Protein AF-A0A812N3J8-F1 (afdb_monomer_lite)

Foldseek 3Di:
DDDDPDDDDPVVVVVVVLVVVLVVCPDPPVVVRVVVSVVSVVVVVVVVVVVVVVVVVVVVVVVVVVVVVVVVVVVVVVVVVVVVVVVVVVVVVVVVVVVVVVVVVVVVVVVVVVVVVVVVVVVVVVVVVVVVVDDDDDDPVVVVVVVVVVVVVVVVVVVVVVVVVVVVVVVVVVVVVVVVVVVVVVVVVVVVVVVVVVVVVVVVVVVVVVVVVVVVVVVVVVVVVVVVVVVVVVVVVVVVVVVVVVVVVVVVVVVVVVVVVVVVVVVVVVVVVVVVVVVVVVVVVVVVVVVVVVVVVVVVVVVVVVVVVVVVVVVVVVVVVVVVVVVVVVVVVVVVVVVVVVVVVVVVVVVVVVVVVVVVVVVVVVVVVVVVVVVVVVVVVVVVVVVVVVVVVVVVVVVVVVVVVVVVVVVVVVVVVVVVVVVVVVVVVVVVVVVVVCCVVDDDDDDDDDDDDDYDDDDDDDDDDDDDDDDDDDDDDDDDDDDDDDDDPPPPVVVVVVPPDDDDDDDDPVNVVVVVVVVCVVVLLLVLVCVVCVVLVANANAEAEQPDLVVLLVCCVVPPPQWDQFLQRAIEHEFPPDLDDDQQQEEEECDPVQVVFFPDDSQHDYDHVVLVVVLSVVLNVLNNPANYKYKYWAWQWLDPLQIAIEIEIESHSLLNLLQCLWGAHDDPVVSVCVSVVVDDDGQYERPSQVAFDDCPRPPGDGRWHWYDYLVVSYTGTYPTRNSVSVVLNLLLSCLRVQCCPPHVPDDLQATKFKAFFWKWAAPVRAIETEFAAPPLCRQVQLPDPRIATLARTIWIQHNQAIHGRTQWYKDFLAVDDCVRRVLVVQQNHRSKYKYQWDADPPSSHTDSNDQVRHSRIIMRGGQVSRVRHDVVSIDRDYHLEYEQGAAALQQQDFQKFWDDLLLQLLCQQFNWYWDAAPPDPPRNFIDIDGAHNSPNSSNGGASNSSSSSVSVNCVVRVHTYMYGHQHFALGHPPQTDGDPVVVSNLVVVCSVVCVVVPDDPVQWDQDAQQRTTFGCDDRVPHDNCRSHRLSSNVVSVHHSLSSLLSSLVVLVVSLVSCVVPVVPDDVSSNVNGGDRDPDSPPDD

Secondary structure (DSSP, 8-state):
-PPP-----HHHHHHHHHHHHHHHTTSTTHHHHHHHHHHHHHHHHHHHHHHHHHHHHHHHHHHHHHHHHHHHHHHHHHHHHHHHHHHHHHHHHHHHHHHHHHHHHHHHHHHHHHHHHHHHHHHHHHHHHHHTS-----TTHHHHHHHHHHHHHHHHHHHHHHHHHHHHHHHHHHHHHHHHHHHHHHHHHHHHHHHHHHHHHHHHHHHHHHHHHHHHHHHHHHHHHHHHHHHHHHHHHHHHHHHHHHHHHHHHHHHHHHHHHHHHHHHHHHHHHHHHHHHHHHHHHHHHHHHHHHHHHHHHHHHHHHHHHHHHHHHHHHHHHHHHHHHHHHHHHHHHHHHHHHHHHHHHHHHHHHHHHHHHHHHHHHHHHHHHHHHHHHHHHHHHHHHHHHHHHHHHHHHHHHHHHHHHHHHHHHHHHHHHHHHHHHHHHHHHHHHHHHHTTS-----------------------------------------PPP-SSTTTTTTGGGT-------S-HHHHHHHHHHHHHHHHHHHHHHHHHHTTT---S-EEES--HHHHHHHHHHHSTT-EE-TTS-EEE--TT-SS--GGGEEEE--TTTTTTS-BTTTB-EE-HHHHHHHHHHHHHHHHTSS-EEEEEEEE-S-TTT-EEEEEEES-HHHHHHHHHHSBPPPHHHHHHHHTT-SS-PEEEEEETTSPP-TTSTT--SS-EEEEETTTTEEEEES---THHHHHHHHHHHHHHGGG-S-TTS-TTTS-EEE-EEEEE-TTS-EEEEE--TTSSHHHHH--TTSEEEESS-EEE-SS-EEES-SEEEEE-TT--TTT-HHHHHT-STT-EEES-EE-TTT--EESS--SS-S--EEEEEGGGSTTB-SS-EESS-EEEEEEEE--TTS-S-SEEEPPHHHHHHHHHHTEEEEPTTSSTT--S-EEEE-GGGTGGG-SS-HHHHHHHHHHHHHHHT-EEEEEE-SEESSSBTTBEEPPHHHHHHHHHHHHSSTTTT--GGGEEEETTTTEEEESSPPTTS-HHHHSHHHHHHHTT--HHHHHHHHHHHHHHHHHHHTTTGGGS-HHHHHTS----SSTT---

Sequence (1084 aa):
MAASPESASAMEVLQKDYQDTIMELTGKKKEIVDPFRLEYEKLYKALMRSHEAEKRLTKKIRDLNAEISTSAQNVQNALSTAAEDQKQIESLRQEIQAREEQIEETNRKEEQAKETISKRKNEIDDMITRIEQGVGMSEEQEFQLNQLVGQKEHMDKDKELLKQNTEMLQRITQGRLDEVQHLEKGLGEAEAQILVMKEKIGEKRGEVEVAKRQKDELEQTMKDLREENDQKQEELAAARRNIATEQTELRKIQQAVADTEKEEERLERRVHQRMDEKRKLEEKLEQEQHKNQKFAQESEEKERLLKGRRDELQRTKKEKEKVIRAYEVLKKKDKATEEERQTNESKRNELKSDVKNHQEKSEVLKRDADVDRKKIEDLLRERDILNKNVVKADERTKKQIDLVKRQETQAMNMQKDITRWKQDAQDFQKRIMELEKQREKYGIELSQAPPPQRHRCSVLQNLEQLAALHVPFPRFLLVSAMACPKHLEQSIATSLRQHLNVGKDSATTNELQNAFELSQEFSRTKFDILDQASDLGLEVKDVYYNASPAVLYEQALRHEEGSFITASGALSVTSGKKTGRSPKDKRIVEEYDSVRDIWWGKVNIKLEEAVFEINRERAVDYLNTQKRLYVVDGFAGWDEEYRIPIRVITSRAYHALFMQNMLVPPSKSELYQFEASAFPRPFVIFNAGCFPCNRHTAGMTSTTSVSLSLCRGEMVILGTQYAGEMKKGVFTVMMYHMPLRPERHLGPAERALPLHSSCNVGPEGDVSLFFGLSGTGKTTLSADPARKLIGDDEHVWTSKGVFNIEGGCYAKCINLSREKEPEIYDAIRFGSVLENVVFDEWSRKVDYDNVSLTENTRCAYPLHYIPNALIPAKIDSHPSNVILLTCDAFGVLPPISKLTKEQVMYHFISGYTAKVAGTEMGVTEPQATFSACFGGPFLAMHPYHYAEMLAAKLEKHGGHAWLLNTGWVGGAYGVGERCPLKFTRQLVDAVHDGTLAGLEDEDWEPLPIFGLRMPRKAVKGVPREILCPEAAWRSRGQSSAEFWAAASKLALLFQNNFEEYAPQCLPAVVQAGPQAPKEASGYP

pLDDT: mean 79.56, std 18.78, range [22.94, 98.81]

Structure (mmCIF, N/CA/C/O backbone):
data_AF-A0A812N3J8-F1
#
_entry.id   AF-A0A812N3J8-F1
#
loop_
_atom_site.group_PDB
_atom_site.id
_atom_site.type_symbol
_atom_site.label_atom_id
_atom_site.label_alt_id
_atom_site.label_comp_id
_atom_site.label_asym_id
_atom_site.label_entity_id
_atom_site.label_seq_id
_atom_site.pdbx_PDB_ins_code
_atom_site.Cartn_x
_atom_site.Cartn_y
_atom_site.Cartn_z
_atom_site.occupancy
_atom_site.B_iso_or_equiv
_atom_site.auth_seq_id
_atom_site.auth_comp_id
_atom_site.auth_asym_id
_atom_site.auth_atom_id
_atom_site.pdbx_PDB_model_num
ATOM 1 N N . MET A 1 1 ? -5.107 -47.209 73.318 1.00 35.41 1 MET A N 1
ATOM 2 C CA . MET A 1 1 ? -3.692 -47.584 73.563 1.00 35.41 1 MET A CA 1
ATOM 3 C C . MET A 1 1 ? -2.890 -46.310 73.810 1.00 35.41 1 MET A C 1
ATOM 5 O O . MET A 1 1 ? -3.433 -45.239 73.564 1.00 35.41 1 MET A O 1
ATOM 9 N N . ALA A 1 2 ? -1.683 -46.402 74.373 1.00 33.88 2 ALA A N 1
ATOM 10 C CA . ALA A 1 2 ? -0.904 -45.227 74.779 1.00 33.88 2 ALA A CA 1
ATOM 11 C C . ALA A 1 2 ? -0.415 -44.394 73.578 1.00 33.88 2 ALA A C 1
ATOM 13 O O . ALA A 1 2 ? -0.183 -44.942 72.502 1.00 33.88 2 ALA A O 1
ATOM 14 N N . ALA A 1 3 ? -0.241 -43.086 73.783 1.00 32.94 3 ALA A N 1
ATOM 15 C CA . ALA A 1 3 ? 0.338 -42.174 72.800 1.00 32.94 3 ALA A CA 1
ATOM 16 C C . ALA A 1 3 ? 1.831 -41.947 73.092 1.00 32.94 3 ALA A C 1
ATOM 18 O O . ALA A 1 3 ? 2.199 -41.613 74.217 1.00 32.94 3 ALA A O 1
ATOM 19 N N . SER A 1 4 ? 2.679 -42.115 72.077 1.00 30.23 4 SER A N 1
ATOM 20 C CA . SER A 1 4 ? 4.107 -41.779 72.108 1.00 30.23 4 SER A CA 1
ATOM 21 C C . SER A 1 4 ? 4.317 -40.297 71.750 1.00 30.23 4 SER A C 1
ATOM 23 O O . SER A 1 4 ? 3.879 -39.886 70.672 1.00 30.23 4 SER A O 1
ATOM 25 N N . PRO A 1 5 ? 4.975 -39.482 72.595 1.00 45.19 5 PRO A N 1
ATOM 26 C CA . PRO A 1 5 ? 5.078 -38.037 72.391 1.00 45.19 5 PRO A CA 1
ATOM 27 C C . PRO A 1 5 ? 6.317 -37.647 71.565 1.00 45.19 5 PRO A C 1
ATOM 29 O O . PRO A 1 5 ? 7.205 -36.974 72.076 1.00 45.19 5 PRO A O 1
ATOM 32 N N . GLU A 1 6 ? 6.400 -38.064 70.296 1.00 46.84 6 GLU A N 1
ATOM 33 C CA . GLU A 1 6 ? 7.570 -37.735 69.460 1.00 46.84 6 GLU A CA 1
ATOM 34 C C . GLU A 1 6 ? 7.242 -37.589 67.961 1.00 46.84 6 GLU A C 1
ATOM 36 O O . GLU A 1 6 ? 7.561 -38.428 67.123 1.00 46.84 6 GLU A O 1
ATOM 41 N N . SER A 1 7 ? 6.599 -36.472 67.609 1.00 41.06 7 SER A N 1
ATOM 42 C CA . SER A 1 7 ? 6.620 -35.933 66.244 1.00 41.06 7 SER A CA 1
ATOM 43 C C . SER A 1 7 ? 6.486 -34.411 66.289 1.00 41.06 7 SER A C 1
ATOM 45 O O . SER A 1 7 ? 5.381 -33.889 66.453 1.00 41.06 7 SER A O 1
ATOM 47 N N . ALA A 1 8 ? 7.606 -33.699 66.147 1.00 49.16 8 ALA A N 1
ATOM 48 C CA . ALA A 1 8 ? 7.570 -32.267 65.869 1.00 49.16 8 ALA A CA 1
ATOM 49 C C . ALA A 1 8 ? 6.856 -32.030 64.528 1.00 49.16 8 ALA A C 1
ATOM 51 O O . ALA A 1 8 ? 7.021 -32.797 63.575 1.00 49.16 8 ALA A O 1
ATOM 52 N N . SER A 1 9 ? 6.061 -30.968 64.446 1.00 64.19 9 SER A N 1
ATOM 53 C CA . SER A 1 9 ? 5.461 -30.514 63.194 1.00 64.19 9 SER A CA 1
ATOM 54 C C . SER A 1 9 ? 6.557 -30.234 62.163 1.00 64.19 9 SER A C 1
ATOM 56 O O . SER A 1 9 ? 7.595 -29.665 62.498 1.00 64.19 9 SER A O 1
ATOM 58 N N . ALA A 1 10 ? 6.316 -30.537 60.884 1.00 66.88 10 ALA A N 1
ATOM 59 C CA . ALA A 1 10 ? 7.271 -30.219 59.816 1.00 66.88 10 ALA A CA 1
ATOM 60 C C . ALA A 1 10 ? 7.638 -28.717 59.777 1.00 66.88 10 ALA A C 1
ATOM 62 O O . ALA A 1 10 ? 8.764 -28.362 59.432 1.00 66.88 10 ALA A O 1
ATOM 63 N N . MET A 1 11 ? 6.725 -27.834 60.209 1.00 72.19 11 MET A N 1
ATOM 64 C CA . MET A 1 11 ? 7.022 -26.407 60.377 1.00 72.19 11 MET A CA 1
ATOM 65 C C . MET A 1 11 ? 7.864 -26.071 61.616 1.00 72.19 11 MET A C 1
ATOM 67 O O . MET A 1 11 ? 8.562 -25.068 61.595 1.00 72.19 11 MET A O 1
ATOM 71 N N . GLU A 1 12 ? 7.838 -26.869 62.683 1.00 71.75 12 GLU A N 1
ATOM 72 C CA . GLU A 1 12 ? 8.705 -26.643 63.854 1.00 71.75 12 GLU A CA 1
ATOM 73 C C . GLU A 1 12 ? 10.166 -26.979 63.519 1.00 71.75 12 GLU A C 1
ATOM 75 O O . GLU A 1 12 ? 11.074 -26.284 63.972 1.00 71.75 12 GLU A O 1
ATOM 80 N N . VAL A 1 13 ? 10.383 -27.969 62.643 1.00 78.00 13 VAL A N 1
ATOM 81 C CA . VAL A 1 13 ? 11.694 -28.262 62.041 1.00 78.00 13 VAL A CA 1
ATOM 82 C C . VAL A 1 13 ? 12.130 -27.112 61.124 1.00 78.00 13 VAL A C 1
ATOM 84 O O . VAL A 1 13 ? 13.146 -26.482 61.397 1.00 78.00 13 VAL A O 1
ATOM 87 N N . LEU A 1 14 ? 11.315 -26.737 60.127 1.00 75.62 14 LEU A N 1
ATOM 88 C CA . LEU A 1 14 ? 11.619 -25.621 59.210 1.00 75.62 14 LEU A CA 1
ATOM 89 C C . LEU A 1 14 ? 11.858 -24.278 59.924 1.00 75.62 14 LEU A C 1
ATOM 91 O O . LEU A 1 14 ? 12.680 -23.479 59.479 1.00 75.62 14 LEU A O 1
ATOM 95 N N . GLN A 1 15 ? 11.153 -24.012 61.027 1.00 80.38 15 GLN A N 1
ATOM 96 C CA . GLN A 1 15 ? 11.351 -22.808 61.834 1.00 80.38 15 GLN A CA 1
ATOM 97 C C . GLN A 1 15 ? 12.694 -22.821 62.572 1.00 80.38 15 GLN A C 1
ATOM 99 O O . GLN A 1 15 ? 13.319 -21.767 62.711 1.00 80.38 15 GLN A O 1
ATOM 104 N N . LYS A 1 16 ? 13.147 -23.995 63.026 1.00 80.00 16 LYS A N 1
ATOM 105 C CA . LYS A 1 16 ? 14.467 -24.164 63.630 1.00 80.00 16 LYS A CA 1
ATOM 106 C C . LYS A 1 16 ? 15.572 -24.039 62.577 1.00 80.00 16 LYS A C 1
ATOM 108 O O . LYS A 1 16 ? 16.476 -23.232 62.762 1.00 80.00 16 LYS A O 1
ATOM 113 N N . ASP A 1 17 ? 15.445 -24.737 61.450 1.00 80.69 17 ASP A N 1
ATOM 114 C CA . ASP A 1 17 ? 16.409 -24.685 60.342 1.00 80.69 17 ASP A CA 1
ATOM 115 C C . ASP A 1 17 ? 16.590 -23.245 59.825 1.00 80.69 17 ASP A C 1
ATOM 117 O O . ASP A 1 17 ? 17.708 -22.805 59.555 1.00 80.69 17 ASP A O 1
ATOM 121 N N . TYR A 1 18 ? 15.501 -22.468 59.759 1.00 84.12 18 TYR A N 1
ATOM 122 C CA . TYR A 1 18 ? 15.537 -21.037 59.454 1.00 84.12 18 TYR A CA 1
ATOM 123 C C . TYR A 1 18 ? 16.296 -20.218 60.513 1.00 84.12 18 TYR A C 1
ATOM 125 O O . TYR A 1 18 ? 17.087 -19.347 60.150 1.00 84.12 18 TYR A O 1
ATOM 133 N N . GLN A 1 19 ? 16.087 -20.476 61.810 1.00 81.06 19 GLN A N 1
ATOM 134 C CA . GLN A 1 19 ? 16.809 -19.780 62.884 1.00 81.06 19 GLN A CA 1
ATOM 135 C C . GLN A 1 19 ? 18.311 -20.088 62.857 1.00 81.06 19 GLN A C 1
ATOM 137 O O . GLN A 1 19 ? 19.114 -19.154 62.904 1.00 81.06 19 GLN A O 1
ATOM 142 N N . ASP A 1 20 ? 18.680 -21.361 62.710 1.00 81.62 20 ASP A N 1
ATOM 143 C CA . ASP A 1 20 ? 20.074 -21.801 62.621 1.00 81.62 20 ASP A CA 1
ATOM 144 C C . ASP A 1 20 ? 20.752 -21.199 61.365 1.00 81.62 20 ASP A C 1
ATOM 146 O O . ASP A 1 20 ? 21.822 -20.592 61.467 1.00 81.62 20 ASP A O 1
ATOM 150 N N . THR A 1 21 ? 20.075 -21.218 60.207 1.00 78.25 21 THR A N 1
ATOM 151 C CA . THR A 1 21 ? 20.554 -20.597 58.952 1.00 78.25 21 THR A CA 1
ATOM 152 C C . THR A 1 21 ? 20.752 -19.082 59.085 1.00 78.25 21 THR A C 1
ATOM 154 O O . THR A 1 21 ? 21.792 -18.547 58.695 1.00 78.25 21 THR A O 1
ATOM 157 N N . ILE A 1 22 ? 19.781 -18.353 59.650 1.00 80.56 22 ILE A N 1
ATOM 158 C CA . ILE A 1 22 ? 19.902 -16.901 59.864 1.00 80.56 22 ILE A CA 1
ATOM 159 C C . ILE A 1 22 ? 21.048 -16.582 60.836 1.00 80.56 22 ILE A C 1
ATOM 161 O O . ILE A 1 22 ? 21.732 -15.573 60.648 1.00 80.56 22 ILE A O 1
ATOM 165 N N . MET A 1 23 ? 21.299 -17.435 61.834 1.00 77.69 23 MET A N 1
ATOM 166 C CA . MET A 1 23 ? 22.404 -17.256 62.774 1.00 77.69 23 MET A CA 1
ATOM 167 C C . MET A 1 23 ? 23.770 -17.417 62.086 1.00 77.69 23 MET A C 1
ATOM 169 O O . MET A 1 23 ? 24.613 -16.528 62.232 1.00 77.69 23 MET A O 1
ATOM 173 N N . GLU A 1 24 ? 23.980 -18.452 61.262 1.00 75.00 24 GLU A N 1
ATOM 174 C CA . GLU A 1 24 ? 25.216 -18.598 60.468 1.00 75.00 24 GLU A CA 1
ATOM 175 C C . GLU A 1 24 ? 25.457 -17.398 59.532 1.00 75.00 24 GLU A C 1
ATOM 177 O O . GLU A 1 24 ? 26.572 -16.868 59.449 1.00 75.00 24 GLU A O 1
ATOM 182 N N . LEU A 1 25 ? 24.394 -16.900 58.888 1.00 71.19 25 LEU A N 1
ATOM 183 C CA . LEU A 1 25 ? 24.445 -15.750 57.977 1.00 71.19 25 LEU A CA 1
ATOM 184 C C . LEU A 1 25 ? 24.819 -14.416 58.660 1.00 71.19 25 LEU A C 1
ATOM 186 O O . LEU A 1 25 ? 25.121 -13.447 57.962 1.00 71.19 25 LEU A O 1
ATOM 190 N N . THR A 1 26 ? 24.861 -14.343 59.998 1.00 66.94 26 THR A N 1
ATOM 191 C CA . THR A 1 26 ? 25.322 -13.146 60.741 1.00 66.94 26 THR A CA 1
ATOM 192 C C . THR A 1 26 ? 26.828 -13.120 61.058 1.00 66.94 26 THR A C 1
ATOM 194 O O . THR A 1 26 ? 27.300 -12.231 61.770 1.00 66.94 26 THR A O 1
ATOM 197 N N . GLY A 1 27 ? 27.612 -14.054 60.504 1.00 69.00 27 GLY A N 1
ATOM 198 C CA . GLY A 1 27 ? 29.064 -14.148 60.703 1.00 69.00 27 GLY A CA 1
ATOM 199 C C . GLY A 1 27 ? 29.929 -13.026 60.087 1.00 69.00 27 GLY A C 1
ATOM 200 O O . GLY A 1 27 ? 29.459 -12.067 59.474 1.00 69.00 27 GLY A O 1
ATOM 201 N N . LYS A 1 28 ? 31.260 -13.171 60.213 1.00 56.66 28 LYS A N 1
ATOM 202 C CA . LYS A 1 28 ? 32.307 -12.160 59.898 1.00 56.66 28 LYS A CA 1
ATOM 203 C C . LYS A 1 28 ? 32.459 -11.733 58.412 1.00 56.66 28 LYS A C 1
ATOM 205 O O . LYS A 1 28 ? 33.501 -11.199 58.048 1.00 56.66 28 LYS A O 1
ATOM 210 N N . LYS A 1 29 ? 31.467 -11.960 57.543 1.00 62.00 29 LYS A N 1
ATOM 211 C CA . LYS A 1 29 ? 31.460 -11.554 56.115 1.00 62.00 29 LYS A CA 1
ATOM 212 C C . LYS A 1 29 ? 30.186 -10.798 55.698 1.00 62.00 29 LYS A C 1
ATOM 214 O O . LYS A 1 29 ? 29.803 -10.826 54.531 1.00 62.00 29 LYS A O 1
ATOM 219 N N . LYS A 1 30 ? 29.533 -10.131 56.655 1.00 58.34 30 LYS A N 1
ATOM 220 C CA . LYS A 1 30 ? 28.205 -9.503 56.535 1.00 58.34 30 LYS A CA 1
ATOM 221 C C . LYS A 1 30 ? 27.926 -8.793 55.196 1.00 58.34 30 LYS A C 1
ATOM 223 O O . LYS A 1 30 ? 26.908 -9.074 54.571 1.00 58.34 30 LYS A O 1
ATOM 228 N N . GLU A 1 31 ? 28.847 -7.951 54.725 1.00 61.62 31 GLU A N 1
ATOM 229 C CA . GLU A 1 31 ? 28.693 -7.131 53.506 1.00 61.62 31 GLU A CA 1
ATOM 230 C C . GLU A 1 31 ? 28.468 -7.933 52.211 1.00 61.62 31 GLU A C 1
ATOM 232 O O . GLU A 1 31 ? 27.882 -7.410 51.269 1.00 61.62 31 GLU A O 1
ATOM 237 N N . ILE A 1 32 ? 28.891 -9.202 52.156 1.00 68.44 32 ILE A N 1
ATOM 238 C CA . ILE A 1 32 ? 28.746 -10.056 50.963 1.00 68.44 32 ILE A CA 1
ATOM 239 C C . ILE A 1 32 ? 27.417 -10.834 50.977 1.00 68.44 32 ILE A C 1
ATOM 241 O O . ILE A 1 32 ? 26.917 -11.213 49.920 1.00 68.44 32 ILE A O 1
ATOM 245 N N . VAL A 1 33 ? 26.835 -11.090 52.157 1.00 74.12 33 VAL A N 1
ATOM 246 C CA . VAL A 1 33 ? 25.746 -12.077 52.325 1.00 74.12 33 VAL A CA 1
ATOM 247 C C . VAL A 1 33 ? 24.416 -11.467 52.788 1.00 74.12 33 VAL A C 1
ATOM 249 O O . VAL A 1 33 ? 23.373 -12.108 52.650 1.00 74.12 33 VAL A O 1
ATOM 252 N N . ASP A 1 34 ? 24.407 -10.218 53.268 1.00 75.88 34 ASP A N 1
ATOM 253 C CA . ASP A 1 34 ? 23.172 -9.521 53.667 1.00 75.88 34 ASP A CA 1
ATOM 254 C C . ASP A 1 34 ? 22.080 -9.474 52.565 1.00 75.88 34 ASP A C 1
ATOM 256 O O . ASP A 1 34 ? 20.916 -9.679 52.915 1.00 75.88 34 ASP A O 1
ATOM 260 N N . PRO A 1 35 ? 22.379 -9.304 51.254 1.00 75.50 35 PRO A N 1
ATOM 261 C CA . PRO A 1 35 ? 21.351 -9.354 50.205 1.00 75.50 35 PRO A CA 1
ATOM 262 C C . PRO A 1 35 ? 20.653 -10.719 50.103 1.00 75.50 35 PRO A C 1
ATOM 264 O O . PRO A 1 35 ? 19.429 -10.787 50.005 1.00 75.50 35 PRO A O 1
ATOM 267 N N . PHE A 1 36 ? 21.417 -11.814 50.190 1.00 79.06 36 PHE A N 1
ATOM 268 C CA . PHE A 1 36 ? 20.876 -13.177 50.171 1.00 79.06 36 PHE A CA 1
ATOM 269 C C . PHE A 1 36 ? 20.030 -13.458 51.420 1.00 79.06 36 PHE A C 1
ATOM 271 O O . PHE A 1 36 ? 18.930 -14.003 51.319 1.00 79.06 36 PHE A O 1
ATOM 278 N N . ARG A 1 37 ? 20.499 -13.006 52.593 1.00 82.00 37 ARG A N 1
ATOM 279 C CA . ARG A 1 37 ? 19.750 -13.077 53.857 1.00 82.00 37 ARG A CA 1
ATOM 280 C C . ARG A 1 37 ? 18.389 -12.380 53.741 1.00 82.00 37 ARG A C 1
ATOM 282 O O . ARG A 1 37 ? 17.392 -12.913 54.219 1.00 82.00 37 ARG A O 1
ATOM 289 N N . LEU A 1 38 ? 18.328 -11.233 53.061 1.00 79.31 38 LEU A N 1
ATOM 290 C CA . LEU A 1 38 ? 17.105 -10.441 52.896 1.00 79.31 38 LEU A CA 1
ATOM 291 C C . LEU A 1 38 ? 16.050 -11.124 52.004 1.00 79.31 38 LEU A C 1
ATOM 293 O O . LEU A 1 38 ? 14.861 -11.070 52.327 1.00 79.31 38 LEU A O 1
ATOM 297 N N . GLU A 1 39 ? 16.459 -11.809 50.930 1.00 78.81 39 GLU A N 1
ATOM 298 C CA . GLU A 1 39 ? 15.540 -12.622 50.112 1.00 78.81 39 GLU A CA 1
ATOM 299 C C . GLU A 1 39 ? 15.118 -13.921 50.814 1.00 78.81 39 GLU A C 1
ATOM 301 O O . GLU A 1 39 ? 13.946 -14.301 50.751 1.00 78.81 39 GLU A O 1
ATOM 306 N N . TYR A 1 40 ? 16.018 -14.563 51.565 1.00 83.50 40 TYR A N 1
ATOM 307 C CA . TYR A 1 40 ? 15.684 -15.742 52.371 1.00 83.50 40 TYR A CA 1
ATOM 308 C C . TYR A 1 40 ? 14.649 -15.411 53.466 1.00 83.50 40 TYR A C 1
ATOM 310 O O . TYR A 1 40 ? 13.655 -16.124 53.627 1.00 83.50 40 TYR A O 1
ATOM 318 N N . GLU A 1 41 ? 14.796 -14.265 54.145 1.00 81.81 41 GLU A N 1
ATOM 319 C CA . GLU A 1 41 ? 13.787 -13.745 55.078 1.00 81.81 41 GLU A CA 1
ATOM 320 C C . GLU A 1 41 ? 12.423 -13.490 54.406 1.00 81.81 41 GLU A C 1
ATOM 322 O O . GLU A 1 41 ? 11.383 -13.745 55.020 1.00 81.81 41 GLU A O 1
ATOM 327 N N . LYS A 1 42 ? 12.388 -12.979 53.165 1.00 81.62 42 LYS A N 1
ATOM 328 C CA . LYS A 1 42 ? 11.136 -12.760 52.413 1.00 81.62 42 LYS A CA 1
ATOM 329 C C . LYS A 1 42 ? 10.448 -14.083 52.066 1.00 81.62 42 LYS A C 1
ATOM 331 O O . LYS A 1 42 ? 9.246 -14.211 52.303 1.00 81.62 42 LYS A O 1
ATOM 336 N N . LEU A 1 43 ? 11.201 -15.061 51.558 1.00 80.31 43 LEU A N 1
ATOM 337 C CA . LEU A 1 43 ? 10.704 -16.401 51.224 1.00 80.31 43 LEU A CA 1
ATOM 338 C C . LEU A 1 43 ? 10.101 -17.104 52.446 1.00 80.31 43 LEU A C 1
ATOM 340 O O . LEU A 1 43 ? 8.967 -17.582 52.381 1.00 80.31 43 LEU A O 1
ATOM 344 N N . TYR A 1 44 ? 10.795 -17.085 53.587 1.00 83.81 44 TYR A N 1
ATOM 345 C CA . TYR A 1 44 ? 10.276 -17.664 54.828 1.00 83.81 44 TYR A CA 1
ATOM 346 C C . TYR A 1 44 ? 8.989 -16.964 55.307 1.00 83.81 44 TYR A C 1
ATOM 348 O O . TYR A 1 44 ? 8.005 -17.619 55.657 1.00 83.81 44 TYR A O 1
ATOM 356 N N . LYS A 1 45 ? 8.934 -15.624 55.247 1.00 80.69 45 LYS A N 1
ATOM 357 C CA . LYS A 1 45 ? 7.728 -14.847 55.603 1.00 80.69 45 LYS A CA 1
ATOM 358 C C . LYS A 1 45 ? 6.543 -15.125 54.665 1.00 80.69 45 LYS A C 1
ATOM 360 O O . LYS A 1 45 ? 5.399 -15.053 55.114 1.00 80.69 45 LYS A O 1
ATOM 365 N N . ALA A 1 46 ? 6.786 -15.464 53.397 1.00 76.88 46 ALA A N 1
ATOM 366 C CA . ALA A 1 46 ? 5.744 -15.905 52.468 1.00 76.88 46 ALA A CA 1
ATOM 367 C C . ALA A 1 46 ? 5.234 -17.321 52.805 1.00 76.88 46 ALA A C 1
ATOM 369 O O . ALA A 1 46 ? 4.021 -17.528 52.885 1.00 76.88 46 ALA A O 1
ATOM 370 N N . LEU A 1 47 ? 6.142 -18.264 53.086 1.00 81.56 47 LEU A N 1
ATOM 371 C CA . LEU A 1 47 ? 5.808 -19.641 53.471 1.00 81.56 47 LEU A CA 1
ATOM 372 C C . LEU A 1 47 ? 4.932 -19.689 54.737 1.00 81.56 47 LEU A C 1
ATOM 374 O O . LEU A 1 47 ? 3.880 -20.330 54.734 1.00 81.56 47 LEU A O 1
ATOM 378 N N . MET A 1 48 ? 5.307 -18.937 55.778 1.00 79.94 48 MET A N 1
ATOM 379 C CA . MET A 1 48 ? 4.541 -18.838 57.030 1.00 79.94 48 MET A CA 1
ATOM 380 C C . MET A 1 48 ? 3.098 -18.359 56.809 1.00 79.94 48 MET A C 1
ATOM 382 O O . MET A 1 48 ? 2.160 -18.935 57.359 1.00 79.94 48 MET A O 1
ATOM 386 N N . ARG A 1 49 ? 2.902 -17.335 55.963 1.00 78.31 49 ARG A N 1
ATOM 387 C CA . ARG A 1 49 ? 1.565 -16.812 55.625 1.00 78.31 49 ARG A CA 1
ATOM 388 C C . ARG A 1 49 ? 0.705 -17.846 54.896 1.00 78.31 49 ARG A C 1
ATOM 390 O O . ARG A 1 49 ? -0.497 -17.909 55.146 1.00 78.31 49 ARG A O 1
ATOM 397 N N . SER A 1 50 ? 1.315 -18.660 54.032 1.00 76.88 50 SER A N 1
ATOM 398 C CA . SER A 1 50 ? 0.627 -19.744 53.322 1.00 76.88 50 SER A CA 1
ATOM 399 C C . SER A 1 50 ? 0.137 -20.830 54.290 1.00 76.88 50 SER A C 1
ATOM 401 O O . SER A 1 50 ? -1.053 -21.149 54.314 1.00 76.88 50 SER A O 1
ATOM 403 N N . HIS A 1 51 ? 1.016 -21.321 55.174 1.00 80.38 51 HIS A N 1
ATOM 404 C CA . HIS A 1 51 ? 0.655 -22.355 56.151 1.00 80.38 51 HIS A CA 1
ATOM 405 C C . HIS A 1 51 ? -0.400 -21.875 57.168 1.00 80.38 51 HIS A C 1
ATOM 407 O O . HIS A 1 51 ? -1.286 -22.635 57.562 1.00 80.38 51 HIS A O 1
ATOM 413 N N . GLU A 1 52 ? -0.377 -20.600 57.574 1.00 74.50 52 GLU A N 1
ATOM 414 C CA . GLU A 1 52 ? -1.452 -20.043 58.404 1.00 74.50 52 GLU A CA 1
ATOM 415 C C . GLU A 1 52 ? -2.818 -20.027 57.700 1.00 74.50 52 GLU A C 1
ATOM 417 O O . GLU A 1 52 ? -3.837 -20.275 58.350 1.00 74.50 52 GLU A O 1
ATOM 422 N N . ALA A 1 53 ? -2.867 -19.745 56.394 1.00 69.88 53 ALA A N 1
ATOM 423 C CA . ALA A 1 53 ? -4.111 -19.762 55.625 1.00 69.88 53 ALA A CA 1
ATOM 424 C C . ALA A 1 53 ? -4.671 -21.191 55.489 1.00 69.88 53 ALA A C 1
ATOM 426 O O . ALA A 1 53 ? -5.852 -21.425 55.764 1.00 69.88 53 ALA A O 1
ATOM 427 N N . GLU A 1 54 ? -3.806 -22.157 55.169 1.00 76.06 54 GLU A N 1
ATOM 428 C CA . GLU A 1 54 ? -4.105 -23.595 55.128 1.00 76.06 54 GLU A CA 1
ATOM 429 C C . GLU A 1 54 ? -4.717 -24.095 56.453 1.00 76.06 54 GLU A C 1
ATOM 431 O O . GLU A 1 54 ? -5.763 -24.756 56.461 1.00 76.06 54 GLU A O 1
ATOM 436 N N . LYS A 1 55 ? -4.113 -23.733 57.595 1.00 75.50 55 LYS A N 1
ATOM 437 C CA . LYS A 1 55 ? -4.589 -24.124 58.936 1.00 75.50 55 LYS A CA 1
ATOM 438 C C . LYS A 1 55 ? -5.992 -23.593 59.240 1.00 75.50 55 LYS A C 1
ATOM 440 O O . LYS A 1 55 ? -6.810 -24.312 59.817 1.00 75.50 55 LYS A O 1
ATOM 445 N N . ARG A 1 56 ? -6.289 -22.351 58.835 1.00 72.25 56 ARG A N 1
ATOM 446 C CA . ARG A 1 56 ? -7.610 -21.714 59.013 1.00 72.25 56 ARG A CA 1
ATOM 447 C C . ARG A 1 56 ? -8.682 -22.399 58.157 1.00 72.25 56 ARG A C 1
ATOM 449 O O . ARG A 1 56 ? -9.765 -22.684 58.666 1.00 72.25 56 ARG A O 1
ATOM 456 N N . LEU A 1 57 ? -8.368 -22.713 56.897 1.00 67.94 57 LEU A N 1
ATOM 457 C CA . LEU A 1 57 ? -9.258 -23.449 55.988 1.00 67.94 57 LEU A CA 1
ATOM 458 C C . LEU A 1 57 ? -9.547 -24.865 56.505 1.00 67.94 57 LEU A C 1
ATOM 460 O O . LEU A 1 57 ? -10.706 -25.251 56.639 1.00 67.94 57 LEU A O 1
ATOM 464 N N . THR A 1 58 ? -8.501 -25.602 56.885 1.00 70.69 58 THR A N 1
ATOM 465 C CA . THR A 1 58 ? -8.610 -26.983 57.387 1.00 70.69 58 THR A CA 1
ATOM 466 C C . THR A 1 58 ? -9.451 -27.074 58.661 1.00 70.69 58 THR A C 1
ATOM 468 O O . THR A 1 58 ? -10.194 -28.041 58.835 1.00 70.69 58 THR A O 1
ATOM 471 N N . LYS A 1 59 ? -9.391 -26.063 59.543 1.00 73.25 59 LYS A N 1
ATOM 472 C CA . LYS A 1 59 ? -10.306 -25.981 60.689 1.00 73.25 59 LYS A CA 1
ATOM 473 C C . LYS A 1 59 ? -11.757 -25.802 60.226 1.00 73.25 59 LYS A C 1
ATOM 475 O O . LYS A 1 59 ? -12.602 -26.617 60.579 1.00 73.25 59 LYS A O 1
ATOM 480 N N . LYS A 1 60 ? -12.030 -24.795 59.389 1.00 72.50 60 LYS A N 1
ATOM 481 C CA . LYS A 1 60 ? -13.397 -24.454 58.957 1.00 72.50 60 LYS A CA 1
ATOM 482 C C . LYS A 1 60 ? -14.100 -25.603 58.215 1.00 72.50 60 LYS A C 1
ATOM 484 O O . LYS A 1 60 ? -15.305 -25.767 58.358 1.00 72.50 60 LYS A O 1
ATOM 489 N N . ILE A 1 61 ? -13.348 -26.432 57.485 1.00 70.06 61 ILE A N 1
ATOM 490 C CA . ILE A 1 61 ? -13.856 -27.657 56.839 1.00 70.06 61 ILE A CA 1
ATOM 491 C C . ILE A 1 61 ? -14.298 -28.710 57.874 1.00 70.06 61 ILE A C 1
ATOM 493 O O . ILE A 1 61 ? -15.320 -29.365 57.681 1.00 70.06 61 ILE A O 1
ATOM 497 N N . ARG A 1 62 ? -13.570 -28.876 58.989 1.00 72.94 62 ARG A N 1
ATOM 498 C CA . ARG A 1 62 ? -13.965 -29.806 60.066 1.00 72.94 62 ARG A CA 1
ATOM 499 C C . ARG A 1 62 ? -15.201 -29.321 60.812 1.00 72.94 62 ARG A C 1
ATOM 501 O O . ARG A 1 62 ? -16.085 -30.130 61.071 1.00 72.94 62 ARG A O 1
ATOM 508 N N . ASP A 1 63 ? -15.252 -28.024 61.113 1.00 71.44 63 ASP A N 1
ATOM 509 C CA . ASP A 1 63 ? -16.377 -27.399 61.812 1.00 71.44 63 ASP A CA 1
ATOM 510 C C . ASP A 1 63 ? -17.684 -27.604 61.000 1.00 71.44 63 ASP A C 1
ATOM 512 O O . ASP A 1 63 ? -18.654 -28.152 61.521 1.00 71.44 63 ASP A O 1
ATOM 516 N N . LEU A 1 64 ? -17.665 -27.320 59.688 1.00 68.44 64 LEU A N 1
ATOM 517 C CA . LEU A 1 64 ? -18.804 -27.548 58.778 1.00 68.44 64 LEU A CA 1
ATOM 518 C C . LEU A 1 64 ? -19.206 -29.029 58.649 1.00 68.44 64 LEU A C 1
ATOM 520 O O . LEU A 1 64 ? -20.393 -29.352 58.644 1.00 68.44 64 LEU A O 1
ATOM 524 N N . ASN A 1 65 ? -18.243 -29.954 58.567 1.00 68.12 65 ASN A N 1
ATOM 525 C CA . ASN A 1 65 ? -18.550 -31.386 58.463 1.00 68.12 65 ASN A CA 1
ATOM 526 C C . ASN A 1 65 ? -19.244 -31.938 59.726 1.00 68.12 65 ASN A C 1
ATOM 528 O O . ASN A 1 65 ? -20.055 -32.860 59.622 1.00 68.12 65 ASN A O 1
ATOM 532 N N . ALA A 1 66 ? -18.968 -31.372 60.907 1.00 72.25 66 ALA A N 1
ATOM 533 C CA . ALA A 1 66 ? -19.666 -31.735 62.142 1.00 72.25 66 ALA A CA 1
ATOM 534 C C . ALA A 1 66 ? -21.133 -31.257 62.140 1.00 72.25 66 ALA A C 1
ATOM 536 O O . ALA A 1 66 ? -22.030 -32.015 62.523 1.00 72.25 66 ALA A O 1
ATOM 537 N N . GLU A 1 67 ? -21.393 -30.041 61.652 1.00 70.88 67 GLU A N 1
ATOM 538 C CA . GLU A 1 67 ? -22.750 -29.498 61.494 1.00 70.88 67 GLU A CA 1
ATOM 539 C C . GLU A 1 67 ? -23.572 -30.310 60.478 1.00 70.88 67 GLU A C 1
ATOM 541 O O . GLU A 1 67 ? -24.700 -30.709 60.776 1.00 70.88 67 GLU A O 1
ATOM 546 N N . ILE A 1 68 ? -22.986 -30.647 59.321 1.00 71.19 68 ILE A N 1
ATOM 547 C CA . ILE A 1 68 ? -23.625 -31.476 58.282 1.00 71.19 68 ILE A CA 1
ATOM 548 C C . ILE A 1 68 ? -24.016 -32.855 58.834 1.00 71.19 68 ILE A C 1
ATOM 550 O O . ILE A 1 68 ? -25.156 -33.284 58.655 1.00 71.19 68 ILE A O 1
ATOM 554 N N . SER A 1 69 ? -23.103 -33.527 59.545 1.00 70.75 69 SER A N 1
ATOM 555 C CA . SER A 1 69 ? -23.359 -34.842 60.153 1.00 70.75 69 SER A CA 1
ATOM 556 C C . SER A 1 69 ? -24.502 -34.792 61.180 1.00 70.75 69 SER A C 1
ATOM 558 O O . SER A 1 69 ? -25.392 -35.643 61.183 1.00 70.75 69 SER A O 1
ATOM 560 N N . THR A 1 70 ? -24.536 -33.737 62.000 1.00 71.12 70 THR A N 1
ATOM 561 C CA . THR A 1 70 ? -25.599 -33.517 62.997 1.00 71.12 70 THR A CA 1
ATOM 562 C C . THR A 1 70 ? -26.955 -33.254 62.331 1.00 71.12 70 THR A C 1
ATOM 564 O O . THR A 1 70 ? -27.980 -33.781 62.764 1.00 71.12 70 THR A O 1
ATOM 567 N N . SER A 1 71 ? -26.974 -32.474 61.245 1.00 64.25 71 SER A N 1
ATOM 568 C CA . SER A 1 71 ? -28.197 -32.163 60.496 1.00 64.25 71 SER A CA 1
ATOM 569 C C . SER A 1 71 ? -28.768 -33.393 59.776 1.00 64.25 71 SER A C 1
ATOM 571 O O . SER A 1 71 ? -29.972 -33.646 59.840 1.00 64.25 71 SER A O 1
ATOM 573 N N . ALA A 1 72 ? -27.907 -34.224 59.175 1.00 69.88 72 ALA A N 1
ATOM 574 C CA . ALA A 1 72 ? -28.309 -35.467 58.514 1.00 69.88 72 ALA A CA 1
ATOM 575 C C . ALA A 1 72 ? -29.033 -36.436 59.469 1.00 69.88 72 ALA A C 1
ATOM 577 O O . ALA A 1 72 ? -30.074 -36.991 59.112 1.00 69.88 72 ALA A O 1
ATOM 578 N N . GLN A 1 73 ? -28.539 -36.579 60.705 1.00 73.19 73 GLN A N 1
ATOM 579 C CA . GLN A 1 73 ? -29.163 -37.424 61.728 1.00 73.19 73 GLN A CA 1
ATOM 580 C C . GLN A 1 73 ? -30.589 -36.957 62.082 1.00 73.19 73 GLN A C 1
ATOM 582 O O . GLN A 1 73 ? -31.491 -37.780 62.248 1.00 73.19 73 GLN A O 1
ATOM 587 N N . ASN A 1 74 ? -30.814 -35.640 62.147 1.00 69.44 74 ASN A N 1
ATOM 588 C CA . ASN A 1 74 ? -32.130 -35.060 62.428 1.00 69.44 74 ASN A CA 1
ATOM 589 C C . ASN A 1 74 ? -33.118 -35.273 61.267 1.00 69.44 74 ASN A C 1
ATOM 591 O O . ASN A 1 74 ? -34.274 -35.625 61.505 1.00 69.44 74 ASN A O 1
ATOM 595 N N . VAL A 1 75 ? -32.662 -35.121 60.017 1.00 69.25 75 VAL A N 1
ATOM 596 C CA . VAL A 1 75 ? -33.477 -35.396 58.817 1.00 69.25 75 VAL A CA 1
ATOM 597 C C . VAL A 1 75 ? -33.883 -36.871 58.752 1.00 69.25 75 VAL A C 1
ATOM 599 O O . VAL A 1 75 ? -35.039 -37.178 58.460 1.00 69.25 75 VAL A O 1
ATOM 602 N N . GLN A 1 76 ? -32.969 -37.790 59.076 1.00 70.25 76 GLN A N 1
ATOM 603 C CA . GLN A 1 76 ? -33.252 -39.227 59.065 1.00 70.25 76 GLN A CA 1
ATOM 604 C C . GLN A 1 76 ? -34.306 -39.628 60.113 1.00 70.25 76 GLN A C 1
ATOM 606 O O . GLN A 1 76 ? -35.163 -40.461 59.824 1.00 70.25 76 GLN A O 1
ATOM 611 N N . ASN A 1 77 ? -34.301 -38.991 61.289 1.00 70.31 77 ASN A N 1
ATOM 612 C CA . ASN A 1 77 ? -35.340 -39.191 62.303 1.00 70.31 77 ASN A CA 1
ATOM 613 C C . ASN A 1 77 ? -36.711 -38.671 61.824 1.00 70.31 77 ASN A C 1
ATOM 615 O O . ASN A 1 77 ? -37.705 -39.385 61.934 1.00 70.31 77 ASN A O 1
ATOM 619 N N . ALA A 1 78 ? -36.765 -37.467 61.240 1.00 65.56 78 ALA A N 1
ATOM 620 C CA . ALA A 1 78 ? -38.012 -36.871 60.745 1.00 65.56 78 ALA A CA 1
ATOM 621 C C . ALA A 1 78 ? -38.663 -37.683 59.606 1.00 65.56 78 ALA A C 1
ATOM 623 O O . ALA A 1 78 ? -39.887 -37.812 59.552 1.00 65.56 78 ALA A O 1
ATOM 624 N N . LEU A 1 79 ? -37.849 -38.284 58.728 1.00 68.38 79 LEU A N 1
ATOM 625 C CA . LEU A 1 79 ? -38.320 -39.193 57.675 1.00 68.38 79 LEU A CA 1
ATOM 626 C C . LEU A 1 79 ? -38.988 -40.461 58.232 1.00 68.38 79 LEU A C 1
ATOM 628 O O . LEU A 1 79 ? -39.905 -40.982 57.600 1.00 68.38 79 LEU A O 1
ATOM 632 N N . SER A 1 80 ? -38.570 -40.941 59.409 1.00 71.69 80 SER A N 1
ATOM 633 C CA . SER A 1 80 ? -39.206 -42.093 60.060 1.00 71.69 80 SER A CA 1
ATOM 634 C C . SER A 1 80 ? -40.624 -41.764 60.531 1.00 71.69 80 SER A C 1
ATOM 636 O O . SER A 1 80 ? -41.536 -42.548 60.288 1.00 71.69 80 SER A O 1
ATOM 638 N N . THR A 1 81 ? -40.827 -40.600 61.159 1.00 67.62 81 THR A N 1
ATOM 639 C CA . THR A 1 81 ? -42.149 -40.171 61.652 1.00 67.62 81 THR A CA 1
ATOM 640 C C . THR A 1 81 ? -43.131 -39.945 60.500 1.00 67.62 81 THR A C 1
ATOM 642 O O . THR A 1 81 ? -44.244 -40.466 60.525 1.00 67.62 81 THR A O 1
ATOM 645 N N . ALA A 1 82 ? -42.691 -39.270 59.432 1.00 66.56 82 ALA A N 1
ATOM 646 C CA . ALA A 1 82 ? -43.526 -39.013 58.257 1.00 66.56 82 ALA A CA 1
ATOM 647 C C . ALA A 1 82 ? -44.039 -40.302 57.576 1.00 66.56 82 ALA A C 1
ATOM 649 O O . ALA A 1 82 ? -45.137 -40.316 57.016 1.00 66.56 82 ALA A O 1
ATOM 650 N N . ALA A 1 83 ? -43.275 -41.400 57.644 1.00 70.44 83 ALA A N 1
ATOM 651 C CA . ALA A 1 83 ? -43.682 -42.697 57.104 1.00 70.44 83 ALA A CA 1
ATOM 652 C C . ALA A 1 83 ? -44.789 -43.387 57.930 1.00 70.44 83 ALA A C 1
ATOM 654 O O . ALA A 1 83 ? -45.561 -44.174 57.376 1.00 70.44 83 ALA A O 1
ATOM 655 N N . GLU A 1 84 ? -44.897 -43.096 59.230 1.00 72.69 84 GLU A N 1
ATOM 656 C CA . GLU A 1 84 ? -45.995 -43.581 60.077 1.00 72.69 84 GLU A CA 1
ATOM 657 C C . GLU A 1 84 ? -47.265 -42.742 59.873 1.00 72.69 84 GLU A C 1
ATOM 659 O O . GLU A 1 84 ? -48.342 -43.311 59.666 1.00 72.69 84 GLU A O 1
ATOM 664 N N . ASP A 1 85 ? -47.136 -41.411 59.810 1.00 68.88 85 ASP A N 1
ATOM 665 C CA . ASP A 1 85 ? -48.244 -40.485 59.521 1.00 68.88 85 ASP A CA 1
ATOM 666 C C . ASP A 1 85 ? -48.923 -40.809 58.180 1.00 68.88 85 ASP A C 1
ATOM 668 O O . ASP A 1 85 ? -50.152 -40.893 58.083 1.00 68.88 85 ASP A O 1
ATOM 672 N N . GLN A 1 86 ? -48.127 -41.058 57.134 1.00 68.25 86 GLN A N 1
ATOM 673 C CA . GLN A 1 86 ? -48.647 -41.364 55.801 1.00 68.25 86 GLN A CA 1
ATOM 674 C C . GLN A 1 86 ? -49.468 -42.666 55.774 1.00 68.25 86 GLN A C 1
ATOM 676 O O . GLN A 1 86 ? -50.450 -42.761 55.036 1.00 68.25 86 GLN A O 1
ATOM 681 N N . LYS A 1 87 ? -49.143 -43.625 56.650 1.00 74.44 87 LYS A N 1
ATOM 682 C CA . LYS A 1 87 ? -49.899 -44.870 56.844 1.00 74.44 87 LYS A CA 1
ATOM 683 C C . LYS A 1 87 ? -51.258 -44.638 57.515 1.00 74.44 87 LYS A C 1
ATOM 685 O O . LYS A 1 87 ? -52.238 -45.287 57.153 1.00 74.44 87 LYS A O 1
ATOM 690 N N . GLN A 1 88 ? -51.340 -43.699 58.461 1.00 73.44 88 GLN A N 1
ATOM 691 C CA . GLN A 1 88 ? -52.610 -43.321 59.097 1.00 73.44 88 GLN A CA 1
ATOM 692 C C . GLN A 1 88 ? -53.535 -42.587 58.116 1.00 73.44 88 GLN A C 1
ATOM 694 O O . GLN A 1 88 ? -54.728 -42.884 58.049 1.00 73.44 88 GLN A O 1
ATOM 699 N N . ILE A 1 89 ? -52.982 -41.683 57.299 1.00 70.94 89 ILE A N 1
ATOM 700 C CA . ILE A 1 89 ? -53.729 -40.954 56.258 1.00 70.94 89 ILE A CA 1
ATOM 701 C C . ILE A 1 89 ? -54.370 -41.919 55.249 1.00 70.94 89 ILE A C 1
ATOM 703 O O . ILE A 1 89 ? -55.498 -41.696 54.808 1.00 70.94 89 ILE A O 1
ATOM 707 N N . GLU A 1 90 ? -53.675 -42.997 54.888 1.00 71.81 90 GLU A N 1
ATOM 708 C CA . GLU A 1 90 ? -54.173 -43.990 53.931 1.00 71.81 90 GLU A CA 1
ATOM 709 C C . GLU A 1 90 ? -55.330 -44.826 54.510 1.00 71.81 90 GLU A C 1
ATOM 711 O O . GLU A 1 90 ? -56.316 -45.067 53.814 1.00 71.81 90 GLU A O 1
ATOM 716 N N . SER A 1 91 ? -55.282 -45.151 55.810 1.00 75.38 91 SER A N 1
ATOM 717 C CA . SER A 1 91 ? -56.400 -45.768 56.544 1.00 75.38 91 SER A CA 1
ATOM 718 C C . SER A 1 91 ? -57.631 -44.852 56.598 1.00 75.38 91 SER A C 1
ATOM 720 O O . SER A 1 91 ? -58.743 -45.285 56.304 1.00 75.38 91 SER A O 1
ATOM 722 N N . LEU A 1 92 ? -57.441 -43.569 56.929 1.00 71.94 92 LEU A N 1
ATOM 723 C CA . LEU A 1 92 ? -58.535 -42.595 57.040 1.00 71.94 92 LEU A CA 1
ATOM 724 C C . LEU A 1 92 ? -59.235 -42.337 55.696 1.00 71.94 92 LEU A C 1
ATOM 726 O O . LEU A 1 92 ? -60.443 -42.113 55.660 1.00 71.94 92 LEU A O 1
ATOM 730 N N . ARG A 1 93 ? -58.508 -42.409 54.573 1.00 71.62 93 ARG A N 1
ATOM 731 C CA . ARG A 1 93 ? -59.103 -42.291 53.229 1.00 71.62 93 ARG A CA 1
ATOM 732 C C . ARG A 1 93 ? -60.075 -43.426 52.909 1.00 71.62 93 ARG A C 1
ATOM 734 O O . ARG A 1 93 ? -61.103 -43.166 52.291 1.00 71.62 93 ARG A O 1
ATOM 741 N N . GLN A 1 94 ? -59.783 -44.650 53.350 1.00 74.12 94 GLN A N 1
ATOM 742 C CA . GLN A 1 94 ? -60.675 -45.796 53.144 1.00 74.12 94 GLN A CA 1
ATOM 743 C C . GLN A 1 94 ? -61.967 -45.664 53.969 1.00 74.12 94 GLN A C 1
ATOM 745 O O . GLN A 1 94 ? -63.046 -45.965 53.461 1.00 74.12 94 GLN A O 1
ATOM 750 N N . GLU A 1 95 ? -61.891 -45.139 55.199 1.00 73.69 95 GLU A N 1
ATOM 751 C CA . GLU A 1 95 ? -63.090 -44.838 55.999 1.00 73.69 95 GLU A CA 1
ATOM 752 C C . GLU A 1 95 ? -63.950 -43.715 55.399 1.00 73.69 95 GLU A C 1
ATOM 754 O O . GLU A 1 95 ? -65.177 -43.794 55.458 1.00 73.69 95 GLU A O 1
ATOM 759 N N . ILE A 1 96 ? -63.333 -42.680 54.813 1.00 71.38 96 ILE A N 1
ATOM 760 C CA . ILE A 1 96 ? -64.059 -41.586 54.146 1.00 71.38 96 ILE A CA 1
ATOM 761 C C . ILE A 1 96 ? -64.823 -42.118 52.930 1.00 71.38 96 ILE A C 1
ATOM 763 O O . ILE A 1 96 ? -66.038 -41.931 52.861 1.00 71.38 96 ILE A O 1
ATOM 767 N N . GLN A 1 97 ? -64.156 -42.855 52.036 1.00 73.44 97 GLN A N 1
ATOM 768 C CA . GLN A 1 97 ? -64.788 -43.415 50.836 1.00 73.44 97 GLN A CA 1
ATOM 769 C C . GLN A 1 97 ? -65.975 -44.334 51.190 1.00 73.44 97 GLN A C 1
ATOM 771 O O . GLN A 1 97 ? -67.050 -44.225 50.602 1.00 73.44 97 GLN A O 1
ATOM 776 N N . ALA A 1 98 ? -65.829 -45.174 52.222 1.00 74.62 98 ALA A N 1
ATOM 777 C CA . ALA A 1 98 ? -66.907 -46.040 52.705 1.00 74.62 98 ALA A CA 1
ATOM 778 C C . ALA A 1 98 ? -68.111 -45.275 53.302 1.00 74.62 98 ALA A C 1
ATOM 780 O O . ALA A 1 98 ? -69.210 -45.827 53.384 1.00 74.62 98 ALA A O 1
ATOM 781 N N . ARG A 1 99 ? -67.938 -44.012 53.723 1.00 74.25 99 ARG A N 1
ATOM 782 C CA . ARG A 1 99 ? -69.050 -43.138 54.142 1.00 74.25 99 ARG A CA 1
ATOM 783 C C . ARG A 1 99 ? -69.672 -42.364 52.985 1.00 74.25 99 ARG A C 1
ATOM 785 O O . ARG A 1 99 ? -70.876 -42.126 53.026 1.00 74.25 99 ARG A O 1
ATOM 792 N N . GLU A 1 100 ? -68.901 -42.000 51.966 1.00 70.56 100 GLU A N 1
ATOM 793 C CA . GLU A 1 100 ? -69.422 -41.335 50.765 1.00 70.56 100 GLU A CA 1
ATOM 794 C C . GLU A 1 100 ? -70.429 -42.244 50.032 1.00 70.56 100 GLU A C 1
ATOM 796 O O . GLU A 1 100 ? -71.544 -41.808 49.739 1.00 70.56 100 GLU A O 1
ATOM 801 N N . GLU A 1 101 ? -70.126 -43.541 49.893 1.00 74.00 101 GLU A N 1
ATOM 802 C CA . GLU A 1 101 ? -71.060 -44.543 49.342 1.00 74.00 101 GLU A CA 1
ATOM 803 C C . GLU A 1 101 ? -72.364 -44.668 50.166 1.00 74.00 101 GLU A C 1
ATOM 805 O O . GLU A 1 101 ? -73.456 -44.808 49.607 1.00 74.00 101 GLU A O 1
ATOM 810 N N . GLN A 1 102 ? -72.292 -44.562 51.501 1.00 73.44 102 GLN A N 1
ATOM 811 C CA . GLN A 1 102 ? -73.486 -44.560 52.364 1.00 73.44 102 GLN A CA 1
ATOM 812 C C . GLN A 1 102 ? -74.336 -43.290 52.208 1.00 73.44 102 GLN A C 1
ATOM 814 O O . GLN A 1 102 ? -75.557 -43.347 52.383 1.00 73.44 102 GLN A O 1
ATOM 819 N N . ILE A 1 103 ? -73.719 -42.153 51.876 1.00 73.75 103 ILE A N 1
ATOM 820 C CA . ILE A 1 103 ? -74.421 -40.886 51.641 1.00 73.75 103 ILE A CA 1
ATOM 821 C C . ILE A 1 103 ? -75.170 -40.934 50.303 1.00 73.75 103 ILE A C 1
ATOM 823 O O . ILE A 1 103 ? -76.351 -40.590 50.276 1.00 73.75 103 ILE A O 1
ATOM 827 N N . GLU A 1 104 ? -74.572 -41.446 49.223 1.00 71.69 104 GLU A N 1
ATOM 828 C CA . GLU A 1 104 ? -75.281 -41.626 47.941 1.00 71.69 104 GLU A CA 1
ATOM 829 C C . GLU A 1 104 ? -76.486 -42.578 48.067 1.00 71.69 104 GLU A C 1
ATOM 831 O O . GLU A 1 104 ? -77.599 -42.258 47.637 1.00 71.69 104 GLU A O 1
ATOM 836 N N . GLU A 1 105 ? -76.303 -43.716 48.744 1.00 74.62 105 GLU A N 1
ATOM 837 C CA . GLU A 1 105 ? -77.361 -44.696 49.028 1.00 74.62 105 GLU A CA 1
ATOM 838 C C . GLU A 1 105 ? -78.461 -44.149 49.968 1.00 74.62 105 GLU A C 1
ATOM 840 O O . GLU A 1 105 ? -79.569 -44.697 50.018 1.00 74.62 105 GLU A O 1
ATOM 845 N N . THR A 1 106 ? -78.192 -43.059 50.695 1.00 72.12 106 THR A N 1
ATOM 846 C CA . THR A 1 106 ? -79.177 -42.336 51.518 1.00 72.12 106 THR A CA 1
ATOM 847 C C . THR A 1 106 ? -79.908 -41.265 50.705 1.00 72.12 106 THR A C 1
ATOM 849 O O . THR A 1 106 ? -81.140 -41.242 50.702 1.00 72.12 106 THR A O 1
ATOM 852 N N . ASN A 1 107 ? -79.185 -40.450 49.932 1.00 72.62 107 ASN A N 1
ATOM 853 C CA . ASN A 1 107 ? -79.758 -39.423 49.054 1.00 72.62 107 ASN A CA 1
ATOM 854 C C . ASN A 1 107 ? -80.736 -40.038 48.036 1.00 72.62 107 ASN A C 1
ATOM 856 O O . ASN A 1 107 ? -81.846 -39.539 47.848 1.00 72.62 107 ASN A O 1
ATOM 860 N N . ARG A 1 108 ? -80.387 -41.199 47.462 1.00 73.50 108 ARG A N 1
ATOM 861 C CA . ARG A 1 108 ? -81.253 -41.951 46.537 1.00 73.50 108 ARG A CA 1
ATOM 862 C C . ARG A 1 108 ? -82.587 -42.385 47.167 1.00 73.50 108 ARG A C 1
ATOM 864 O O . ARG A 1 108 ? -83.592 -42.488 46.464 1.00 73.50 108 ARG A O 1
ATOM 871 N N . LYS A 1 109 ? -82.624 -42.619 48.484 1.00 75.12 109 LYS A N 1
ATOM 872 C CA . LYS A 1 109 ? -83.859 -42.937 49.230 1.00 75.12 109 LYS A CA 1
ATOM 873 C C . LYS A 1 109 ? -84.681 -41.685 49.529 1.00 75.12 109 LYS A C 1
ATOM 875 O O . LYS A 1 109 ? -85.908 -41.748 49.491 1.00 75.12 109 LYS A O 1
ATOM 880 N N . GLU A 1 110 ? -84.029 -40.550 49.776 1.00 72.12 110 GLU A N 1
ATOM 881 C CA . GLU A 1 110 ? -84.709 -39.259 49.931 1.00 72.12 110 GLU A CA 1
ATOM 882 C C . GLU A 1 110 ? -85.416 -38.836 48.630 1.00 72.12 110 GLU A C 1
ATOM 884 O O . GLU A 1 110 ? -86.555 -38.371 48.664 1.00 72.12 110 GLU A O 1
ATOM 889 N N . GLU A 1 111 ? -84.787 -39.059 47.474 1.00 72.12 111 GLU A N 1
ATOM 890 C CA . GLU A 1 111 ? -85.364 -38.772 46.153 1.00 72.12 111 GLU A CA 1
ATOM 891 C C . GLU A 1 111 ? -86.647 -39.593 45.896 1.00 72.12 111 GLU A C 1
ATOM 893 O O . GLU A 1 111 ? -87.697 -39.041 45.560 1.00 72.12 111 GLU A O 1
ATOM 898 N N . GLN A 1 112 ? -86.613 -40.901 46.180 1.00 73.62 112 GLN A N 1
ATOM 899 C CA . GLN A 1 112 ? -87.789 -41.783 46.100 1.00 73.62 112 GLN A CA 1
ATOM 900 C C . GLN A 1 112 ? -88.899 -41.388 47.093 1.00 73.62 112 GLN A C 1
ATOM 902 O O . GLN A 1 112 ? -90.094 -41.498 46.787 1.00 73.62 112 GLN A O 1
ATOM 907 N N . ALA A 1 113 ? -88.535 -40.890 48.279 1.00 70.88 113 ALA A N 1
ATOM 908 C CA . ALA A 1 113 ? -89.499 -40.355 49.237 1.00 70.88 113 ALA A CA 1
ATOM 909 C C . ALA A 1 113 ? -90.175 -39.074 48.708 1.00 70.88 113 ALA A C 1
ATOM 911 O O . ALA A 1 113 ? -91.395 -38.939 48.831 1.00 70.88 113 ALA A O 1
ATOM 912 N N . LYS A 1 114 ? -89.427 -38.173 48.054 1.00 73.38 114 LYS A N 1
ATOM 913 C CA . LYS A 1 114 ? -89.965 -36.952 47.421 1.00 73.38 114 LYS A CA 1
ATOM 914 C C . LYS A 1 114 ? -90.958 -37.272 46.299 1.00 73.38 114 LYS A C 1
ATOM 916 O O . LYS A 1 114 ? -92.047 -36.697 46.286 1.00 73.38 114 LYS A O 1
ATOM 921 N N . GLU A 1 115 ? -90.654 -38.231 45.419 1.00 72.50 115 GLU A N 1
ATOM 922 C CA . GLU A 1 115 ? -91.614 -38.701 44.402 1.00 72.50 115 GLU A CA 1
ATOM 923 C C . GLU A 1 115 ? -92.893 -39.281 45.029 1.00 72.50 115 GLU A C 1
ATOM 925 O O . GLU A 1 115 ? -94.008 -39.003 44.576 1.00 72.50 115 GLU A O 1
ATOM 930 N N . THR A 1 116 ? -92.751 -40.054 46.109 1.00 73.06 116 THR A N 1
ATOM 931 C CA . THR A 1 116 ? -93.884 -40.669 46.819 1.00 73.06 116 THR A CA 1
ATOM 932 C C . THR A 1 116 ? -94.780 -39.618 47.487 1.00 73.06 116 THR A C 1
ATOM 934 O O . THR A 1 116 ? -96.008 -39.721 47.427 1.00 73.06 116 THR A O 1
ATOM 937 N N . ILE A 1 117 ? -94.189 -38.572 48.073 1.00 73.62 117 ILE A N 1
ATOM 938 C CA . ILE A 1 117 ? -94.917 -37.423 48.636 1.00 73.62 117 ILE A CA 1
ATOM 939 C C . ILE A 1 117 ? -95.636 -36.637 47.528 1.00 73.62 117 ILE A C 1
ATOM 941 O O . ILE A 1 117 ? -96.780 -36.229 47.723 1.00 73.62 117 ILE A O 1
ATOM 945 N N . SER A 1 118 ? -95.007 -36.470 46.360 1.00 71.44 118 SER A N 1
ATOM 946 C CA . SER A 1 118 ? -95.618 -35.818 45.193 1.00 71.44 118 SER A CA 1
ATOM 947 C C . SER A 1 118 ? -96.878 -36.558 44.722 1.00 71.44 118 SER A C 1
ATOM 949 O O . SER A 1 118 ? -97.941 -35.949 44.602 1.00 71.44 118 SER A O 1
ATOM 951 N N . LYS A 1 119 ? -96.818 -37.893 44.581 1.00 72.88 119 LYS A N 1
ATOM 952 C CA . LYS A 1 119 ? -98.007 -38.713 44.275 1.00 72.88 119 LYS A CA 1
ATOM 953 C C . LYS A 1 119 ? -99.120 -38.545 45.309 1.00 72.88 119 LYS A C 1
ATOM 955 O O . LYS A 1 119 ? -100.260 -38.302 44.925 1.00 72.88 119 LYS A O 1
ATOM 960 N N . ARG A 1 120 ? -98.797 -38.614 46.606 1.00 73.62 120 ARG A N 1
ATOM 961 C CA . ARG A 1 120 ? -99.812 -38.490 47.666 1.00 73.62 120 ARG A CA 1
ATOM 962 C C . ARG A 1 120 ? -100.439 -37.100 47.765 1.00 73.62 120 ARG A C 1
ATOM 964 O O . ARG A 1 120 ? -101.587 -37.015 48.182 1.00 73.62 120 ARG A O 1
ATOM 971 N N . LYS A 1 121 ? -99.746 -36.027 47.364 1.00 69.69 121 LYS A N 1
ATOM 972 C CA . LYS A 1 121 ? -100.385 -34.708 47.212 1.00 69.69 121 LYS A CA 1
ATOM 973 C C . LYS A 1 121 ? -101.453 -34.733 46.122 1.00 69.69 121 LYS A C 1
ATOM 975 O O . LYS A 1 121 ? -102.596 -34.407 46.410 1.00 69.69 121 LYS A O 1
ATOM 980 N N . ASN A 1 122 ? -101.115 -35.234 44.935 1.00 67.38 122 ASN A N 1
ATOM 981 C CA . ASN A 1 122 ? -102.066 -35.327 43.825 1.00 67.38 122 ASN A CA 1
ATOM 982 C C . ASN A 1 122 ? -103.283 -36.216 44.174 1.00 67.38 122 ASN A C 1
ATOM 984 O O . ASN A 1 122 ? -104.403 -35.900 43.790 1.00 67.38 122 ASN A O 1
ATOM 988 N N . GLU A 1 123 ? -103.083 -37.298 44.937 1.00 72.19 123 GLU A N 1
ATOM 989 C CA . GLU A 1 123 ? -104.174 -38.140 45.465 1.00 72.19 123 GLU A CA 1
ATOM 990 C C . GLU A 1 123 ? -105.060 -37.402 46.489 1.00 72.19 123 GLU A C 1
ATOM 992 O O . GLU A 1 123 ? -106.269 -37.624 46.526 1.00 72.19 123 GLU A O 1
ATOM 997 N N . ILE A 1 124 ? -104.486 -36.518 47.314 1.00 69.25 124 ILE A N 1
ATOM 998 C CA . ILE A 1 124 ? -105.235 -35.687 48.270 1.00 69.25 124 ILE A CA 1
ATOM 999 C C . ILE A 1 124 ? -106.044 -34.611 47.542 1.00 69.25 124 ILE A C 1
ATOM 1001 O O . ILE A 1 124 ? -107.221 -34.444 47.853 1.00 69.25 124 ILE A O 1
ATOM 1005 N N . ASP A 1 125 ? -105.463 -33.935 46.551 1.00 62.84 125 ASP A N 1
ATOM 1006 C CA . ASP A 1 125 ? -106.158 -32.909 45.765 1.00 62.84 125 ASP A CA 1
ATOM 1007 C C . ASP A 1 125 ? -107.341 -33.520 44.975 1.00 62.84 125 ASP A C 1
ATOM 1009 O O . ASP A 1 125 ? -108.447 -32.971 44.956 1.00 62.84 125 ASP A O 1
ATOM 1013 N N . ASP A 1 126 ? -107.165 -34.723 44.412 1.00 61.31 126 ASP A N 1
ATOM 1014 C CA . ASP A 1 126 ? -108.237 -35.474 43.742 1.00 61.31 126 ASP A CA 1
ATOM 1015 C C . ASP A 1 126 ? -109.318 -35.992 44.720 1.00 61.31 126 ASP A C 1
ATOM 1017 O O . ASP A 1 126 ? -110.490 -36.095 44.355 1.00 61.31 126 ASP A O 1
ATOM 1021 N N . MET A 1 127 ? -108.978 -36.249 45.991 1.00 61.91 127 MET A N 1
ATOM 1022 C CA . MET A 1 127 ? -109.965 -36.547 47.042 1.00 61.91 127 MET A CA 1
ATOM 1023 C C . MET A 1 127 ? -110.717 -35.302 47.532 1.00 61.91 127 MET A C 1
ATOM 1025 O O . MET A 1 127 ? -111.928 -35.383 47.737 1.00 61.91 127 MET A O 1
ATOM 1029 N N . ILE A 1 128 ? -110.056 -34.147 47.671 1.00 61.88 128 ILE A N 1
ATOM 1030 C CA . ILE A 1 128 ? -110.711 -32.871 48.018 1.00 61.88 128 ILE A CA 1
ATOM 1031 C C . ILE A 1 128 ? -111.757 -32.519 46.950 1.00 61.88 128 ILE A C 1
ATOM 1033 O O . ILE A 1 128 ? -112.918 -32.279 47.283 1.00 61.88 128 ILE A O 1
ATOM 1037 N N . THR A 1 129 ? -111.389 -32.643 45.671 1.00 58.25 129 THR A N 1
ATOM 1038 C CA . THR A 1 129 ? -112.277 -32.427 44.511 1.00 58.25 129 THR A CA 1
ATOM 1039 C C . THR A 1 129 ? -113.532 -33.324 44.528 1.00 58.25 129 THR A C 1
ATOM 1041 O O . THR A 1 129 ? -114.568 -32.968 43.963 1.00 58.25 129 THR A O 1
ATOM 1044 N N . ARG A 1 130 ? -113.476 -34.488 45.194 1.00 59.03 130 ARG A N 1
ATOM 1045 C CA . ARG A 1 130 ? -114.624 -35.400 45.377 1.00 59.03 130 ARG A CA 1
ATOM 1046 C C . ARG A 1 130 ? -115.463 -35.070 46.617 1.00 59.03 130 ARG A C 1
ATOM 1048 O O . ARG A 1 130 ? -116.662 -35.328 46.610 1.00 59.03 130 ARG A O 1
ATOM 1055 N N . ILE A 1 131 ? -114.872 -34.490 47.665 1.00 60.31 131 ILE A N 1
ATOM 1056 C CA . ILE A 1 131 ? -115.590 -34.068 48.884 1.00 60.31 131 ILE A CA 1
ATOM 1057 C C . ILE A 1 131 ? -116.433 -32.808 48.624 1.00 60.31 131 ILE A C 1
ATOM 1059 O O . ILE A 1 131 ? -117.505 -32.657 49.207 1.00 60.31 131 ILE A O 1
ATOM 1063 N N . GLU A 1 132 ? -116.020 -31.953 47.684 1.00 54.78 132 GLU A N 1
ATOM 1064 C CA . GLU A 1 132 ? -116.815 -30.804 47.220 1.00 54.78 132 GLU A CA 1
ATOM 1065 C C . GLU A 1 132 ? -118.097 -31.205 46.446 1.00 54.78 132 GLU A C 1
ATOM 1067 O O . GLU A 1 132 ? -118.952 -30.361 46.184 1.00 54.78 132 GLU A O 1
ATOM 1072 N N . GLN A 1 133 ? -118.295 -32.498 46.143 1.00 47.44 133 GLN A N 1
ATOM 1073 C CA . GLN A 1 133 ? -119.513 -33.063 45.536 1.00 47.44 133 GLN A CA 1
ATOM 1074 C C . GLN A 1 133 ? -120.358 -33.832 46.579 1.00 47.44 133 GLN A C 1
ATOM 1076 O O . GLN A 1 133 ? -120.634 -35.023 46.441 1.00 47.44 133 GLN A O 1
ATOM 1081 N N . GLY A 1 134 ? -120.726 -33.159 47.674 1.00 41.75 134 GLY A N 1
ATOM 1082 C CA . GLY A 1 134 ? -121.180 -33.805 48.915 1.00 41.75 134 GLY A CA 1
ATOM 1083 C C . GLY A 1 134 ? -122.612 -34.377 48.958 1.00 41.75 134 GLY A C 1
ATOM 1084 O O . GLY A 1 134 ? -123.585 -33.675 48.686 1.00 41.75 134 GLY A O 1
ATOM 1085 N N . VAL A 1 135 ? -122.723 -35.628 49.443 1.00 38.16 135 VAL A N 1
ATOM 1086 C CA . VAL A 1 135 ? -123.932 -36.331 49.948 1.00 38.16 135 VAL A CA 1
ATOM 1087 C C . VAL A 1 135 ? -123.478 -37.373 51.003 1.00 38.16 135 VAL A C 1
ATOM 1089 O O . VAL A 1 135 ? -122.436 -37.991 50.813 1.00 38.16 135 VAL A O 1
ATOM 1092 N N . GLY A 1 136 ? -124.164 -37.660 52.121 1.00 40.75 136 GLY A N 1
ATOM 1093 C CA . GLY A 1 136 ? -125.357 -37.013 52.686 1.00 40.75 136 GLY A CA 1
ATOM 1094 C C . GLY A 1 136 ? -126.087 -37.837 53.771 1.00 40.75 136 GLY A C 1
ATOM 1095 O O . GLY A 1 136 ? -127.187 -38.302 53.509 1.00 40.75 136 GLY A O 1
ATOM 1096 N N . MET A 1 137 ? -125.512 -37.928 54.986 1.00 46.66 137 MET A N 1
ATOM 1097 C CA . MET A 1 137 ? -126.092 -38.494 56.239 1.00 46.66 137 MET A CA 1
ATOM 1098 C C . MET A 1 137 ? -126.351 -40.021 56.327 1.00 46.66 137 MET A C 1
ATOM 1100 O O . MET A 1 137 ? -126.668 -40.670 55.339 1.00 46.66 137 MET A O 1
ATOM 1104 N N . SER A 1 138 ? -126.278 -40.571 57.555 1.00 49.62 138 SER A N 1
ATOM 1105 C CA . SER A 1 138 ? -127.084 -41.716 58.045 1.00 49.62 138 SER A CA 1
ATOM 1106 C C . SER A 1 138 ? -126.975 -41.872 59.581 1.00 49.62 138 SER A C 1
ATOM 1108 O O . SER A 1 138 ? -126.015 -41.403 60.189 1.00 49.62 138 SER A O 1
ATOM 1110 N N . GLU A 1 139 ? -127.955 -42.532 60.205 1.00 47.62 139 GLU A N 1
ATOM 1111 C CA . GLU A 1 139 ? -128.245 -42.530 61.657 1.00 47.62 139 GLU A CA 1
ATOM 1112 C C . GLU A 1 139 ? -127.432 -43.545 62.497 1.00 47.62 139 GLU A C 1
ATOM 1114 O O . GLU A 1 139 ? -127.534 -43.578 63.722 1.00 47.62 139 GLU A O 1
ATOM 1119 N N . GLU A 1 140 ? -126.564 -44.350 61.875 1.00 48.84 140 GLU A N 1
ATOM 1120 C CA . GLU A 1 140 ? -125.772 -45.409 62.539 1.00 48.84 140 GLU A CA 1
ATOM 1121 C C . GLU A 1 140 ? -124.803 -44.884 63.630 1.00 48.84 140 GLU A C 1
ATOM 1123 O O . GLU A 1 140 ? -124.324 -45.629 64.490 1.00 48.84 140 GLU A O 1
ATOM 1128 N N . GLN A 1 141 ? -124.554 -43.572 63.640 1.00 49.56 141 GLN A N 1
ATOM 1129 C CA . GLN A 1 141 ? -123.667 -42.878 64.576 1.00 49.56 141 GLN A CA 1
ATOM 1130 C C . GLN A 1 141 ? -124.224 -42.796 66.013 1.00 49.56 141 GLN A C 1
ATOM 1132 O O . GLN A 1 141 ? -123.444 -42.721 66.965 1.00 49.56 141 GLN A O 1
ATOM 1137 N N . GLU A 1 142 ? -125.547 -42.851 66.211 1.00 47.25 142 GLU A N 1
ATOM 1138 C CA . GLU A 1 142 ? -126.154 -42.646 67.539 1.00 47.25 142 GLU A CA 1
ATOM 1139 C C . GLU A 1 142 ? -126.004 -43.871 68.468 1.00 47.25 142 GLU A C 1
ATOM 1141 O O . GLU A 1 142 ? -125.864 -43.730 69.687 1.00 47.25 142 GLU A O 1
ATOM 1146 N N . PHE A 1 143 ? -125.914 -45.084 67.907 1.00 51.81 143 PHE A N 1
ATOM 1147 C CA . PHE A 1 143 ? -125.617 -46.293 68.687 1.00 51.81 143 PHE A CA 1
ATOM 1148 C C . PHE A 1 143 ? -124.144 -46.347 69.131 1.00 51.81 143 PHE A C 1
ATOM 1150 O O . PHE A 1 143 ? -123.847 -46.718 70.269 1.00 51.81 143 PHE A O 1
ATOM 1157 N N . GLN A 1 144 ? -123.216 -45.915 68.268 1.00 55.41 144 GLN A N 1
ATOM 1158 C CA . GLN A 1 144 ? -121.781 -45.863 68.584 1.00 55.41 144 GLN A CA 1
ATOM 1159 C C . GLN A 1 144 ? -121.473 -44.871 69.718 1.00 55.41 144 GLN A C 1
ATOM 1161 O O . GLN A 1 144 ? -120.622 -45.145 70.568 1.00 55.41 144 GLN A O 1
ATOM 1166 N N . LEU A 1 145 ? -122.205 -43.752 69.783 1.00 52.06 145 LEU A N 1
ATOM 1167 C CA . LEU A 1 145 ? -122.005 -42.701 70.784 1.00 52.06 145 LEU A CA 1
ATOM 1168 C C . LEU A 1 145 ? -122.096 -43.221 72.230 1.00 52.06 145 LEU A C 1
ATOM 1170 O O . LEU A 1 145 ? -121.261 -42.874 73.064 1.00 52.06 145 LEU A O 1
ATOM 1174 N N . ASN A 1 146 ? -123.052 -44.108 72.525 1.00 57.28 146 ASN A N 1
ATOM 1175 C CA . ASN A 1 146 ? -123.217 -44.676 73.868 1.00 57.28 146 ASN A CA 1
ATOM 1176 C C . ASN A 1 146 ? -122.108 -45.675 74.248 1.00 57.28 146 ASN A C 1
ATOM 1178 O O . ASN A 1 146 ? -121.772 -45.800 75.426 1.00 57.28 146 ASN A O 1
ATOM 1182 N N . GLN A 1 147 ? -121.485 -46.346 73.273 1.00 58.03 147 GLN A N 1
ATOM 1183 C CA . GLN A 1 147 ? -120.337 -47.224 73.523 1.00 58.03 147 GLN A CA 1
ATOM 1184 C C . GLN A 1 147 ? -119.053 -46.417 73.803 1.00 58.03 147 GLN A C 1
ATOM 1186 O O . GLN A 1 147 ? -118.244 -46.807 74.648 1.00 58.03 147 GLN A O 1
ATOM 1191 N N . LEU A 1 148 ? -118.903 -45.250 73.165 1.00 56.94 148 LEU A N 1
ATOM 1192 C CA . LEU A 1 148 ? -117.776 -44.331 73.369 1.00 56.94 148 LEU A CA 1
ATOM 1193 C C . LEU A 1 148 ? -117.761 -43.685 74.768 1.00 56.94 148 LEU A C 1
ATOM 1195 O O . LEU A 1 148 ? -116.683 -43.432 75.306 1.00 56.94 148 LEU A O 1
ATOM 1199 N N . VAL A 1 149 ? -118.921 -43.463 75.401 1.00 62.47 149 VAL A N 1
ATOM 1200 C CA . VAL A 1 149 ? -118.989 -42.902 76.770 1.00 62.47 149 VAL A CA 1
ATOM 1201 C C . VAL A 1 149 ? -118.303 -43.817 77.793 1.00 62.47 149 VAL A C 1
ATOM 1203 O O . VAL A 1 149 ? -117.536 -43.329 78.621 1.00 62.47 149 VAL A O 1
ATOM 1206 N N . GLY A 1 150 ? -118.491 -45.138 77.695 1.00 59.34 150 GLY A N 1
ATOM 1207 C CA . GLY A 1 150 ? -117.813 -46.101 78.575 1.00 59.34 150 GLY A CA 1
ATOM 1208 C C . GLY A 1 150 ? -116.299 -46.189 78.342 1.00 59.34 150 GLY A C 1
ATOM 1209 O O . GLY A 1 150 ? -115.537 -46.396 79.283 1.00 59.34 150 GLY A O 1
ATOM 1210 N N . GLN A 1 151 ? -115.839 -45.977 77.104 1.00 60.47 151 GLN A N 1
ATOM 1211 C CA . GLN A 1 151 ? -114.405 -45.916 76.789 1.00 60.47 151 GLN A CA 1
ATOM 1212 C C . GLN A 1 151 ? -113.758 -44.630 77.330 1.00 60.47 151 GLN A C 1
ATOM 1214 O O . GLN A 1 151 ? -112.633 -44.666 77.835 1.00 60.47 151 GLN A O 1
ATOM 1219 N N . LYS A 1 152 ? -114.484 -43.506 77.300 1.00 58.19 152 LYS A N 1
ATOM 1220 C CA . LYS A 1 152 ? -114.011 -42.206 77.793 1.00 58.19 152 LYS A CA 1
ATOM 1221 C C . LYS A 1 152 ? -113.595 -42.242 79.269 1.00 58.19 152 LYS A C 1
ATOM 1223 O O . LYS A 1 152 ? -112.534 -41.721 79.601 1.00 58.19 152 LYS A O 1
ATOM 1228 N N . GLU A 1 153 ? -114.374 -42.880 80.146 1.00 60.06 153 GLU A N 1
ATOM 1229 C CA . GLU A 1 153 ? -114.041 -42.964 81.583 1.00 60.06 153 GLU A CA 1
ATOM 1230 C C . GLU A 1 153 ? -112.774 -43.786 81.877 1.00 60.06 153 GLU A C 1
ATOM 1232 O O . GLU A 1 153 ? -112.123 -43.575 82.905 1.00 60.06 153 GLU A O 1
ATOM 1237 N N . HIS A 1 154 ? -112.391 -44.700 80.978 1.00 61.34 154 HIS A N 1
ATOM 1238 C CA . HIS A 1 154 ? -111.102 -45.388 81.052 1.00 61.34 154 HIS A CA 1
ATOM 1239 C C . HIS A 1 154 ? -109.970 -44.471 80.564 1.00 61.34 154 HIS A C 1
ATOM 1241 O O . HIS A 1 154 ? -108.964 -44.309 81.257 1.00 61.34 154 HIS A O 1
ATOM 1247 N N . MET A 1 155 ? -110.167 -43.802 79.422 1.00 58.69 155 MET A N 1
ATOM 1248 C CA . MET A 1 155 ? -109.176 -42.892 78.838 1.00 58.69 155 MET A CA 1
ATOM 1249 C C . MET A 1 155 ? -108.856 -41.687 79.732 1.00 58.69 155 MET A C 1
ATOM 1251 O O . MET A 1 155 ? -107.699 -41.278 79.791 1.00 58.69 155 MET A O 1
ATOM 1255 N N . ASP A 1 156 ? -109.830 -41.119 80.454 1.00 61.50 156 ASP A N 1
ATOM 1256 C CA . ASP A 1 156 ? -109.575 -39.992 81.365 1.00 61.50 156 ASP A CA 1
ATOM 1257 C C . ASP A 1 156 ? -108.704 -40.395 82.584 1.00 61.50 156 ASP A C 1
ATOM 1259 O O . ASP A 1 156 ? -108.033 -39.532 83.152 1.00 61.50 156 ASP A O 1
ATOM 1263 N N . LYS A 1 157 ? -108.610 -41.690 82.943 1.00 66.44 157 LYS A N 1
ATOM 1264 C CA . LYS A 1 157 ? -107.631 -42.186 83.938 1.00 66.44 157 LYS A CA 1
ATOM 1265 C C . LYS A 1 157 ? -106.230 -42.334 83.344 1.00 66.44 157 LYS A C 1
ATOM 1267 O O . LYS A 1 157 ? -105.264 -41.857 83.940 1.00 66.44 157 LYS A O 1
ATOM 1272 N N . ASP A 1 158 ? -106.123 -42.934 82.161 1.00 63.84 158 ASP A N 1
ATOM 1273 C CA . ASP A 1 158 ? -104.835 -43.126 81.475 1.00 63.84 158 ASP A CA 1
ATOM 1274 C C . ASP A 1 158 ? -104.191 -41.778 81.100 1.00 63.84 158 ASP A C 1
ATOM 1276 O O . ASP A 1 158 ? -102.974 -41.607 81.174 1.00 63.84 158 ASP A O 1
ATOM 1280 N N . LYS A 1 159 ? -105.020 -40.783 80.773 1.00 64.94 159 LYS A N 1
ATOM 1281 C CA . LYS A 1 159 ? -104.646 -39.391 80.491 1.00 64.94 159 LYS A CA 1
ATOM 1282 C C . LYS A 1 159 ? -103.972 -38.685 81.668 1.00 64.94 159 LYS A C 1
ATOM 1284 O O . LYS A 1 159 ? -102.988 -37.981 81.452 1.00 64.94 159 LYS A O 1
ATOM 1289 N N . GLU A 1 160 ? -104.450 -38.872 82.898 1.00 66.00 160 GLU A N 1
ATOM 1290 C CA . GLU A 1 160 ? -103.830 -38.237 84.070 1.00 66.00 160 GLU A CA 1
ATOM 1291 C C . GLU A 1 160 ? -102.485 -38.908 84.425 1.00 66.00 160 GLU A C 1
ATOM 1293 O O . GLU A 1 160 ? -101.544 -38.232 84.843 1.00 66.00 160 GLU A O 1
ATOM 1298 N N . LEU A 1 161 ? -102.338 -40.211 84.144 1.00 70.25 161 LEU A N 1
ATOM 1299 C CA . LEU A 1 161 ? -101.059 -40.930 84.236 1.00 70.25 161 LEU A CA 1
ATOM 1300 C C . LEU A 1 161 ? -100.060 -40.471 83.150 1.00 70.25 161 LEU A C 1
ATOM 1302 O O . LEU A 1 161 ? -98.890 -40.203 83.432 1.00 70.25 161 LEU A O 1
ATOM 1306 N N . LEU A 1 162 ? -100.529 -40.313 81.906 1.00 66.44 162 LEU A N 1
ATOM 1307 C CA . LEU A 1 162 ? -99.756 -39.762 80.783 1.00 66.44 162 LEU A CA 1
ATOM 1308 C C . LEU A 1 162 ? -99.279 -38.330 81.049 1.00 66.44 162 LEU A C 1
ATOM 1310 O O . LEU A 1 162 ? -98.146 -37.985 80.709 1.00 66.44 162 LEU A O 1
ATOM 1314 N N . LYS A 1 163 ? -100.110 -37.503 81.686 1.00 70.06 163 LYS A N 1
ATOM 1315 C CA . LYS A 1 163 ? -99.775 -36.129 82.072 1.00 70.06 163 LYS A CA 1
ATOM 1316 C C . LYS A 1 163 ? -98.610 -36.079 83.067 1.00 70.06 163 LYS A C 1
ATOM 1318 O O . LYS A 1 163 ? -97.651 -35.353 82.820 1.00 70.06 163 LYS A O 1
ATOM 1323 N N . GLN A 1 164 ? -98.614 -36.923 84.104 1.00 68.75 164 GLN A N 1
ATOM 1324 C CA . GLN A 1 164 ? -97.485 -37.030 85.045 1.00 68.75 164 GLN A CA 1
ATOM 1325 C C . GLN A 1 164 ? -96.182 -37.468 84.350 1.00 68.75 164 GLN A C 1
ATOM 1327 O O . GLN A 1 164 ? -95.127 -36.871 84.576 1.00 68.75 164 GLN A O 1
ATOM 1332 N N . ASN A 1 165 ? -96.253 -38.445 83.439 1.00 69.19 165 ASN A N 1
ATOM 1333 C CA . ASN A 1 165 ? -95.099 -38.848 82.624 1.00 69.19 165 ASN A CA 1
ATOM 1334 C C . ASN A 1 165 ? -94.612 -37.718 81.695 1.00 69.19 165 ASN A C 1
ATOM 1336 O O . ASN A 1 165 ? -93.407 -37.551 81.504 1.00 69.19 165 ASN A O 1
ATOM 1340 N N . THR A 1 166 ? -95.525 -36.905 81.157 1.00 64.06 166 THR A N 1
ATOM 1341 C CA . THR A 1 166 ? -95.197 -35.760 80.291 1.00 64.06 166 THR A CA 1
ATOM 1342 C C . THR A 1 166 ? -94.465 -34.662 81.069 1.00 64.06 166 THR A C 1
ATOM 1344 O O . THR A 1 166 ? -93.440 -34.169 80.603 1.00 64.06 166 THR A O 1
ATOM 1347 N N . GLU A 1 167 ? -94.907 -34.335 82.287 1.00 70.00 167 GLU A N 1
ATOM 1348 C CA . GLU A 1 167 ? -94.238 -33.364 83.173 1.00 70.00 167 GLU A CA 1
ATOM 1349 C C . GLU A 1 167 ? -92.854 -33.835 83.665 1.00 70.00 167 GLU A C 1
ATOM 1351 O O . GLU A 1 167 ? -92.010 -33.016 84.046 1.00 70.00 167 GLU A O 1
ATOM 1356 N N . MET A 1 168 ? -92.602 -35.149 83.689 1.00 73.44 168 MET A N 1
ATOM 1357 C CA . MET A 1 168 ? -91.273 -35.712 83.950 1.00 73.44 168 MET A CA 1
ATOM 1358 C C . MET A 1 168 ? -90.382 -35.636 82.704 1.00 73.44 168 MET A C 1
ATOM 1360 O O . MET A 1 168 ? -89.243 -35.175 82.798 1.00 73.44 168 MET A O 1
ATOM 1364 N N . LEU A 1 169 ? -90.906 -36.019 81.535 1.00 68.81 169 LEU A N 1
ATOM 1365 C CA . LEU A 1 169 ? -90.189 -35.931 80.261 1.00 68.81 169 LEU A CA 1
ATOM 1366 C C . LEU A 1 169 ? -89.793 -34.490 79.928 1.00 68.81 169 LEU A C 1
ATOM 1368 O O . LEU A 1 169 ? -88.630 -34.257 79.626 1.00 68.81 169 LEU A O 1
ATOM 1372 N N . GLN A 1 170 ? -90.692 -33.512 80.082 1.00 68.38 170 GLN A N 1
ATOM 1373 C CA . GLN A 1 170 ? -90.392 -32.094 79.834 1.00 68.38 170 GLN A CA 1
ATOM 1374 C C . GLN A 1 170 ? -89.205 -31.577 80.664 1.00 68.38 170 GLN A C 1
ATOM 1376 O O . GLN A 1 170 ? -88.365 -30.850 80.138 1.00 68.38 170 GLN A O 1
ATOM 1381 N N . ARG A 1 171 ? -89.076 -31.997 81.932 1.00 73.25 171 ARG A N 1
ATOM 1382 C CA . ARG A 1 171 ? -87.920 -31.644 82.778 1.00 73.25 171 ARG A CA 1
ATOM 1383 C C . ARG A 1 171 ? -86.611 -32.271 82.287 1.00 73.25 171 ARG A C 1
ATOM 1385 O O . ARG A 1 171 ? -85.577 -31.613 82.331 1.00 73.25 171 ARG A O 1
ATOM 1392 N N . ILE A 1 172 ? -86.654 -33.506 81.784 1.00 75.06 172 ILE A N 1
ATOM 1393 C CA . ILE A 1 172 ? -85.487 -34.178 81.185 1.00 75.06 172 ILE A CA 1
ATOM 1394 C C . ILE A 1 172 ? -85.115 -33.528 79.841 1.00 75.06 172 ILE A C 1
ATOM 1396 O O . ILE A 1 172 ? -83.934 -33.332 79.559 1.00 75.06 172 ILE A O 1
ATOM 1400 N N . THR A 1 173 ? -86.106 -33.158 79.024 1.00 69.12 173 THR A N 1
ATOM 1401 C CA . THR A 1 173 ? -85.896 -32.477 77.739 1.00 69.12 173 THR A CA 1
ATOM 1402 C C . THR A 1 173 ? -85.289 -31.090 77.927 1.00 69.12 173 THR A C 1
ATOM 1404 O O . THR A 1 173 ? -84.346 -30.770 77.212 1.00 69.12 173 THR A O 1
ATOM 1407 N N . GLN A 1 174 ? -85.756 -30.296 78.901 1.00 73.50 174 GLN A N 1
ATOM 1408 C CA . GLN A 1 174 ? -85.176 -28.976 79.175 1.00 73.50 174 GLN A CA 1
ATOM 1409 C C . GLN A 1 174 ? -83.704 -29.082 79.594 1.00 73.50 174 GLN A C 1
ATOM 1411 O O . GLN A 1 174 ? -82.862 -28.421 78.999 1.00 73.50 174 GLN A O 1
ATOM 1416 N N . GLY A 1 175 ? -83.373 -29.976 80.535 1.00 75.75 175 GLY A N 1
ATOM 1417 C CA . GLY A 1 175 ? -81.982 -30.160 80.970 1.00 75.75 175 GLY A CA 1
ATOM 1418 C C . GLY A 1 175 ? -81.035 -30.560 79.831 1.00 75.75 175 GLY A C 1
ATOM 1419 O O . GLY A 1 175 ? -79.897 -30.104 79.794 1.00 75.75 175 GLY A O 1
ATOM 1420 N N . ARG A 1 176 ? -81.513 -31.350 78.857 1.00 76.12 176 ARG A N 1
ATOM 1421 C CA . ARG A 1 176 ? -80.745 -31.677 77.642 1.00 76.12 176 ARG A CA 1
ATOM 1422 C C . ARG A 1 176 ? -80.678 -30.536 76.627 1.00 76.12 176 ARG A C 1
ATOM 1424 O O . ARG A 1 176 ? -79.708 -30.469 75.881 1.00 76.12 176 ARG A O 1
ATOM 1431 N N . LEU A 1 177 ? -81.680 -29.660 76.569 1.00 72.19 177 LEU A N 1
ATOM 1432 C CA . LEU A 1 177 ? -81.665 -28.495 75.681 1.00 72.19 177 LEU A CA 1
ATOM 1433 C C . LEU A 1 177 ? -80.587 -27.494 76.118 1.00 72.19 177 LEU A C 1
ATOM 1435 O O . LEU A 1 177 ? -79.815 -27.021 75.287 1.00 72.19 177 LEU A O 1
ATOM 1439 N N . ASP A 1 178 ? -80.492 -27.244 77.425 1.00 74.19 178 ASP A N 1
ATOM 1440 C CA . ASP A 1 178 ? -79.478 -26.371 78.023 1.00 74.19 178 ASP A CA 1
ATOM 1441 C C . ASP A 1 178 ? -78.053 -26.943 77.805 1.00 74.19 178 ASP A C 1
ATOM 1443 O O . ASP A 1 178 ? -77.106 -26.211 77.509 1.00 74.19 178 ASP A O 1
ATOM 1447 N N . GLU A 1 179 ? -77.911 -28.273 77.881 1.00 75.44 179 GLU A N 1
ATOM 1448 C CA . GLU A 1 179 ? -76.666 -29.013 77.622 1.00 75.44 179 GLU A CA 1
ATOM 1449 C C . GLU A 1 179 ? -76.240 -28.943 76.138 1.00 75.44 179 GLU A C 1
ATOM 1451 O O . GLU A 1 179 ? -75.066 -28.710 75.840 1.00 75.44 179 GLU A O 1
ATOM 1456 N N . VAL A 1 180 ? -77.191 -29.044 75.198 1.00 73.62 180 VAL A N 1
ATOM 1457 C CA . VAL A 1 180 ? -76.945 -28.853 73.754 1.00 73.62 180 VAL A CA 1
ATOM 1458 C C . VAL A 1 180 ? -76.500 -27.423 73.445 1.00 73.62 180 VAL A C 1
ATOM 1460 O O . VAL A 1 180 ? -75.489 -27.252 72.768 1.00 73.62 180 VAL A O 1
ATOM 1463 N N . GLN A 1 181 ? -77.163 -26.397 73.990 1.00 72.88 181 GLN A N 1
ATOM 1464 C CA . GLN A 1 181 ? -76.778 -24.995 73.758 1.00 72.88 181 GLN A CA 1
ATOM 1465 C C . GLN A 1 181 ? -75.351 -24.686 74.245 1.00 72.88 181 GLN A C 1
ATOM 1467 O O . GLN A 1 181 ? -74.625 -23.905 73.623 1.00 72.88 181 GLN A O 1
ATOM 1472 N N . HIS A 1 182 ? -74.907 -25.325 75.334 1.00 74.31 182 HIS A N 1
ATOM 1473 C CA . HIS A 1 182 ? -73.528 -25.191 75.806 1.00 74.31 182 HIS A CA 1
ATOM 1474 C C . HIS A 1 182 ? -72.513 -25.865 74.858 1.00 74.31 182 HIS A C 1
ATOM 1476 O O . HIS A 1 182 ? -71.394 -25.365 74.695 1.00 74.31 182 HIS A O 1
ATOM 1482 N N . LEU A 1 183 ? -72.884 -26.976 74.213 1.00 76.12 183 LEU A N 1
ATOM 1483 C CA . LEU A 1 183 ? -72.045 -27.660 73.223 1.00 76.12 183 LEU A CA 1
ATOM 1484 C C . LEU A 1 183 ? -72.000 -26.911 71.882 1.00 76.12 183 LEU A C 1
ATOM 1486 O O . LEU A 1 183 ? -70.916 -26.754 71.323 1.00 76.12 183 LEU A O 1
ATOM 1490 N N . GLU A 1 184 ? -73.128 -26.382 71.401 1.00 71.38 184 GLU A N 1
ATOM 1491 C CA . GLU A 1 184 ? -73.205 -25.551 70.187 1.00 71.38 184 GLU A CA 1
ATOM 1492 C C . GLU A 1 184 ? -72.309 -24.310 70.294 1.00 71.38 184 GLU A C 1
ATOM 1494 O O . GLU A 1 184 ? -71.568 -23.985 69.363 1.00 71.38 184 GLU A O 1
ATOM 1499 N N . LYS A 1 185 ? -72.297 -23.651 71.460 1.00 74.31 185 LYS A N 1
ATOM 1500 C CA . LYS A 1 185 ? -71.398 -22.518 71.706 1.00 74.31 185 LYS A CA 1
ATOM 1501 C C . LYS A 1 185 ? -69.919 -22.929 71.653 1.00 74.31 185 LYS A C 1
ATOM 1503 O O . LYS A 1 185 ? -69.114 -22.236 71.031 1.00 74.31 185 LYS A O 1
ATOM 1508 N N . GLY A 1 186 ? -69.565 -24.060 72.270 1.00 75.50 186 GLY A N 1
ATOM 1509 C CA . GLY A 1 186 ? -68.202 -24.600 72.228 1.00 75.50 186 GLY A CA 1
ATOM 1510 C C . GLY A 1 186 ? -67.755 -24.997 70.815 1.00 75.50 186 GLY A C 1
ATOM 1511 O O . GLY A 1 186 ? -66.593 -24.796 70.462 1.00 75.50 186 GLY A O 1
ATOM 1512 N N . LEU A 1 187 ? -68.679 -25.494 69.986 1.00 75.44 187 LEU A N 1
ATOM 1513 C CA . LEU A 1 187 ? -68.426 -25.801 68.579 1.00 75.44 187 LEU A CA 1
ATOM 1514 C C . LEU A 1 187 ? -68.088 -24.531 67.785 1.00 75.44 187 LEU A C 1
ATOM 1516 O O . LEU A 1 187 ? -67.054 -24.498 67.124 1.00 75.44 187 LEU A O 1
ATOM 1520 N N . GLY A 1 188 ? -68.880 -23.461 67.917 1.00 71.38 188 GLY A N 1
ATOM 1521 C CA . GLY A 1 188 ? -68.607 -22.187 67.237 1.00 71.38 188 GLY A CA 1
ATOM 1522 C C . GLY A 1 188 ? -67.269 -21.545 67.641 1.00 71.38 188 GLY A C 1
ATOM 1523 O O . GLY A 1 188 ? -66.546 -21.012 66.795 1.00 71.38 188 GLY A O 1
ATOM 1524 N N . GLU A 1 189 ? -66.884 -21.649 68.919 1.00 74.00 189 GLU A N 1
ATOM 1525 C CA . GLU A 1 189 ? -65.572 -21.191 69.408 1.00 74.00 189 GLU A CA 1
ATOM 1526 C C . GLU A 1 189 ? -64.401 -22.031 68.843 1.00 74.00 189 GLU A C 1
ATOM 1528 O O . GLU A 1 189 ? -63.303 -21.499 68.642 1.00 74.00 189 GLU A O 1
ATOM 1533 N N . ALA A 1 190 ? -64.621 -23.314 68.528 1.00 70.88 190 ALA A N 1
ATOM 1534 C CA . ALA A 1 190 ? -63.643 -24.179 67.861 1.00 70.88 190 ALA A CA 1
ATOM 1535 C C . ALA A 1 190 ? -63.575 -23.941 66.338 1.00 70.88 190 ALA A C 1
ATOM 1537 O O . ALA A 1 190 ? -62.482 -23.865 65.773 1.00 70.88 190 ALA A O 1
ATOM 1538 N N . GLU A 1 191 ? -64.714 -23.760 65.666 1.00 72.88 191 GLU A N 1
ATOM 1539 C CA . GLU A 1 191 ? -64.784 -23.471 64.226 1.00 72.88 191 GLU A CA 1
ATOM 1540 C C . GLU A 1 191 ? -64.083 -22.152 63.868 1.00 72.88 191 GLU A C 1
ATOM 1542 O O . GLU A 1 191 ? -63.324 -22.096 62.894 1.00 72.88 191 GLU A O 1
ATOM 1547 N N . ALA A 1 192 ? -64.240 -21.117 64.702 1.00 72.94 192 ALA A N 1
ATOM 1548 C CA . ALA A 1 192 ? -63.522 -19.852 64.553 1.00 72.94 192 ALA A CA 1
ATOM 1549 C C . ALA A 1 192 ? -61.990 -20.026 64.636 1.00 72.94 192 ALA A C 1
ATOM 1551 O O . ALA A 1 192 ? -61.248 -19.429 63.852 1.00 72.94 192 ALA A O 1
ATOM 1552 N N . GLN A 1 193 ? -61.498 -20.885 65.537 1.00 74.50 193 GLN A N 1
ATOM 1553 C CA . GLN A 1 193 ? -60.066 -21.197 65.643 1.00 74.50 193 GLN A CA 1
ATOM 1554 C C . GLN A 1 193 ? -59.564 -21.996 64.432 1.00 74.50 193 GLN A C 1
ATOM 1556 O O . GLN A 1 193 ? -58.485 -21.707 63.909 1.00 74.50 193 GLN A O 1
ATOM 1561 N N . ILE A 1 194 ? -60.359 -22.950 63.936 1.00 73.69 194 ILE A N 1
ATOM 1562 C CA . ILE A 1 194 ? -60.051 -23.723 62.724 1.00 73.69 194 ILE A CA 1
ATOM 1563 C C . ILE A 1 194 ? -59.933 -22.805 61.498 1.00 73.69 194 ILE A C 1
ATOM 1565 O O . ILE A 1 194 ? -59.052 -23.025 60.665 1.00 73.69 194 ILE A O 1
ATOM 1569 N N . LEU A 1 195 ? -60.766 -21.764 61.384 1.00 75.38 195 LEU A N 1
ATOM 1570 C CA . LEU A 1 195 ? -60.682 -20.790 60.290 1.00 75.38 195 LEU A CA 1
ATOM 1571 C C . LEU A 1 195 ? -59.338 -20.036 60.301 1.00 75.38 195 LEU A C 1
ATOM 1573 O O . LEU A 1 195 ? -58.628 -20.033 59.296 1.00 75.38 195 LEU A O 1
ATOM 1577 N N . VAL A 1 196 ? -58.938 -19.499 61.459 1.00 76.75 196 VAL A N 1
ATOM 1578 C CA . VAL A 1 196 ? -57.658 -18.780 61.634 1.00 76.75 196 VAL A CA 1
ATOM 1579 C C . VAL A 1 196 ? -56.444 -19.698 61.425 1.00 76.75 196 VAL A C 1
ATOM 1581 O O . VAL A 1 196 ? -55.407 -19.257 60.925 1.00 76.75 196 VAL A O 1
ATOM 1584 N N . MET A 1 197 ? -56.543 -20.988 61.770 1.00 72.44 197 MET A N 1
ATOM 1585 C CA . MET A 1 197 ? -55.485 -21.957 61.457 1.00 72.44 197 MET A CA 1
ATOM 1586 C C . MET A 1 197 ? -55.413 -22.280 59.958 1.00 72.44 197 MET A C 1
ATOM 1588 O O . MET A 1 197 ? -54.311 -22.346 59.416 1.00 72.44 197 MET A O 1
ATOM 1592 N N . LYS A 1 198 ? -56.552 -22.436 59.266 1.00 71.25 198 LYS A N 1
ATOM 1593 C CA . LYS A 1 198 ? -56.590 -22.669 57.808 1.00 71.25 198 LYS A CA 1
ATOM 1594 C C . LYS A 1 198 ? -55.932 -21.530 57.027 1.00 71.25 198 LYS A C 1
ATOM 1596 O O . LYS A 1 198 ? -55.176 -21.806 56.099 1.00 71.25 198 LYS A O 1
ATOM 1601 N N . GLU A 1 199 ? -56.169 -20.284 57.426 1.00 73.44 199 GLU A N 1
ATOM 1602 C CA . GLU A 1 199 ? -55.588 -19.096 56.787 1.00 73.44 199 GLU A CA 1
ATOM 1603 C C . GLU A 1 199 ? -54.051 -19.086 56.897 1.00 73.44 199 GLU A C 1
ATOM 1605 O O . GLU A 1 199 ? -53.355 -19.046 55.881 1.00 73.44 199 GLU A O 1
ATOM 1610 N N . LYS A 1 200 ? -53.509 -19.302 58.105 1.00 73.00 200 LYS A N 1
ATOM 1611 C CA . LYS A 1 200 ? -52.054 -19.417 58.347 1.00 73.00 200 LYS A CA 1
ATOM 1612 C C . LYS A 1 200 ? -51.409 -20.623 57.653 1.00 73.00 200 LYS A C 1
ATOM 1614 O O . LYS A 1 200 ? -50.251 -20.559 57.239 1.00 73.00 200 LYS A O 1
ATOM 1619 N N . ILE A 1 201 ? -52.141 -21.730 57.504 1.00 72.56 201 ILE A N 1
ATOM 1620 C CA . ILE A 1 201 ? -51.700 -22.889 56.709 1.00 72.56 201 ILE A CA 1
ATOM 1621 C C . ILE A 1 201 ? -51.650 -22.535 55.213 1.00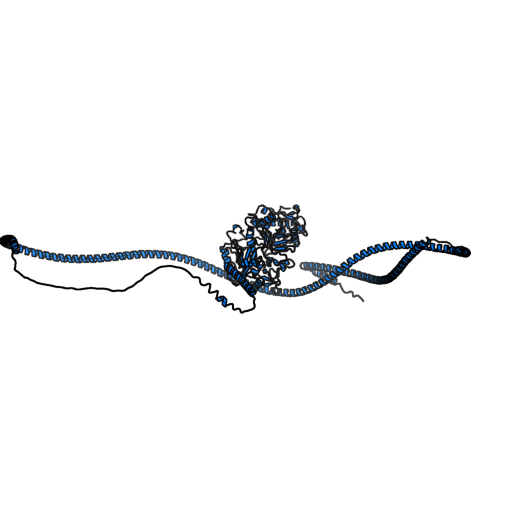 72.56 201 ILE A C 1
ATOM 1623 O O . ILE A 1 201 ? -50.775 -23.034 54.507 1.00 72.56 201 ILE A O 1
ATOM 1627 N N . GLY A 1 202 ? -52.535 -21.657 54.731 1.00 71.00 202 GLY A N 1
ATOM 1628 C CA . GLY A 1 202 ? -52.483 -21.091 53.381 1.00 71.00 202 GLY A CA 1
ATOM 1629 C C . GLY A 1 202 ? -51.207 -20.280 53.143 1.00 71.00 202 GLY A C 1
ATOM 1630 O O . GLY A 1 202 ? -50.454 -20.591 52.220 1.00 71.00 202 GLY A O 1
ATOM 1631 N N . GLU A 1 203 ? -50.914 -19.314 54.020 1.00 71.00 203 GLU A N 1
ATOM 1632 C CA . GLU A 1 203 ? -49.684 -18.503 53.958 1.00 71.00 203 GLU A CA 1
ATOM 1633 C C . GLU A 1 203 ? -48.422 -19.384 53.950 1.00 71.00 203 GLU A C 1
ATOM 1635 O O . GLU A 1 203 ? -47.566 -19.258 53.069 1.00 71.00 203 GLU A O 1
ATOM 1640 N N . LYS A 1 204 ? -48.330 -20.349 54.878 1.00 71.50 204 LYS A N 1
ATOM 1641 C CA . LYS A 1 204 ? -47.172 -21.254 54.965 1.00 71.50 204 LYS A CA 1
ATOM 1642 C C . LYS A 1 204 ? -47.059 -22.247 53.811 1.00 71.50 204 LYS A C 1
ATOM 1644 O O . LYS A 1 204 ? -45.941 -22.637 53.484 1.00 71.50 204 LYS A O 1
ATOM 1649 N N . ARG A 1 205 ? -48.153 -22.616 53.136 1.00 69.69 205 ARG A N 1
ATOM 1650 C CA . ARG A 1 205 ? -48.072 -23.368 51.870 1.00 69.69 205 ARG A CA 1
ATOM 1651 C C . ARG A 1 205 ? -47.443 -22.527 50.757 1.00 69.69 205 ARG A C 1
ATOM 1653 O O . ARG A 1 205 ? -46.577 -23.041 50.057 1.00 69.69 205 ARG A O 1
ATOM 1660 N N . GLY A 1 206 ? -47.811 -21.249 50.648 1.00 69.44 206 GLY A N 1
ATOM 1661 C CA . GLY A 1 206 ? -47.219 -20.325 49.673 1.00 69.44 206 GLY A CA 1
ATOM 1662 C C . GLY A 1 206 ? -45.708 -20.147 49.861 1.00 69.44 206 GLY A C 1
ATOM 1663 O O . GLY A 1 206 ? -44.949 -20.281 48.902 1.00 69.44 206 GLY A O 1
ATOM 1664 N N . GLU A 1 207 ? -45.254 -19.930 51.101 1.00 73.81 207 GLU A N 1
ATOM 1665 C CA . GLU A 1 207 ? -43.817 -19.871 51.425 1.00 73.81 207 GLU A CA 1
ATOM 1666 C C . GLU A 1 207 ? -43.073 -21.158 51.025 1.00 73.81 207 GLU A C 1
ATOM 1668 O O . GLU A 1 207 ? -41.995 -21.095 50.431 1.00 73.81 207 GLU A O 1
ATOM 1673 N N . VAL A 1 208 ? -43.655 -22.329 51.314 1.00 73.00 208 VAL A N 1
ATOM 1674 C CA . VAL A 1 208 ? -43.049 -23.635 51.008 1.00 73.00 208 VAL A CA 1
ATOM 1675 C C . VAL A 1 208 ? -42.973 -23.901 49.501 1.00 73.00 208 VAL A C 1
ATOM 1677 O O . VAL A 1 208 ? -41.970 -24.447 49.045 1.00 73.00 208 VAL A O 1
ATOM 1680 N N . GLU A 1 209 ? -43.964 -23.496 48.700 1.00 70.50 209 GLU A N 1
ATOM 1681 C CA . GLU A 1 209 ? -43.886 -23.639 47.237 1.00 70.50 209 GLU A CA 1
ATOM 1682 C C . GLU A 1 209 ? -42.821 -22.729 46.606 1.00 70.50 209 GLU A C 1
ATOM 1684 O O . GLU A 1 209 ? -42.115 -23.164 45.693 1.00 70.50 209 GLU A O 1
ATOM 1689 N N . VAL A 1 210 ? -42.648 -21.501 47.109 1.00 74.88 210 VAL A N 1
ATOM 1690 C CA . VAL A 1 210 ? -41.573 -20.597 46.656 1.00 74.88 210 VAL A CA 1
ATOM 1691 C C . VAL A 1 210 ? -40.199 -21.158 47.032 1.00 74.88 210 VAL A C 1
ATOM 1693 O O . VAL A 1 210 ? -39.327 -21.265 46.168 1.00 74.88 210 VAL A O 1
ATOM 1696 N N . ALA A 1 211 ? -40.022 -21.592 48.284 1.00 70.69 211 ALA A N 1
ATOM 1697 C CA . ALA A 1 211 ? -38.781 -22.213 48.745 1.00 70.69 211 ALA A CA 1
ATOM 1698 C C . ALA A 1 211 ? -38.458 -23.508 47.977 1.00 70.69 211 ALA A C 1
ATOM 1700 O O . ALA A 1 211 ? -37.293 -23.778 47.682 1.00 70.69 211 ALA A O 1
ATOM 1701 N N . LYS A 1 212 ? -39.479 -24.291 47.597 1.00 74.12 212 LYS A N 1
ATOM 1702 C CA . LYS A 1 212 ? -39.296 -25.484 46.765 1.00 74.12 212 LYS A CA 1
ATOM 1703 C C . LYS A 1 212 ? -38.791 -25.131 45.364 1.00 74.12 212 LYS A C 1
ATOM 1705 O O . LYS A 1 212 ? -37.819 -25.734 44.931 1.00 74.12 212 LYS A O 1
ATOM 1710 N N . ARG A 1 213 ? -39.378 -24.143 44.675 1.00 72.94 213 ARG A N 1
ATOM 1711 C CA . ARG A 1 213 ? -38.892 -23.733 43.339 1.00 72.94 213 ARG A CA 1
ATOM 1712 C C . ARG A 1 213 ? -37.434 -23.273 43.378 1.00 72.94 213 ARG A C 1
ATOM 1714 O O . ARG A 1 213 ? -36.642 -23.723 42.562 1.00 72.94 213 ARG A O 1
ATOM 1721 N N . GLN A 1 214 ? -37.065 -22.478 44.383 1.00 73.88 214 GLN A N 1
ATOM 1722 C CA . GLN A 1 214 ? -35.677 -22.049 44.590 1.00 73.88 214 GLN A CA 1
ATOM 1723 C C . GLN A 1 214 ? -34.731 -23.228 44.875 1.00 73.88 214 GLN A C 1
ATOM 1725 O O . GLN A 1 214 ? -33.598 -23.235 44.399 1.00 73.88 214 GLN A O 1
ATOM 1730 N N . LYS A 1 215 ? -35.183 -24.248 45.618 1.00 77.06 215 LYS A N 1
ATOM 1731 C CA . LYS A 1 215 ? -34.429 -25.495 45.813 1.00 77.06 215 LYS A CA 1
ATOM 1732 C C . LYS A 1 215 ? -34.239 -26.248 44.494 1.00 77.06 215 LYS A C 1
ATOM 1734 O O . LYS A 1 215 ? -33.117 -26.647 44.202 1.00 77.06 215 LYS A O 1
ATOM 1739 N N . ASP A 1 216 ? -35.305 -26.430 43.720 1.00 75.44 216 ASP A N 1
ATOM 1740 C CA . ASP A 1 216 ? -35.280 -27.191 42.468 1.00 75.44 216 ASP A CA 1
ATOM 1741 C C . ASP A 1 216 ? -34.360 -26.497 41.422 1.00 75.44 216 ASP A C 1
ATOM 1743 O O . ASP A 1 216 ? -33.557 -27.158 40.761 1.00 75.44 216 ASP A O 1
ATOM 1747 N N . GLU A 1 217 ? -34.373 -25.157 41.351 1.00 74.75 217 GLU A N 1
ATOM 1748 C CA . GLU A 1 217 ? -33.443 -24.336 40.546 1.00 74.75 217 GLU A CA 1
ATOM 1749 C C . GLU A 1 217 ? -31.975 -24.464 41.006 1.00 74.75 217 GLU A C 1
ATOM 1751 O O . GLU A 1 217 ? -31.060 -24.607 40.185 1.00 74.75 217 GLU A O 1
ATOM 1756 N N . LEU A 1 218 ? -31.726 -24.447 42.321 1.00 75.62 218 LEU A N 1
ATOM 1757 C CA . LEU A 1 218 ? -30.383 -24.612 42.887 1.00 75.62 218 LEU A CA 1
ATOM 1758 C C . LEU A 1 218 ? -29.845 -26.039 42.721 1.00 75.62 218 LEU A C 1
ATOM 1760 O O . LEU A 1 218 ? -28.646 -26.204 42.512 1.00 75.62 218 LEU A O 1
ATOM 1764 N N . GLU A 1 219 ? -30.694 -27.067 42.778 1.00 76.19 219 GLU A N 1
ATOM 1765 C CA . GLU A 1 219 ? -30.289 -28.457 42.540 1.00 76.19 219 GLU A CA 1
ATOM 1766 C C . GLU A 1 219 ? -29.937 -28.713 41.071 1.00 76.19 219 GLU A C 1
ATOM 1768 O O . GLU A 1 219 ? -28.945 -29.396 40.807 1.00 76.19 219 GLU A O 1
ATOM 1773 N N . GLN A 1 220 ? -30.657 -28.099 40.125 1.00 77.12 220 GLN A N 1
ATOM 1774 C CA . GLN A 1 220 ? -30.268 -28.098 38.713 1.00 77.12 220 GLN A CA 1
ATOM 1775 C C . GLN A 1 220 ? -28.927 -27.370 38.510 1.00 77.12 220 GLN A C 1
ATOM 1777 O O . GLN A 1 220 ? -27.989 -27.950 37.967 1.00 77.12 220 GLN A O 1
ATOM 1782 N N . THR A 1 221 ? -28.774 -26.160 39.058 1.00 78.31 221 THR A N 1
ATOM 1783 C CA . THR A 1 221 ? -27.513 -25.393 38.975 1.00 78.31 221 THR A CA 1
ATOM 1784 C C . THR A 1 221 ? -26.326 -26.163 39.581 1.00 78.31 221 THR A C 1
ATOM 1786 O O . THR A 1 221 ? -25.224 -26.170 39.034 1.00 78.31 221 THR A O 1
ATOM 1789 N N . MET A 1 222 ? -26.544 -26.869 40.696 1.00 71.62 222 MET A N 1
ATOM 1790 C CA . MET A 1 222 ? -25.549 -27.730 41.350 1.00 71.62 222 MET A CA 1
ATOM 1791 C C . MET A 1 222 ? -25.217 -29.004 40.562 1.00 71.62 222 MET A C 1
ATOM 1793 O O . MET A 1 222 ? -24.155 -29.584 40.795 1.00 71.62 222 MET A O 1
ATOM 1797 N N . LYS A 1 223 ? -26.094 -29.463 39.664 1.00 81.31 223 LYS A N 1
ATOM 1798 C CA . LYS A 1 223 ? -25.801 -30.553 38.724 1.00 81.31 223 LYS A CA 1
ATOM 1799 C C . LYS A 1 223 ? -24.931 -30.040 37.578 1.00 81.31 223 LYS A C 1
ATOM 1801 O O . LYS A 1 223 ? -23.877 -30.616 37.322 1.00 81.31 223 LYS A O 1
ATOM 1806 N N . ASP A 1 224 ? -25.319 -28.928 36.966 1.00 80.50 224 ASP A N 1
ATOM 1807 C CA . ASP A 1 224 ? -24.623 -28.364 35.805 1.00 80.50 224 ASP A CA 1
ATOM 1808 C C . ASP A 1 224 ? -23.185 -27.937 36.167 1.00 80.50 224 ASP A C 1
ATOM 1810 O O . ASP A 1 224 ? -22.234 -28.270 35.461 1.00 80.50 224 ASP A O 1
ATOM 1814 N N . LEU A 1 225 ? -22.990 -27.334 37.349 1.00 78.00 225 LEU A N 1
ATOM 1815 C CA . LEU A 1 225 ? -21.661 -27.007 37.893 1.00 78.00 225 LEU A CA 1
ATOM 1816 C C . LEU A 1 225 ? -20.800 -28.234 38.247 1.00 78.00 225 LEU A C 1
ATOM 1818 O O . LEU A 1 225 ? -19.577 -28.110 38.338 1.00 78.00 225 LEU A O 1
ATOM 1822 N N . ARG A 1 226 ? -21.393 -29.416 38.473 1.00 76.69 226 ARG A N 1
ATOM 1823 C CA . ARG A 1 226 ? -20.628 -30.664 38.661 1.00 76.69 226 ARG A CA 1
ATOM 1824 C C . ARG A 1 226 ? -20.144 -31.206 37.327 1.00 76.69 226 ARG A C 1
ATOM 1826 O O . ARG A 1 226 ? -18.966 -31.517 37.214 1.00 76.69 226 ARG A O 1
ATOM 1833 N N . GLU A 1 227 ? -21.019 -31.239 36.325 1.00 79.44 227 GLU A N 1
ATOM 1834 C CA . GLU A 1 227 ? -20.670 -31.666 34.965 1.00 79.44 227 GLU A CA 1
ATOM 1835 C C . GLU A 1 227 ? -19.570 -30.757 34.373 1.00 79.44 227 GLU A C 1
ATOM 1837 O O . GLU A 1 227 ? -18.576 -31.261 33.849 1.00 79.44 227 GLU A O 1
ATOM 1842 N N . GLU A 1 228 ? -19.644 -29.436 34.590 1.00 81.06 228 GLU A N 1
ATOM 1843 C CA . GLU A 1 228 ? -18.578 -28.488 34.219 1.00 81.06 228 GLU A CA 1
ATOM 1844 C C . GLU A 1 228 ? -17.254 -28.732 34.979 1.00 81.06 228 GLU A C 1
ATOM 1846 O O . GLU A 1 228 ? -16.167 -28.662 34.399 1.00 81.06 228 GLU A O 1
ATOM 1851 N N . ASN A 1 229 ? -17.317 -29.020 36.284 1.00 78.69 229 ASN A N 1
ATOM 1852 C CA . ASN A 1 229 ? -16.132 -29.252 37.115 1.00 78.69 229 ASN A CA 1
ATOM 1853 C C . ASN A 1 229 ? -15.442 -30.593 36.807 1.00 78.69 229 ASN A C 1
ATOM 1855 O O . ASN A 1 229 ? -14.214 -30.679 36.856 1.00 78.69 229 ASN A O 1
ATOM 1859 N N . ASP A 1 230 ? -16.199 -31.637 36.480 1.00 79.94 230 ASP A N 1
ATOM 1860 C CA . ASP A 1 230 ? -15.644 -32.933 36.082 1.00 79.94 230 ASP A CA 1
ATOM 1861 C C . ASP A 1 230 ? -14.991 -32.835 34.692 1.00 79.94 230 ASP A C 1
ATOM 1863 O O . ASP A 1 230 ? -13.857 -33.288 34.513 1.00 79.94 230 ASP A O 1
ATOM 1867 N N . GLN A 1 231 ? -15.616 -32.118 33.749 1.00 80.69 231 GLN A N 1
ATOM 1868 C CA . GLN A 1 231 ? -15.018 -31.822 32.442 1.00 80.69 231 GLN A CA 1
ATOM 1869 C C . GLN A 1 231 ? -13.711 -31.014 32.576 1.00 80.69 231 GLN A C 1
ATOM 1871 O O . GLN A 1 231 ? -12.692 -31.375 31.984 1.00 80.69 231 GLN A O 1
ATOM 1876 N N . LYS A 1 232 ? -13.682 -29.984 33.434 1.00 79.12 232 LYS A N 1
ATOM 1877 C CA . LYS A 1 232 ? -12.460 -29.204 33.719 1.00 79.12 232 LYS A CA 1
ATOM 1878 C C . LYS A 1 232 ? -11.370 -30.004 34.436 1.00 79.12 232 LYS A C 1
ATOM 1880 O O . LYS A 1 232 ? -10.185 -29.722 34.250 1.00 79.12 232 LYS A O 1
ATOM 1885 N N . GLN A 1 233 ? -11.724 -31.014 35.232 1.00 75.81 233 GLN A N 1
ATOM 1886 C CA . GLN A 1 233 ? -10.742 -31.936 35.811 1.00 75.81 233 GLN A CA 1
ATOM 1887 C C . GLN A 1 233 ? -10.112 -32.843 34.745 1.00 75.81 233 GLN A C 1
ATOM 1889 O O . GLN A 1 233 ? -8.904 -33.090 34.810 1.00 75.81 233 GLN A O 1
ATOM 1894 N N . GLU A 1 234 ? -10.874 -33.291 33.743 1.00 79.12 234 GLU A N 1
ATOM 1895 C CA . GLU A 1 234 ? -10.329 -34.061 32.620 1.00 79.12 234 GLU A CA 1
ATOM 1896 C C . GLU A 1 234 ? -9.441 -33.200 31.702 1.00 79.12 234 GLU A C 1
ATOM 1898 O O . GLU A 1 234 ? -8.328 -33.618 31.366 1.00 79.12 234 GLU A O 1
ATOM 1903 N N . GLU A 1 235 ? -9.844 -31.963 31.394 1.00 79.44 235 GLU A N 1
ATOM 1904 C CA . GLU A 1 235 ? -9.002 -30.981 30.689 1.00 79.44 235 GLU A CA 1
ATOM 1905 C C . GLU A 1 235 ? -7.685 -30.717 31.436 1.00 79.44 235 GLU A C 1
ATOM 1907 O O . GLU A 1 235 ? -6.602 -30.755 30.846 1.00 79.44 235 GLU A O 1
ATOM 1912 N N . LEU A 1 236 ? -7.744 -30.516 32.757 1.00 74.38 236 LEU A N 1
ATOM 1913 C CA . LEU A 1 236 ? -6.564 -30.279 33.590 1.00 74.38 236 LEU A CA 1
ATOM 1914 C C . LEU A 1 236 ? -5.675 -31.532 33.716 1.00 74.38 236 LEU A C 1
ATOM 1916 O O . LEU A 1 236 ? -4.450 -31.416 33.829 1.00 74.38 236 LEU A O 1
ATOM 1920 N N . ALA A 1 237 ? -6.252 -32.734 33.640 1.00 78.56 237 ALA A N 1
ATOM 1921 C CA . ALA A 1 237 ? -5.501 -33.981 33.532 1.00 78.56 237 ALA A CA 1
ATOM 1922 C C . ALA A 1 237 ? -4.820 -34.131 32.159 1.00 78.56 237 ALA A C 1
ATOM 1924 O O . ALA A 1 237 ? -3.674 -34.581 32.104 1.00 78.56 237 ALA A O 1
ATOM 1925 N N . ALA A 1 238 ? -5.471 -33.724 31.065 1.00 79.50 238 ALA A N 1
ATOM 1926 C CA . ALA A 1 238 ? -4.878 -33.700 29.728 1.00 79.50 238 ALA A CA 1
ATOM 1927 C C . ALA A 1 238 ? -3.734 -32.673 29.633 1.00 79.50 238 ALA A C 1
ATOM 1929 O O . ALA A 1 238 ? -2.625 -33.029 29.235 1.00 79.50 238 ALA A O 1
ATOM 1930 N N . ALA A 1 239 ? -3.947 -31.443 30.111 1.00 76.06 239 ALA A N 1
ATOM 1931 C CA . ALA A 1 239 ? -2.925 -30.397 30.159 1.00 76.06 239 ALA A CA 1
ATOM 1932 C C . ALA A 1 239 ? -1.670 -30.839 30.937 1.00 76.06 239 ALA A C 1
ATOM 1934 O O . ALA A 1 239 ? -0.547 -30.611 30.492 1.00 76.06 239 ALA A O 1
ATOM 1935 N N . ARG A 1 240 ? -1.835 -31.558 32.058 1.00 77.50 240 ARG A N 1
ATOM 1936 C CA . ARG A 1 240 ? -0.708 -32.134 32.817 1.00 77.50 240 ARG A CA 1
ATOM 1937 C C . ARG A 1 240 ? 0.090 -33.185 32.035 1.00 77.50 240 ARG A C 1
ATOM 1939 O O . ARG A 1 240 ? 1.300 -33.271 32.237 1.00 77.50 240 ARG A O 1
ATOM 1946 N N . ARG A 1 241 ? -0.542 -33.964 31.145 1.00 79.88 241 ARG A N 1
ATOM 1947 C CA . ARG A 1 241 ? 0.172 -34.888 30.239 1.00 79.88 241 ARG A CA 1
ATOM 1948 C C . ARG A 1 241 ? 0.957 -34.106 29.185 1.00 79.88 241 ARG A C 1
ATOM 1950 O O . ARG A 1 241 ? 2.136 -34.393 28.996 1.00 79.88 241 ARG A O 1
ATOM 1957 N N . ASN A 1 242 ? 0.337 -33.089 28.582 1.00 79.44 242 ASN A N 1
ATOM 1958 C CA . ASN A 1 242 ? 0.971 -32.244 27.565 1.00 79.44 242 ASN A CA 1
ATOM 1959 C C . ASN A 1 242 ? 2.219 -31.540 28.122 1.00 79.44 242 ASN A C 1
ATOM 1961 O O . ASN A 1 242 ? 3.291 -31.652 27.533 1.00 79.44 242 ASN A O 1
ATOM 1965 N N . ILE A 1 243 ? 2.124 -30.949 29.320 1.00 76.88 243 ILE A N 1
ATOM 1966 C CA . ILE A 1 243 ? 3.261 -30.329 30.023 1.00 76.88 243 ILE A CA 1
ATOM 1967 C C . ILE A 1 243 ? 4.403 -31.336 30.256 1.00 76.88 243 ILE A C 1
ATOM 1969 O O . ILE A 1 243 ? 5.572 -30.981 30.123 1.00 76.88 243 ILE A O 1
ATOM 1973 N N . ALA A 1 244 ? 4.107 -32.603 30.570 1.00 77.25 244 ALA A N 1
ATOM 1974 C CA . ALA A 1 244 ? 5.140 -33.627 30.755 1.00 77.25 244 ALA A CA 1
ATOM 1975 C C . ALA A 1 244 ? 5.842 -34.012 29.434 1.00 77.25 244 ALA A C 1
ATOM 1977 O O . ALA A 1 244 ? 7.061 -34.217 29.416 1.00 77.25 244 ALA A O 1
ATOM 1978 N N . THR A 1 245 ? 5.109 -34.066 28.316 1.00 80.38 245 THR A N 1
ATOM 1979 C CA . THR A 1 245 ? 5.711 -34.241 26.982 1.00 80.38 245 THR A CA 1
ATOM 1980 C C . THR A 1 245 ? 6.504 -33.008 26.543 1.00 80.38 245 THR A C 1
ATOM 1982 O O . THR A 1 245 ? 7.637 -33.151 26.093 1.00 80.38 245 THR A O 1
ATOM 1985 N N . GLU A 1 246 ? 5.990 -31.799 26.766 1.00 79.69 246 GLU A N 1
ATOM 1986 C CA . GLU A 1 246 ? 6.668 -30.535 26.448 1.00 79.69 246 GLU A CA 1
ATOM 1987 C C . GLU A 1 246 ? 7.962 -30.367 27.252 1.00 79.69 246 GLU A C 1
ATOM 1989 O O . GLU A 1 246 ? 8.991 -30.027 26.680 1.00 79.69 246 GLU A O 1
ATOM 1994 N N . GLN A 1 247 ? 7.975 -30.707 28.546 1.00 77.69 247 GLN A N 1
ATOM 1995 C CA . GLN A 1 247 ? 9.204 -30.752 29.354 1.00 77.69 247 GLN A CA 1
ATOM 1996 C C . GLN A 1 247 ? 10.225 -31.782 28.844 1.00 77.69 247 GLN A C 1
ATOM 1998 O O . GLN A 1 247 ? 11.426 -31.630 29.079 1.00 77.69 247 GLN A O 1
ATOM 2003 N N . THR A 1 248 ? 9.771 -32.829 28.151 1.00 79.25 248 THR A N 1
ATOM 2004 C CA . THR A 1 248 ? 10.643 -33.847 27.551 1.00 79.25 248 THR A CA 1
ATOM 2005 C C . THR A 1 248 ? 11.234 -33.357 26.227 1.00 79.25 248 THR A C 1
ATOM 2007 O O . THR A 1 248 ? 12.439 -33.501 26.019 1.00 79.25 248 THR A O 1
ATOM 2010 N N . GLU A 1 249 ? 10.442 -32.707 25.368 1.00 79.62 249 GLU A N 1
ATOM 2011 C CA . GLU A 1 249 ? 10.949 -32.061 24.148 1.00 79.62 249 GLU A CA 1
ATOM 2012 C C . GLU A 1 249 ? 11.845 -30.856 24.465 1.00 79.62 249 GLU A C 1
ATOM 2014 O O . GLU A 1 249 ? 12.911 -30.723 23.870 1.00 79.62 249 GLU A O 1
ATOM 2019 N N . LEU A 1 250 ? 11.506 -30.039 25.470 1.00 75.06 250 LEU A N 1
ATOM 2020 C CA . LEU A 1 250 ? 12.318 -28.902 25.917 1.00 75.06 250 LEU A CA 1
ATOM 2021 C C . LEU A 1 250 ? 13.744 -29.333 26.289 1.00 75.06 250 LEU A C 1
ATOM 2023 O O . LEU A 1 250 ? 14.698 -28.642 25.944 1.00 75.06 250 LEU A O 1
ATOM 2027 N N . ARG A 1 251 ? 13.913 -30.502 26.923 1.00 79.56 251 ARG A N 1
ATOM 2028 C CA . ARG A 1 251 ? 15.240 -31.070 27.226 1.00 79.56 251 ARG A CA 1
ATOM 2029 C C . ARG A 1 251 ? 16.009 -31.487 25.970 1.00 79.56 251 ARG A C 1
ATOM 2031 O O . ARG A 1 251 ? 17.223 -31.303 25.926 1.00 79.56 251 ARG A O 1
ATOM 2038 N N . LYS A 1 252 ? 15.333 -32.013 24.940 1.00 83.56 252 LYS A N 1
ATOM 2039 C CA . LYS A 1 252 ? 15.971 -32.302 23.641 1.00 83.56 252 LYS A CA 1
ATOM 2040 C C . LYS A 1 252 ? 16.371 -31.016 22.922 1.00 83.56 252 LYS A C 1
ATOM 2042 O O . LYS A 1 252 ? 17.466 -30.952 22.378 1.00 83.56 252 LYS A O 1
ATOM 2047 N N . ILE A 1 253 ? 15.514 -29.994 22.957 1.00 78.19 253 ILE A N 1
ATOM 2048 C CA . ILE A 1 253 ? 15.779 -28.676 22.368 1.00 78.19 253 ILE A CA 1
ATOM 2049 C C . ILE A 1 253 ? 16.961 -28.011 23.084 1.00 78.19 253 ILE A C 1
ATOM 2051 O O . ILE A 1 253 ? 17.872 -27.545 22.416 1.00 78.19 253 ILE A O 1
ATOM 2055 N N . GLN A 1 254 ? 17.020 -28.045 24.418 1.00 77.38 254 GLN A N 1
ATOM 2056 C CA . GLN A 1 254 ? 18.166 -27.546 25.192 1.00 77.38 254 GLN A CA 1
ATOM 2057 C C . GLN A 1 254 ? 19.478 -28.260 24.829 1.00 77.38 254 GLN A C 1
ATOM 2059 O O . GLN A 1 254 ? 20.503 -27.601 24.672 1.00 77.38 254 GLN A O 1
ATOM 2064 N N . GLN A 1 255 ? 19.450 -29.583 24.631 1.00 82.75 255 GLN A N 1
ATOM 2065 C CA . GLN A 1 255 ? 20.616 -30.328 24.146 1.00 82.75 255 GLN A CA 1
ATOM 2066 C C . GLN A 1 255 ? 21.002 -29.918 22.713 1.00 82.75 255 GLN A C 1
ATOM 2068 O O . GLN A 1 255 ? 22.173 -29.670 22.443 1.00 82.75 255 GLN A O 1
ATOM 2073 N N . ALA A 1 256 ? 20.026 -29.791 21.808 1.00 78.25 256 ALA A N 1
ATOM 2074 C CA . ALA A 1 256 ? 20.254 -29.378 20.425 1.00 78.25 256 ALA A CA 1
ATOM 2075 C C . ALA A 1 256 ? 20.790 -27.939 20.318 1.00 78.25 256 ALA A C 1
ATOM 2077 O O . ALA A 1 256 ? 21.670 -27.686 19.499 1.00 78.25 256 ALA A O 1
ATOM 2078 N N . VAL A 1 257 ? 20.328 -27.015 21.167 1.00 75.81 257 VAL A N 1
ATOM 2079 C CA . VAL A 1 257 ? 20.879 -25.656 21.291 1.00 75.81 257 VAL A CA 1
ATOM 2080 C C . VAL A 1 257 ? 22.335 -25.724 21.748 1.00 75.81 257 VAL A C 1
ATOM 2082 O O . VAL A 1 257 ? 23.199 -25.218 21.042 1.00 75.81 257 VAL A O 1
ATOM 2085 N N . ALA A 1 258 ? 22.640 -26.453 22.826 1.00 80.50 258 ALA A N 1
ATOM 2086 C CA . ALA A 1 258 ? 24.008 -26.594 23.338 1.00 80.50 258 ALA A CA 1
ATOM 2087 C C . ALA A 1 258 ? 24.980 -27.313 22.376 1.00 80.50 258 ALA A C 1
ATOM 2089 O O . ALA A 1 258 ? 26.198 -27.228 22.541 1.00 80.50 258 ALA A O 1
ATOM 2090 N N . ASP A 1 259 ? 24.478 -28.058 21.388 1.00 81.81 259 ASP A N 1
ATOM 2091 C CA . ASP A 1 259 ? 25.283 -28.624 20.297 1.00 81.81 259 ASP A CA 1
ATOM 2092 C C . ASP A 1 259 ? 25.341 -27.703 19.062 1.00 81.81 259 ASP A C 1
ATOM 2094 O O . ASP A 1 259 ? 26.349 -27.700 18.354 1.00 81.81 259 ASP A O 1
ATOM 2098 N N . THR A 1 260 ? 24.332 -26.850 18.856 1.00 77.06 260 THR A N 1
ATOM 2099 C CA . THR A 1 260 ? 24.329 -25.791 17.830 1.00 77.06 260 THR A CA 1
ATOM 2100 C C . THR A 1 260 ? 25.299 -24.667 18.192 1.00 77.06 260 THR A C 1
ATOM 2102 O O . THR A 1 260 ? 26.105 -24.291 17.349 1.00 77.06 260 THR A O 1
ATOM 2105 N N . GLU A 1 261 ? 25.322 -24.210 19.450 1.00 79.12 261 GLU A N 1
ATOM 2106 C CA . GLU A 1 261 ? 26.265 -23.204 19.978 1.00 79.12 261 GLU A CA 1
ATOM 2107 C C . GLU A 1 261 ? 27.737 -23.589 19.713 1.00 79.12 261 GLU A C 1
ATOM 2109 O O . GLU A 1 261 ? 28.574 -22.742 19.404 1.00 79.12 261 GLU A O 1
ATOM 2114 N N . LYS A 1 262 ? 28.067 -24.889 19.767 1.00 83.56 262 LYS A N 1
ATOM 2115 C CA . LYS A 1 262 ? 29.423 -25.401 19.483 1.00 83.56 262 LYS A CA 1
ATOM 2116 C C . LYS A 1 262 ? 29.782 -25.340 18.000 1.00 83.56 262 LYS A C 1
ATOM 2118 O O . LYS A 1 262 ? 30.938 -25.084 17.663 1.00 83.56 262 LYS A O 1
ATOM 2123 N N . GLU A 1 263 ? 28.827 -25.599 17.106 1.00 79.50 263 GLU A N 1
ATOM 2124 C CA . GLU A 1 263 ? 29.043 -25.420 15.666 1.00 79.50 263 GLU A CA 1
ATOM 2125 C C . GLU A 1 263 ? 28.975 -23.943 15.259 1.00 79.50 263 GLU A C 1
ATOM 2127 O O . GLU A 1 263 ? 29.689 -23.555 14.339 1.00 79.50 263 GLU A O 1
ATOM 2132 N N . GLU A 1 264 ? 28.232 -23.097 15.975 1.00 76.19 264 GLU A N 1
ATOM 2133 C CA . GLU A 1 264 ? 28.291 -21.641 15.829 1.00 76.19 264 GLU A CA 1
ATOM 2134 C C . GLU A 1 264 ? 29.690 -21.120 16.183 1.00 76.19 264 GLU A C 1
ATOM 2136 O O . GLU A 1 264 ? 30.335 -20.532 15.319 1.00 76.19 264 GLU A O 1
ATOM 2141 N N . GLU A 1 265 ? 30.250 -21.462 17.351 1.00 81.31 265 GLU A N 1
ATOM 2142 C CA . GLU A 1 265 ? 31.632 -21.095 17.714 1.00 81.31 265 GLU A CA 1
ATOM 2143 C C . GLU A 1 265 ? 32.660 -21.622 16.681 1.00 81.31 265 GLU A C 1
ATOM 2145 O O . GLU A 1 265 ? 33.656 -20.972 16.337 1.00 81.31 265 GLU A O 1
ATOM 2150 N N . ARG A 1 266 ? 32.416 -22.813 16.118 1.00 82.31 266 ARG A N 1
ATOM 2151 C CA . ARG A 1 266 ? 33.242 -23.398 15.049 1.00 82.31 266 ARG A CA 1
ATOM 2152 C C . ARG A 1 266 ? 33.099 -22.648 13.720 1.00 82.31 266 ARG A C 1
ATOM 2154 O O . ARG A 1 266 ? 34.080 -22.536 12.975 1.00 82.31 266 ARG A O 1
ATOM 2161 N N . LEU A 1 267 ? 31.909 -22.140 13.408 1.00 79.69 267 LEU A N 1
ATOM 2162 C CA . LEU A 1 267 ? 31.624 -21.319 12.235 1.00 79.69 267 LEU A CA 1
ATOM 2163 C C . LEU A 1 267 ? 32.184 -19.905 12.396 1.00 79.69 267 LEU A C 1
ATOM 2165 O O . LEU A 1 267 ? 32.813 -19.432 11.455 1.00 79.69 267 LEU A O 1
ATOM 2169 N N . GLU A 1 268 ? 32.086 -19.276 13.568 1.00 76.25 268 GLU A N 1
ATOM 2170 C CA . GLU A 1 268 ? 32.725 -17.991 13.878 1.00 76.25 268 GLU A CA 1
ATOM 2171 C C . GLU A 1 268 ? 34.236 -18.048 13.640 1.00 76.25 268 GLU A C 1
ATOM 2173 O O . GLU A 1 268 ? 34.789 -17.222 12.910 1.00 76.25 268 GLU A O 1
ATOM 2178 N N . ARG A 1 269 ? 34.911 -19.082 14.161 1.00 86.12 269 ARG A N 1
ATOM 2179 C CA . ARG A 1 269 ? 36.349 -19.310 13.926 1.00 86.12 269 ARG A CA 1
ATOM 2180 C C . ARG A 1 269 ? 36.671 -19.439 12.427 1.00 86.12 269 ARG A C 1
ATOM 2182 O O . ARG A 1 269 ? 37.678 -18.898 11.964 1.00 86.12 269 ARG A O 1
ATOM 2189 N N . ARG A 1 270 ? 35.805 -20.093 11.639 1.00 80.88 270 ARG A N 1
ATOM 2190 C CA . ARG A 1 270 ? 35.934 -20.186 10.167 1.00 80.88 270 ARG A CA 1
ATOM 2191 C C . ARG A 1 270 ? 35.645 -18.855 9.464 1.00 80.88 270 ARG A C 1
ATOM 2193 O O . ARG A 1 270 ? 36.327 -18.537 8.492 1.00 80.88 270 ARG A O 1
ATOM 2200 N N . VAL A 1 271 ? 34.676 -18.072 9.936 1.00 79.56 271 VAL A N 1
ATOM 2201 C CA . VAL A 1 271 ? 34.361 -16.729 9.424 1.00 79.56 271 VAL A CA 1
ATOM 2202 C C . VAL A 1 271 ? 35.536 -15.789 9.675 1.00 79.56 271 VAL A C 1
ATOM 2204 O O . VAL A 1 271 ? 35.970 -15.119 8.743 1.00 79.56 271 VAL A O 1
ATOM 2207 N N . HIS A 1 272 ? 36.126 -15.811 10.871 1.00 82.25 272 HIS A N 1
ATOM 2208 C CA . HIS A 1 272 ? 37.321 -15.037 11.203 1.00 82.25 272 HIS A CA 1
ATOM 2209 C C . HIS A 1 272 ? 38.502 -15.410 10.290 1.00 82.25 272 HIS A C 1
ATOM 2211 O O . HIS A 1 272 ? 39.126 -14.535 9.690 1.00 82.25 272 HIS A O 1
ATOM 2217 N N . GLN A 1 273 ? 38.744 -16.709 10.073 1.00 85.44 273 GLN A N 1
ATOM 2218 C CA . GLN A 1 273 ? 39.759 -17.186 9.127 1.00 85.44 273 GLN A CA 1
ATOM 2219 C C . GLN A 1 273 ? 39.493 -16.703 7.685 1.00 85.44 273 GLN A C 1
ATOM 2221 O O . GLN A 1 273 ? 40.422 -16.266 7.004 1.00 85.44 273 GLN A O 1
ATOM 2226 N N . ARG A 1 274 ? 38.233 -16.712 7.222 1.00 83.62 274 ARG A N 1
ATOM 2227 C CA . ARG A 1 274 ? 37.848 -16.185 5.898 1.00 83.62 274 ARG A CA 1
ATOM 2228 C C . ARG A 1 274 ? 37.936 -14.660 5.800 1.00 83.62 274 ARG A C 1
ATOM 2230 O O . ARG A 1 274 ? 38.290 -14.165 4.736 1.00 83.62 274 ARG A O 1
ATOM 2237 N N . MET A 1 275 ? 37.661 -13.910 6.868 1.00 76.94 275 MET A N 1
ATOM 2238 C CA . MET A 1 275 ? 37.893 -12.458 6.911 1.00 76.94 275 MET A CA 1
ATOM 2239 C C . MET A 1 275 ? 39.386 -12.137 6.787 1.00 76.94 275 MET A C 1
ATOM 2241 O O . MET A 1 275 ? 39.766 -11.204 6.082 1.00 76.94 275 MET A O 1
ATOM 2245 N N . ASP A 1 276 ? 40.237 -12.949 7.409 1.00 85.50 276 ASP A N 1
ATOM 2246 C CA . ASP A 1 276 ? 41.684 -12.767 7.378 1.00 85.50 276 ASP A CA 1
ATOM 2247 C C . ASP A 1 276 ? 42.304 -13.150 6.016 1.00 85.50 276 ASP A C 1
ATOM 2249 O O . ASP A 1 276 ? 43.260 -12.522 5.558 1.00 85.50 276 ASP A O 1
ATOM 2253 N N . GLU A 1 277 ? 41.732 -14.137 5.317 1.00 85.50 277 GLU A N 1
ATOM 2254 C CA . GLU A 1 277 ? 42.011 -14.401 3.896 1.00 85.50 277 GLU A CA 1
ATOM 2255 C C . GLU A 1 277 ? 41.496 -13.280 2.984 1.00 85.50 277 GLU A C 1
ATOM 2257 O O . GLU A 1 277 ? 42.219 -12.846 2.087 1.00 85.50 277 GLU A O 1
ATOM 2262 N N . LYS A 1 278 ? 40.275 -12.779 3.225 1.00 85.00 278 LYS A N 1
ATOM 2263 C CA . LYS A 1 278 ? 39.668 -11.679 2.462 1.00 85.00 278 LYS A CA 1
ATOM 2264 C C . LYS A 1 278 ? 40.543 -10.426 2.522 1.00 85.00 278 LYS A C 1
ATOM 2266 O O . LYS A 1 278 ? 40.888 -9.900 1.470 1.00 85.00 278 LYS A O 1
ATOM 2271 N N . ARG A 1 279 ? 40.990 -10.016 3.715 1.00 87.12 279 ARG A N 1
ATOM 2272 C CA . ARG A 1 279 ? 41.906 -8.878 3.898 1.00 87.12 279 ARG A CA 1
ATOM 2273 C C . ARG A 1 279 ? 43.180 -9.024 3.055 1.00 87.12 279 ARG A C 1
ATOM 2275 O O . ARG A 1 279 ? 43.534 -8.113 2.317 1.00 87.12 279 ARG A O 1
ATOM 2282 N N . LYS A 1 280 ? 43.811 -10.204 3.072 1.00 89.31 280 LYS A N 1
ATOM 2283 C CA . LYS A 1 280 ? 45.019 -10.517 2.275 1.00 89.31 280 LYS A CA 1
ATOM 2284 C C . LYS A 1 280 ? 44.763 -10.576 0.760 1.00 89.31 280 LYS A C 1
ATOM 2286 O O . LYS A 1 280 ? 45.719 -10.588 -0.018 1.00 89.31 280 LYS A O 1
ATOM 2291 N N . LEU A 1 281 ? 43.505 -10.664 0.324 1.00 82.19 281 LEU A N 1
ATOM 2292 C CA . LEU A 1 281 ? 43.097 -10.540 -1.080 1.00 82.19 281 LEU A CA 1
ATOM 2293 C C . LEU A 1 281 ? 42.756 -9.089 -1.444 1.00 82.19 281 LEU A C 1
ATOM 2295 O O . LEU A 1 281 ? 43.095 -8.663 -2.542 1.00 82.19 281 LEU A O 1
ATOM 2299 N N . GLU A 1 282 ? 42.167 -8.321 -0.527 1.00 80.50 282 GLU A N 1
ATOM 2300 C CA . GLU A 1 282 ? 41.925 -6.879 -0.673 1.00 80.50 282 GLU A CA 1
ATOM 2301 C C . GLU A 1 282 ? 43.254 -6.106 -0.780 1.00 80.50 282 GLU A C 1
ATOM 2303 O O . GLU A 1 282 ? 43.452 -5.380 -1.751 1.00 80.50 282 GLU A O 1
ATOM 2308 N N . GLU A 1 283 ? 44.231 -6.387 0.090 1.00 88.75 283 GLU A N 1
ATOM 2309 C CA . GLU A 1 283 ? 45.602 -5.842 0.016 1.00 88.75 283 GLU A CA 1
ATOM 2310 C C . GLU A 1 283 ? 46.297 -6.136 -1.331 1.00 88.75 283 GLU A C 1
ATOM 2312 O O . GLU A 1 283 ? 47.039 -5.309 -1.864 1.00 88.75 283 GLU A O 1
ATOM 2317 N N . LYS A 1 284 ? 46.061 -7.321 -1.915 1.00 88.06 284 LYS A N 1
ATOM 2318 C CA . LYS A 1 284 ? 46.589 -7.687 -3.243 1.00 88.06 284 LYS A CA 1
ATOM 2319 C C . LYS A 1 284 ? 45.834 -6.988 -4.370 1.00 88.06 284 LYS A C 1
ATOM 2321 O O . LYS A 1 284 ? 46.448 -6.603 -5.362 1.00 88.06 284 LYS A O 1
ATOM 2326 N N . LEU A 1 285 ? 44.522 -6.818 -4.224 1.00 83.44 285 LEU A N 1
ATOM 2327 C CA . LEU A 1 285 ? 43.692 -6.120 -5.197 1.00 83.44 285 LEU A CA 1
ATOM 2328 C C . LEU A 1 285 ? 44.083 -4.640 -5.288 1.00 83.44 285 LEU A C 1
ATOM 2330 O O . LEU A 1 285 ? 44.224 -4.139 -6.399 1.00 83.44 285 LEU A O 1
ATOM 2334 N N . GLU A 1 286 ? 44.349 -3.970 -4.163 1.00 86.44 286 GLU A N 1
ATOM 2335 C CA . GLU A 1 286 ? 44.886 -2.599 -4.151 1.00 86.44 286 GLU A CA 1
ATOM 2336 C C . GLU A 1 286 ? 46.254 -2.509 -4.850 1.00 86.44 286 GLU A C 1
ATOM 2338 O O . GLU A 1 286 ? 46.492 -1.595 -5.643 1.00 86.44 286 GLU A O 1
ATOM 2343 N N . GLN A 1 287 ? 47.145 -3.486 -4.637 1.00 88.19 287 GLN A N 1
ATOM 2344 C CA . GLN A 1 287 ? 48.444 -3.533 -5.322 1.00 88.19 287 GLN A CA 1
ATOM 2345 C C . GLN A 1 287 ? 48.307 -3.692 -6.847 1.00 88.19 287 GLN A C 1
ATOM 2347 O O . GLN A 1 287 ? 49.023 -3.019 -7.592 1.00 88.19 287 GLN A O 1
ATOM 2352 N N . GLU A 1 288 ? 47.391 -4.536 -7.332 1.00 83.12 288 GLU A N 1
ATOM 2353 C CA . GLU A 1 288 ? 47.118 -4.662 -8.773 1.00 83.12 288 GLU A CA 1
ATOM 2354 C C . GLU A 1 288 ? 46.370 -3.446 -9.341 1.00 83.12 288 GLU A C 1
ATOM 2356 O O . GLU A 1 288 ? 46.663 -3.014 -10.456 1.00 83.12 288 GLU A O 1
ATOM 2361 N N . GLN A 1 289 ? 45.466 -2.821 -8.580 1.00 81.50 289 GLN A N 1
ATOM 2362 C CA . GLN A 1 289 ? 44.830 -1.557 -8.969 1.00 81.50 289 GLN A CA 1
ATOM 2363 C C . GLN A 1 289 ? 45.866 -0.435 -9.131 1.00 81.50 289 GLN A C 1
ATOM 2365 O O . GLN A 1 289 ? 45.845 0.263 -10.144 1.00 81.50 289 GLN A O 1
ATOM 2370 N N . HIS A 1 290 ? 46.830 -0.311 -8.213 1.00 86.88 290 HIS A N 1
ATOM 2371 C CA . HIS A 1 290 ? 47.916 0.676 -8.308 1.00 86.88 290 HIS A CA 1
ATOM 2372 C C . HIS A 1 290 ? 48.859 0.419 -9.494 1.00 86.88 290 HIS A C 1
ATOM 2374 O O . HIS A 1 290 ? 49.309 1.358 -10.154 1.00 86.88 290 HIS A O 1
ATOM 2380 N N . LYS A 1 291 ? 49.136 -0.851 -9.826 1.00 86.31 291 LYS A N 1
ATOM 2381 C CA . LYS A 1 291 ? 49.867 -1.214 -11.058 1.00 86.31 291 LYS A CA 1
ATOM 2382 C C . LYS A 1 291 ? 49.079 -0.823 -12.309 1.00 86.31 291 LYS A C 1
ATOM 2384 O O . LYS A 1 291 ? 49.630 -0.165 -13.187 1.00 86.31 291 LYS A O 1
ATOM 2389 N N . ASN A 1 292 ? 47.791 -1.159 -12.368 1.00 77.44 292 ASN A N 1
ATOM 2390 C CA . ASN A 1 292 ? 46.921 -0.803 -13.490 1.00 77.44 292 ASN A CA 1
ATOM 2391 C C . ASN A 1 292 ? 46.783 0.719 -13.656 1.00 77.44 292 ASN A C 1
ATOM 2393 O O . ASN A 1 292 ? 46.797 1.208 -14.783 1.00 77.44 292 ASN A O 1
ATOM 2397 N N . GLN A 1 293 ? 46.739 1.482 -12.560 1.00 83.88 293 GLN A N 1
ATOM 2398 C CA . GLN A 1 293 ? 46.728 2.946 -12.600 1.00 83.88 293 GLN A CA 1
ATOM 2399 C C . GLN A 1 293 ? 48.029 3.518 -13.190 1.00 83.88 293 GLN A C 1
ATOM 2401 O O . GLN A 1 293 ? 47.975 4.440 -14.005 1.00 83.88 293 GLN A O 1
ATOM 2406 N N . LYS A 1 294 ? 49.191 2.936 -12.862 1.00 85.44 294 LYS A N 1
ATOM 2407 C CA . LYS A 1 294 ? 50.476 3.295 -13.491 1.00 85.44 294 LYS A CA 1
ATOM 2408 C C . LYS A 1 294 ? 50.523 2.926 -14.973 1.00 85.44 294 LYS A C 1
ATOM 2410 O O . LYS A 1 294 ? 50.920 3.757 -15.785 1.00 85.44 294 LYS A O 1
ATOM 2415 N N . PHE A 1 295 ? 50.061 1.734 -15.353 1.00 83.38 295 PHE A N 1
ATOM 2416 C CA . PHE A 1 295 ? 49.992 1.343 -16.764 1.00 83.38 295 PHE A CA 1
ATOM 2417 C C . PHE A 1 295 ? 49.023 2.221 -17.574 1.00 83.38 295 PHE A C 1
ATOM 2419 O O . PHE A 1 295 ? 49.313 2.527 -18.729 1.00 83.38 295 PHE A O 1
ATOM 2426 N N . ALA A 1 296 ? 47.924 2.692 -16.975 1.00 79.44 296 ALA A N 1
ATOM 2427 C CA . ALA A 1 296 ? 47.030 3.668 -17.596 1.00 79.44 296 ALA A CA 1
ATOM 2428 C C . ALA A 1 296 ? 47.724 5.026 -17.820 1.00 79.44 296 ALA A C 1
ATOM 2430 O O . ALA A 1 296 ? 47.655 5.568 -18.922 1.00 79.44 296 ALA A O 1
ATOM 2431 N N . GLN A 1 297 ? 48.463 5.535 -16.825 1.00 84.44 297 GLN A N 1
ATOM 2432 C CA . GLN A 1 297 ? 49.256 6.769 -16.951 1.00 84.44 297 GLN A CA 1
ATOM 2433 C C . GLN A 1 297 ? 50.344 6.649 -18.033 1.00 84.44 297 GLN A C 1
ATOM 2435 O O . GLN A 1 297 ? 50.460 7.525 -18.890 1.00 84.44 297 GLN A O 1
ATOM 2440 N N . GLU A 1 298 ? 51.084 5.537 -18.061 1.00 86.31 298 GLU A N 1
ATOM 2441 C CA . GLU A 1 298 ? 52.039 5.241 -19.135 1.00 86.31 298 GLU A CA 1
ATOM 2442 C C . GLU A 1 298 ? 51.366 5.146 -20.515 1.00 86.31 298 GLU A C 1
ATOM 2444 O O . GLU A 1 298 ? 51.968 5.521 -21.523 1.00 86.31 298 GLU A O 1
ATOM 2449 N N . SER A 1 299 ? 50.142 4.614 -20.588 1.00 79.19 299 SER A N 1
ATOM 2450 C CA . SER A 1 299 ? 49.385 4.505 -21.838 1.00 79.19 299 SER A CA 1
ATOM 2451 C C . SER A 1 299 ? 48.949 5.880 -22.346 1.00 79.19 299 SER A C 1
ATOM 2453 O O . SER A 1 299 ? 49.136 6.167 -23.528 1.00 79.19 299 SER A O 1
ATOM 2455 N N . GLU A 1 300 ? 48.449 6.757 -21.469 1.00 83.56 300 GLU A N 1
ATOM 2456 C CA . GLU A 1 300 ? 48.153 8.153 -21.814 1.00 83.56 300 GLU A CA 1
ATOM 2457 C C . GLU A 1 300 ? 49.399 8.900 -22.308 1.00 83.56 300 GLU A C 1
ATOM 2459 O O . GLU A 1 300 ? 49.332 9.624 -23.302 1.00 83.56 300 GLU A O 1
ATOM 2464 N N . GLU A 1 301 ? 50.545 8.738 -21.641 1.00 86.31 301 GLU A N 1
ATOM 2465 C CA . GLU A 1 301 ? 51.789 9.393 -22.053 1.00 86.31 301 GLU A CA 1
ATOM 2466 C C . GLU A 1 301 ? 52.243 8.907 -23.439 1.00 86.31 301 GLU A C 1
ATOM 2468 O O . GLU A 1 301 ? 52.537 9.717 -24.325 1.00 86.31 301 GLU A O 1
ATOM 2473 N N . LYS A 1 302 ? 52.211 7.588 -23.672 1.00 85.31 302 LYS A N 1
ATOM 2474 C CA . LYS A 1 302 ? 52.518 6.983 -24.978 1.00 85.31 302 LYS A CA 1
ATOM 2475 C C . LYS A 1 302 ? 51.529 7.437 -26.056 1.00 85.31 302 LYS A C 1
ATOM 2477 O O . LYS A 1 302 ? 51.955 7.705 -27.179 1.00 85.31 302 LYS A O 1
ATOM 2482 N N . GLU A 1 303 ? 50.243 7.595 -25.742 1.00 79.69 303 GLU A N 1
ATOM 2483 C CA . GLU A 1 303 ? 49.244 8.102 -26.689 1.00 79.69 303 GLU A CA 1
ATOM 2484 C C . GLU A 1 303 ? 49.453 9.590 -27.022 1.00 79.69 303 GLU A C 1
ATOM 2486 O O . GLU A 1 303 ? 49.414 9.965 -28.198 1.00 79.69 303 GLU A O 1
ATOM 2491 N N . ARG A 1 304 ? 49.781 10.435 -26.034 1.00 84.75 304 ARG A N 1
ATOM 2492 C CA . ARG A 1 304 ? 50.183 11.837 -26.265 1.00 84.75 304 ARG A CA 1
ATOM 2493 C C . ARG A 1 304 ? 51.422 11.916 -27.165 1.00 84.75 304 ARG A C 1
ATOM 2495 O O . ARG A 1 304 ? 51.442 12.713 -28.106 1.00 84.75 304 ARG A O 1
ATOM 2502 N N . LEU A 1 305 ? 52.416 11.051 -26.946 1.00 85.19 305 LEU A N 1
ATOM 2503 C CA . LEU A 1 305 ? 53.626 10.968 -27.772 1.00 85.19 305 LEU A CA 1
ATOM 2504 C C . LEU A 1 305 ? 53.322 10.501 -29.211 1.00 85.19 305 LEU A C 1
ATOM 2506 O O . LEU A 1 305 ? 53.848 11.056 -30.180 1.00 85.19 305 LEU A O 1
ATOM 2510 N N . LEU A 1 306 ? 52.437 9.509 -29.368 1.00 79.06 306 LEU A N 1
ATOM 2511 C CA . LEU A 1 306 ? 51.963 9.024 -30.669 1.00 79.06 306 LEU A CA 1
ATOM 2512 C C . LEU A 1 306 ? 51.146 10.081 -31.420 1.00 79.06 306 LEU A C 1
ATOM 2514 O O . LEU A 1 306 ? 51.271 10.179 -32.642 1.00 79.06 306 LEU A O 1
ATOM 2518 N N . LYS A 1 307 ? 50.349 10.895 -30.717 1.00 85.50 307 LYS A N 1
ATOM 2519 C CA . LYS A 1 307 ? 49.635 12.042 -31.292 1.00 85.50 307 LYS A CA 1
ATOM 2520 C C . LYS A 1 307 ? 50.617 13.096 -31.807 1.00 85.50 307 LYS A C 1
ATOM 2522 O O . LYS A 1 307 ? 50.529 13.461 -32.976 1.00 85.50 307 LYS A O 1
ATOM 2527 N N . GLY A 1 308 ? 51.612 13.482 -31.002 1.00 85.12 308 GLY A N 1
ATOM 2528 C CA . GLY A 1 308 ? 52.681 14.396 -31.425 1.00 85.12 308 GLY A CA 1
ATOM 2529 C C . GLY A 1 308 ? 53.392 13.919 -32.698 1.00 85.12 308 GLY A C 1
ATOM 2530 O O . GLY A 1 308 ? 53.421 14.636 -33.697 1.00 85.12 308 GLY A O 1
ATOM 2531 N N . ARG A 1 309 ? 53.847 12.657 -32.721 1.00 84.62 309 ARG A N 1
ATOM 2532 C CA . ARG A 1 309 ? 54.462 12.048 -33.917 1.00 84.62 309 ARG A CA 1
ATOM 2533 C C . ARG A 1 309 ? 53.517 11.966 -35.121 1.00 84.62 309 ARG A C 1
ATOM 2535 O O . ARG A 1 309 ? 53.970 12.063 -36.259 1.00 84.62 309 ARG A O 1
ATOM 2542 N N . ARG A 1 310 ? 52.209 11.779 -34.911 1.00 81.25 310 ARG A N 1
ATOM 2543 C CA . ARG A 1 310 ? 51.198 11.762 -35.987 1.00 81.25 310 ARG A CA 1
ATOM 2544 C C . ARG A 1 310 ? 51.020 13.150 -36.609 1.00 81.25 310 ARG A C 1
ATOM 2546 O O . ARG A 1 310 ? 50.900 13.248 -37.832 1.00 81.25 310 ARG A O 1
ATOM 2553 N N . ASP A 1 311 ? 51.062 14.199 -35.792 1.00 84.62 311 ASP A N 1
ATOM 2554 C CA . ASP A 1 311 ? 50.962 15.592 -36.233 1.00 84.62 311 ASP A CA 1
ATOM 2555 C C . ASP A 1 311 ? 52.248 16.058 -36.943 1.00 84.62 311 ASP A C 1
ATOM 2557 O O . ASP A 1 311 ? 52.173 16.700 -37.994 1.00 84.62 311 ASP A O 1
ATOM 2561 N N . GLU A 1 312 ? 53.429 15.661 -36.456 1.00 83.38 312 GLU A N 1
ATOM 2562 C CA . GLU A 1 312 ? 54.707 15.823 -37.170 1.00 83.38 312 GLU A CA 1
ATOM 2563 C C . GLU A 1 312 ? 54.681 15.121 -38.533 1.00 83.38 312 GLU A C 1
ATOM 2565 O O . GLU A 1 312 ? 54.950 15.741 -39.561 1.00 83.38 312 GLU A O 1
ATOM 2570 N N . LEU A 1 313 ? 54.262 13.853 -38.576 1.00 79.50 313 LEU A N 1
ATOM 2571 C CA . LEU A 1 313 ? 54.183 13.074 -39.812 1.00 79.50 313 LEU A CA 1
ATOM 2572 C C . LEU A 1 313 ? 53.157 13.662 -40.802 1.00 79.50 313 LEU A C 1
ATOM 2574 O O . LEU A 1 313 ? 53.365 13.581 -42.015 1.00 79.50 313 LEU A O 1
ATOM 2578 N N . GLN A 1 314 ? 52.093 14.326 -40.328 1.00 81.62 314 GLN A N 1
ATOM 2579 C CA . GLN A 1 314 ? 51.232 15.157 -41.181 1.00 81.62 314 GLN A CA 1
ATOM 2580 C C . GLN A 1 314 ? 51.951 16.394 -41.742 1.00 81.62 314 GLN A C 1
ATOM 2582 O O . GLN A 1 314 ? 51.755 16.710 -42.919 1.00 81.62 314 GLN A O 1
ATOM 2587 N N . ARG A 1 315 ? 52.763 17.103 -40.944 1.00 83.38 315 ARG A N 1
ATOM 2588 C CA . ARG A 1 315 ? 53.553 18.257 -41.419 1.00 83.38 315 ARG A CA 1
ATOM 2589 C C . ARG A 1 315 ? 54.539 17.816 -42.501 1.00 83.38 315 ARG A C 1
ATOM 2591 O O . ARG A 1 315 ? 54.477 18.340 -43.611 1.00 83.38 315 ARG A O 1
ATOM 2598 N N . THR A 1 316 ? 55.325 16.770 -42.244 1.00 82.75 316 THR A N 1
ATOM 2599 C CA . THR A 1 316 ? 56.284 16.218 -43.214 1.00 82.75 316 THR A CA 1
ATOM 2600 C C . THR A 1 316 ? 55.596 15.674 -44.473 1.00 82.75 316 THR A C 1
ATOM 2602 O O . THR A 1 316 ? 56.132 15.819 -45.570 1.00 82.75 316 THR A O 1
ATOM 2605 N N . LYS A 1 317 ? 54.380 15.107 -44.377 1.00 81.25 317 LYS A N 1
ATOM 2606 C CA . LYS A 1 317 ? 53.570 14.758 -45.564 1.00 81.25 317 LYS A CA 1
ATOM 2607 C C . LYS A 1 317 ? 53.181 15.994 -46.382 1.00 81.25 317 LYS A C 1
ATOM 2609 O O . LYS A 1 317 ? 53.426 16.010 -47.585 1.00 81.25 317 LYS A O 1
ATOM 2614 N N . LYS A 1 318 ? 52.658 17.047 -45.745 1.00 84.44 318 LYS A N 1
ATOM 2615 C CA . LYS A 1 318 ? 52.301 18.314 -46.415 1.00 84.44 318 LYS A CA 1
ATOM 2616 C C . LYS A 1 318 ? 53.521 18.998 -47.046 1.00 84.44 318 LYS A C 1
ATOM 2618 O O . LYS A 1 318 ? 53.407 19.605 -48.108 1.00 84.44 318 LYS A O 1
ATOM 2623 N N . GLU A 1 319 ? 54.698 18.880 -46.438 1.00 82.88 319 GLU A N 1
ATOM 2624 C CA . GLU A 1 319 ? 55.964 19.358 -47.007 1.00 82.88 319 GLU A CA 1
ATOM 2625 C C . GLU A 1 319 ? 56.425 18.497 -48.185 1.00 82.88 319 GLU A C 1
ATOM 2627 O O . GLU A 1 319 ? 56.727 19.043 -49.246 1.00 82.88 319 GLU A O 1
ATOM 2632 N N . LYS A 1 320 ? 56.364 17.164 -48.074 1.00 85.12 320 LYS A N 1
ATOM 2633 C CA . LYS A 1 320 ? 56.603 16.245 -49.197 1.00 85.12 320 LYS A CA 1
ATOM 2634 C C . LYS A 1 320 ? 55.678 16.548 -50.381 1.00 85.12 320 LYS A C 1
ATOM 2636 O O . LYS A 1 320 ? 56.142 16.568 -51.513 1.00 85.12 320 LYS A O 1
ATOM 2641 N N . GLU A 1 321 ? 54.403 16.852 -50.150 1.00 81.75 321 GLU A N 1
ATOM 2642 C CA . GLU A 1 321 ? 53.458 17.262 -51.200 1.00 81.75 321 GLU A CA 1
ATOM 2643 C C . GLU A 1 321 ? 53.772 18.637 -51.815 1.00 81.75 321 GLU A C 1
ATOM 2645 O O . GLU A 1 321 ? 53.461 18.865 -52.986 1.00 81.75 321 GLU A O 1
ATOM 2650 N N . LYS A 1 322 ? 54.363 19.574 -51.058 1.00 84.50 322 LYS A N 1
ATOM 2651 C CA . LYS A 1 322 ? 54.890 20.834 -51.617 1.00 84.50 322 LYS A CA 1
ATOM 2652 C C . LYS A 1 322 ? 56.115 20.559 -52.492 1.00 84.50 322 LYS A C 1
ATOM 2654 O O . LYS A 1 322 ? 56.182 21.071 -53.605 1.00 84.50 322 LYS A O 1
ATOM 2659 N N . VAL A 1 323 ? 57.040 19.718 -52.023 1.00 80.88 323 VAL A N 1
ATOM 2660 C CA . VAL A 1 323 ? 58.256 19.327 -52.757 1.00 80.88 323 VAL A CA 1
ATOM 2661 C C . VAL A 1 323 ? 57.918 18.541 -54.026 1.00 80.88 323 VAL A C 1
ATOM 2663 O O . VAL A 1 323 ? 58.492 18.830 -55.068 1.00 80.88 323 VAL A O 1
ATOM 2666 N N . ILE A 1 324 ? 56.945 17.623 -53.991 1.00 82.06 324 ILE A N 1
ATOM 2667 C CA . ILE A 1 324 ? 56.460 16.906 -55.185 1.00 82.06 324 ILE A CA 1
ATOM 2668 C C . ILE A 1 324 ? 55.871 17.889 -56.202 1.00 82.06 324 ILE A C 1
ATOM 2670 O O . ILE A 1 324 ? 56.265 17.854 -57.362 1.00 82.06 324 ILE A O 1
ATOM 2674 N N . ARG A 1 325 ? 55.006 18.823 -55.782 1.00 83.25 325 ARG A N 1
ATOM 2675 C CA . ARG A 1 325 ? 54.455 19.848 -56.689 1.00 83.25 325 ARG A CA 1
ATOM 2676 C C . ARG A 1 325 ? 55.536 20.768 -57.264 1.00 83.25 325 ARG A C 1
ATOM 2678 O O . ARG A 1 325 ? 55.499 21.078 -58.452 1.00 83.25 325 ARG A O 1
ATOM 2685 N N . ALA A 1 326 ? 56.525 21.163 -56.462 1.00 78.88 326 ALA A N 1
ATOM 2686 C CA . ALA A 1 326 ? 57.678 21.923 -56.942 1.00 78.88 326 ALA A CA 1
ATOM 2687 C C . ALA A 1 326 ? 58.515 21.113 -57.949 1.00 78.88 326 ALA A C 1
ATOM 2689 O O . ALA A 1 326 ? 58.880 21.639 -58.997 1.00 78.88 326 ALA A O 1
ATOM 2690 N N . TYR A 1 327 ? 58.753 19.827 -57.680 1.00 81.44 327 TYR A N 1
ATOM 2691 C CA . TYR A 1 327 ? 59.448 18.907 -58.581 1.00 81.44 327 TYR A CA 1
ATOM 2692 C C . TYR A 1 327 ? 58.676 18.670 -59.887 1.00 81.44 327 TYR A C 1
ATOM 2694 O O . TYR A 1 327 ? 59.288 18.654 -60.946 1.00 81.44 327 TYR A O 1
ATOM 2702 N N . GLU A 1 328 ? 57.347 18.556 -59.863 1.00 82.50 328 GLU A N 1
ATOM 2703 C CA . GLU A 1 328 ? 56.524 18.451 -61.077 1.00 82.50 328 GLU A CA 1
ATOM 2704 C C . GLU A 1 328 ? 56.557 19.730 -61.922 1.00 82.50 328 GLU A C 1
ATOM 2706 O O . GLU A 1 328 ? 56.646 19.654 -63.148 1.00 82.50 328 GLU A O 1
ATOM 2711 N N . VAL A 1 329 ? 56.518 20.908 -61.288 1.00 82.69 329 VAL A N 1
ATOM 2712 C CA . VAL A 1 329 ? 56.668 22.199 -61.979 1.00 82.69 329 VAL A CA 1
ATOM 2713 C C . VAL A 1 329 ? 58.072 22.342 -62.569 1.00 82.69 329 VAL A C 1
ATOM 2715 O O . VAL A 1 329 ? 58.204 22.749 -63.723 1.00 82.69 329 VAL A O 1
ATOM 2718 N N . LEU A 1 330 ? 59.113 21.958 -61.824 1.00 77.88 330 LEU A N 1
ATOM 2719 C CA . LEU A 1 330 ? 60.490 21.937 -62.318 1.00 77.88 330 LEU A CA 1
ATOM 2720 C C . LEU A 1 330 ? 60.653 20.939 -63.467 1.00 77.88 330 LEU A C 1
ATOM 2722 O O . LEU A 1 330 ? 61.162 21.328 -64.502 1.00 77.88 330 LEU A O 1
ATOM 2726 N N . LYS A 1 331 ? 60.131 19.713 -63.360 1.00 81.94 331 LYS A N 1
ATOM 2727 C CA . LYS A 1 331 ? 60.168 18.689 -64.418 1.00 81.94 331 LYS A CA 1
ATOM 2728 C C . LYS A 1 331 ? 59.407 19.107 -65.681 1.00 81.94 331 LYS A C 1
ATOM 2730 O O . LYS A 1 331 ? 59.816 18.758 -66.785 1.00 81.94 331 LYS A O 1
ATOM 2735 N N . LYS A 1 332 ? 58.315 19.871 -65.547 1.00 80.94 332 LYS A N 1
ATOM 2736 C CA . LYS A 1 332 ? 57.618 20.488 -66.690 1.00 80.94 332 LYS A CA 1
ATOM 2737 C C . LYS A 1 332 ? 58.451 21.596 -67.337 1.00 80.94 332 LYS A C 1
ATOM 2739 O O . LYS A 1 332 ? 58.504 21.642 -68.561 1.00 80.94 332 LYS A O 1
ATOM 2744 N N . LYS A 1 333 ? 59.119 22.447 -66.546 1.00 79.56 333 LYS A N 1
ATOM 2745 C CA . LYS A 1 333 ? 60.071 23.442 -67.069 1.00 79.56 333 LYS A CA 1
ATOM 2746 C C . LYS A 1 333 ? 61.257 22.776 -67.761 1.00 79.56 333 LYS A C 1
ATOM 2748 O O . LYS A 1 333 ? 61.536 23.120 -68.892 1.00 79.56 333 LYS A O 1
ATOM 2753 N N . ASP A 1 334 ? 61.879 21.797 -67.119 1.00 77.56 334 ASP A N 1
ATOM 2754 C CA . ASP A 1 334 ? 63.031 21.038 -67.611 1.00 77.56 334 ASP A CA 1
ATOM 2755 C C . ASP A 1 334 ? 62.716 20.354 -68.950 1.00 77.56 334 ASP A C 1
ATOM 2757 O O . ASP A 1 334 ? 63.443 20.532 -69.922 1.00 77.56 334 ASP A O 1
ATOM 2761 N N . LYS A 1 335 ? 61.548 19.699 -69.067 1.00 79.81 335 LYS A N 1
ATOM 2762 C CA . LYS A 1 335 ? 61.065 19.153 -70.347 1.00 79.81 335 LYS A CA 1
ATOM 2763 C C . LYS A 1 335 ? 60.837 20.235 -71.410 1.00 79.81 335 LYS A C 1
ATOM 2765 O O . LYS A 1 335 ? 61.234 20.028 -72.549 1.00 79.81 335 LYS A O 1
ATOM 2770 N N . ALA A 1 336 ? 60.235 21.373 -71.061 1.00 78.81 336 ALA A N 1
ATOM 2771 C CA . ALA A 1 336 ? 60.023 22.471 -72.009 1.00 78.81 336 ALA A CA 1
ATOM 2772 C C . ALA A 1 336 ? 61.349 23.123 -72.454 1.00 78.81 336 ALA A C 1
ATOM 2774 O O . ALA A 1 336 ? 61.513 23.446 -73.626 1.00 78.81 336 ALA A O 1
ATOM 2775 N N . THR A 1 337 ? 62.315 23.265 -71.543 1.00 76.19 337 THR A N 1
ATOM 2776 C CA . THR A 1 337 ? 63.668 23.753 -71.832 1.00 76.19 337 THR A CA 1
ATOM 2777 C C . THR A 1 337 ? 64.462 22.743 -72.659 1.00 76.19 337 THR A C 1
ATOM 2779 O O . THR A 1 337 ? 65.221 23.159 -73.523 1.00 76.19 337 THR A O 1
ATOM 2782 N N . GLU A 1 338 ? 64.262 21.437 -72.477 1.00 79.19 338 GLU A N 1
ATOM 2783 C CA . GLU A 1 338 ? 64.854 20.398 -73.330 1.00 79.19 338 GLU A CA 1
ATOM 2784 C C . GLU A 1 338 ? 64.208 20.360 -74.728 1.00 79.19 338 GLU A C 1
ATOM 2786 O O . GLU A 1 338 ? 64.915 20.218 -75.719 1.00 79.19 338 GLU A O 1
ATOM 2791 N N . GLU A 1 339 ? 62.895 20.575 -74.851 1.00 81.44 339 GLU A N 1
ATOM 2792 C CA . GLU A 1 339 ? 62.204 20.736 -76.144 1.00 81.44 339 GLU A CA 1
ATOM 2793 C C . GLU A 1 339 ? 62.651 22.017 -76.878 1.00 81.44 339 GLU A C 1
ATOM 2795 O O . GLU A 1 339 ? 62.893 22.011 -78.091 1.00 81.44 339 GLU A O 1
ATOM 2800 N N . GLU A 1 340 ? 62.854 23.113 -76.145 1.00 79.44 340 GLU A N 1
ATOM 2801 C CA . GLU A 1 340 ? 63.475 24.335 -76.661 1.00 79.44 340 GLU A CA 1
ATOM 2802 C C . GLU A 1 340 ? 64.949 24.103 -77.045 1.00 79.44 340 GLU A C 1
ATOM 2804 O O . GLU A 1 340 ? 65.394 24.544 -78.106 1.00 79.44 340 GLU A O 1
ATOM 2809 N N . ARG A 1 341 ? 65.710 23.349 -76.241 1.00 82.06 341 ARG A N 1
ATOM 2810 C CA . ARG A 1 341 ? 67.100 22.980 -76.542 1.00 82.06 341 ARG A CA 1
ATOM 2811 C C . ARG A 1 341 ? 67.178 22.118 -77.797 1.00 82.06 341 ARG A C 1
ATOM 2813 O O . ARG A 1 341 ? 68.039 22.379 -78.627 1.00 82.06 341 ARG A O 1
ATOM 2820 N N . GLN A 1 342 ? 66.278 21.153 -77.978 1.00 78.12 342 GLN A N 1
ATOM 2821 C CA . GLN A 1 342 ? 66.221 20.290 -79.161 1.00 78.12 342 GLN A CA 1
ATOM 2822 C C . GLN A 1 342 ? 65.789 21.056 -80.415 1.00 78.12 342 GLN A C 1
ATOM 2824 O O . GLN A 1 342 ? 66.404 20.887 -81.464 1.00 78.12 342 GLN A O 1
ATOM 2829 N N . THR A 1 343 ? 64.808 21.960 -80.329 1.00 76.75 343 THR A N 1
ATOM 2830 C CA . THR A 1 343 ? 64.455 22.816 -81.478 1.00 76.75 343 THR A CA 1
ATOM 2831 C C . THR A 1 343 ? 65.561 23.816 -81.817 1.00 76.75 343 THR A C 1
ATOM 2833 O O . THR A 1 343 ? 65.828 24.045 -82.995 1.00 76.75 343 THR A O 1
ATOM 2836 N N . ASN A 1 344 ? 66.266 24.373 -80.830 1.00 75.00 344 ASN A N 1
ATOM 2837 C CA . ASN A 1 344 ? 67.420 25.240 -81.074 1.00 75.00 344 ASN A CA 1
ATOM 2838 C C . ASN A 1 344 ? 68.667 24.457 -81.531 1.00 75.00 344 ASN A C 1
ATOM 2840 O O . ASN A 1 344 ? 69.455 24.983 -82.311 1.00 75.00 344 ASN A O 1
ATOM 2844 N N . GLU A 1 345 ? 68.829 23.192 -81.137 1.00 77.94 345 GLU A N 1
ATOM 2845 C CA . GLU A 1 345 ? 69.855 22.276 -81.649 1.00 77.94 345 GLU A CA 1
ATOM 2846 C C . GLU A 1 345 ? 69.570 21.864 -83.101 1.00 77.94 345 GLU A C 1
ATOM 2848 O O . GLU A 1 345 ? 70.492 21.895 -83.916 1.00 77.94 345 GLU A O 1
ATOM 2853 N N . SER A 1 346 ? 68.309 21.602 -83.463 1.00 76.38 346 SER A N 1
ATOM 2854 C CA . SER A 1 346 ? 67.880 21.434 -84.858 1.00 76.38 346 SER A CA 1
ATOM 2855 C C . SER A 1 346 ? 68.180 22.682 -85.685 1.00 76.38 346 SER A C 1
ATOM 2857 O O . SER A 1 346 ? 68.939 22.579 -86.644 1.00 76.38 346 SER A O 1
ATOM 2859 N N . LYS A 1 347 ? 67.727 23.874 -85.260 1.00 78.12 347 LYS A N 1
ATOM 2860 C CA . LYS A 1 347 ? 68.041 25.150 -85.940 1.00 78.12 347 LYS A CA 1
ATOM 2861 C C . LYS A 1 347 ? 69.547 25.390 -86.060 1.00 78.12 347 LYS A C 1
ATOM 2863 O O . LYS A 1 347 ? 70.016 25.867 -87.085 1.00 78.12 347 LYS A O 1
ATOM 2868 N N . ARG A 1 348 ? 70.336 25.064 -85.028 1.00 79.19 348 ARG A N 1
ATOM 2869 C CA . ARG A 1 348 ? 71.806 25.172 -85.060 1.00 79.19 348 ARG A CA 1
ATOM 2870 C C . ARG A 1 348 ? 72.413 24.200 -86.073 1.00 79.19 348 ARG A C 1
ATOM 2872 O O . ARG A 1 348 ? 73.408 24.538 -86.705 1.00 79.19 348 ARG A O 1
ATOM 2879 N N . ASN A 1 349 ? 71.849 23.005 -86.224 1.00 78.12 349 ASN A N 1
ATOM 2880 C CA . ASN A 1 349 ? 72.312 22.009 -87.186 1.00 78.12 349 ASN A CA 1
ATOM 2881 C C . ASN A 1 349 ? 71.884 22.365 -88.625 1.00 78.12 349 ASN A C 1
ATOM 2883 O O . ASN A 1 349 ? 72.703 22.215 -89.528 1.00 78.12 349 ASN A O 1
ATOM 2887 N N . GLU A 1 350 ? 70.685 22.923 -88.827 1.00 75.31 350 GLU A N 1
ATOM 2888 C CA . GLU A 1 350 ? 70.247 23.547 -90.088 1.00 75.31 350 GLU A CA 1
ATOM 2889 C C . GLU A 1 350 ? 71.170 24.711 -90.459 1.00 75.31 350 GLU A C 1
ATOM 2891 O O . GLU A 1 350 ? 71.843 24.644 -91.480 1.00 75.31 350 GLU A O 1
ATOM 2896 N N . LEU A 1 351 ? 71.342 25.704 -89.579 1.00 77.19 351 LEU A N 1
ATOM 2897 C CA . LEU A 1 351 ? 72.261 26.830 -89.788 1.00 77.19 351 LEU A CA 1
ATOM 2898 C C . LEU A 1 351 ? 73.713 26.380 -90.021 1.00 77.19 351 LEU A C 1
ATOM 2900 O O . LEU A 1 351 ? 74.432 27.015 -90.784 1.00 77.19 351 LEU A O 1
ATOM 2904 N N . LYS A 1 352 ? 74.168 25.280 -89.408 1.00 78.62 352 LYS A N 1
ATOM 2905 C CA . LYS A 1 352 ? 75.495 24.696 -89.670 1.00 78.62 352 LYS A CA 1
ATOM 2906 C C . LYS A 1 352 ? 75.558 24.003 -91.033 1.00 78.62 352 LYS A C 1
ATOM 2908 O O . LYS A 1 352 ? 76.594 24.075 -91.693 1.00 78.62 352 LYS A O 1
ATOM 2913 N N . SER A 1 353 ? 74.471 23.367 -91.464 1.00 75.94 353 SER A N 1
ATOM 2914 C CA . SER A 1 353 ? 74.326 22.839 -92.820 1.00 75.94 353 SER A CA 1
ATOM 2915 C C . SER A 1 353 ? 74.297 23.964 -93.856 1.00 75.94 353 SER A C 1
ATOM 2917 O O . SER A 1 353 ? 74.983 23.869 -94.866 1.00 75.94 353 SER A O 1
ATOM 2919 N N . ASP A 1 354 ? 73.592 25.061 -93.589 1.00 76.12 354 ASP A N 1
ATOM 2920 C CA . ASP A 1 354 ? 73.542 26.231 -94.461 1.00 76.12 354 ASP A CA 1
ATOM 2921 C C . ASP A 1 354 ? 74.873 26.976 -94.496 1.00 76.12 354 ASP A C 1
ATOM 2923 O O . ASP A 1 354 ? 75.343 27.302 -95.579 1.00 76.12 354 ASP A O 1
ATOM 2927 N N . VAL A 1 355 ? 75.558 27.164 -93.364 1.00 73.50 355 VAL A N 1
ATOM 2928 C CA . VAL A 1 355 ? 76.929 27.700 -93.345 1.00 73.50 355 VAL A CA 1
ATOM 2929 C C . VAL A 1 355 ? 77.877 26.804 -94.146 1.00 73.50 355 VAL A C 1
ATOM 2931 O O . VAL A 1 355 ? 78.658 27.336 -94.930 1.00 73.50 355 VAL A O 1
ATOM 2934 N N . LYS A 1 356 ? 77.774 25.470 -94.049 1.00 78.25 356 LYS A N 1
ATOM 2935 C CA . LYS A 1 356 ? 78.552 24.541 -94.890 1.00 78.25 356 LYS A CA 1
ATOM 2936 C C . LYS A 1 356 ? 78.186 24.675 -96.373 1.00 78.25 356 LYS A C 1
ATOM 2938 O O . LYS A 1 356 ? 79.079 24.823 -97.198 1.00 78.25 356 LYS A O 1
ATOM 2943 N N . ASN A 1 357 ? 76.898 24.720 -96.712 1.00 74.06 357 ASN A N 1
ATOM 2944 C CA . ASN A 1 357 ? 76.407 24.932 -98.077 1.00 74.06 357 ASN A CA 1
ATOM 2945 C C . ASN A 1 357 ? 76.859 26.291 -98.645 1.00 74.06 357 ASN A C 1
ATOM 2947 O O . ASN A 1 357 ? 77.168 26.395 -99.828 1.00 74.06 357 ASN A O 1
ATOM 2951 N N . HIS A 1 358 ? 76.907 27.342 -97.825 1.00 76.19 358 HIS A N 1
ATOM 2952 C CA . HIS A 1 358 ? 77.386 28.672 -98.198 1.00 76.19 358 HIS A CA 1
ATOM 2953 C C . HIS A 1 358 ? 78.916 28.738 -98.285 1.00 76.19 358 HIS A C 1
ATOM 2955 O O . HIS A 1 358 ? 79.429 29.454 -99.141 1.00 76.19 358 HIS A O 1
ATOM 2961 N N . GLN A 1 359 ? 79.651 27.971 -97.475 1.00 71.25 359 GLN A N 1
ATOM 2962 C CA . GLN A 1 359 ? 81.101 27.796 -97.604 1.00 71.25 359 GLN A CA 1
ATOM 2963 C C . GLN A 1 359 ? 81.454 27.019 -98.877 1.00 71.25 359 GLN A C 1
ATOM 2965 O O . GLN A 1 359 ? 82.297 27.478 -99.640 1.00 71.25 359 GLN A O 1
ATOM 2970 N N . GLU A 1 360 ? 80.754 25.925 -99.177 1.00 76.00 360 GLU A N 1
ATOM 2971 C CA . GLU A 1 360 ? 80.921 25.155 -100.416 1.00 76.00 360 GLU A CA 1
ATOM 2972 C C . GLU A 1 360 ? 80.539 25.990 -101.645 1.00 76.00 360 GLU A C 1
ATOM 2974 O O . GLU A 1 360 ? 81.324 26.073 -102.587 1.00 76.00 360 GLU A O 1
ATOM 2979 N N . LYS A 1 361 ? 79.416 26.722 -101.609 1.00 73.00 361 LYS A N 1
ATOM 2980 C CA . LYS A 1 361 ? 79.076 27.719 -102.643 1.00 73.00 361 LYS A CA 1
ATOM 2981 C C . LYS A 1 361 ? 80.121 28.835 -102.741 1.00 73.00 361 LYS A C 1
ATOM 2983 O O . LYS A 1 361 ? 80.387 29.294 -103.842 1.00 73.00 361 LYS A O 1
ATOM 2988 N N . SER A 1 362 ? 80.735 29.269 -101.638 1.00 69.81 362 SER A N 1
ATOM 2989 C CA . SER A 1 362 ? 81.796 30.287 -101.656 1.00 69.81 362 SER A CA 1
ATOM 2990 C C . SER A 1 362 ? 83.110 29.750 -102.231 1.00 69.81 362 SER A C 1
ATOM 2992 O O . SER A 1 362 ? 83.791 30.480 -102.945 1.00 69.81 362 SER A O 1
ATOM 2994 N N . GLU A 1 363 ? 83.463 28.485 -101.988 1.00 74.25 363 GLU A N 1
ATOM 2995 C CA . GLU A 1 363 ? 84.594 27.850 -102.666 1.00 74.25 363 GLU A CA 1
ATOM 2996 C C . GLU A 1 363 ? 84.324 27.616 -104.152 1.00 74.25 363 GLU A C 1
ATOM 2998 O O . GLU A 1 363 ? 85.217 27.847 -104.961 1.00 74.25 363 GLU A O 1
ATOM 3003 N N . VAL A 1 364 ? 83.114 27.183 -104.523 1.00 74.75 364 VAL A N 1
ATOM 3004 C CA . VAL A 1 364 ? 82.702 27.050 -105.928 1.00 74.75 364 VAL A CA 1
ATOM 3005 C C . VAL A 1 364 ? 82.775 28.412 -106.616 1.00 74.75 364 VAL A C 1
ATOM 3007 O O . VAL A 1 364 ? 83.533 28.545 -107.563 1.00 74.75 364 VAL A O 1
ATOM 3010 N N . LEU A 1 365 ? 82.164 29.461 -106.056 1.00 71.81 365 LEU A N 1
ATOM 3011 C CA . LEU A 1 365 ? 82.247 30.825 -106.597 1.00 71.81 365 LEU A CA 1
ATOM 3012 C C . LEU A 1 365 ? 83.681 31.386 -106.645 1.00 71.81 365 LEU A C 1
ATOM 3014 O O . LEU A 1 365 ? 83.977 32.207 -107.507 1.00 71.81 365 LEU A O 1
ATOM 3018 N N . LYS A 1 366 ? 84.594 30.953 -105.762 1.00 71.56 366 LYS A N 1
ATOM 3019 C CA . LYS A 1 366 ? 86.028 31.287 -105.864 1.00 71.56 366 LYS A CA 1
ATOM 3020 C C . LYS A 1 366 ? 86.713 30.534 -107.006 1.00 71.56 366 LYS A C 1
ATOM 3022 O O . LYS A 1 366 ? 87.439 31.161 -107.770 1.00 71.56 366 LYS A O 1
ATOM 3027 N N . ARG A 1 367 ? 86.461 29.227 -107.152 1.00 74.06 367 ARG A N 1
ATOM 3028 C CA . ARG A 1 367 ? 86.963 28.417 -108.278 1.00 74.06 367 ARG A CA 1
ATOM 3029 C C . ARG A 1 367 ? 86.436 28.952 -109.609 1.00 74.06 367 ARG A C 1
ATOM 3031 O O . ARG A 1 367 ? 87.221 29.106 -110.536 1.00 74.06 367 ARG A O 1
ATOM 3038 N N . ASP A 1 368 ? 85.158 29.312 -109.671 1.00 72.12 368 ASP A N 1
ATOM 3039 C CA . ASP A 1 368 ? 84.523 29.930 -110.833 1.00 72.12 368 ASP A CA 1
ATOM 3040 C C . ASP A 1 368 ? 85.127 31.310 -111.120 1.00 72.12 368 ASP A C 1
ATOM 3042 O O . ASP A 1 368 ? 85.478 31.580 -112.261 1.00 72.12 368 ASP A O 1
ATOM 3046 N N . ALA A 1 369 ? 85.372 32.149 -110.106 1.00 70.88 369 ALA A N 1
ATOM 3047 C CA . ALA A 1 369 ? 86.056 33.435 -110.288 1.00 70.88 369 ALA A CA 1
ATOM 3048 C C . ALA A 1 369 ? 87.525 33.299 -110.747 1.00 70.88 369 ALA A C 1
ATOM 3050 O O . ALA A 1 369 ? 88.025 34.177 -111.450 1.00 70.88 369 ALA A O 1
ATOM 3051 N N . ASP A 1 370 ? 88.224 32.219 -110.387 1.00 72.69 370 ASP A N 1
ATOM 3052 C CA . ASP A 1 370 ? 89.579 31.924 -110.879 1.00 72.69 370 ASP A CA 1
ATOM 3053 C C . ASP A 1 370 ? 89.578 31.309 -112.290 1.00 72.69 370 ASP A C 1
ATOM 3055 O O . ASP A 1 370 ? 90.452 31.614 -113.108 1.00 72.69 370 ASP A O 1
ATOM 3059 N N . VAL A 1 371 ? 88.563 30.507 -112.617 1.00 75.75 371 VAL A N 1
ATOM 3060 C CA . VAL A 1 371 ? 88.287 30.033 -113.981 1.00 75.75 371 VAL A CA 1
ATOM 3061 C C . VAL A 1 371 ? 87.906 31.202 -114.891 1.00 75.75 371 VAL A C 1
ATOM 3063 O O . VAL A 1 371 ? 88.416 31.294 -116.005 1.00 75.75 371 VAL A O 1
ATOM 3066 N N . ASP A 1 372 ? 87.075 32.129 -114.423 1.00 74.88 372 ASP A N 1
ATOM 3067 C CA . ASP A 1 372 ? 86.658 33.311 -115.174 1.00 74.88 372 ASP A CA 1
ATOM 3068 C C . ASP A 1 372 ? 87.783 34.346 -115.276 1.00 74.88 372 ASP A C 1
ATOM 3070 O O . ASP A 1 372 ? 87.925 34.958 -116.330 1.00 74.88 372 ASP A O 1
ATOM 3074 N N . ARG A 1 373 ? 88.672 34.469 -114.275 1.00 74.44 373 ARG A N 1
ATOM 3075 C CA . ARG A 1 373 ? 89.949 35.193 -114.436 1.00 74.44 373 ARG A CA 1
ATOM 3076 C C . ARG A 1 373 ? 90.769 34.635 -115.601 1.00 74.44 373 ARG A C 1
ATOM 3078 O O . ARG A 1 373 ? 91.199 35.416 -116.446 1.00 74.44 373 ARG A O 1
ATOM 3085 N N . LYS A 1 374 ? 90.928 33.308 -115.696 1.00 74.56 374 LYS A N 1
ATOM 3086 C CA . LYS A 1 374 ? 91.608 32.675 -116.841 1.00 74.56 374 LYS A CA 1
ATOM 3087 C C . LYS A 1 374 ? 90.884 32.919 -118.163 1.00 74.56 374 LYS A C 1
ATOM 3089 O O . LYS A 1 374 ? 91.524 33.346 -119.117 1.00 74.56 374 LYS A O 1
ATOM 3094 N N . LYS A 1 375 ? 89.557 32.741 -118.216 1.00 74.56 375 LYS A N 1
ATOM 3095 C CA . LYS A 1 375 ? 88.767 33.073 -119.417 1.00 74.56 375 LYS A CA 1
ATOM 3096 C C . LYS A 1 375 ? 88.941 34.538 -119.816 1.00 74.56 375 LYS A C 1
ATOM 3098 O O . LYS A 1 375 ? 88.988 34.818 -121.003 1.00 74.56 375 LYS A O 1
ATOM 3103 N N . ILE A 1 376 ? 89.053 35.468 -118.867 1.00 71.06 376 ILE A N 1
ATOM 3104 C CA . ILE A 1 376 ? 89.297 36.888 -119.149 1.00 71.06 376 ILE A CA 1
ATOM 3105 C C . ILE A 1 376 ? 90.708 37.101 -119.719 1.00 71.06 376 ILE A C 1
ATOM 3107 O O . ILE A 1 376 ? 90.836 37.830 -120.698 1.00 71.06 376 ILE A O 1
ATOM 3111 N N . GLU A 1 377 ? 91.755 36.452 -119.198 1.00 71.94 377 GLU A N 1
ATOM 3112 C CA . GLU A 1 377 ? 93.099 36.506 -119.806 1.00 71.94 377 GLU A CA 1
ATOM 3113 C C . GLU A 1 377 ? 93.128 35.917 -121.228 1.00 71.94 377 GLU A C 1
ATOM 3115 O O . GLU A 1 377 ? 93.711 36.518 -122.138 1.00 71.94 377 GLU A O 1
ATOM 3120 N N . ASP A 1 378 ? 92.465 34.781 -121.447 1.00 72.62 378 ASP A N 1
ATOM 3121 C CA . ASP A 1 378 ? 92.392 34.133 -122.759 1.00 72.62 378 ASP A CA 1
ATOM 3122 C C . ASP A 1 378 ? 91.535 34.945 -123.751 1.00 72.62 378 ASP A C 1
ATOM 3124 O O . ASP A 1 378 ? 91.970 35.179 -124.878 1.00 72.62 378 ASP A O 1
ATOM 3128 N N . LEU A 1 379 ? 90.390 35.497 -123.329 1.00 72.19 379 LEU A N 1
ATOM 3129 C CA . LEU A 1 379 ? 89.564 36.407 -124.140 1.00 72.19 379 LEU A CA 1
ATOM 3130 C C . LEU A 1 379 ? 90.269 37.741 -124.432 1.00 72.19 379 LEU A C 1
ATOM 3132 O O . LEU A 1 379 ? 90.047 38.326 -125.490 1.00 72.19 379 LEU A O 1
ATOM 3136 N N . LEU A 1 380 ? 91.144 38.232 -123.546 1.00 69.31 380 LEU A N 1
ATOM 3137 C CA . LEU A 1 380 ? 91.980 39.409 -123.817 1.00 69.31 380 LEU A CA 1
ATOM 3138 C C . LEU A 1 380 ? 93.043 39.115 -124.887 1.00 69.31 380 LEU A C 1
ATOM 3140 O O . LEU A 1 380 ? 93.282 39.957 -125.755 1.00 69.31 380 LEU A O 1
ATOM 3144 N N . ARG A 1 381 ? 93.630 37.910 -124.890 1.00 72.81 381 ARG A N 1
ATOM 3145 C CA . ARG A 1 381 ? 94.500 37.445 -125.986 1.00 72.81 381 ARG A CA 1
ATOM 3146 C C . ARG A 1 381 ? 93.721 37.255 -127.286 1.00 72.81 381 ARG A C 1
ATOM 3148 O O . ARG A 1 381 ? 94.189 37.677 -128.345 1.00 72.81 381 ARG A O 1
ATOM 3155 N N . GLU A 1 382 ? 92.532 36.666 -127.215 1.00 67.12 382 GLU A N 1
ATOM 3156 C CA . GLU A 1 382 ? 91.684 36.417 -128.379 1.00 67.12 382 GLU A CA 1
ATOM 3157 C C . GLU A 1 382 ? 91.176 37.730 -128.997 1.00 67.12 382 GLU A C 1
ATOM 3159 O O . GLU A 1 382 ? 91.244 37.892 -130.214 1.00 67.12 382 GLU A O 1
ATOM 3164 N N . ARG A 1 383 ? 90.820 38.734 -128.180 1.00 70.06 383 ARG A N 1
ATOM 3165 C CA . ARG A 1 383 ? 90.541 40.122 -128.603 1.00 70.06 383 ARG A CA 1
ATOM 3166 C C . ARG A 1 383 ? 91.682 40.714 -129.433 1.00 70.06 383 ARG A C 1
ATOM 3168 O O . ARG A 1 383 ? 91.426 41.330 -130.466 1.00 70.06 383 ARG A O 1
ATOM 3175 N N . ASP A 1 384 ? 92.933 40.541 -129.012 1.00 69.25 384 ASP A N 1
ATOM 3176 C CA . ASP A 1 384 ? 94.090 41.145 -129.693 1.00 69.25 384 ASP A CA 1
ATOM 3177 C C . ASP A 1 384 ? 94.488 40.410 -130.984 1.00 69.25 384 ASP A C 1
ATOM 3179 O O . ASP A 1 384 ? 95.107 40.997 -131.879 1.00 69.25 384 ASP A O 1
ATOM 3183 N N . ILE A 1 385 ? 94.064 39.153 -131.127 1.00 69.44 385 ILE A N 1
ATOM 3184 C CA . ILE A 1 385 ? 94.098 38.403 -132.389 1.00 69.44 385 ILE A CA 1
ATOM 3185 C C . ILE A 1 385 ? 92.929 38.835 -133.292 1.00 69.44 385 ILE A C 1
ATOM 3187 O O . ILE A 1 385 ? 93.132 39.117 -134.475 1.00 69.44 385 ILE A O 1
ATOM 3191 N N . LEU A 1 386 ? 91.719 38.970 -132.742 1.00 62.69 386 LEU A N 1
ATOM 3192 C CA . LEU A 1 386 ? 90.516 39.387 -133.465 1.00 62.69 386 LEU A CA 1
ATOM 3193 C C . LEU A 1 386 ? 90.624 40.819 -134.002 1.00 62.69 386 LEU A C 1
ATOM 3195 O O . LEU A 1 386 ? 90.307 41.030 -135.168 1.00 62.69 386 LEU A O 1
ATOM 3199 N N . ASN A 1 387 ? 91.169 41.778 -133.248 1.00 69.19 387 ASN A N 1
ATOM 3200 C CA . ASN A 1 387 ? 91.426 43.140 -133.742 1.00 69.19 387 ASN A CA 1
ATOM 3201 C C . ASN A 1 387 ? 92.338 43.145 -134.986 1.00 69.19 387 ASN A C 1
ATOM 3203 O O . ASN A 1 387 ? 92.073 43.862 -135.952 1.00 69.19 387 ASN A O 1
ATOM 3207 N N . LYS A 1 388 ? 93.370 42.287 -135.022 1.00 69.00 388 LYS A N 1
ATOM 3208 C CA . LYS A 1 388 ? 94.244 42.120 -136.202 1.00 69.00 388 LYS A CA 1
ATOM 3209 C C . LYS A 1 388 ? 93.536 41.456 -137.390 1.00 69.00 388 LYS A C 1
ATOM 3211 O O . LYS A 1 388 ? 93.965 41.647 -138.529 1.00 69.00 388 LYS A O 1
ATOM 3216 N N . ASN A 1 389 ? 92.460 40.710 -137.144 1.00 68.81 389 ASN A N 1
ATOM 3217 C CA . ASN A 1 389 ? 91.628 40.099 -138.180 1.00 68.81 389 ASN A CA 1
ATOM 3218 C C . ASN A 1 389 ? 90.520 41.043 -138.679 1.00 68.81 389 ASN A C 1
ATOM 3220 O O . ASN A 1 389 ? 90.261 41.061 -139.878 1.00 68.81 389 ASN A O 1
ATOM 3224 N N . VAL A 1 390 ? 89.932 41.882 -137.817 1.00 66.56 390 VAL A N 1
ATOM 3225 C CA . VAL A 1 390 ? 88.926 42.900 -138.186 1.00 66.56 390 VAL A CA 1
ATOM 3226 C C . VAL A 1 390 ? 89.501 43.908 -139.185 1.00 66.56 390 VAL A C 1
ATOM 3228 O O . VAL A 1 390 ? 88.886 44.158 -140.220 1.00 66.56 390 VAL A O 1
ATOM 3231 N N . VAL A 1 391 ? 90.726 44.401 -138.960 1.00 66.44 391 VAL A N 1
ATOM 3232 C CA . VAL A 1 391 ? 91.416 45.297 -139.914 1.00 66.44 391 VAL A CA 1
ATOM 3233 C C . VAL A 1 391 ? 91.608 44.631 -141.288 1.00 66.44 391 VAL A C 1
ATOM 3235 O O . VAL A 1 391 ? 91.454 45.281 -142.317 1.00 66.44 391 VAL A O 1
ATOM 3238 N N . LYS A 1 392 ? 91.862 43.315 -141.326 1.00 61.78 392 LYS A N 1
ATOM 3239 C CA . LYS A 1 392 ? 91.979 42.526 -142.571 1.00 61.78 392 LYS A CA 1
ATOM 3240 C C . LYS A 1 392 ? 90.631 42.112 -143.177 1.00 61.78 392 LYS A C 1
ATOM 3242 O O . LYS A 1 392 ? 90.600 41.616 -144.306 1.00 61.78 392 LYS A O 1
ATOM 3247 N N . ALA A 1 393 ? 89.533 42.282 -142.442 1.00 58.78 393 ALA A N 1
ATOM 3248 C CA . ALA A 1 393 ? 88.179 42.045 -142.922 1.00 58.78 393 ALA A CA 1
ATOM 3249 C C . ALA A 1 393 ? 87.610 43.288 -143.625 1.00 58.78 393 ALA A C 1
ATOM 3251 O O . ALA A 1 393 ? 87.034 43.134 -144.698 1.00 58.78 393 ALA A O 1
ATOM 3252 N N . ASP A 1 394 ? 87.828 44.506 -143.107 1.00 64.00 394 ASP A N 1
ATOM 3253 C CA . ASP A 1 394 ? 87.271 45.743 -143.699 1.00 64.00 394 ASP A CA 1
ATOM 3254 C C . ASP A 1 394 ? 87.710 45.962 -145.164 1.00 64.00 394 ASP A C 1
ATOM 3256 O O . ASP A 1 394 ? 86.893 46.278 -146.034 1.00 64.00 394 ASP A O 1
ATOM 3260 N N . GLU A 1 395 ? 88.980 45.674 -145.480 1.00 61.81 395 GLU A N 1
ATOM 3261 C CA . GLU A 1 395 ? 89.503 45.705 -146.857 1.00 61.81 395 GLU A CA 1
ATOM 3262 C C . GLU A 1 395 ? 88.808 44.712 -147.808 1.00 61.81 395 GLU A C 1
ATOM 3264 O O . GLU A 1 395 ? 88.783 44.921 -149.026 1.00 61.81 395 GLU A O 1
ATOM 3269 N N . ARG A 1 396 ? 88.244 43.622 -147.272 1.00 59.66 396 ARG A N 1
ATOM 3270 C CA . ARG A 1 396 ? 87.482 42.622 -148.036 1.00 59.66 396 ARG A CA 1
ATOM 3271 C C . ARG A 1 396 ? 86.015 43.030 -148.156 1.00 59.66 396 ARG A C 1
ATOM 3273 O O . ARG A 1 396 ? 85.460 42.937 -149.248 1.00 59.66 396 ARG A O 1
ATOM 3280 N N . THR A 1 397 ? 85.414 43.555 -147.087 1.00 59.16 397 THR A N 1
ATOM 3281 C CA . THR A 1 397 ? 84.019 44.025 -147.070 1.00 59.16 397 THR A CA 1
ATOM 3282 C C . THR A 1 397 ? 83.771 45.100 -148.130 1.00 59.16 397 THR A C 1
ATOM 3284 O O . THR A 1 397 ? 82.797 45.003 -148.877 1.00 59.16 397 THR A O 1
ATOM 3287 N N . LYS A 1 398 ? 84.696 46.061 -148.298 1.00 62.81 398 LYS A N 1
ATOM 3288 C CA . LYS A 1 398 ? 84.620 47.070 -149.375 1.00 62.81 398 LYS A CA 1
ATOM 3289 C C . LYS A 1 398 ? 84.510 46.458 -150.777 1.00 62.81 398 LYS A C 1
ATOM 3291 O O . LYS A 1 398 ? 83.718 46.938 -151.580 1.00 62.81 398 LYS A O 1
ATOM 3296 N N . LYS A 1 399 ? 85.235 45.370 -151.062 1.00 63.16 399 LYS A N 1
ATOM 3297 C CA . LYS A 1 399 ? 85.188 44.684 -152.369 1.00 63.16 399 LYS A CA 1
ATOM 3298 C C . LYS A 1 399 ? 83.908 43.866 -152.575 1.00 63.16 399 LYS A C 1
ATOM 3300 O O . LYS A 1 399 ? 83.510 43.652 -153.716 1.00 63.16 399 LYS A O 1
ATOM 3305 N N . GLN A 1 400 ? 83.245 43.446 -151.496 1.00 58.75 400 GLN A N 1
ATOM 3306 C CA . GLN A 1 400 ? 81.974 42.720 -151.565 1.00 58.75 400 GLN A CA 1
ATOM 3307 C C . GLN A 1 400 ? 80.780 43.657 -151.838 1.00 58.75 400 GLN A C 1
ATOM 3309 O O . GLN A 1 400 ? 79.864 43.290 -152.573 1.00 58.75 400 GLN A O 1
ATOM 3314 N N . ILE A 1 401 ? 80.799 44.880 -151.291 1.00 64.38 401 ILE A N 1
ATOM 3315 C CA . ILE A 1 401 ? 79.706 45.866 -151.419 1.00 64.38 401 ILE A CA 1
ATOM 3316 C C . ILE A 1 401 ? 79.438 46.258 -152.884 1.00 64.38 401 ILE A C 1
ATOM 3318 O O . ILE A 1 401 ? 78.280 46.351 -153.295 1.00 64.38 401 ILE A O 1
ATOM 3322 N N . ASP A 1 402 ? 80.483 46.429 -153.698 1.00 63.12 402 ASP A N 1
ATOM 3323 C CA . ASP A 1 402 ? 80.334 46.785 -155.119 1.00 63.12 402 ASP A CA 1
ATOM 3324 C C . ASP A 1 402 ? 79.842 45.622 -156.002 1.00 63.12 402 ASP A C 1
ATOM 3326 O O . ASP A 1 402 ? 79.373 45.850 -157.122 1.00 63.12 402 ASP A O 1
ATOM 3330 N N . LEU A 1 403 ? 79.902 44.381 -155.503 1.00 66.38 403 LEU A N 1
ATOM 3331 C CA . LEU A 1 403 ? 79.345 43.209 -156.178 1.00 66.38 403 LEU A CA 1
ATOM 3332 C C . LEU A 1 403 ? 77.832 43.085 -155.929 1.00 66.38 403 LEU A C 1
ATOM 3334 O O . LEU A 1 403 ? 77.078 42.842 -156.872 1.00 66.38 403 LEU A O 1
ATOM 3338 N N . VAL A 1 404 ? 77.381 43.323 -154.690 1.00 63.41 404 VAL A N 1
ATOM 3339 C CA . VAL A 1 404 ? 75.961 43.224 -154.294 1.00 63.41 404 VAL A CA 1
ATOM 3340 C C . VAL A 1 404 ? 75.085 44.208 -155.077 1.00 63.41 404 VAL A C 1
ATOM 3342 O O . VAL A 1 404 ? 74.088 43.795 -155.668 1.00 63.41 404 VAL A O 1
ATOM 3345 N N . LYS A 1 405 ? 75.508 45.474 -155.211 1.00 66.94 405 LYS A N 1
ATOM 3346 C CA . LYS A 1 405 ? 74.762 46.511 -155.959 1.00 66.94 405 LYS A CA 1
ATOM 3347 C C . LYS A 1 405 ? 74.452 46.125 -157.414 1.00 66.94 405 LYS A C 1
ATOM 3349 O O . LYS A 1 405 ? 73.423 46.520 -157.969 1.00 66.94 405 LYS A O 1
ATOM 3354 N N . ARG A 1 406 ? 75.331 45.340 -158.055 1.00 65.25 406 ARG A N 1
ATOM 3355 C CA . ARG A 1 406 ? 75.112 44.843 -159.427 1.00 65.25 406 ARG A CA 1
ATOM 3356 C C . ARG A 1 406 ? 74.020 43.771 -159.475 1.00 65.25 406 ARG A C 1
ATOM 3358 O O . ARG A 1 406 ? 73.250 43.745 -160.430 1.00 65.25 406 ARG A O 1
ATOM 3365 N N . GLN A 1 407 ? 73.923 42.931 -158.445 1.00 64.38 407 GLN A N 1
ATOM 3366 C CA . GLN A 1 407 ? 72.923 41.864 -158.350 1.00 64.38 407 GLN A CA 1
ATOM 3367 C C . GLN A 1 407 ? 71.537 42.399 -157.954 1.00 64.38 407 GLN A C 1
ATOM 3369 O O . GLN A 1 407 ? 70.542 41.990 -158.552 1.00 64.38 407 GLN A O 1
ATOM 3374 N N . GLU A 1 408 ? 71.455 43.378 -157.045 1.00 65.19 408 GLU A N 1
ATOM 3375 C CA . GLU A 1 408 ? 70.191 44.048 -156.682 1.00 65.19 408 GLU A CA 1
ATOM 3376 C C . GLU A 1 408 ? 69.508 44.690 -157.902 1.00 65.19 408 GLU A C 1
ATOM 3378 O O . GLU A 1 408 ? 68.313 44.495 -158.138 1.00 65.19 408 GLU A O 1
ATOM 3383 N N . THR A 1 409 ? 70.292 45.382 -158.738 1.00 68.81 409 THR A N 1
ATOM 3384 C CA . THR A 1 409 ? 69.814 46.002 -159.987 1.00 68.81 409 THR A CA 1
ATOM 3385 C C . THR A 1 409 ? 69.227 44.963 -160.956 1.00 68.81 409 THR A C 1
ATOM 3387 O O . THR A 1 409 ? 68.254 45.237 -161.659 1.00 68.81 409 THR A O 1
ATOM 3390 N N . GLN A 1 410 ? 69.790 43.751 -160.981 1.00 66.50 410 GLN A N 1
ATOM 3391 C CA . GLN A 1 410 ? 69.355 42.671 -161.867 1.00 66.50 410 GLN A CA 1
ATOM 3392 C C . GLN A 1 410 ? 68.069 41.990 -161.361 1.00 66.50 410 GLN A C 1
ATOM 3394 O O . GLN A 1 410 ? 67.181 41.688 -162.160 1.00 66.50 410 GLN A O 1
ATOM 3399 N N . ALA A 1 411 ? 67.921 41.831 -160.041 1.00 65.19 411 ALA A N 1
ATOM 3400 C CA . ALA A 1 411 ? 66.705 41.311 -159.413 1.00 65.19 411 ALA A CA 1
ATOM 3401 C C . ALA A 1 411 ? 65.498 42.258 -159.581 1.00 65.19 411 ALA A C 1
ATOM 3403 O O . ALA A 1 411 ? 64.383 41.806 -159.854 1.00 65.19 411 ALA A O 1
ATOM 3404 N N . MET A 1 412 ? 65.712 43.577 -159.480 1.00 69.69 412 MET A N 1
ATOM 3405 C CA . MET A 1 412 ? 64.629 44.569 -159.554 1.00 69.69 412 MET A CA 1
ATOM 3406 C C . MET A 1 412 ? 63.908 44.595 -160.916 1.00 69.69 412 MET A C 1
ATOM 3408 O O . MET A 1 412 ? 62.727 44.943 -160.978 1.00 69.69 412 MET A O 1
ATOM 3412 N N . ASN A 1 413 ? 64.584 44.202 -162.002 1.00 69.31 413 ASN A N 1
ATOM 3413 C CA . ASN A 1 413 ? 63.962 44.092 -163.324 1.00 69.31 413 ASN A CA 1
ATOM 3414 C C . ASN A 1 413 ? 63.072 42.843 -163.436 1.00 69.31 413 ASN A C 1
ATOM 3416 O O . ASN A 1 413 ? 61.911 42.971 -163.818 1.00 69.31 413 ASN A O 1
ATOM 3420 N N . MET A 1 414 ? 63.548 41.670 -163.000 1.00 64.31 414 MET A N 1
ATOM 3421 C CA . MET A 1 414 ? 62.748 40.431 -163.027 1.00 64.31 414 MET A CA 1
ATOM 3422 C C . MET A 1 414 ? 61.453 40.562 -162.205 1.00 64.31 414 MET A C 1
ATOM 3424 O O . MET A 1 414 ? 60.401 40.064 -162.602 1.00 64.31 414 MET A O 1
ATOM 3428 N N . GLN A 1 415 ? 61.501 41.302 -161.091 1.00 64.44 415 GLN A N 1
ATOM 3429 C CA . GLN A 1 415 ? 60.330 41.574 -160.253 1.00 64.44 415 GLN A CA 1
ATOM 3430 C C . GLN A 1 415 ? 59.242 42.392 -160.984 1.00 64.44 415 GLN A C 1
ATOM 3432 O O . GLN A 1 415 ? 58.047 42.182 -160.751 1.00 64.44 415 GLN A O 1
ATOM 3437 N N . LYS A 1 416 ? 59.629 43.305 -161.889 1.00 72.25 416 LYS A N 1
ATOM 3438 C CA . LYS A 1 416 ? 58.682 44.086 -162.708 1.00 72.25 416 LYS A CA 1
ATOM 3439 C C . LYS A 1 416 ? 57.995 43.210 -163.750 1.00 72.25 416 LYS A C 1
ATOM 3441 O O . LYS A 1 416 ? 56.774 43.283 -163.875 1.00 72.25 416 LYS A O 1
ATOM 3446 N N . ASP A 1 417 ? 58.742 42.340 -164.424 1.00 69.19 417 ASP A N 1
ATOM 3447 C CA . ASP A 1 417 ? 58.167 41.418 -165.407 1.00 69.19 417 ASP A CA 1
ATOM 3448 C C . ASP A 1 417 ? 57.179 40.450 -164.742 1.00 69.19 417 ASP A C 1
ATOM 3450 O O . ASP A 1 417 ? 56.040 40.339 -165.191 1.00 69.19 417 ASP A O 1
ATOM 3454 N N . ILE A 1 418 ? 57.538 39.837 -163.606 1.00 64.88 418 ILE A N 1
ATOM 3455 C CA . ILE A 1 418 ? 56.637 38.956 -162.832 1.00 64.88 418 ILE A CA 1
ATOM 3456 C C . ILE A 1 418 ? 55.335 39.673 -162.423 1.00 64.88 418 ILE A C 1
ATOM 3458 O O . ILE A 1 418 ? 54.274 39.049 -162.363 1.00 64.88 418 ILE A O 1
ATOM 3462 N N . THR A 1 419 ? 55.392 40.982 -162.164 1.00 69.56 419 THR A N 1
ATOM 3463 C CA . THR A 1 419 ? 54.199 41.788 -161.856 1.00 69.56 419 THR A CA 1
ATOM 3464 C C . THR A 1 419 ? 53.307 41.964 -163.091 1.00 69.56 419 THR A C 1
ATOM 3466 O O . THR A 1 419 ? 52.089 41.848 -162.980 1.00 69.56 419 THR A O 1
ATOM 3469 N N . ARG A 1 420 ? 53.905 42.150 -164.275 1.00 70.56 420 ARG A N 1
ATOM 3470 C CA . ARG A 1 420 ? 53.208 42.274 -165.565 1.00 70.56 420 ARG A CA 1
ATOM 3471 C C . ARG A 1 420 ? 52.478 40.980 -165.948 1.00 70.56 420 ARG A C 1
ATOM 3473 O O . ARG A 1 420 ? 51.263 41.002 -166.111 1.00 70.56 420 ARG A O 1
ATOM 3480 N N . TRP A 1 421 ? 53.182 39.842 -165.934 1.00 67.81 421 TRP A N 1
ATOM 3481 C CA . TRP A 1 421 ? 52.600 38.518 -166.220 1.00 67.81 421 TRP A CA 1
ATOM 3482 C C . TRP A 1 421 ? 51.437 38.152 -165.277 1.00 67.81 421 TRP A C 1
ATOM 3484 O O . TRP A 1 421 ? 50.489 37.484 -165.689 1.00 67.81 421 TRP A O 1
ATOM 3494 N N . LYS A 1 422 ? 51.469 38.600 -164.012 1.00 66.94 422 LYS A N 1
ATOM 3495 C CA . LYS A 1 422 ? 50.349 38.422 -163.067 1.00 66.94 422 LYS A CA 1
ATOM 3496 C C . LYS A 1 422 ? 49.106 39.233 -163.432 1.00 66.94 422 LYS A C 1
ATOM 3498 O O . LYS A 1 422 ? 48.004 38.816 -163.084 1.00 66.94 422 LYS A O 1
ATOM 3503 N N . GLN A 1 423 ? 49.275 40.376 -164.088 1.00 70.56 423 GLN A N 1
ATOM 3504 C CA . GLN A 1 423 ? 48.177 41.261 -164.457 1.00 70.56 423 GLN A CA 1
ATOM 3505 C C . GLN A 1 423 ? 47.477 40.747 -165.724 1.00 70.56 423 GLN A C 1
ATOM 3507 O O . GLN A 1 423 ? 46.256 40.595 -165.721 1.00 70.56 423 GLN A O 1
ATOM 3512 N N . ASP A 1 424 ? 48.255 40.314 -166.723 1.00 70.62 424 ASP A N 1
ATOM 3513 C CA . ASP A 1 424 ? 47.746 39.624 -167.918 1.00 70.62 424 ASP A CA 1
ATOM 3514 C C . ASP A 1 424 ? 46.930 38.366 -167.538 1.00 70.62 424 ASP A C 1
ATOM 3516 O O . ASP A 1 424 ? 45.835 38.132 -168.055 1.00 70.62 424 ASP A O 1
ATOM 3520 N N . ALA A 1 425 ? 47.407 37.586 -166.558 1.00 63.00 425 ALA A N 1
ATOM 3521 C CA . ALA A 1 425 ? 46.711 36.398 -166.054 1.00 63.00 425 ALA A CA 1
ATOM 3522 C C . ALA A 1 425 ? 45.318 36.690 -165.451 1.00 63.00 425 ALA A C 1
ATOM 3524 O O . ALA A 1 425 ? 44.414 35.862 -165.582 1.00 63.00 425 ALA A O 1
ATOM 3525 N N . GLN A 1 426 ? 45.112 37.854 -164.822 1.00 66.44 426 GLN A N 1
ATOM 3526 C CA . GLN A 1 426 ? 43.808 38.226 -164.253 1.00 66.44 426 GLN A CA 1
ATOM 3527 C C . GLN A 1 426 ? 42.788 38.628 -165.326 1.00 66.44 426 GLN A C 1
ATOM 3529 O O . GLN A 1 426 ? 41.601 38.324 -165.185 1.00 66.44 426 GLN A O 1
ATOM 3534 N N . ASP A 1 427 ? 43.223 39.254 -166.420 1.00 65.75 427 ASP A N 1
ATOM 3535 C CA . ASP A 1 427 ? 42.331 39.563 -167.542 1.00 65.75 427 ASP A CA 1
ATOM 3536 C C . ASP A 1 427 ? 42.030 38.321 -168.399 1.00 65.75 427 ASP A C 1
ATOM 3538 O O . ASP A 1 427 ? 40.892 38.156 -168.853 1.00 65.75 427 ASP A O 1
ATOM 3542 N N . PHE A 1 428 ? 42.962 37.364 -168.500 1.00 65.81 428 PHE A N 1
ATOM 3543 C CA . PHE A 1 428 ? 42.640 36.029 -169.018 1.00 65.81 428 PHE A CA 1
ATOM 3544 C C . PHE A 1 428 ? 41.594 35.305 -168.155 1.00 65.81 428 PHE A C 1
ATOM 3546 O O . PHE A 1 428 ? 40.673 34.719 -168.719 1.00 65.81 428 PHE A O 1
ATOM 3553 N N . GLN A 1 429 ? 41.640 35.392 -166.818 1.00 62.16 429 GLN A N 1
ATOM 3554 C CA . GLN A 1 429 ? 40.599 34.798 -165.959 1.00 62.16 429 GLN A CA 1
ATOM 3555 C C . GLN A 1 429 ? 39.201 35.397 -166.196 1.00 62.16 429 GLN A C 1
ATOM 3557 O O . GLN A 1 429 ? 38.225 34.648 -166.258 1.00 62.16 429 GLN A O 1
ATOM 3562 N N . LYS A 1 430 ? 39.085 36.715 -166.419 1.00 63.41 430 LYS A N 1
ATOM 3563 C CA . LYS A 1 430 ? 37.803 37.337 -166.817 1.00 63.41 430 LYS A CA 1
ATOM 3564 C C . LYS A 1 430 ? 37.311 36.792 -168.161 1.00 63.41 430 LYS A C 1
ATOM 3566 O O . LYS A 1 430 ? 36.131 36.482 -168.308 1.00 63.41 430 LYS A O 1
ATOM 3571 N N . ARG A 1 431 ? 38.218 36.627 -169.132 1.00 58.56 431 ARG A N 1
ATOM 3572 C CA . ARG A 1 431 ? 37.893 36.058 -170.450 1.00 58.56 431 ARG A CA 1
ATOM 3573 C C . ARG A 1 431 ? 37.511 34.576 -170.377 1.00 58.56 431 ARG A C 1
ATOM 3575 O O . ARG A 1 431 ? 36.700 34.131 -171.182 1.00 58.56 431 ARG A O 1
ATOM 3582 N N . ILE A 1 432 ? 38.047 33.833 -169.409 1.00 61.00 432 ILE A N 1
ATOM 3583 C CA . ILE A 1 432 ? 37.699 32.430 -169.158 1.00 61.00 432 ILE A CA 1
ATOM 3584 C C . ILE A 1 432 ? 36.277 32.308 -168.598 1.00 61.00 432 ILE A C 1
ATOM 3586 O O . ILE A 1 432 ? 35.526 31.505 -169.134 1.00 61.00 432 ILE A O 1
ATOM 3590 N N . MET A 1 433 ? 35.836 33.150 -167.653 1.00 59.19 433 MET A N 1
ATOM 3591 C CA . MET A 1 433 ? 34.430 33.126 -167.194 1.00 59.19 433 MET A CA 1
ATOM 3592 C C . MET A 1 433 ? 33.417 33.402 -168.323 1.00 59.19 433 MET A C 1
ATOM 3594 O O . MET A 1 433 ? 32.349 32.788 -168.363 1.00 59.19 433 MET A O 1
ATOM 3598 N N . GLU A 1 434 ? 33.758 34.275 -169.277 1.00 57.06 434 GLU A N 1
ATOM 3599 C CA . GLU A 1 434 ? 32.952 34.521 -170.487 1.00 57.06 434 GLU A CA 1
ATOM 3600 C C . GLU A 1 434 ? 32.834 33.262 -171.376 1.00 57.06 434 GLU A C 1
ATOM 3602 O O . GLU A 1 434 ? 31.796 33.019 -171.993 1.00 57.06 434 GLU A O 1
ATOM 3607 N N . LEU A 1 435 ? 33.893 32.444 -171.427 1.00 56.16 435 LEU A N 1
ATOM 3608 C CA . LEU A 1 435 ? 33.983 31.216 -172.226 1.00 56.16 435 LEU A CA 1
ATOM 3609 C C . LEU A 1 435 ? 33.429 29.981 -171.499 1.00 56.16 435 LEU A C 1
ATOM 3611 O O . LEU A 1 435 ? 32.847 29.114 -172.140 1.00 56.16 435 LEU A O 1
ATOM 3615 N N . GLU A 1 436 ? 33.520 29.899 -170.173 1.00 57.59 436 GLU A N 1
ATOM 3616 C CA . GLU A 1 436 ? 32.911 28.822 -169.381 1.00 57.59 436 GLU A CA 1
ATOM 3617 C C . GLU A 1 436 ? 31.380 28.915 -169.408 1.00 57.59 436 GLU A C 1
ATOM 3619 O O . GLU A 1 436 ? 30.699 27.900 -169.560 1.00 57.59 436 GLU A O 1
ATOM 3624 N N . LYS A 1 437 ? 30.836 30.138 -169.464 1.00 56.88 437 LYS A N 1
ATOM 3625 C CA . LYS A 1 437 ? 29.420 30.400 -169.773 1.00 56.88 437 LYS A CA 1
ATOM 3626 C C . LYS A 1 437 ? 29.015 30.009 -171.209 1.00 56.88 437 LYS A C 1
ATOM 3628 O O . LYS A 1 437 ? 27.827 29.938 -171.522 1.00 56.88 437 LYS A O 1
ATOM 3633 N N . GLN A 1 438 ? 29.985 29.723 -172.082 1.00 52.03 438 GLN A N 1
ATOM 3634 C CA . GLN A 1 438 ? 29.786 29.077 -173.387 1.00 52.03 438 GLN A CA 1
ATOM 3635 C C . GLN A 1 438 ? 30.131 27.574 -173.365 1.00 52.03 438 GLN A C 1
ATOM 3637 O O . GLN A 1 438 ? 29.784 26.867 -174.307 1.00 52.03 438 GLN A O 1
ATOM 3642 N N . ARG A 1 439 ? 30.743 27.056 -172.290 1.00 46.16 439 ARG A N 1
ATOM 3643 C CA . ARG A 1 439 ? 31.147 25.649 -172.129 1.00 46.16 439 ARG A CA 1
ATOM 3644 C C . ARG A 1 439 ? 30.099 24.787 -171.419 1.00 46.16 439 ARG A C 1
ATOM 3646 O O . ARG A 1 439 ? 29.982 23.616 -171.743 1.00 46.16 439 ARG A O 1
ATOM 3653 N N . GLU A 1 440 ? 29.201 25.343 -170.606 1.00 55.06 440 GLU A N 1
ATOM 3654 C CA . GLU A 1 440 ? 27.928 24.635 -170.323 1.00 55.06 440 GLU A CA 1
ATOM 3655 C C . GLU A 1 440 ? 27.012 24.542 -171.564 1.00 55.06 440 GLU A C 1
ATOM 3657 O O . GLU A 1 440 ? 26.017 23.823 -171.562 1.00 55.06 440 GLU A O 1
ATOM 3662 N N . LYS A 1 441 ? 27.391 25.199 -172.671 1.00 49.09 441 LYS A N 1
ATOM 3663 C CA . LYS A 1 441 ? 26.832 24.991 -174.016 1.00 49.09 441 LYS A CA 1
ATOM 3664 C C . LYS A 1 441 ? 27.558 23.896 -174.830 1.00 49.09 441 LYS A C 1
ATOM 3666 O O . LYS A 1 441 ? 27.016 23.478 -175.848 1.00 49.09 441 LYS A O 1
ATOM 3671 N N . TYR A 1 442 ? 28.740 23.443 -174.389 1.00 38.59 442 TYR A N 1
ATOM 3672 C CA . TYR A 1 442 ? 29.609 22.424 -175.012 1.00 38.59 442 TYR A CA 1
ATOM 3673 C C . TYR A 1 442 ? 30.532 21.790 -173.935 1.00 38.59 442 TYR A C 1
ATOM 3675 O O . TYR A 1 442 ? 31.608 22.309 -173.645 1.00 38.59 442 TYR A O 1
ATOM 3683 N N . GLY A 1 443 ? 30.182 20.713 -173.235 1.00 46.22 443 GLY A N 1
ATOM 3684 C CA . GLY A 1 443 ? 29.517 19.518 -173.737 1.00 46.22 443 GLY A CA 1
ATOM 3685 C C . GLY A 1 443 ? 30.563 18.459 -174.117 1.00 46.22 443 GLY A C 1
ATOM 3686 O O . GLY A 1 443 ? 31.206 18.594 -175.150 1.00 46.22 443 GLY A O 1
ATOM 3687 N N . ILE A 1 444 ? 30.619 17.377 -173.324 1.00 44.84 444 ILE A N 1
ATOM 3688 C CA . ILE A 1 444 ? 31.368 16.118 -173.554 1.00 44.84 444 ILE A CA 1
ATOM 3689 C C . ILE A 1 444 ? 32.906 16.198 -173.288 1.00 44.84 444 ILE A C 1
ATOM 3691 O O . ILE A 1 444 ? 33.514 17.258 -173.376 1.00 44.84 444 ILE A O 1
ATOM 3695 N N . GLU A 1 445 ? 33.488 15.045 -172.909 1.00 30.86 445 GLU A N 1
ATOM 3696 C CA . GLU A 1 445 ? 34.918 14.713 -172.649 1.00 30.86 445 GLU A CA 1
ATOM 3697 C C . GLU A 1 445 ? 35.543 15.308 -171.347 1.00 30.86 445 GLU A C 1
ATOM 3699 O O . GLU A 1 445 ? 35.606 16.522 -171.170 1.00 30.86 445 GLU A O 1
ATOM 3704 N N . LEU A 1 446 ? 35.824 14.544 -170.265 1.00 30.08 446 LEU A N 1
ATOM 3705 C CA . LEU A 1 446 ? 36.744 13.391 -170.013 1.00 30.08 446 LEU A CA 1
ATOM 3706 C C . LEU A 1 446 ? 38.234 13.812 -169.816 1.00 30.08 446 LEU A C 1
ATOM 3708 O O . LEU A 1 446 ? 38.703 14.672 -170.544 1.00 30.08 446 LEU A O 1
ATOM 3712 N N . SER A 1 447 ? 39.076 13.252 -168.917 1.00 28.88 447 SER A N 1
ATOM 3713 C CA . SER A 1 447 ? 38.899 12.464 -167.664 1.00 28.88 447 SER A CA 1
ATOM 3714 C C . SER A 1 447 ? 40.259 12.110 -166.988 1.00 28.88 447 SER A C 1
ATOM 3716 O O . SER A 1 447 ? 41.179 11.778 -167.725 1.00 28.88 447 SER A O 1
ATOM 3718 N N . GLN A 1 448 ? 40.322 11.976 -165.638 1.00 28.16 448 GLN A N 1
ATOM 3719 C CA . GLN A 1 448 ? 41.278 11.111 -164.857 1.00 28.16 448 GLN A CA 1
ATOM 3720 C C . GLN A 1 448 ? 42.804 11.494 -164.845 1.00 28.16 448 GLN A C 1
ATOM 3722 O O . GLN A 1 448 ? 43.233 12.228 -165.721 1.00 28.16 448 GLN A O 1
ATOM 3727 N N . ALA A 1 449 ? 43.726 11.081 -163.932 1.00 27.83 449 ALA A N 1
ATOM 3728 C CA . ALA A 1 449 ? 43.727 10.558 -162.529 1.00 27.83 449 ALA A CA 1
ATOM 3729 C C . ALA A 1 449 ? 45.194 10.666 -161.885 1.00 27.83 449 ALA A C 1
ATOM 3731 O O . ALA A 1 449 ? 45.897 11.566 -162.337 1.00 27.83 449 ALA A O 1
ATOM 3732 N N . PRO A 1 450 ? 45.676 9.951 -160.806 1.00 45.06 450 PRO A N 1
ATOM 3733 C CA . PRO A 1 450 ? 46.226 10.647 -159.608 1.00 45.06 450 PRO A CA 1
ATOM 3734 C C . PRO A 1 450 ? 47.626 10.233 -158.962 1.00 45.06 450 PRO A C 1
ATOM 3736 O O . PRO A 1 450 ? 48.625 10.695 -159.503 1.00 45.06 450 PRO A O 1
ATOM 3739 N N . PRO A 1 451 ? 47.788 9.544 -157.779 1.00 49.41 451 PRO A N 1
ATOM 3740 C CA . PRO A 1 451 ? 48.746 9.905 -156.682 1.00 49.41 451 PRO A CA 1
ATOM 3741 C C . PRO A 1 451 ? 49.701 8.709 -156.295 1.00 49.41 451 PRO A C 1
ATOM 3743 O O . PRO A 1 451 ? 50.063 8.013 -157.242 1.00 49.41 451 PRO A O 1
ATOM 3746 N N . PRO A 1 452 ? 50.071 8.299 -155.028 1.00 47.00 452 PRO A N 1
ATOM 3747 C CA . PRO A 1 452 ? 50.041 8.855 -153.634 1.00 47.00 452 PRO A CA 1
ATOM 3748 C C . PRO A 1 452 ? 51.336 8.557 -152.764 1.00 47.00 452 PRO A C 1
ATOM 3750 O O . PRO A 1 452 ? 52.366 8.208 -153.324 1.00 47.00 452 PRO A O 1
ATOM 3753 N N . GLN A 1 453 ? 51.238 8.562 -151.401 1.00 36.78 453 GLN A N 1
ATOM 3754 C CA . GLN A 1 453 ? 52.022 7.780 -150.368 1.00 36.78 453 GLN A CA 1
ATOM 3755 C C . GLN A 1 453 ? 53.236 8.443 -149.641 1.00 36.78 453 GLN A C 1
ATOM 3757 O O . GLN A 1 453 ? 53.867 9.314 -150.219 1.00 36.78 453 GLN A O 1
ATOM 3762 N N . ARG A 1 454 ? 53.645 8.118 -148.378 1.00 32.22 454 ARG A N 1
ATOM 3763 C CA . ARG A 1 454 ? 53.279 7.151 -147.268 1.00 32.22 454 ARG A CA 1
ATOM 3764 C C . ARG A 1 454 ? 53.985 7.604 -145.929 1.00 32.22 454 ARG A C 1
ATOM 3766 O O . ARG A 1 454 ? 54.709 8.582 -146.025 1.00 32.22 454 ARG A O 1
ATOM 3773 N N . HIS A 1 455 ? 53.979 7.045 -144.687 1.00 32.06 455 HIS A N 1
ATOM 3774 C CA . HIS A 1 455 ? 53.289 6.061 -143.771 1.00 32.06 455 HIS A CA 1
ATOM 3775 C C . HIS A 1 455 ? 53.932 6.243 -142.329 1.00 32.06 455 HIS A C 1
ATOM 3777 O O . HIS A 1 455 ? 54.899 6.991 -142.265 1.00 32.06 455 HIS A O 1
ATOM 3783 N N . ARG A 1 456 ? 53.626 5.637 -141.146 1.00 30.67 456 ARG A N 1
ATOM 3784 C CA . ARG A 1 456 ? 52.543 4.832 -140.483 1.00 30.67 456 ARG A CA 1
ATOM 3785 C C . ARG A 1 456 ? 52.848 4.717 -138.941 1.00 30.67 456 ARG A C 1
ATOM 3787 O O . ARG A 1 456 ? 53.987 4.947 -138.566 1.00 30.67 456 ARG A O 1
ATOM 3794 N N . CYS A 1 457 ? 51.910 4.174 -138.134 1.00 32.16 457 CYS A N 1
ATOM 3795 C CA . CYS A 1 457 ? 52.111 3.386 -136.872 1.00 32.16 457 CYS A CA 1
ATOM 3796 C C . CYS A 1 457 ? 52.475 4.088 -135.522 1.00 32.16 457 CYS A C 1
ATOM 3798 O O . CYS A 1 457 ? 52.975 5.201 -135.551 1.00 32.16 457 CYS A O 1
ATOM 3800 N N . SER A 1 458 ? 52.303 3.487 -134.312 1.00 27.78 458 SER A N 1
ATOM 3801 C CA . SER A 1 458 ? 51.305 2.486 -133.803 1.00 27.78 458 SER A CA 1
ATOM 3802 C C . SER A 1 458 ? 51.424 2.111 -132.285 1.00 27.78 458 SER A C 1
ATOM 3804 O O . SER A 1 458 ? 52.496 1.680 -131.884 1.00 27.78 458 SER A O 1
ATOM 3806 N N . VAL A 1 459 ? 50.283 2.063 -131.555 1.00 31.02 459 VAL A N 1
ATOM 3807 C CA . VAL A 1 459 ? 49.775 0.944 -130.675 1.00 31.02 459 VAL A CA 1
ATOM 3808 C C . VAL A 1 459 ? 50.463 0.567 -129.323 1.00 31.02 459 VAL A C 1
ATOM 3810 O O . VAL A 1 459 ? 51.683 0.542 -129.273 1.00 31.02 459 VAL A O 1
ATOM 3813 N N . LEU A 1 460 ? 49.784 0.065 -128.254 1.00 26.11 460 LEU A N 1
ATOM 3814 C CA . LEU A 1 460 ? 48.486 0.343 -127.544 1.00 26.11 460 LEU A CA 1
ATOM 3815 C C . LEU A 1 460 ? 48.254 -0.656 -126.345 1.00 26.11 460 LEU A C 1
ATOM 3817 O O . LEU A 1 460 ? 49.053 -1.573 -126.198 1.00 26.11 460 LEU A O 1
ATOM 3821 N N . GLN A 1 461 ? 47.122 -0.540 -125.601 1.00 27.30 461 GLN A N 1
ATOM 3822 C CA . GLN A 1 461 ? 46.511 -1.481 -124.593 1.00 27.30 461 GLN A CA 1
ATOM 3823 C C . GLN A 1 461 ? 47.014 -1.436 -123.114 1.00 27.30 461 GLN A C 1
ATOM 3825 O O . GLN A 1 461 ? 48.125 -0.976 -122.882 1.00 27.30 461 GLN A O 1
ATOM 3830 N N . ASN A 1 462 ? 46.346 -2.015 -122.083 1.00 28.17 462 ASN A N 1
ATOM 3831 C CA . ASN A 1 462 ? 44.956 -1.907 -121.531 1.00 28.17 462 ASN A CA 1
ATOM 3832 C C . ASN A 1 462 ? 44.839 -2.726 -120.188 1.00 28.17 462 ASN A C 1
ATOM 3834 O O . ASN A 1 462 ? 45.862 -3.149 -119.661 1.00 28.17 462 ASN A O 1
ATOM 3838 N N . LEU A 1 463 ? 43.644 -3.069 -119.658 1.00 28.11 463 LEU A N 1
ATOM 3839 C CA . LEU A 1 463 ? 42.801 -2.318 -118.688 1.00 28.11 463 LEU A CA 1
ATOM 3840 C C . LEU A 1 463 ? 41.666 -3.242 -118.110 1.00 28.11 463 LEU A C 1
ATOM 3842 O O . LEU A 1 463 ? 41.447 -4.306 -118.679 1.00 28.11 463 LEU A O 1
ATOM 3846 N N . GLU A 1 464 ? 40.919 -2.805 -117.070 1.00 27.94 464 GLU A N 1
ATOM 3847 C CA . GLU A 1 464 ? 39.610 -3.352 -116.566 1.00 27.94 464 GLU A CA 1
ATOM 3848 C C . GLU A 1 464 ? 39.582 -4.774 -115.891 1.00 27.94 464 GLU A C 1
ATOM 3850 O O . GLU A 1 464 ? 40.515 -5.546 -116.069 1.00 27.94 464 GLU A O 1
ATOM 3855 N N . GLN A 1 465 ? 38.597 -5.226 -115.065 1.00 27.44 465 GLN A N 1
ATOM 3856 C CA . GLN A 1 465 ? 37.435 -4.561 -114.405 1.00 27.44 465 GLN A CA 1
ATOM 3857 C C . GLN A 1 465 ? 37.125 -4.976 -112.913 1.00 27.44 465 GLN A C 1
ATOM 3859 O O . GLN A 1 465 ? 37.791 -4.446 -112.028 1.00 27.44 465 GLN A O 1
ATOM 3864 N N . LEU A 1 466 ? 36.065 -5.764 -112.580 1.00 26.61 466 LEU A N 1
ATOM 3865 C CA . LEU A 1 466 ? 35.251 -5.552 -111.341 1.00 26.61 466 LEU A CA 1
ATOM 3866 C C . LEU A 1 466 ? 34.247 -6.687 -110.920 1.00 26.61 466 LEU A C 1
ATOM 3868 O O . LEU A 1 466 ? 33.994 -7.599 -111.699 1.00 26.61 466 LEU A O 1
ATOM 3872 N N . ALA A 1 467 ? 33.577 -6.510 -109.751 1.00 26.83 467 ALA A N 1
ATOM 3873 C CA . ALA A 1 467 ? 32.339 -7.172 -109.222 1.00 26.83 467 ALA A CA 1
ATOM 3874 C C . ALA A 1 467 ? 32.447 -8.656 -108.734 1.00 26.83 467 ALA A C 1
ATOM 3876 O O . ALA A 1 467 ? 33.450 -9.297 -109.017 1.00 26.83 467 ALA A O 1
ATOM 3877 N N . ALA A 1 468 ? 31.533 -9.304 -107.966 1.00 27.36 468 ALA A N 1
ATOM 3878 C CA . ALA A 1 468 ? 30.202 -9.042 -107.329 1.00 27.36 468 ALA A CA 1
ATOM 3879 C C . ALA A 1 468 ? 29.945 -10.149 -106.224 1.00 27.36 468 ALA A C 1
ATOM 3881 O O . ALA A 1 468 ? 30.815 -11.002 -106.087 1.00 27.36 468 ALA A O 1
ATOM 3882 N N . LEU A 1 469 ? 28.845 -10.373 -105.457 1.00 27.38 469 LEU A N 1
ATOM 3883 C CA . LEU A 1 469 ? 27.658 -9.670 -104.871 1.00 27.38 469 LEU A CA 1
ATOM 3884 C C . LEU A 1 469 ? 26.866 -10.688 -103.964 1.00 27.38 469 LEU A C 1
ATOM 3886 O O . LEU A 1 469 ? 26.891 -11.856 -104.338 1.00 27.38 469 LEU A O 1
ATOM 3890 N N . HIS A 1 470 ? 26.135 -10.301 -102.880 1.00 30.06 470 HIS A N 1
ATOM 3891 C CA . HIS A 1 470 ? 24.815 -10.858 -102.388 1.00 30.06 470 HIS A CA 1
ATOM 3892 C C . HIS A 1 470 ? 24.311 -10.288 -101.012 1.00 30.06 470 HIS A C 1
ATOM 3894 O O . HIS A 1 470 ? 25.076 -9.644 -100.300 1.00 30.06 470 HIS A O 1
ATOM 3900 N N . VAL A 1 471 ? 23.010 -10.473 -100.668 1.00 31.72 471 VAL A N 1
ATOM 3901 C CA . VAL A 1 471 ? 22.246 -9.935 -99.477 1.00 31.72 471 VAL A CA 1
ATOM 3902 C C . VAL A 1 471 ? 21.249 -11.030 -98.924 1.00 31.72 471 VAL A C 1
ATOM 3904 O O . VAL A 1 471 ? 21.626 -12.171 -99.200 1.00 31.72 471 VAL A O 1
ATOM 3907 N N . PRO A 1 472 ? 20.056 -10.885 -98.223 1.00 37.28 472 PRO A N 1
ATOM 3908 C CA . PRO A 1 472 ? 19.156 -9.732 -97.870 1.00 37.28 472 PRO A CA 1
ATOM 3909 C C . PRO A 1 472 ? 18.346 -9.699 -96.496 1.00 37.28 472 PRO A C 1
ATOM 3911 O O . PRO A 1 472 ? 17.885 -10.721 -96.007 1.00 37.28 472 PRO A O 1
ATOM 3914 N N . PHE A 1 473 ? 17.954 -8.490 -96.016 1.00 23.83 473 PHE A N 1
ATOM 3915 C CA . PHE A 1 473 ? 16.642 -8.132 -95.351 1.00 23.83 473 PHE A CA 1
ATOM 3916 C C . PHE A 1 473 ? 16.271 -8.708 -93.909 1.00 23.83 473 PHE A C 1
ATOM 3918 O O . PHE A 1 473 ? 17.122 -9.359 -93.316 1.00 23.83 473 PHE A O 1
ATOM 3925 N N . PRO A 1 474 ? 15.100 -8.411 -93.240 1.00 38.25 474 PRO A N 1
ATOM 3926 C CA . PRO A 1 474 ? 14.704 -7.087 -92.663 1.00 38.25 474 PRO A CA 1
ATOM 3927 C C . PRO A 1 474 ? 13.815 -7.025 -91.340 1.00 38.25 474 PRO A C 1
ATOM 3929 O O . PRO A 1 474 ? 13.106 -7.966 -91.013 1.00 38.25 474 PRO A O 1
ATOM 3932 N N . ARG A 1 475 ? 13.655 -5.805 -90.754 1.00 24.97 475 ARG A N 1
ATOM 3933 C CA . ARG A 1 475 ? 12.396 -5.145 -90.213 1.00 24.97 475 ARG A CA 1
ATOM 3934 C C . ARG A 1 475 ? 11.693 -5.450 -88.832 1.00 24.97 475 ARG A C 1
ATOM 3936 O O . ARG A 1 475 ? 11.555 -6.590 -88.427 1.00 24.97 475 ARG A O 1
ATOM 3943 N N . PHE A 1 476 ? 11.054 -4.377 -88.282 1.00 24.50 476 PHE A N 1
ATOM 3944 C CA . PHE A 1 476 ? 9.953 -4.251 -87.254 1.00 24.50 476 PHE A CA 1
ATOM 3945 C C . PHE A 1 476 ? 10.230 -4.592 -85.750 1.00 24.50 476 PHE A C 1
ATOM 3947 O O . PHE A 1 476 ? 11.223 -5.240 -85.457 1.00 24.50 476 PHE A O 1
ATOM 3954 N N . LEU A 1 477 ? 9.360 -4.266 -84.756 1.00 23.52 477 LEU A N 1
ATOM 3955 C CA . LEU A 1 477 ? 8.845 -2.951 -84.244 1.00 23.52 477 LEU A CA 1
ATOM 3956 C C . LEU A 1 477 ? 7.934 -3.116 -82.973 1.00 23.52 477 LEU A C 1
ATOM 3958 O O . LEU A 1 477 ? 6.966 -3.856 -83.049 1.00 23.52 477 LEU A O 1
ATOM 3962 N N . LEU A 1 478 ? 8.179 -2.329 -81.903 1.00 23.50 478 LEU A N 1
ATOM 3963 C CA . LEU A 1 478 ? 7.238 -1.722 -80.902 1.00 23.50 478 LEU A CA 1
ATOM 3964 C C . LEU A 1 478 ? 6.215 -2.544 -80.025 1.00 23.50 478 LEU A C 1
ATOM 3966 O O . LEU A 1 478 ? 5.576 -3.471 -80.497 1.00 23.50 478 LEU A O 1
ATOM 3970 N N . VAL A 1 479 ? 5.939 -2.018 -78.802 1.00 23.02 479 VAL A N 1
ATOM 3971 C CA . VAL A 1 479 ? 4.710 -2.125 -77.927 1.00 23.02 479 VAL A CA 1
ATOM 3972 C C . VAL A 1 479 ? 4.668 -3.058 -76.671 1.00 23.02 479 VAL A C 1
ATOM 3974 O O . VAL A 1 479 ? 4.517 -4.267 -76.756 1.00 23.02 479 VAL A O 1
ATOM 3977 N N . SER A 1 480 ? 4.684 -2.398 -75.495 1.00 22.94 480 SER A N 1
ATOM 3978 C CA . SER A 1 480 ? 3.878 -2.520 -74.241 1.00 22.94 480 SER A CA 1
ATOM 3979 C C . SER A 1 480 ? 3.513 -3.836 -73.489 1.00 22.94 480 SER A C 1
ATOM 3981 O O . SER A 1 480 ? 2.610 -4.558 -73.883 1.00 22.94 480 SER A O 1
ATOM 3983 N N . ALA A 1 481 ? 3.995 -3.891 -72.229 1.00 23.70 481 ALA A N 1
ATOM 3984 C CA . ALA A 1 481 ? 3.223 -3.812 -70.957 1.00 23.70 481 ALA A CA 1
ATOM 3985 C C . ALA A 1 481 ? 2.591 -5.030 -70.208 1.00 23.70 481 ALA A C 1
ATOM 3987 O O . ALA A 1 481 ? 1.863 -5.844 -70.758 1.00 23.70 481 ALA A O 1
ATOM 3988 N N . MET A 1 482 ? 2.717 -4.918 -68.868 1.00 24.56 482 MET A N 1
ATOM 3989 C CA . MET A 1 482 ? 1.788 -5.292 -67.771 1.00 24.56 482 MET A CA 1
ATOM 3990 C C . MET A 1 482 ? 1.697 -6.717 -67.167 1.00 24.56 482 MET A C 1
ATOM 3992 O O . MET A 1 482 ? 1.805 -7.738 -67.828 1.00 24.56 482 MET A O 1
ATOM 3996 N N . ALA A 1 483 ? 1.340 -6.673 -65.869 1.00 26.41 483 ALA A N 1
ATOM 3997 C CA . ALA A 1 483 ? 0.666 -7.661 -65.012 1.00 26.41 483 ALA A CA 1
ATOM 3998 C C . ALA A 1 483 ? 1.464 -8.806 -64.339 1.00 26.41 483 ALA A C 1
ATOM 4000 O O . ALA A 1 483 ? 2.098 -9.648 -64.963 1.00 26.41 483 ALA A O 1
ATOM 4001 N N . CYS A 1 484 ? 1.309 -8.864 -63.010 1.00 37.06 484 CYS A N 1
ATOM 4002 C CA . CYS A 1 484 ? 1.609 -10.001 -62.138 1.00 37.06 484 CYS A CA 1
ATOM 4003 C C . CYS A 1 484 ? 0.345 -10.877 -61.971 1.00 37.06 484 CYS A C 1
ATOM 4005 O O . CYS A 1 484 ? -0.734 -10.306 -61.781 1.00 37.06 484 CYS A O 1
ATOM 4007 N N . PRO A 1 485 ? 0.440 -12.221 -61.965 1.00 35.03 485 PRO A N 1
ATOM 4008 C CA . PRO A 1 485 ? -0.643 -13.104 -61.539 1.00 35.03 485 PRO A CA 1
ATOM 4009 C C . PRO A 1 485 ? -0.430 -13.657 -60.117 1.00 35.03 485 PRO A C 1
ATOM 4011 O O . PRO A 1 485 ? 0.597 -14.263 -59.811 1.00 35.03 485 PRO A O 1
ATOM 4014 N N . LYS A 1 486 ? -1.456 -13.542 -59.264 1.00 39.47 486 LYS A N 1
ATOM 4015 C CA . LYS A 1 486 ? -1.566 -14.327 -58.022 1.00 39.47 486 LYS A CA 1
ATOM 4016 C C . LYS A 1 486 ? -1.784 -15.806 -58.366 1.00 39.47 486 LYS A C 1
ATOM 4018 O O . LYS A 1 486 ? -2.728 -16.088 -59.096 1.00 39.47 486 LYS A O 1
ATOM 4023 N N . HIS A 1 487 ? -1.012 -16.736 -57.794 1.00 36.66 487 HIS A N 1
ATOM 4024 C CA . HIS A 1 487 ? -1.418 -18.151 -57.677 1.00 36.66 487 HIS A CA 1
ATOM 4025 C C . HIS A 1 487 ? -0.560 -18.940 -56.660 1.00 36.66 487 HIS A C 1
ATOM 4027 O O . HIS A 1 487 ? 0.256 -19.777 -57.035 1.00 36.66 487 HIS A O 1
ATOM 4033 N N . LEU A 1 488 ? -0.740 -18.690 -55.354 1.00 35.81 488 LEU A N 1
ATOM 4034 C CA . LEU A 1 488 ? -0.090 -19.500 -54.299 1.00 35.81 488 LEU A CA 1
ATOM 4035 C C . LEU A 1 488 ? -1.009 -19.930 -53.134 1.00 35.81 488 LEU A C 1
ATOM 4037 O O . LEU A 1 488 ? -0.617 -20.764 -52.327 1.00 35.81 488 LEU A O 1
ATOM 4041 N N . GLU A 1 489 ? -2.251 -19.442 -53.067 1.00 36.38 489 GLU A N 1
ATOM 4042 C CA . GLU A 1 489 ? -3.163 -19.716 -51.938 1.00 36.38 489 GLU A CA 1
ATOM 4043 C C . GLU A 1 489 ? -3.923 -21.055 -52.070 1.00 36.38 489 GLU A C 1
ATOM 4045 O O . GLU A 1 489 ? -4.258 -21.689 -51.073 1.00 36.38 489 GLU A O 1
ATOM 4050 N N . GLN A 1 490 ? -4.151 -21.552 -53.293 1.00 40.16 490 GLN A N 1
ATOM 4051 C CA . GLN A 1 490 ? -4.952 -22.769 -53.531 1.00 40.16 490 GLN A CA 1
ATOM 4052 C C . GLN A 1 490 ? -4.188 -24.101 -53.377 1.00 40.16 490 GLN A C 1
ATOM 4054 O O . GLN A 1 490 ? -4.809 -25.160 -53.422 1.00 40.16 490 GLN A O 1
ATOM 4059 N N . SER A 1 491 ? -2.866 -24.083 -53.167 1.00 36.59 491 SER A N 1
ATOM 4060 C CA . SER A 1 491 ? -2.067 -25.320 -53.037 1.00 36.59 491 SER A CA 1
ATOM 4061 C C . SER A 1 491 ? -2.079 -25.915 -51.616 1.00 36.59 491 SER A C 1
ATOM 4063 O O . SER A 1 491 ? -1.880 -27.113 -51.430 1.00 36.59 491 SER A O 1
ATOM 4065 N N . ILE A 1 492 ? -2.348 -25.094 -50.593 1.00 38.09 492 ILE A N 1
ATOM 4066 C CA . ILE A 1 492 ? -2.209 -25.489 -49.178 1.00 38.09 492 ILE A CA 1
ATOM 4067 C C . ILE A 1 492 ? -3.478 -26.189 -48.653 1.00 38.09 492 ILE A C 1
ATOM 4069 O O . ILE A 1 492 ? -3.390 -27.192 -47.942 1.00 38.09 492 ILE A O 1
ATOM 4073 N N . ALA A 1 493 ? -4.664 -25.723 -49.062 1.00 36.91 493 ALA A N 1
ATOM 4074 C CA . ALA A 1 493 ? -5.957 -26.224 -48.579 1.00 36.91 493 ALA A CA 1
ATOM 4075 C C . ALA A 1 493 ? -6.225 -27.715 -48.890 1.00 36.91 493 ALA A C 1
ATOM 4077 O O . ALA A 1 493 ? -7.007 -28.367 -48.194 1.00 36.91 493 ALA A O 1
ATOM 4078 N N . THR A 1 494 ? -5.578 -28.265 -49.921 1.00 39.12 494 THR A N 1
ATOM 4079 C CA . THR A 1 494 ? -5.765 -29.656 -50.369 1.00 39.12 494 THR A CA 1
ATOM 4080 C C . THR A 1 494 ? -5.019 -30.663 -49.485 1.00 39.12 494 THR A C 1
ATOM 4082 O O . THR A 1 494 ? -5.531 -31.749 -49.228 1.00 39.12 494 THR A O 1
ATOM 4085 N N . SER A 1 495 ? -3.836 -30.296 -48.976 1.00 37.59 495 SER A N 1
ATOM 4086 C CA . SER A 1 495 ? -2.933 -31.207 -48.245 1.00 37.59 495 SER A CA 1
ATOM 4087 C C . SER A 1 495 ? -3.434 -31.556 -46.831 1.00 37.59 495 SER A C 1
ATOM 4089 O O . SER A 1 495 ? -3.307 -32.690 -46.359 1.00 37.59 495 SER A O 1
ATOM 4091 N N . LEU A 1 496 ? -4.092 -30.597 -46.167 1.00 37.47 496 LEU A N 1
ATOM 4092 C CA . LEU A 1 496 ? -4.641 -30.767 -44.815 1.00 37.47 496 LEU A CA 1
ATOM 4093 C C . LEU A 1 496 ? -5.785 -31.793 -44.743 1.00 37.47 496 LEU A C 1
ATOM 4095 O O . LEU A 1 496 ? -5.928 -32.478 -43.732 1.00 37.47 496 LEU A O 1
ATOM 4099 N N . ARG A 1 497 ? -6.567 -31.965 -45.819 1.00 42.06 497 ARG A N 1
ATOM 4100 C CA . ARG A 1 497 ? -7.707 -32.904 -45.838 1.00 42.06 497 ARG A CA 1
ATOM 4101 C C . ARG A 1 497 ? -7.304 -34.383 -45.865 1.00 42.06 497 ARG A C 1
ATOM 4103 O O . ARG A 1 497 ? -8.159 -35.227 -45.628 1.00 42.06 497 ARG A O 1
ATOM 4110 N N . GLN A 1 498 ? -6.040 -34.706 -46.147 1.00 41.69 498 GLN A N 1
ATOM 4111 C CA . GLN A 1 498 ? -5.560 -36.095 -46.222 1.00 41.69 498 GLN A CA 1
ATOM 4112 C C . GLN A 1 498 ? -4.955 -36.625 -44.910 1.00 41.69 498 GLN A C 1
ATOM 4114 O O . GLN A 1 498 ? -4.712 -37.824 -44.809 1.00 41.69 498 GLN A O 1
ATOM 4119 N N . HIS A 1 499 ? -4.718 -35.771 -43.906 1.00 40.25 499 HIS A N 1
ATOM 4120 C CA . HIS A 1 499 ? -3.968 -36.149 -42.698 1.00 40.25 499 HIS A CA 1
ATOM 4121 C C . HIS A 1 499 ? -4.833 -36.540 -41.482 1.00 40.25 499 HIS A C 1
ATOM 4123 O O . HIS A 1 499 ? -4.346 -37.227 -40.588 1.00 40.25 499 HIS A O 1
ATOM 4129 N N . LEU A 1 500 ? -6.112 -36.150 -41.436 1.00 42.81 500 LEU A N 1
ATOM 4130 C CA . LEU A 1 500 ? -7.009 -36.391 -40.292 1.00 42.81 500 LEU A CA 1
ATOM 4131 C C . LEU A 1 500 ? -7.820 -37.689 -40.462 1.00 42.81 500 LEU A C 1
ATOM 4133 O O . LEU A 1 500 ? -9.041 -37.677 -40.605 1.00 42.81 500 LEU A O 1
ATOM 4137 N N . ASN A 1 501 ? -7.114 -38.819 -40.496 1.00 45.06 501 ASN A N 1
ATOM 4138 C CA . ASN A 1 501 ? -7.674 -40.142 -40.783 1.00 45.06 501 ASN A CA 1
ATOM 4139 C C . ASN A 1 501 ? -8.492 -40.713 -39.600 1.00 45.06 501 ASN A C 1
ATOM 4141 O O . ASN A 1 501 ? -7.951 -41.436 -38.763 1.00 45.06 501 ASN A O 1
ATOM 4145 N N . VAL A 1 502 ? -9.789 -40.394 -39.534 1.00 40.06 502 VAL A N 1
ATOM 4146 C CA . VAL A 1 502 ? -10.724 -40.872 -38.496 1.00 40.06 502 VAL A CA 1
ATOM 4147 C C . VAL A 1 502 ? -11.746 -41.851 -39.090 1.00 40.06 502 VAL A C 1
ATOM 4149 O O . VAL A 1 502 ? -12.327 -41.600 -40.146 1.00 40.06 502 VAL A O 1
ATOM 4152 N N . GLY A 1 503 ? -11.940 -42.986 -38.411 1.00 36.31 503 GLY A N 1
ATOM 4153 C CA . GLY A 1 503 ? -12.888 -44.038 -38.795 1.00 36.31 503 GLY A CA 1
ATOM 4154 C C . GLY A 1 503 ? -14.357 -43.674 -38.545 1.00 36.31 503 GLY A C 1
ATOM 4155 O O . GLY A 1 503 ? -14.671 -42.634 -37.973 1.00 36.31 503 GLY A O 1
ATOM 4156 N N . LYS A 1 504 ? -15.270 -44.541 -38.993 1.00 39.47 504 LYS A N 1
ATOM 4157 C CA . LYS A 1 504 ? -16.718 -44.317 -38.888 1.00 39.47 504 LYS A CA 1
ATOM 4158 C C . LYS A 1 504 ? -17.311 -44.712 -37.527 1.00 39.47 504 LYS A C 1
ATOM 4160 O O . LYS A 1 504 ? -16.833 -45.637 -36.880 1.00 39.47 504 LYS A O 1
ATOM 4165 N N . ASP A 1 505 ? -18.450 -44.069 -37.262 1.00 38.75 505 ASP A N 1
ATOM 4166 C CA . ASP A 1 505 ? -19.552 -44.435 -36.361 1.00 38.75 505 ASP A CA 1
ATOM 4167 C C . ASP A 1 505 ? -19.475 -44.031 -34.866 1.00 38.75 505 ASP A C 1
ATOM 4169 O O . ASP A 1 505 ? -18.441 -44.043 -34.206 1.00 38.75 505 ASP A O 1
ATOM 4173 N N . SER A 1 506 ? -20.652 -43.646 -34.348 1.00 41.16 506 SER A N 1
ATOM 4174 C CA . SER A 1 506 ? -20.984 -43.212 -32.972 1.00 41.16 506 SER A CA 1
ATOM 4175 C C . SER A 1 506 ? -20.272 -41.982 -32.369 1.00 41.16 506 SER A C 1
ATOM 4177 O O . SER A 1 506 ? -19.656 -42.056 -31.311 1.00 41.16 506 SER A O 1
ATOM 4179 N N . ALA A 1 507 ? -20.512 -40.811 -32.958 1.00 32.28 507 ALA A N 1
ATOM 4180 C CA . ALA A 1 507 ? -20.752 -39.566 -32.212 1.00 32.28 507 ALA A CA 1
ATOM 4181 C C . ALA A 1 507 ? -21.811 -38.758 -32.984 1.00 32.28 507 ALA A C 1
ATOM 4183 O O . ALA A 1 507 ? -21.818 -38.815 -34.219 1.00 32.28 507 ALA A O 1
ATOM 4184 N N . THR A 1 508 ? -22.747 -38.066 -32.321 1.00 42.06 508 THR A N 1
ATOM 4185 C CA . THR A 1 508 ? -23.784 -37.335 -33.072 1.00 42.06 508 THR A CA 1
ATOM 4186 C C . THR A 1 508 ? -23.214 -36.068 -33.703 1.00 42.06 508 THR A C 1
ATOM 4188 O O . THR A 1 508 ? -22.261 -35.466 -33.204 1.00 42.06 508 THR A O 1
ATOM 4191 N N . THR A 1 509 ? -23.811 -35.633 -34.815 1.00 41.22 509 THR A N 1
ATOM 4192 C CA . THR A 1 509 ? -23.325 -34.474 -35.573 1.00 41.22 509 THR A CA 1
ATOM 4193 C C . THR A 1 509 ? -23.274 -33.208 -34.723 1.00 41.22 509 THR A C 1
ATOM 4195 O O . THR A 1 509 ? -22.345 -32.433 -34.886 1.00 41.22 509 THR A O 1
ATOM 4198 N N . ASN A 1 510 ? -24.206 -33.026 -33.780 1.00 36.94 510 ASN A N 1
ATOM 4199 C CA . ASN A 1 510 ? -24.232 -31.861 -32.889 1.00 36.94 510 ASN A CA 1
ATOM 4200 C C . ASN A 1 510 ? -23.178 -31.936 -31.772 1.00 36.94 510 ASN A C 1
ATOM 4202 O O . ASN A 1 510 ? -22.665 -30.903 -31.361 1.00 36.94 510 ASN A O 1
ATOM 4206 N N . GLU A 1 511 ? -22.823 -33.130 -31.288 1.00 34.66 511 GLU A N 1
ATOM 4207 C CA . GLU A 1 511 ? -21.735 -33.296 -30.311 1.00 34.66 511 GLU A CA 1
ATOM 4208 C C . GLU A 1 511 ? -20.378 -33.025 -30.963 1.00 34.66 511 GLU A C 1
ATOM 4210 O O . GLU A 1 511 ? -19.553 -32.317 -30.390 1.00 34.66 511 GLU A O 1
ATOM 4215 N N . LEU A 1 512 ? -20.173 -33.517 -32.191 1.00 36.06 512 LEU A N 1
ATOM 4216 C CA . LEU A 1 512 ? -18.989 -33.193 -32.987 1.00 36.06 512 LEU A CA 1
ATOM 4217 C C . LEU A 1 512 ? -18.964 -31.721 -33.415 1.00 36.06 512 LEU A C 1
ATOM 4219 O O . LEU A 1 512 ? -17.894 -31.127 -33.379 1.00 36.06 512 LEU A O 1
ATOM 4223 N N . GLN A 1 513 ? -20.105 -31.117 -33.763 1.00 35.91 513 GLN A N 1
ATOM 4224 C CA . GLN A 1 513 ? -20.204 -29.685 -34.069 1.00 35.91 513 GLN A CA 1
ATOM 4225 C C . GLN A 1 513 ? -19.817 -28.848 -32.841 1.00 35.91 513 GLN A C 1
ATOM 4227 O O . GLN A 1 513 ? -18.882 -28.062 -32.932 1.00 35.91 513 GLN A O 1
ATOM 4232 N N . ASN A 1 514 ? -20.439 -29.088 -31.680 1.00 36.69 514 ASN A N 1
ATOM 4233 C CA . ASN A 1 514 ? -20.127 -28.380 -30.434 1.00 36.69 514 ASN A CA 1
ATOM 4234 C C . ASN A 1 514 ? -18.669 -28.588 -29.999 1.00 36.69 514 ASN A C 1
ATOM 4236 O O . ASN A 1 514 ? -18.018 -27.638 -29.579 1.00 36.69 514 ASN A O 1
ATOM 4240 N N . ALA A 1 515 ? -18.132 -29.810 -30.098 1.00 34.50 515 ALA A N 1
ATOM 4241 C CA . ALA A 1 515 ? -16.735 -30.086 -29.761 1.00 34.50 515 ALA A CA 1
ATOM 4242 C C . ALA A 1 515 ? -15.757 -29.437 -30.755 1.00 34.50 515 ALA A C 1
ATOM 4244 O O . ALA A 1 515 ? -14.690 -28.978 -30.353 1.00 34.50 515 ALA A O 1
ATOM 4245 N N . PHE A 1 516 ? -16.115 -29.365 -32.040 1.00 36.69 516 PHE A N 1
ATOM 4246 C CA . PHE A 1 516 ? -15.315 -28.702 -33.067 1.00 36.69 516 PHE A CA 1
ATOM 4247 C C . PHE A 1 516 ? -15.360 -27.178 -32.920 1.00 36.69 516 PHE A C 1
ATOM 4249 O O . PHE A 1 516 ? -14.316 -26.540 -33.030 1.00 36.69 516 PHE A O 1
ATOM 4256 N N . GLU A 1 517 ? -16.517 -26.602 -32.593 1.00 37.53 517 GLU A N 1
ATOM 4257 C CA . GLU A 1 517 ? -16.691 -25.178 -32.294 1.00 37.53 517 GLU A CA 1
ATOM 4258 C C . GLU A 1 517 ? -15.943 -24.793 -31.013 1.00 37.53 517 GLU A C 1
ATOM 4260 O O . GLU A 1 517 ? -15.078 -23.926 -31.090 1.00 37.53 517 GLU A O 1
ATOM 4265 N N . LEU A 1 518 ? -16.104 -25.533 -29.907 1.00 36.09 518 LEU A N 1
ATOM 4266 C CA . LEU A 1 518 ? -15.273 -25.377 -28.703 1.00 36.09 518 LEU A CA 1
ATOM 4267 C C . LEU A 1 518 ? -13.774 -25.518 -29.007 1.00 36.09 518 LEU A C 1
ATOM 4269 O O . LEU A 1 518 ? -12.972 -24.755 -28.478 1.00 36.09 518 LEU A O 1
ATOM 4273 N N . SER A 1 519 ? -13.365 -26.455 -29.873 1.00 31.83 519 SER A N 1
ATOM 4274 C CA . SER A 1 519 ? -11.952 -26.592 -30.261 1.00 31.83 519 SER A CA 1
ATOM 4275 C C . SER A 1 519 ? -11.454 -25.432 -31.129 1.00 31.83 519 SER A C 1
ATOM 4277 O O . SER A 1 519 ? -10.285 -25.066 -31.036 1.00 31.83 519 SER A O 1
ATOM 4279 N N . GLN A 1 520 ? -12.322 -24.822 -31.944 1.00 34.16 520 GLN A N 1
ATOM 4280 C CA . GLN A 1 520 ? -11.985 -23.625 -32.710 1.00 34.16 520 GLN A CA 1
ATOM 4281 C C . GLN A 1 520 ? -11.945 -22.383 -31.823 1.00 34.16 520 GLN A C 1
ATOM 4283 O O . GLN A 1 520 ? -11.044 -21.577 -32.012 1.00 34.16 520 GLN A O 1
ATOM 4288 N N . GLU A 1 521 ? -12.842 -22.240 -30.849 1.00 41.72 521 GLU A N 1
ATOM 4289 C CA . GLU A 1 521 ? -12.780 -21.181 -29.837 1.00 41.72 521 GLU A CA 1
ATOM 4290 C C . GLU A 1 521 ? -11.470 -21.287 -29.045 1.00 41.72 521 GLU A C 1
ATOM 4292 O O . GLU A 1 521 ? -10.652 -20.373 -29.104 1.00 41.72 521 GLU A O 1
ATOM 4297 N N . PHE A 1 522 ? -11.195 -22.442 -28.427 1.00 37.69 522 PHE A N 1
ATOM 4298 C CA . PHE A 1 522 ? -9.981 -22.672 -27.627 1.00 37.69 522 PHE A CA 1
ATOM 4299 C C . PHE A 1 522 ? -8.675 -22.601 -28.438 1.00 37.69 522 PHE A C 1
ATOM 4301 O O . PHE A 1 522 ? -7.602 -22.371 -27.879 1.00 37.69 522 PHE A O 1
ATOM 4308 N N . SER A 1 523 ? -8.741 -22.830 -29.754 1.00 35.81 523 SER A N 1
ATOM 4309 C CA . SER A 1 523 ? -7.593 -22.658 -30.643 1.00 35.81 523 SER A CA 1
ATOM 4310 C C . SER A 1 523 ? -7.417 -21.204 -31.081 1.00 35.81 523 SER A C 1
ATOM 4312 O O . SER A 1 523 ? -6.275 -20.758 -31.139 1.00 35.81 523 SER A O 1
ATOM 4314 N N . ARG A 1 524 ? -8.499 -20.475 -31.395 1.00 47.78 524 ARG A N 1
ATOM 4315 C CA . ARG A 1 524 ? -8.446 -19.061 -31.805 1.00 47.78 524 ARG A CA 1
ATOM 4316 C C . ARG A 1 524 ? -7.960 -18.182 -30.664 1.00 47.78 524 ARG A C 1
ATOM 4318 O O . ARG A 1 524 ? -6.945 -17.528 -30.845 1.00 47.78 524 ARG A O 1
ATOM 4325 N N . THR A 1 525 ? -8.554 -18.285 -29.473 1.00 52.16 525 THR A N 1
ATOM 4326 C CA . THR A 1 525 ? -8.164 -17.454 -28.319 1.00 52.16 525 THR A CA 1
ATOM 4327 C C . THR A 1 525 ? -6.685 -17.600 -27.953 1.00 52.16 525 THR A C 1
ATOM 4329 O O . THR A 1 525 ? -6.026 -16.618 -27.608 1.00 52.16 525 THR A O 1
ATOM 4332 N N . LYS A 1 526 ? -6.105 -18.803 -28.113 1.00 53.41 526 LYS A N 1
ATOM 4333 C CA . LYS A 1 526 ? -4.656 -18.996 -27.949 1.00 53.41 526 LYS A CA 1
ATOM 4334 C C . LYS A 1 526 ? -3.830 -18.287 -29.033 1.00 53.41 526 LYS A C 1
ATOM 4336 O O . LYS A 1 526 ? -2.754 -17.792 -28.707 1.00 53.41 526 LYS A O 1
ATOM 4341 N N . PHE A 1 527 ? -4.278 -18.249 -30.288 1.00 56.38 527 PHE A N 1
ATOM 4342 C CA . PHE A 1 527 ? -3.597 -17.485 -31.339 1.00 56.38 527 PHE A CA 1
ATOM 4343 C C . PHE A 1 527 ? -3.769 -15.974 -31.138 1.00 56.38 527 PHE A C 1
ATOM 4345 O O . PHE A 1 527 ? -2.768 -15.270 -31.134 1.00 56.38 527 PHE A O 1
ATOM 4352 N N . ASP A 1 528 ? -4.981 -15.496 -30.847 1.00 71.81 528 ASP A N 1
ATOM 4353 C CA . ASP A 1 528 ? -5.277 -14.068 -30.668 1.00 71.81 528 ASP A CA 1
ATOM 4354 C C . ASP A 1 528 ? -4.429 -13.440 -29.537 1.00 71.81 528 ASP A C 1
ATOM 4356 O O . ASP A 1 528 ? -3.889 -12.344 -29.688 1.00 71.81 528 ASP A O 1
ATOM 4360 N N . ILE A 1 529 ? -4.222 -14.154 -28.420 1.00 76.44 529 ILE A N 1
ATOM 4361 C CA . ILE A 1 529 ? -3.341 -13.701 -27.324 1.00 76.44 529 ILE A CA 1
ATOM 4362 C C . ILE A 1 529 ? -1.844 -13.811 -27.669 1.00 76.44 529 ILE A C 1
ATOM 4364 O O . ILE A 1 529 ? -1.054 -13.002 -27.180 1.00 76.44 529 ILE A O 1
ATOM 4368 N N . LEU A 1 530 ? -1.429 -14.771 -28.505 1.00 78.75 530 LEU A N 1
ATOM 4369 C CA . LEU A 1 530 ? -0.039 -14.865 -28.975 1.00 78.75 530 LEU A CA 1
ATOM 4370 C C . LEU A 1 530 ? 0.298 -13.752 -29.976 1.00 78.75 530 LEU A C 1
ATOM 4372 O O . LEU A 1 530 ? 1.372 -13.163 -29.875 1.00 78.75 530 LEU A O 1
ATOM 4376 N N . ASP A 1 531 ? -0.623 -13.407 -30.873 1.00 80.44 531 ASP A N 1
ATOM 4377 C CA . ASP A 1 531 ? -0.453 -12.302 -31.818 1.00 80.44 531 ASP A CA 1
ATOM 4378 C C . ASP A 1 531 ? -0.437 -10.954 -31.068 1.00 80.44 531 ASP A C 1
ATOM 4380 O O . ASP A 1 531 ? 0.480 -10.154 -31.261 1.00 80.44 531 ASP A O 1
ATOM 4384 N N . GLN A 1 532 ? -1.334 -10.745 -30.092 1.00 81.69 532 GLN A N 1
ATOM 4385 C CA . GLN A 1 532 ? -1.278 -9.573 -29.200 1.00 81.69 532 GLN A CA 1
ATOM 4386 C C . GLN A 1 532 ? -0.006 -9.516 -28.329 1.00 81.69 532 GLN A C 1
ATOM 4388 O O . GLN A 1 532 ? 0.413 -8.430 -27.923 1.00 81.69 532 GLN A O 1
ATOM 4393 N N . ALA A 1 533 ? 0.616 -10.654 -28.004 1.00 82.00 533 ALA A N 1
ATOM 4394 C CA . ALA A 1 533 ? 1.919 -10.679 -27.338 1.00 82.00 533 ALA A CA 1
ATOM 4395 C C . ALA A 1 533 ? 3.045 -10.296 -28.319 1.00 82.00 533 ALA A C 1
ATOM 4397 O O . ALA A 1 533 ? 3.916 -9.496 -27.965 1.00 82.00 533 ALA A O 1
ATOM 4398 N N . SER A 1 534 ? 2.982 -10.779 -29.563 1.00 85.38 534 SER A N 1
ATOM 4399 C CA . SER A 1 534 ? 3.909 -10.416 -30.641 1.00 85.38 534 SER A CA 1
ATOM 4400 C C . SER A 1 534 ? 3.873 -8.915 -30.956 1.00 85.38 534 SER A C 1
ATOM 4402 O O . SER A 1 534 ? 4.933 -8.311 -31.109 1.00 85.38 534 SER A O 1
ATOM 4404 N N . ASP A 1 535 ? 2.696 -8.280 -30.954 1.00 87.12 535 ASP A N 1
ATOM 4405 C CA . ASP A 1 535 ? 2.540 -6.820 -31.109 1.00 87.12 535 ASP A CA 1
ATOM 4406 C C . ASP A 1 535 ? 3.215 -6.009 -29.983 1.00 87.12 535 ASP A C 1
ATOM 4408 O O . ASP A 1 535 ? 3.593 -4.851 -30.171 1.00 87.12 535 ASP A O 1
ATOM 4412 N N . LEU A 1 536 ? 3.412 -6.611 -28.803 1.00 89.19 536 LEU A N 1
ATOM 4413 C CA . LEU A 1 536 ? 4.170 -6.016 -27.696 1.00 89.19 536 LEU A CA 1
ATOM 4414 C C . LEU A 1 536 ? 5.681 -6.311 -27.768 1.00 89.19 536 LEU A C 1
ATOM 4416 O O . LEU A 1 536 ? 6.435 -5.755 -26.962 1.00 89.19 536 LEU A O 1
ATOM 4420 N N . GLY A 1 537 ? 6.114 -7.136 -28.730 1.00 91.75 537 GLY A N 1
ATOM 4421 C CA . GLY A 1 537 ? 7.492 -7.592 -28.936 1.00 91.75 537 GLY A CA 1
ATOM 4422 C C . GLY A 1 537 ? 7.817 -8.964 -28.328 1.00 91.75 537 GLY A C 1
ATOM 4423 O O . GLY A 1 537 ? 8.994 -9.283 -28.167 1.00 91.75 537 GLY A O 1
ATOM 4424 N N . LEU A 1 538 ? 6.817 -9.765 -27.937 1.00 93.25 538 LEU A N 1
ATOM 4425 C CA . LEU A 1 538 ? 7.014 -11.026 -27.211 1.00 93.25 538 LEU A CA 1
ATOM 4426 C C . LEU A 1 538 ? 6.785 -12.263 -28.099 1.00 93.25 538 LEU A C 1
ATOM 4428 O O . LEU A 1 538 ? 5.664 -12.538 -28.514 1.00 93.25 538 LEU A O 1
ATOM 4432 N N . GLU A 1 539 ? 7.832 -13.063 -28.320 1.00 91.81 539 GLU A N 1
ATOM 4433 C CA . GLU A 1 539 ? 7.828 -14.246 -29.207 1.00 91.81 539 GLU A CA 1
ATOM 4434 C C . GLU A 1 539 ? 7.689 -15.595 -28.451 1.00 91.81 539 GLU A C 1
ATOM 4436 O O . GLU A 1 539 ? 7.916 -16.680 -29.005 1.00 91.81 539 GLU A O 1
ATOM 4441 N N . VAL A 1 540 ? 7.349 -15.565 -27.156 1.00 90.00 540 VAL A N 1
ATOM 4442 C CA . VAL A 1 540 ? 7.305 -16.765 -26.297 1.00 90.00 540 VAL A CA 1
ATOM 4443 C C . VAL A 1 540 ? 6.084 -17.639 -26.602 1.00 90.00 540 VAL A C 1
ATOM 4445 O O . VAL A 1 540 ? 4.943 -17.208 -26.484 1.00 90.00 540 VAL A O 1
ATOM 4448 N N . LYS A 1 541 ? 6.319 -18.916 -26.932 1.00 85.50 541 LYS A N 1
ATOM 4449 C CA . LYS A 1 541 ? 5.282 -19.849 -27.424 1.00 85.50 541 LYS A CA 1
ATOM 4450 C C . LYS A 1 541 ? 4.372 -20.445 -26.341 1.00 85.50 541 LYS A C 1
ATOM 4452 O O . LYS A 1 541 ? 3.212 -20.762 -26.618 1.00 85.50 541 LYS A O 1
ATOM 4457 N N . ASP A 1 542 ? 4.885 -20.612 -25.123 1.00 92.12 542 ASP A N 1
ATOM 4458 C CA . ASP A 1 542 ? 4.132 -21.165 -23.992 1.00 92.12 542 ASP A CA 1
ATOM 4459 C C . ASP A 1 542 ? 3.591 -20.035 -23.106 1.00 92.12 542 ASP A C 1
ATOM 4461 O O . ASP A 1 542 ? 4.174 -19.681 -22.079 1.00 92.12 542 ASP A O 1
ATOM 4465 N N . VAL A 1 543 ? 2.461 -19.457 -23.515 1.00 93.25 543 VAL A N 1
ATOM 4466 C CA . VAL A 1 543 ? 1.723 -18.459 -22.726 1.00 93.25 543 VAL A CA 1
ATOM 4467 C C . VAL A 1 543 ? 0.616 -19.127 -21.910 1.00 93.25 543 VAL A C 1
ATOM 4469 O O . VAL A 1 543 ? -0.215 -19.864 -22.442 1.00 93.25 543 VAL A O 1
ATOM 4472 N N . TYR A 1 544 ? 0.593 -18.833 -20.611 1.00 95.50 544 TYR A N 1
ATOM 4473 C CA . TYR A 1 544 ? -0.453 -19.213 -19.665 1.00 95.50 544 TYR A CA 1
ATOM 4474 C C . TYR A 1 544 ? -1.373 -18.005 -19.429 1.00 95.50 544 TYR A C 1
ATOM 4476 O O . TYR A 1 544 ? -1.164 -17.228 -18.495 1.00 95.50 544 TYR A O 1
ATOM 4484 N N . TYR A 1 545 ? -2.359 -17.830 -20.312 1.00 94.44 545 TYR A N 1
ATOM 4485 C CA . TYR A 1 545 ? -3.353 -16.752 -20.245 1.00 94.44 545 TYR A CA 1
ATOM 4486 C C . TYR A 1 545 ? -4.447 -17.057 -19.215 1.00 94.44 545 TYR A C 1
ATOM 4488 O O . TYR A 1 545 ? -5.015 -18.149 -19.243 1.00 94.44 545 TYR A O 1
ATOM 4496 N N . ASN A 1 546 ? -4.697 -16.120 -18.291 1.00 94.62 546 ASN A N 1
ATOM 4497 C CA . ASN A 1 546 ? -5.706 -16.163 -17.220 1.00 94.62 546 ASN A CA 1
ATOM 4498 C C . ASN A 1 546 ? -5.873 -17.544 -16.542 1.00 94.62 546 ASN A C 1
ATOM 4500 O O . ASN A 1 546 ? -6.964 -17.942 -16.133 1.00 94.62 546 ASN A O 1
ATOM 4504 N N . ALA A 1 547 ? -4.763 -18.280 -16.410 1.00 95.25 547 ALA A N 1
ATOM 4505 C CA . ALA A 1 547 ? -4.753 -19.672 -15.978 1.00 95.25 547 ALA A CA 1
ATOM 4506 C C . ALA A 1 547 ? -5.256 -19.818 -14.535 1.00 95.25 547 ALA A C 1
ATOM 4508 O O . ALA A 1 547 ? -4.953 -18.984 -13.687 1.00 95.25 547 ALA A O 1
ATOM 4509 N N . SER A 1 548 ? -6.009 -20.881 -14.238 1.00 96.88 548 SER A N 1
ATOM 4510 C CA . SER A 1 548 ? -6.625 -21.046 -12.915 1.00 96.88 548 SER A CA 1
ATOM 4511 C C . SER A 1 548 ? -5.582 -21.166 -11.788 1.00 96.88 548 SER A C 1
ATOM 4513 O O . SER A 1 548 ? -4.464 -21.632 -12.037 1.00 96.88 548 SER A O 1
ATOM 4515 N N . PRO A 1 549 ? -5.938 -20.844 -10.526 1.00 97.94 549 PRO A N 1
ATOM 4516 C CA . PRO A 1 549 ? -5.020 -20.968 -9.395 1.00 97.94 549 PRO A CA 1
ATOM 4517 C C . PRO A 1 549 ? -4.361 -22.347 -9.278 1.00 97.94 549 PRO A C 1
ATOM 4519 O O . PRO A 1 549 ? -3.174 -22.419 -8.990 1.00 97.94 549 PRO A O 1
ATOM 4522 N N . ALA A 1 550 ? -5.068 -23.440 -9.591 1.00 98.31 550 ALA A N 1
ATOM 4523 C CA . ALA A 1 550 ? -4.481 -24.785 -9.611 1.00 98.31 550 ALA A CA 1
ATOM 4524 C C . ALA A 1 550 ? -3.317 -24.911 -10.613 1.00 98.31 550 ALA A C 1
ATOM 4526 O O . ALA A 1 550 ? -2.256 -25.430 -10.266 1.00 98.31 550 ALA A O 1
ATOM 4527 N N . VAL A 1 551 ? -3.477 -24.370 -11.826 1.00 98.31 551 VAL A N 1
ATOM 4528 C CA . VAL A 1 551 ? -2.410 -24.350 -12.837 1.00 98.31 551 VAL A CA 1
ATOM 4529 C C . VAL A 1 551 ? -1.254 -23.462 -12.378 1.00 98.31 551 VAL A C 1
ATOM 4531 O O . VAL A 1 551 ? -0.100 -23.857 -12.513 1.00 98.31 551 VAL A O 1
ATOM 4534 N N . LEU A 1 552 ? -1.525 -22.295 -11.788 1.00 98.38 552 LEU A N 1
ATOM 4535 C CA . LEU A 1 552 ? -0.468 -21.399 -11.305 1.00 98.38 552 LEU A CA 1
ATOM 4536 C C . LEU A 1 552 ? 0.310 -21.990 -10.114 1.00 98.38 552 LEU A C 1
ATOM 4538 O O . LEU A 1 552 ? 1.531 -21.853 -10.070 1.00 98.38 552 LEU A O 1
ATOM 4542 N N . TYR A 1 553 ? -0.352 -22.730 -9.217 1.00 98.56 553 TYR A N 1
ATOM 4543 C CA . TYR A 1 553 ? 0.305 -23.538 -8.181 1.00 98.56 553 TYR A CA 1
ATOM 4544 C C . TYR A 1 553 ? 1.207 -24.611 -8.806 1.00 98.56 553 TYR A C 1
ATOM 4546 O O . TYR A 1 553 ? 2.382 -24.698 -8.456 1.00 98.56 553 TYR A O 1
ATOM 4554 N N . GLU A 1 554 ? 0.700 -25.404 -9.757 1.00 98.44 554 GLU A N 1
ATOM 4555 C CA . GLU A 1 554 ? 1.500 -26.420 -10.457 1.00 98.44 554 GLU A CA 1
ATOM 4556 C C . GLU A 1 554 ? 2.734 -25.826 -11.154 1.00 98.44 554 GLU A C 1
ATOM 4558 O O . GLU A 1 554 ? 3.804 -26.435 -11.143 1.00 98.44 554 GLU A O 1
ATOM 4563 N N . GLN A 1 555 ? 2.598 -24.650 -11.768 1.00 98.25 555 GLN A N 1
ATOM 4564 C CA . GLN A 1 555 ? 3.694 -23.981 -12.467 1.00 98.25 555 GLN A CA 1
ATOM 4565 C C . GLN A 1 555 ? 4.734 -23.421 -11.488 1.00 98.25 555 GLN A C 1
ATOM 4567 O O . GLN A 1 555 ? 5.925 -23.661 -11.689 1.00 98.25 555 GLN A O 1
ATOM 4572 N N . ALA A 1 556 ? 4.308 -22.768 -10.400 1.00 98.06 556 ALA A N 1
ATOM 4573 C CA . ALA A 1 556 ? 5.212 -22.289 -9.354 1.00 98.06 556 ALA A CA 1
ATOM 4574 C C . ALA A 1 556 ? 5.984 -23.453 -8.705 1.00 98.06 556 ALA A C 1
ATOM 4576 O O . ALA A 1 556 ? 7.212 -23.455 -8.685 1.00 98.06 556 ALA A O 1
ATOM 4577 N N . LEU A 1 557 ? 5.288 -24.504 -8.261 1.00 97.69 557 LEU A N 1
ATOM 4578 C CA . LEU A 1 557 ? 5.898 -25.646 -7.564 1.00 97.69 557 LEU A CA 1
ATOM 4579 C C . LEU A 1 557 ? 6.857 -26.469 -8.444 1.00 97.69 557 LEU A C 1
ATOM 4581 O O . LEU A 1 557 ? 7.747 -27.134 -7.918 1.00 97.69 557 LEU A O 1
ATOM 4585 N N . ARG A 1 558 ? 6.696 -26.443 -9.775 1.00 97.12 558 ARG A N 1
ATOM 4586 C CA . ARG A 1 558 ? 7.597 -27.134 -10.718 1.00 97.12 558 ARG A CA 1
ATOM 4587 C C . ARG A 1 558 ? 8.765 -26.277 -11.211 1.00 97.12 558 ARG A C 1
ATOM 4589 O O . ARG A 1 558 ? 9.741 -26.846 -11.705 1.00 97.12 558 ARG A O 1
ATOM 4596 N N . HIS A 1 559 ? 8.652 -24.946 -11.181 1.00 96.06 559 HIS A N 1
ATOM 4597 C CA . HIS A 1 559 ? 9.548 -24.057 -11.940 1.00 96.06 559 HIS A CA 1
ATOM 4598 C C . HIS A 1 559 ? 10.038 -22.808 -11.190 1.00 96.06 559 HIS A C 1
ATOM 4600 O O . HIS A 1 559 ? 10.873 -22.085 -11.728 1.00 96.06 559 HIS A O 1
ATOM 4606 N N . GLU A 1 560 ? 9.582 -22.565 -9.962 1.00 95.12 560 GLU A N 1
ATOM 4607 C CA . GLU A 1 560 ? 10.024 -21.454 -9.118 1.00 95.12 560 GLU A CA 1
ATOM 4608 C C . GLU A 1 560 ? 10.602 -21.975 -7.798 1.00 95.12 560 GLU A C 1
ATOM 4610 O O . GLU A 1 560 ? 9.872 -22.306 -6.861 1.00 95.12 560 GLU A O 1
ATOM 4615 N N . GLU A 1 561 ? 11.932 -22.024 -7.713 1.00 90.75 561 GLU A N 1
ATOM 4616 C CA . GLU A 1 561 ? 12.656 -22.417 -6.500 1.00 90.75 561 GLU A CA 1
ATOM 4617 C C . GLU A 1 561 ? 12.218 -21.579 -5.283 1.00 90.75 561 GLU A C 1
ATOM 4619 O O . GLU A 1 561 ? 12.067 -20.358 -5.364 1.00 90.75 561 GLU A O 1
ATOM 4624 N N . GLY A 1 562 ? 12.004 -22.244 -4.143 1.00 90.38 562 GLY A N 1
ATOM 4625 C CA . GLY A 1 562 ? 11.490 -21.612 -2.923 1.00 90.38 562 GLY A CA 1
ATOM 4626 C C . GLY A 1 562 ? 9.966 -21.421 -2.875 1.00 90.38 562 GLY A C 1
ATOM 4627 O O . GLY A 1 562 ? 9.484 -20.751 -1.964 1.00 90.38 562 GLY A O 1
ATOM 4628 N N . SER A 1 563 ? 9.210 -21.993 -3.819 1.00 96.62 563 SER A N 1
ATOM 4629 C CA . SER A 1 563 ? 7.739 -22.037 -3.768 1.00 96.62 563 SER A CA 1
ATOM 4630 C C . SER A 1 563 ? 7.246 -23.297 -3.056 1.00 96.62 563 SER A C 1
ATOM 4632 O O . SER A 1 563 ? 7.701 -24.399 -3.360 1.00 96.62 563 SER A O 1
ATOM 4634 N N . PHE A 1 564 ? 6.288 -23.156 -2.139 1.00 97.56 564 PHE A N 1
ATOM 4635 C CA . PHE A 1 564 ? 5.770 -24.261 -1.323 1.00 97.56 564 PHE A CA 1
ATOM 4636 C C . PHE A 1 564 ? 4.268 -24.128 -1.048 1.00 97.56 564 PHE A C 1
ATOM 4638 O O . PHE A 1 564 ? 3.732 -23.025 -1.051 1.00 97.56 564 PHE A O 1
ATOM 4645 N N . ILE A 1 565 ? 3.595 -25.240 -0.738 1.00 98.19 565 ILE A N 1
ATOM 4646 C CA . ILE A 1 565 ? 2.238 -25.225 -0.167 1.00 98.19 565 ILE A CA 1
ATOM 4647 C C . ILE A 1 565 ? 2.348 -25.245 1.367 1.00 98.19 565 ILE A C 1
ATOM 4649 O O . ILE A 1 565 ? 3.110 -26.046 1.916 1.00 98.19 565 ILE A O 1
ATOM 4653 N N . THR A 1 566 ? 1.604 -24.379 2.058 1.00 98.38 566 THR A N 1
ATOM 4654 C CA . THR A 1 566 ? 1.504 -24.364 3.531 1.00 98.38 566 THR A CA 1
ATOM 4655 C C . THR A 1 566 ? 0.425 -25.324 4.048 1.00 98.38 566 THR A C 1
ATOM 4657 O O . THR A 1 566 ? -0.385 -25.844 3.285 1.00 98.38 566 THR A O 1
ATOM 4660 N N . ALA A 1 567 ? 0.357 -25.536 5.364 1.00 97.88 567 ALA A N 1
ATOM 4661 C CA . ALA A 1 567 ? -0.633 -26.410 6.003 1.00 97.88 567 ALA A CA 1
ATOM 4662 C C . ALA A 1 567 ? -2.099 -26.001 5.751 1.00 97.88 567 ALA A C 1
ATOM 4664 O O . ALA A 1 567 ? -2.986 -26.845 5.850 1.00 97.88 567 ALA A O 1
ATOM 4665 N N . SER A 1 568 ? -2.367 -24.732 5.418 1.00 97.38 568 SER A N 1
ATOM 4666 C CA . SER A 1 568 ? -3.707 -24.255 5.042 1.00 97.38 568 SER A CA 1
ATOM 4667 C C . SER A 1 568 ? -3.990 -24.335 3.535 1.00 97.38 568 SER A C 1
ATOM 4669 O O . SER A 1 568 ? -5.080 -23.989 3.079 1.00 97.38 568 SER A O 1
ATOM 4671 N N . GLY A 1 569 ? -3.018 -24.794 2.744 1.00 97.88 569 GLY A N 1
ATOM 4672 C CA . GLY A 1 569 ? -3.114 -24.901 1.293 1.00 97.88 569 GLY A CA 1
ATOM 4673 C C . GLY A 1 569 ? -2.689 -23.648 0.526 1.00 97.88 569 GLY A C 1
ATOM 4674 O O . GLY A 1 569 ? -2.783 -23.675 -0.693 1.00 97.88 569 GLY A O 1
ATOM 4675 N N . ALA A 1 570 ? -2.230 -22.579 1.188 1.00 98.50 570 ALA A N 1
ATOM 4676 C CA . ALA A 1 570 ? -1.765 -21.355 0.523 1.00 98.50 570 ALA A CA 1
ATOM 4677 C C . ALA A 1 570 ? -0.373 -21.527 -0.126 1.00 98.50 570 ALA A C 1
ATOM 4679 O O . ALA A 1 570 ? 0.447 -22.321 0.343 1.00 98.50 570 ALA A O 1
ATOM 4680 N N . LEU A 1 571 ? -0.081 -20.757 -1.181 1.00 98.69 571 LEU A N 1
ATOM 4681 C CA . LEU A 1 571 ? 1.208 -20.769 -1.882 1.00 98.69 571 LEU A CA 1
ATOM 4682 C C . LEU A 1 571 ? 2.193 -19.818 -1.188 1.00 98.69 571 LEU A C 1
ATOM 4684 O O . LEU A 1 571 ? 2.082 -18.602 -1.328 1.00 98.69 571 LEU A O 1
ATOM 4688 N N . SER A 1 572 ? 3.166 -20.360 -0.460 1.00 98.12 572 SER A N 1
ATOM 4689 C CA . SER A 1 572 ? 4.261 -19.595 0.146 1.00 98.12 572 SER A CA 1
ATOM 4690 C C . SER A 1 572 ? 5.404 -19.386 -0.842 1.00 98.12 572 SER A C 1
ATOM 4692 O O . SER A 1 572 ? 5.847 -20.339 -1.485 1.00 98.12 572 SER A O 1
ATOM 4694 N N . VAL A 1 573 ? 5.910 -18.154 -0.924 1.00 97.75 573 VAL A N 1
ATOM 4695 C CA . VAL A 1 573 ? 6.998 -17.735 -1.823 1.00 97.75 573 VAL A CA 1
ATOM 4696 C C . VAL A 1 573 ? 7.875 -16.648 -1.196 1.00 97.75 573 VAL A C 1
ATOM 4698 O O . VAL A 1 573 ? 7.434 -15.886 -0.335 1.00 97.75 573 VAL A O 1
ATOM 4701 N N . THR A 1 574 ? 9.102 -16.511 -1.701 1.00 95.06 574 THR A N 1
ATOM 4702 C CA . THR A 1 574 ? 10.030 -15.430 -1.328 1.00 95.06 574 THR A CA 1
ATOM 4703 C C . THR A 1 574 ? 10.238 -14.463 -2.500 1.00 95.06 574 THR A C 1
ATOM 4705 O O . THR A 1 574 ? 10.537 -14.884 -3.623 1.00 95.06 574 THR A O 1
ATOM 4708 N N . SER A 1 575 ? 10.163 -13.152 -2.240 1.00 94.62 575 SER A N 1
ATOM 4709 C CA . SER A 1 575 ? 10.387 -12.074 -3.225 1.00 94.62 575 SER A CA 1
ATOM 4710 C C . SER A 1 575 ? 11.868 -11.660 -3.355 1.00 94.62 575 SER A C 1
ATOM 4712 O O . SER A 1 575 ? 12.217 -10.573 -3.832 1.00 94.62 575 SER A O 1
ATOM 4714 N N . GLY A 1 576 ? 12.776 -12.542 -2.930 1.00 89.75 576 GLY A N 1
ATOM 4715 C CA . GLY A 1 576 ? 14.224 -12.350 -2.966 1.00 89.75 576 GLY A CA 1
ATOM 4716 C C . GLY A 1 576 ? 14.702 -11.165 -2.119 1.00 89.75 576 GLY A C 1
ATOM 4717 O O . GLY A 1 576 ? 14.221 -10.917 -1.021 1.00 89.75 576 GLY A O 1
ATOM 4718 N N . LYS A 1 577 ? 15.673 -10.403 -2.640 1.00 90.69 577 LYS A N 1
ATOM 4719 C CA . LYS A 1 577 ? 16.347 -9.298 -1.921 1.00 90.69 577 LYS A CA 1
ATOM 4720 C C . LYS A 1 577 ? 15.469 -8.066 -1.643 1.00 90.69 577 LYS A C 1
ATOM 4722 O O . LYS A 1 577 ? 15.957 -7.099 -1.063 1.00 90.69 577 LYS A O 1
ATOM 4727 N N . LYS A 1 578 ? 14.222 -8.047 -2.117 1.00 92.56 578 LYS A N 1
ATOM 4728 C CA . LYS A 1 578 ? 13.287 -6.924 -1.984 1.00 92.56 578 LYS A CA 1
ATOM 4729 C C . LYS A 1 578 ? 12.006 -7.459 -1.350 1.00 92.56 578 LYS A C 1
ATOM 4731 O O . LYS A 1 578 ? 11.150 -7.995 -2.041 1.00 92.56 578 LYS A O 1
ATOM 4736 N N . THR A 1 579 ? 11.891 -7.312 -0.035 1.00 92.50 579 THR A N 1
ATOM 4737 C CA . THR A 1 579 ? 10.729 -7.713 0.784 1.00 92.50 579 THR A CA 1
ATOM 4738 C C . THR A 1 579 ? 9.730 -6.561 0.995 1.00 92.50 579 THR A C 1
ATOM 4740 O O . THR A 1 579 ? 8.856 -6.602 1.860 1.00 92.50 579 THR A O 1
ATOM 4743 N N . GLY A 1 580 ? 9.867 -5.498 0.200 1.00 91.06 580 GLY A N 1
ATOM 4744 C CA . GLY A 1 580 ? 9.068 -4.281 0.251 1.00 91.06 580 GLY A CA 1
ATOM 4745 C C . GLY A 1 580 ? 9.331 -3.385 -0.960 1.00 91.06 580 GLY A C 1
ATOM 4746 O O . GLY A 1 580 ? 10.206 -3.664 -1.784 1.00 91.06 580 GLY A O 1
ATOM 4747 N N . ARG A 1 581 ? 8.565 -2.292 -1.053 1.00 90.56 581 ARG A N 1
ATOM 4748 C CA . ARG A 1 581 ? 8.629 -1.326 -2.162 1.00 90.56 581 ARG A CA 1
ATOM 4749 C C . ARG A 1 581 ? 9.968 -0.594 -2.243 1.00 90.56 581 ARG A C 1
ATOM 4751 O O . ARG A 1 581 ? 10.638 -0.381 -1.233 1.00 90.56 581 ARG A O 1
ATOM 4758 N N . SER A 1 582 ? 10.271 -0.074 -3.428 1.00 92.38 582 SER A N 1
ATOM 4759 C CA . SER A 1 582 ? 11.492 0.675 -3.742 1.00 92.38 582 SER A CA 1
ATOM 4760 C C . SER A 1 582 ? 11.207 2.130 -4.171 1.00 92.38 582 SER A C 1
ATOM 4762 O O . SER A 1 582 ? 11.494 2.481 -5.313 1.00 92.38 582 SER A O 1
ATOM 4764 N N . PRO A 1 583 ? 10.682 3.035 -3.309 1.00 89.31 583 PRO A N 1
ATOM 4765 C CA . PRO A 1 583 ? 10.259 4.377 -3.741 1.00 89.31 583 PRO A CA 1
ATOM 4766 C C . PRO A 1 583 ? 11.349 5.214 -4.426 1.00 89.31 583 PRO A C 1
ATOM 4768 O O . PRO A 1 583 ? 11.052 5.954 -5.354 1.00 89.31 583 PRO A O 1
ATOM 4771 N N . LYS A 1 584 ? 12.620 5.060 -4.023 1.00 92.06 584 LYS A N 1
ATOM 4772 C CA . LYS A 1 584 ? 13.768 5.742 -4.654 1.00 92.06 584 LYS A CA 1
ATOM 4773 C C . LYS A 1 584 ? 14.044 5.275 -6.092 1.00 92.06 584 LYS A C 1
ATOM 4775 O O . LYS A 1 584 ? 14.723 5.978 -6.835 1.00 92.06 584 LYS A O 1
ATOM 4780 N N . ASP A 1 585 ? 13.503 4.124 -6.484 1.00 95.44 585 ASP A N 1
ATOM 4781 C CA . ASP A 1 585 ? 13.611 3.522 -7.814 1.00 95.44 585 ASP A CA 1
ATOM 4782 C C . ASP A 1 585 ? 12.290 3.647 -8.625 1.00 95.44 585 ASP A C 1
ATOM 4784 O O . ASP A 1 585 ? 12.236 3.194 -9.769 1.00 95.44 585 ASP A O 1
ATOM 4788 N N . LYS A 1 586 ? 11.241 4.295 -8.072 1.00 96.94 586 LYS A N 1
ATOM 4789 C CA . LYS A 1 586 ? 10.016 4.690 -8.804 1.00 96.94 586 LYS A CA 1
ATOM 4790 C C . LYS A 1 586 ? 10.356 5.781 -9.823 1.00 96.94 586 LYS A C 1
ATOM 4792 O O . LYS A 1 586 ? 11.105 6.709 -9.505 1.00 96.94 586 LYS A O 1
ATOM 4797 N N . ARG A 1 587 ? 9.797 5.704 -11.029 1.00 96.69 587 ARG A N 1
ATOM 4798 C CA . ARG A 1 587 ? 9.956 6.699 -12.100 1.00 96.69 587 ARG A CA 1
ATOM 4799 C C . ARG A 1 587 ? 8.639 6.920 -12.845 1.00 96.69 587 ARG A C 1
ATOM 4801 O O . ARG A 1 587 ? 7.882 5.970 -13.030 1.00 96.69 587 ARG A O 1
ATOM 4808 N N . ILE A 1 588 ? 8.390 8.148 -13.296 1.00 98.06 588 ILE A N 1
ATOM 4809 C CA . ILE A 1 588 ? 7.293 8.483 -14.221 1.00 98.06 588 ILE A CA 1
ATOM 4810 C C . ILE A 1 588 ? 7.890 9.226 -15.421 1.00 98.06 588 ILE A C 1
ATOM 4812 O O . ILE A 1 588 ? 8.749 10.092 -15.234 1.00 98.06 588 ILE A O 1
ATOM 4816 N N . VAL A 1 589 ? 7.472 8.865 -16.636 1.00 97.75 589 VAL A N 1
ATOM 4817 C CA . VAL A 1 589 ? 7.944 9.503 -17.876 1.00 97.75 589 VAL A CA 1
ATOM 4818 C C . VAL A 1 589 ? 7.466 10.953 -17.959 1.00 97.75 589 VAL A C 1
ATOM 4820 O O . VAL A 1 589 ? 6.326 11.265 -17.625 1.00 97.75 589 VAL A O 1
ATOM 4823 N N . GLU A 1 590 ? 8.348 11.853 -18.392 1.00 96.12 590 GLU A N 1
ATOM 4824 C CA . GLU A 1 590 ? 8.016 13.252 -18.662 1.00 96.12 590 GLU A CA 1
ATOM 4825 C C . GLU A 1 590 ? 7.312 13.382 -20.025 1.00 96.12 590 GLU A C 1
ATOM 4827 O O . GLU A 1 590 ? 7.934 13.651 -21.051 1.00 96.12 590 GLU A O 1
ATOM 4832 N N . GLU A 1 591 ? 5.999 13.147 -20.030 1.00 93.62 591 GLU A N 1
ATOM 4833 C CA . GLU A 1 591 ? 5.147 13.160 -21.227 1.00 93.62 591 GLU A CA 1
ATOM 4834 C C . GLU A 1 591 ? 4.423 14.511 -21.366 1.00 93.62 591 GLU A C 1
ATOM 4836 O O . GLU A 1 591 ? 4.032 15.119 -20.368 1.00 93.62 591 GLU A O 1
ATOM 4841 N N . TYR A 1 592 ? 4.203 14.985 -22.599 1.00 91.44 592 TYR A N 1
ATOM 4842 C CA . TYR A 1 592 ? 3.666 16.333 -22.861 1.00 91.44 592 TYR A CA 1
ATOM 4843 C C . TYR A 1 592 ? 2.316 16.616 -22.177 1.00 91.44 592 TYR A C 1
ATOM 4845 O O . TYR A 1 592 ? 2.115 17.713 -21.651 1.00 91.44 592 TYR A O 1
ATOM 4853 N N . ASP A 1 593 ? 1.414 15.633 -22.154 1.00 87.25 593 ASP A N 1
ATOM 4854 C CA . ASP A 1 593 ? 0.070 15.796 -21.593 1.00 87.25 593 ASP A CA 1
ATOM 4855 C C . ASP A 1 593 ? 0.048 15.690 -20.058 1.00 87.25 593 ASP A C 1
ATOM 4857 O O . ASP A 1 593 ? -0.762 16.353 -19.410 1.00 87.25 593 ASP A O 1
ATOM 4861 N N . SER A 1 594 ? 0.951 14.900 -19.458 1.00 92.38 594 SER A N 1
ATOM 4862 C CA . SER A 1 594 ? 0.981 14.638 -18.009 1.00 92.38 594 SER A CA 1
ATOM 4863 C C . SER A 1 594 ? 1.928 15.561 -17.228 1.00 92.38 594 SER A C 1
ATOM 4865 O O . SER A 1 594 ? 1.704 15.811 -16.042 1.00 92.38 594 SER A O 1
ATOM 4867 N N . VAL A 1 595 ? 2.952 16.143 -17.870 1.00 94.12 595 VAL A N 1
ATOM 4868 C CA . VAL A 1 595 ? 4.026 16.915 -17.205 1.00 94.12 595 VAL A CA 1
ATOM 4869 C C . VAL A 1 595 ? 3.547 18.093 -16.348 1.00 94.12 595 VAL A C 1
ATOM 4871 O O . VAL A 1 595 ? 4.238 18.465 -15.399 1.00 94.12 595 VAL A O 1
ATOM 4874 N N . ARG A 1 596 ? 2.380 18.674 -16.651 1.00 92.88 596 ARG A N 1
ATOM 4875 C CA . ARG A 1 596 ? 1.793 19.795 -15.889 1.00 92.88 596 ARG A CA 1
ATOM 4876 C C . ARG A 1 596 ? 0.988 19.360 -14.665 1.00 92.88 596 ARG A C 1
ATOM 4878 O O . ARG A 1 596 ? 0.788 20.172 -13.768 1.00 92.88 596 ARG A O 1
ATOM 4885 N N . ASP A 1 597 ? 0.541 18.111 -14.648 1.00 93.69 597 ASP A N 1
ATOM 4886 C CA . ASP A 1 597 ? -0.381 17.578 -13.645 1.00 93.69 597 ASP A CA 1
ATOM 4887 C C . ASP A 1 597 ? 0.357 16.729 -12.598 1.00 93.69 597 ASP A C 1
ATOM 4889 O O . ASP A 1 597 ? -0.069 16.648 -11.444 1.00 93.69 597 ASP A O 1
ATOM 4893 N N . ILE A 1 598 ? 1.486 16.118 -12.977 1.00 96.81 598 ILE A N 1
ATOM 4894 C CA . ILE A 1 598 ? 2.317 15.321 -12.070 1.00 96.81 598 ILE A CA 1
ATOM 4895 C C . ILE A 1 598 ? 3.076 16.209 -11.073 1.00 96.81 598 ILE A C 1
ATOM 4897 O O . ILE A 1 598 ? 3.824 17.119 -11.434 1.00 96.81 598 ILE A O 1
ATOM 4901 N N . TRP A 1 599 ? 2.953 15.878 -9.787 1.00 96.12 599 TRP A N 1
ATOM 4902 C CA . TRP A 1 599 ? 3.739 16.452 -8.699 1.00 96.12 599 TRP A CA 1
ATOM 4903 C C . TRP A 1 599 ? 5.151 15.859 -8.695 1.00 96.12 599 TRP A C 1
ATOM 4905 O O . TRP A 1 599 ? 5.447 14.871 -8.015 1.00 96.12 599 TRP A O 1
ATOM 4915 N N . TRP A 1 600 ? 6.015 16.457 -9.514 1.00 96.25 600 TRP A N 1
ATOM 4916 C CA . TRP A 1 600 ? 7.428 16.108 -9.633 1.00 96.25 600 TRP A CA 1
ATOM 4917 C C . TRP A 1 600 ? 8.205 16.398 -8.345 1.00 96.25 600 TRP A C 1
ATOM 4919 O O . TRP A 1 600 ? 8.085 17.474 -7.761 1.00 96.25 600 TRP A O 1
ATOM 4929 N N . GLY A 1 601 ? 9.056 15.460 -7.923 1.00 93.69 601 GLY A N 1
ATOM 4930 C CA . GLY A 1 601 ? 9.893 15.632 -6.737 1.00 93.69 601 GLY A CA 1
ATOM 4931 C C . GLY A 1 601 ? 10.425 14.313 -6.182 1.00 93.69 601 GLY A C 1
ATOM 4932 O O . GLY A 1 601 ? 10.716 13.376 -6.920 1.00 93.69 601 GLY A O 1
ATOM 4933 N N . LYS A 1 602 ? 10.530 14.226 -4.850 1.00 90.81 602 LYS A N 1
ATOM 4934 C CA . LYS A 1 602 ? 11.069 13.055 -4.126 1.00 90.81 602 LYS A CA 1
ATOM 4935 C C . LYS A 1 602 ? 10.223 11.774 -4.233 1.00 90.81 602 LYS A C 1
ATOM 4937 O O . LYS A 1 602 ? 10.701 10.709 -3.852 1.00 90.81 602 LYS A O 1
ATOM 4942 N N . VAL A 1 603 ? 8.978 11.887 -4.705 1.00 90.06 603 VAL A N 1
ATOM 4943 C CA . VAL A 1 603 ? 8.048 10.767 -4.932 1.00 90.06 603 VAL A CA 1
ATOM 4944 C C . VAL A 1 603 ? 7.989 10.408 -6.414 1.00 90.06 603 VAL A C 1
ATOM 4946 O O . VAL A 1 603 ? 8.325 9.286 -6.787 1.00 90.06 603 VAL A O 1
ATOM 4949 N N . ASN A 1 604 ? 7.576 11.353 -7.260 1.00 96.44 604 ASN A N 1
ATOM 4950 C CA . ASN A 1 604 ? 7.510 11.157 -8.702 1.00 96.44 604 ASN A CA 1
ATOM 4951 C C . ASN A 1 604 ? 8.784 11.732 -9.318 1.00 96.44 604 ASN A C 1
ATOM 4953 O O . ASN A 1 604 ? 8.918 12.941 -9.513 1.00 96.44 604 ASN A O 1
ATOM 4957 N N . ILE A 1 605 ? 9.744 10.843 -9.557 1.00 97.19 605 ILE A N 1
ATOM 4958 C CA . ILE A 1 605 ? 11.040 11.175 -10.145 1.00 97.19 605 ILE A CA 1
ATOM 4959 C C . ILE A 1 605 ? 10.911 11.049 -11.667 1.00 97.19 605 ILE A C 1
ATOM 4961 O O . ILE A 1 605 ? 10.460 10.017 -12.169 1.00 97.19 605 ILE A O 1
ATOM 4965 N N . LYS A 1 606 ? 11.303 12.109 -12.381 1.00 96.88 606 LYS A N 1
ATOM 4966 C CA . LYS A 1 606 ? 11.236 12.215 -13.845 1.00 96.88 606 LYS A CA 1
ATOM 4967 C C . LYS A 1 606 ? 12.042 11.131 -14.561 1.00 96.88 606 LYS A C 1
ATOM 4969 O O . LYS A 1 606 ? 13.067 10.665 -14.055 1.00 96.88 606 LYS A O 1
ATOM 4974 N N . LEU A 1 607 ? 11.594 10.786 -15.764 1.00 96.69 607 LEU A N 1
ATOM 4975 C CA . LEU A 1 607 ? 12.269 9.885 -16.688 1.00 96.69 607 LEU A CA 1
ATOM 4976 C C . LEU A 1 607 ? 12.101 10.381 -18.126 1.00 96.69 607 LEU A C 1
ATOM 4978 O O . LEU A 1 607 ? 11.005 10.761 -18.525 1.00 96.69 607 LEU A O 1
ATOM 4982 N N . GLU A 1 608 ? 13.172 10.353 -18.911 1.00 96.31 608 GLU A N 1
ATOM 4983 C CA . GLU A 1 608 ? 13.104 10.624 -20.350 1.00 96.31 608 GLU A CA 1
ATOM 4984 C C . GLU A 1 608 ? 12.452 9.437 -21.078 1.00 96.31 608 GLU A C 1
ATOM 4986 O O . GLU A 1 608 ? 12.730 8.283 -20.743 1.00 96.31 608 GLU A O 1
ATOM 4991 N N . GLU A 1 609 ? 11.627 9.686 -22.100 1.00 95.88 609 GLU A N 1
ATOM 4992 C CA . GLU A 1 609 ? 10.954 8.612 -22.853 1.00 95.88 609 GLU A CA 1
ATOM 4993 C C . GLU A 1 609 ? 11.961 7.623 -23.466 1.00 95.88 609 GLU A C 1
ATOM 4995 O O . GLU A 1 609 ? 11.806 6.414 -23.326 1.00 95.88 609 GLU A O 1
ATOM 5000 N N . ALA A 1 610 ? 13.071 8.112 -24.029 1.00 96.31 610 ALA A N 1
ATOM 5001 C CA . ALA A 1 610 ? 14.134 7.254 -24.559 1.00 96.31 610 ALA A CA 1
ATOM 5002 C C . ALA A 1 610 ? 14.760 6.325 -23.493 1.00 96.31 610 ALA A C 1
ATOM 5004 O O . ALA A 1 610 ? 15.202 5.222 -23.809 1.00 96.31 610 ALA A O 1
ATOM 5005 N N . VAL A 1 611 ? 14.778 6.737 -22.219 1.00 96.88 611 VAL A N 1
ATOM 5006 C CA . VAL A 1 611 ? 15.227 5.895 -21.099 1.00 96.88 611 VAL A CA 1
ATOM 5007 C C . VAL A 1 611 ? 14.152 4.884 -20.693 1.00 96.88 611 VAL A C 1
ATOM 5009 O O . VAL A 1 611 ? 14.487 3.754 -20.328 1.00 96.88 611 VAL A O 1
ATOM 5012 N N . PHE A 1 612 ? 12.873 5.263 -20.761 1.00 97.81 612 PHE A N 1
ATOM 5013 C CA . PHE A 1 612 ? 11.765 4.329 -20.570 1.00 97.81 612 PHE A CA 1
ATOM 5014 C C . PHE A 1 612 ? 11.810 3.212 -21.613 1.00 97.81 612 PHE A C 1
ATOM 5016 O O . PHE A 1 612 ? 11.816 2.048 -21.222 1.00 97.81 612 PHE A O 1
ATOM 5023 N N . GLU A 1 613 ? 11.978 3.545 -22.895 1.00 97.19 613 GLU A N 1
ATOM 5024 C CA . GLU A 1 613 ? 12.091 2.555 -23.972 1.00 97.19 613 GLU A CA 1
ATOM 5025 C C . GLU A 1 613 ? 13.299 1.625 -23.782 1.00 97.19 613 GLU A C 1
ATOM 5027 O O . GLU A 1 613 ? 13.161 0.416 -23.932 1.00 97.19 613 GLU A O 1
ATOM 5032 N N . ILE A 1 614 ? 14.457 2.131 -23.336 1.00 97.12 614 ILE A N 1
ATOM 5033 C CA . ILE A 1 614 ? 15.614 1.279 -22.989 1.00 97.12 614 ILE A CA 1
ATOM 5034 C C . ILE A 1 614 ? 15.281 0.290 -21.856 1.00 97.12 614 ILE A C 1
ATOM 5036 O O . ILE A 1 614 ? 15.756 -0.846 -21.867 1.00 97.12 614 ILE A O 1
ATOM 5040 N N . ASN A 1 615 ? 14.488 0.691 -20.859 1.00 97.44 615 ASN A N 1
ATOM 5041 C CA . ASN A 1 615 ? 14.061 -0.214 -19.788 1.00 97.44 615 ASN A CA 1
ATOM 5042 C C . ASN A 1 615 ? 12.965 -1.188 -20.256 1.00 97.44 615 ASN A C 1
ATOM 5044 O O . ASN A 1 615 ? 12.997 -2.353 -19.862 1.00 97.44 615 ASN A O 1
ATOM 5048 N N . ARG A 1 616 ? 12.034 -0.730 -21.103 1.00 97.69 616 ARG A N 1
ATOM 5049 C CA . ARG A 1 616 ? 10.971 -1.523 -21.736 1.00 97.69 616 ARG A CA 1
ATOM 5050 C C . ARG A 1 616 ? 11.566 -2.638 -22.591 1.00 97.69 616 ARG A C 1
ATOM 5052 O O . ARG A 1 616 ? 11.254 -3.801 -22.357 1.00 97.69 616 ARG A O 1
ATOM 5059 N N . GLU A 1 617 ? 12.488 -2.299 -23.488 1.00 97.38 617 GLU A N 1
ATOM 5060 C CA . GLU A 1 617 ? 13.175 -3.256 -24.358 1.00 97.38 617 GLU A CA 1
ATOM 5061 C C . GLU A 1 617 ? 13.927 -4.305 -23.532 1.00 97.38 617 GLU A C 1
ATOM 5063 O O . GLU A 1 617 ? 13.743 -5.499 -23.724 1.00 97.38 617 GLU A O 1
ATOM 5068 N N . ARG A 1 618 ? 14.663 -3.882 -22.494 1.00 97.06 618 ARG A N 1
ATOM 5069 C CA . ARG A 1 618 ? 15.346 -4.804 -21.567 1.00 97.06 618 ARG A CA 1
ATOM 5070 C C . ARG A 1 618 ? 14.406 -5.736 -20.796 1.00 97.06 618 ARG A C 1
ATOM 5072 O O . ARG A 1 618 ? 14.850 -6.793 -20.344 1.00 97.06 618 ARG A O 1
ATOM 5079 N N . ALA A 1 619 ? 13.153 -5.339 -20.581 1.00 98.06 619 ALA A N 1
ATOM 5080 C CA . ALA A 1 619 ? 12.141 -6.202 -19.986 1.00 98.06 619 ALA A CA 1
ATOM 5081 C C . ALA A 1 619 ? 11.593 -7.197 -21.019 1.00 98.06 619 ALA A C 1
ATOM 5083 O O . ALA A 1 619 ? 11.508 -8.384 -20.710 1.00 98.06 619 ALA A O 1
ATOM 5084 N N . VAL A 1 620 ? 11.303 -6.742 -22.242 1.00 98.06 620 VAL A N 1
ATOM 5085 C CA . VAL A 1 620 ? 10.872 -7.579 -23.376 1.00 98.06 620 VAL A CA 1
ATOM 5086 C C . VAL A 1 620 ? 11.944 -8.617 -23.739 1.00 98.06 620 VAL A C 1
ATOM 5088 O O . VAL A 1 620 ? 11.634 -9.805 -23.753 1.00 98.06 620 VAL A O 1
ATOM 5091 N N . ASP A 1 621 ? 13.211 -8.213 -23.889 1.00 97.38 621 ASP A N 1
ATOM 5092 C CA .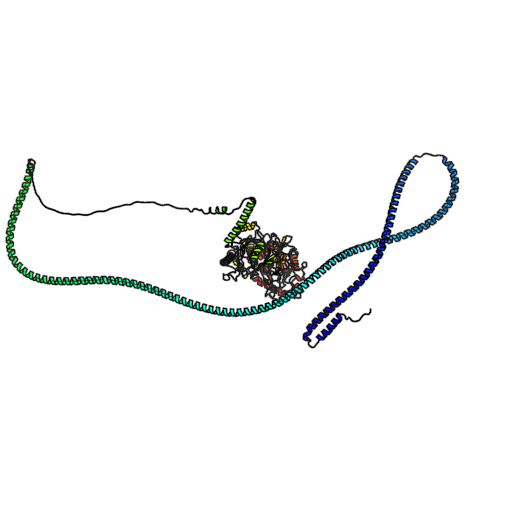 ASP A 1 621 ? 14.393 -9.083 -24.033 1.00 97.38 621 ASP A CA 1
ATOM 5093 C C . ASP A 1 621 ? 14.384 -10.218 -22.999 1.00 97.38 621 ASP A C 1
ATOM 5095 O O . ASP A 1 621 ? 14.453 -11.404 -23.327 1.00 97.38 621 ASP A O 1
ATOM 5099 N N . TYR A 1 622 ? 14.294 -9.858 -21.714 1.00 98.12 622 TYR A N 1
ATOM 5100 C CA . TYR A 1 622 ? 14.336 -10.832 -20.630 1.00 98.12 622 TYR A CA 1
ATOM 5101 C C . TYR A 1 622 ? 13.128 -11.776 -20.657 1.00 98.12 622 TYR A C 1
ATOM 5103 O O . TYR A 1 622 ? 13.305 -12.985 -20.477 1.00 98.12 622 TYR A O 1
ATOM 5111 N N . LEU A 1 623 ? 11.925 -11.254 -20.905 1.00 98.00 623 LEU A N 1
ATOM 5112 C CA . LEU A 1 623 ? 10.708 -12.055 -21.027 1.00 98.00 623 LEU A CA 1
ATOM 5113 C C . LEU A 1 623 ? 10.818 -13.029 -22.216 1.00 98.00 623 LEU A C 1
ATOM 5115 O O . LEU A 1 623 ? 10.509 -14.205 -22.048 1.00 98.00 623 LEU A O 1
ATOM 5119 N N . ASN A 1 624 ? 11.396 -12.606 -23.345 1.00 97.44 624 ASN A N 1
ATOM 5120 C CA . ASN A 1 624 ? 11.693 -13.457 -24.505 1.00 97.44 624 ASN A CA 1
ATOM 5121 C C . ASN A 1 624 ? 12.740 -14.551 -24.237 1.00 97.44 624 ASN A C 1
ATOM 5123 O O . ASN A 1 624 ? 12.686 -15.613 -24.855 1.00 97.44 624 ASN A O 1
ATOM 5127 N N . THR A 1 625 ? 13.663 -14.361 -23.285 1.00 96.69 625 THR A N 1
ATOM 5128 C CA . THR A 1 625 ? 14.549 -15.462 -22.845 1.00 96.69 625 THR A CA 1
ATOM 5129 C C . THR A 1 625 ? 13.845 -16.520 -21.982 1.00 96.69 625 THR A C 1
ATOM 5131 O O . THR A 1 625 ? 14.439 -17.565 -21.700 1.00 96.69 625 THR A O 1
ATOM 5134 N N . GLN A 1 626 ? 12.595 -16.295 -21.554 1.00 96.38 626 GLN A N 1
ATOM 5135 C CA . GLN A 1 626 ? 11.853 -17.274 -20.760 1.00 96.38 626 GLN A CA 1
ATOM 5136 C C . GLN A 1 626 ? 11.217 -18.346 -21.643 1.00 96.38 626 GLN A C 1
ATOM 5138 O O . GLN A 1 626 ? 10.669 -18.081 -22.707 1.00 96.38 626 GLN A O 1
ATOM 5143 N N . LYS A 1 627 ? 11.218 -19.590 -21.153 1.00 95.19 627 LYS A N 1
ATOM 5144 C CA . LYS A 1 627 ? 10.540 -20.705 -21.839 1.00 95.19 627 LYS A CA 1
ATOM 5145 C C . LYS A 1 627 ? 9.016 -20.565 -21.857 1.00 95.19 627 LYS A C 1
ATOM 5147 O O . LYS A 1 627 ? 8.379 -21.234 -22.656 1.00 95.19 627 LYS A O 1
ATOM 5152 N N . ARG A 1 628 ? 8.453 -19.774 -20.940 1.00 95.12 628 ARG A N 1
ATOM 5153 C CA . ARG A 1 628 ? 7.016 -19.555 -20.754 1.00 95.12 628 ARG A CA 1
ATOM 5154 C C . ARG A 1 628 ? 6.761 -18.182 -20.146 1.00 95.12 628 ARG A C 1
ATOM 5156 O O . ARG A 1 628 ? 7.621 -17.687 -19.418 1.00 95.12 628 ARG A O 1
ATOM 5163 N N . LEU A 1 629 ? 5.574 -17.637 -20.379 1.00 97.56 629 LEU A N 1
ATOM 5164 C CA . LEU A 1 629 ? 5.078 -16.422 -19.732 1.00 97.56 629 LEU A CA 1
ATOM 5165 C C . LEU A 1 629 ? 3.686 -16.660 -19.151 1.00 97.56 629 LEU A C 1
ATOM 5167 O O . LEU A 1 629 ? 2.943 -17.525 -19.617 1.00 97.56 629 LEU A O 1
ATOM 5171 N N . TYR A 1 630 ? 3.325 -15.863 -18.153 1.00 98.00 630 TYR A N 1
ATOM 5172 C CA . TYR A 1 630 ? 1.984 -15.835 -17.579 1.00 98.00 630 TYR A CA 1
ATOM 5173 C C . TYR A 1 630 ? 1.368 -14.476 -17.884 1.00 98.00 630 TYR A C 1
ATOM 5175 O O . TYR A 1 630 ? 2.021 -13.445 -17.701 1.00 98.00 630 TYR A O 1
ATOM 5183 N N . VAL A 1 631 ? 0.130 -14.481 -18.375 1.00 97.19 631 VAL A N 1
ATOM 5184 C CA . VAL A 1 631 ? -0.597 -13.265 -18.749 1.00 97.19 631 VAL A CA 1
ATOM 5185 C C . VAL A 1 631 ? -1.905 -13.228 -17.974 1.00 97.19 631 VAL A C 1
ATOM 5187 O O . VAL A 1 631 ? -2.620 -14.228 -17.924 1.00 97.19 631 VAL A O 1
ATOM 5190 N N . VAL A 1 632 ? -2.188 -12.095 -17.335 1.00 97.38 632 VAL A N 1
ATOM 5191 C CA . VAL A 1 632 ? -3.394 -11.882 -16.528 1.00 97.38 632 VAL A CA 1
ATOM 5192 C C . VAL A 1 632 ? -4.049 -10.573 -16.929 1.00 97.38 632 VAL A C 1
ATOM 5194 O O . VAL A 1 632 ? -3.524 -9.499 -16.633 1.00 97.38 632 VAL A O 1
ATOM 5197 N N . ASP A 1 633 ? -5.211 -10.688 -17.556 1.00 96.75 633 ASP A N 1
ATOM 5198 C CA . ASP A 1 633 ? -6.122 -9.583 -17.817 1.00 96.75 633 ASP A CA 1
ATOM 5199 C C . ASP A 1 633 ? -7.171 -9.471 -16.705 1.00 96.75 633 ASP A C 1
ATOM 5201 O O . ASP A 1 633 ? -7.688 -10.475 -16.202 1.00 96.75 633 ASP A O 1
ATOM 5205 N N . GLY A 1 634 ? -7.491 -8.235 -16.332 1.00 97.00 634 GLY A N 1
ATOM 5206 C CA . GLY A 1 634 ? -8.518 -7.889 -15.352 1.00 97.00 634 GLY A CA 1
ATOM 5207 C C . GLY A 1 634 ? -8.698 -6.378 -15.250 1.00 97.00 634 GLY A C 1
ATOM 5208 O O . GLY A 1 634 ? -8.161 -5.629 -16.066 1.00 97.00 634 GLY A O 1
ATOM 5209 N N . PHE A 1 635 ? -9.452 -5.905 -14.258 1.00 98.19 635 PHE A N 1
ATOM 5210 C CA . PHE A 1 635 ? -9.749 -4.476 -14.123 1.00 98.19 635 PHE A CA 1
ATOM 5211 C C . PHE A 1 635 ? -9.222 -3.873 -12.820 1.00 98.19 635 PHE A C 1
ATOM 5213 O O . PHE A 1 635 ? -9.205 -4.516 -11.773 1.00 98.19 635 PHE A O 1
ATOM 5220 N N . ALA A 1 636 ? -8.835 -2.602 -12.887 1.00 98.19 636 ALA A N 1
ATOM 5221 C CA . ALA A 1 636 ? -8.680 -1.737 -11.726 1.00 98.19 636 ALA A CA 1
ATOM 5222 C C . ALA A 1 636 ? -9.976 -0.936 -11.541 1.00 98.19 636 ALA A C 1
ATOM 5224 O O . ALA A 1 636 ? -10.279 -0.073 -12.366 1.00 98.19 636 ALA A O 1
ATOM 5225 N N . GLY A 1 637 ? -10.734 -1.222 -10.482 1.00 97.88 637 GLY A N 1
ATOM 5226 C CA . GLY A 1 637 ? -12.044 -0.628 -10.195 1.00 97.88 637 GLY A CA 1
ATOM 5227 C C . GLY A 1 637 ? -13.236 -1.549 -10.475 1.00 97.88 637 GLY A C 1
ATOM 5228 O O . GLY A 1 637 ? -13.347 -2.126 -11.555 1.00 97.88 637 GLY A O 1
ATOM 5229 N N . TRP A 1 638 ? -14.158 -1.636 -9.510 1.00 97.94 638 TRP A N 1
ATOM 5230 C CA . TRP A 1 638 ? -15.437 -2.357 -9.639 1.00 97.94 638 TRP A CA 1
ATOM 5231 C C . TRP A 1 638 ? -16.565 -1.552 -10.321 1.00 97.94 638 TRP A C 1
ATOM 5233 O O . TRP A 1 638 ? -17.634 -2.107 -10.557 1.00 97.94 638 TRP A O 1
ATOM 5243 N N . ASP A 1 639 ? -16.371 -0.265 -10.633 1.00 97.06 639 ASP A N 1
ATOM 5244 C CA . ASP A 1 639 ? -17.369 0.552 -11.347 1.00 97.06 639 ASP A CA 1
ATOM 5245 C C . ASP A 1 639 ? -17.062 0.617 -12.848 1.00 97.06 639 ASP A C 1
ATOM 5247 O O . ASP A 1 639 ? -16.020 1.134 -13.256 1.00 97.06 639 ASP A O 1
ATOM 5251 N N . GLU A 1 640 ? -17.971 0.104 -13.679 1.00 93.88 640 GLU A N 1
ATOM 5252 C CA . GLU A 1 640 ? -17.737 -0.097 -15.115 1.00 93.88 640 GLU A CA 1
ATOM 5253 C C . GLU A 1 640 ? -17.451 1.195 -15.895 1.00 93.88 640 GLU A C 1
ATOM 5255 O O . GLU A 1 640 ? -16.715 1.161 -16.879 1.00 93.88 640 GLU A O 1
ATOM 5260 N N . GLU A 1 641 ? -17.976 2.333 -15.431 1.00 93.50 641 GLU A N 1
ATOM 5261 C CA . GLU A 1 641 ? -17.751 3.666 -16.013 1.00 93.50 641 GLU A CA 1
ATOM 5262 C C . GLU A 1 641 ? -16.336 4.208 -15.734 1.00 93.50 641 GLU A C 1
ATOM 5264 O O . GLU A 1 641 ? -15.786 4.973 -16.528 1.00 93.50 641 GLU A O 1
ATOM 5269 N N . TYR A 1 642 ? -15.729 3.813 -14.610 1.00 95.81 642 TYR A N 1
ATOM 5270 C CA . TYR A 1 642 ? -14.465 4.380 -14.126 1.00 95.81 642 TYR A CA 1
ATOM 5271 C C . TYR A 1 642 ? -13.291 3.408 -14.179 1.00 95.81 642 TYR A C 1
ATOM 5273 O O . TYR A 1 642 ? -12.147 3.865 -14.106 1.00 95.81 642 TYR A O 1
ATOM 5281 N N . ARG A 1 643 ? -13.539 2.103 -14.313 1.00 95.62 643 ARG A N 1
ATOM 5282 C CA . ARG A 1 643 ? -12.490 1.082 -14.313 1.00 95.62 643 ARG A CA 1
ATOM 5283 C C . ARG A 1 643 ? -11.473 1.256 -15.442 1.00 95.62 643 ARG A C 1
ATOM 5285 O O . ARG A 1 643 ? -11.733 1.898 -16.465 1.00 95.62 643 ARG A O 1
ATOM 5292 N N . ILE A 1 644 ? -10.293 0.677 -15.247 1.00 96.12 644 ILE A N 1
ATOM 5293 C CA . ILE A 1 644 ? -9.220 0.636 -16.248 1.00 96.12 644 ILE A CA 1
ATOM 5294 C C . ILE A 1 644 ? -8.884 -0.836 -16.535 1.00 96.12 644 ILE A C 1
ATOM 5296 O O . ILE A 1 644 ? -8.603 -1.568 -15.584 1.00 96.12 644 ILE A O 1
ATOM 5300 N N . PRO A 1 645 ? -8.914 -1.297 -17.802 1.00 96.75 645 PRO A N 1
ATOM 5301 C CA . PRO A 1 645 ? -8.442 -2.630 -18.163 1.00 96.75 645 PRO A CA 1
ATOM 5302 C C . PRO A 1 645 ? -6.919 -2.713 -17.992 1.00 96.75 645 PRO A C 1
ATOM 5304 O O . PRO A 1 645 ? -6.180 -1.880 -18.520 1.00 96.75 645 PRO A O 1
ATOM 5307 N N . ILE A 1 646 ? -6.453 -3.713 -17.247 1.00 97.62 646 ILE A N 1
ATOM 5308 C CA . ILE A 1 646 ? -5.042 -3.970 -16.940 1.00 97.62 646 ILE A CA 1
ATOM 5309 C C . ILE A 1 646 ? -4.648 -5.314 -17.555 1.00 97.62 646 ILE A C 1
ATOM 5311 O O . ILE A 1 646 ? -5.341 -6.307 -17.337 1.00 97.62 646 ILE A O 1
ATOM 5315 N N . ARG A 1 647 ? -3.508 -5.356 -18.253 1.00 97.25 647 ARG A N 1
ATOM 5316 C CA . ARG A 1 647 ? -2.837 -6.594 -18.675 1.00 97.25 647 ARG A CA 1
ATOM 5317 C C . ARG A 1 647 ? -1.513 -6.731 -17.939 1.00 97.25 647 ARG A C 1
ATOM 5319 O O . ARG A 1 647 ? -0.654 -5.859 -18.041 1.00 97.25 647 ARG A O 1
ATOM 5326 N N . VAL A 1 648 ? -1.307 -7.833 -17.233 1.00 98.50 648 VAL A N 1
ATOM 5327 C CA . VAL A 1 648 ? -0.049 -8.131 -16.534 1.00 98.50 648 VAL A CA 1
ATOM 5328 C C . VAL A 1 648 ? 0.676 -9.256 -17.257 1.00 98.50 648 VAL A C 1
ATOM 5330 O O . VAL A 1 648 ? 0.083 -10.300 -17.502 1.00 98.50 648 VAL A O 1
ATOM 5333 N N . ILE A 1 649 ? 1.958 -9.061 -17.568 1.00 98.31 649 ILE A N 1
ATOM 5334 C CA . ILE A 1 649 ? 2.825 -10.052 -18.216 1.00 98.31 649 ILE A CA 1
ATOM 5335 C C . ILE A 1 649 ? 3.995 -10.352 -17.275 1.00 98.31 649 ILE A C 1
ATOM 5337 O O . ILE A 1 649 ? 4.742 -9.444 -16.903 1.00 98.31 649 ILE A O 1
ATOM 5341 N N . THR A 1 650 ? 4.156 -11.612 -16.862 1.00 98.31 650 THR A N 1
ATOM 5342 C CA . THR A 1 650 ? 5.133 -12.011 -15.831 1.00 98.31 650 THR A CA 1
ATOM 5343 C C . THR A 1 650 ? 5.957 -13.236 -16.241 1.00 98.31 650 THR A C 1
ATOM 5345 O O . THR A 1 650 ? 5.508 -14.090 -17.009 1.00 98.31 650 THR A O 1
ATOM 5348 N N . SER A 1 651 ? 7.159 -13.362 -15.664 1.00 96.75 651 SER A N 1
ATOM 5349 C CA . SER A 1 651 ? 7.971 -14.590 -15.724 1.00 96.75 651 SER A CA 1
ATOM 5350 C C . SER A 1 651 ? 7.730 -15.565 -14.558 1.00 96.75 651 SER A C 1
ATOM 5352 O O . SER A 1 651 ? 8.246 -16.681 -14.587 1.00 96.75 651 SER A O 1
ATOM 5354 N N . ARG A 1 652 ? 6.945 -15.174 -13.540 1.00 97.81 652 ARG A N 1
ATOM 5355 C CA . ARG A 1 652 ? 6.591 -15.995 -12.363 1.00 97.81 652 ARG A CA 1
ATOM 5356 C C . ARG A 1 652 ? 5.072 -16.191 -12.259 1.00 97.81 652 ARG A C 1
ATOM 5358 O O . ARG A 1 652 ? 4.320 -15.213 -12.249 1.00 97.81 652 ARG A O 1
ATOM 5365 N N . ALA A 1 653 ? 4.632 -17.438 -12.115 1.00 98.31 653 ALA A N 1
ATOM 5366 C CA . ALA A 1 653 ? 3.245 -17.836 -11.890 1.00 98.31 653 ALA A CA 1
ATOM 5367 C C . ALA A 1 653 ? 2.693 -17.252 -10.585 1.00 98.31 653 ALA A C 1
ATOM 5369 O O . ALA A 1 653 ? 1.523 -16.878 -10.535 1.00 98.31 653 ALA A O 1
ATOM 5370 N N . TYR A 1 654 ? 3.529 -17.090 -9.550 1.00 97.88 654 TYR A N 1
ATOM 5371 C CA . TYR A 1 654 ? 3.092 -16.428 -8.316 1.00 97.88 654 TYR A CA 1
ATOM 5372 C C . TYR A 1 654 ? 2.715 -14.955 -8.543 1.00 97.88 654 TYR A C 1
ATOM 5374 O O . TYR A 1 654 ? 1.754 -14.479 -7.944 1.00 97.88 654 TYR A O 1
ATOM 5382 N N . HIS A 1 655 ? 3.418 -14.233 -9.428 1.00 98.75 655 HIS A N 1
ATOM 5383 C CA . HIS A 1 655 ? 3.063 -12.848 -9.770 1.00 98.75 655 HIS A CA 1
ATOM 5384 C C . HIS A 1 655 ? 1.748 -12.774 -10.548 1.00 98.75 655 HIS A C 1
ATOM 5386 O O . HIS A 1 655 ? 0.977 -11.841 -10.336 1.00 98.75 655 HIS A O 1
ATOM 5392 N N . ALA A 1 656 ? 1.468 -13.767 -11.395 1.00 98.69 656 ALA A N 1
ATOM 5393 C CA . ALA A 1 656 ? 0.176 -13.897 -12.060 1.00 98.69 656 ALA A CA 1
ATOM 5394 C C . ALA A 1 656 ? -0.946 -14.182 -11.048 1.00 98.69 656 ALA A C 1
ATOM 5396 O O . ALA A 1 656 ? -1.942 -13.467 -11.034 1.00 98.69 656 ALA A O 1
ATOM 5397 N N . LEU A 1 657 ? -0.760 -15.147 -10.142 1.00 98.75 657 LEU A N 1
ATOM 5398 C CA . LEU A 1 657 ? -1.747 -15.477 -9.108 1.00 98.75 657 LEU A CA 1
ATOM 5399 C C . LEU A 1 657 ? -1.989 -14.299 -8.152 1.00 98.75 657 LEU A C 1
ATOM 5401 O O . LEU A 1 657 ? -3.128 -14.003 -7.807 1.00 98.75 657 LEU A O 1
ATOM 5405 N N . PHE A 1 658 ? -0.933 -13.574 -7.776 1.00 98.81 658 PHE A N 1
ATOM 5406 C CA . PHE A 1 658 ? -1.054 -12.331 -7.021 1.00 98.81 658 PHE A CA 1
ATOM 5407 C C . PHE A 1 658 ? -1.947 -11.321 -7.757 1.00 98.81 658 PHE A C 1
ATOM 5409 O O . PHE A 1 658 ? -2.883 -10.801 -7.162 1.00 98.81 658 PHE A O 1
ATOM 5416 N N . MET A 1 659 ? -1.723 -11.070 -9.052 1.00 98.69 659 MET A N 1
ATOM 5417 C CA . MET A 1 659 ? -2.551 -10.109 -9.793 1.00 98.69 659 MET A CA 1
ATOM 5418 C C . MET A 1 659 ? -3.962 -10.626 -10.106 1.00 98.69 659 MET A C 1
ATOM 5420 O O . MET A 1 659 ? -4.869 -9.808 -10.194 1.00 98.69 659 MET A O 1
ATOM 5424 N N . GLN A 1 660 ? -4.192 -11.942 -10.178 1.00 98.00 660 GLN A N 1
ATOM 5425 C CA . GLN A 1 660 ? -5.547 -12.517 -10.187 1.00 98.00 660 GLN A CA 1
ATOM 5426 C C . GLN A 1 660 ? -6.285 -12.304 -8.862 1.00 98.00 660 GLN A C 1
ATOM 5428 O O . GLN A 1 660 ? -7.498 -12.118 -8.865 1.00 98.00 660 GLN A O 1
ATOM 5433 N N . ASN A 1 661 ? -5.564 -12.320 -7.738 1.00 98.50 661 ASN A N 1
ATOM 5434 C CA . ASN A 1 661 ? -6.141 -12.024 -6.432 1.00 98.50 661 ASN A CA 1
ATOM 5435 C C . ASN A 1 661 ? -6.391 -10.515 -6.261 1.00 98.50 661 ASN A C 1
ATOM 5437 O O . ASN A 1 661 ? -7.385 -10.152 -5.645 1.00 98.50 661 ASN A O 1
ATOM 5441 N N . MET A 1 662 ? -5.524 -9.641 -6.796 1.00 98.50 662 MET A N 1
ATOM 5442 C CA . MET A 1 662 ? -5.607 -8.189 -6.571 1.00 98.50 662 MET A CA 1
ATOM 5443 C C . MET A 1 662 ? -6.403 -7.394 -7.622 1.00 98.50 662 MET A C 1
ATOM 5445 O O . MET A 1 662 ? -6.943 -6.345 -7.279 1.00 98.50 662 MET A O 1
ATOM 5449 N N . LEU A 1 663 ? -6.509 -7.837 -8.879 1.00 98.56 663 LEU A N 1
ATOM 5450 C CA . LEU A 1 663 ? -7.358 -7.183 -9.888 1.00 98.56 663 LEU A CA 1
ATOM 5451 C C . LEU A 1 663 ? -8.809 -7.653 -9.778 1.00 98.56 663 LEU A C 1
ATOM 5453 O O . LEU A 1 663 ? -9.079 -8.790 -9.399 1.00 98.56 663 LEU A O 1
ATOM 5457 N N . VAL A 1 664 ? -9.751 -6.793 -10.163 1.00 98.25 664 VAL A N 1
ATOM 5458 C CA . VAL A 1 664 ? -11.163 -7.168 -10.288 1.00 98.25 664 VAL A CA 1
ATOM 5459 C C . VAL A 1 664 ? -11.292 -8.209 -11.411 1.00 98.25 664 VAL A C 1
ATOM 5461 O O . VAL A 1 664 ? -10.881 -7.923 -12.544 1.00 98.25 664 VAL A O 1
ATOM 5464 N N . PRO A 1 665 ? -11.818 -9.417 -11.126 1.00 95.19 665 PRO A N 1
ATOM 5465 C CA . PRO A 1 665 ? -11.821 -10.512 -12.086 1.00 95.19 665 PRO A CA 1
ATOM 5466 C C . PRO A 1 665 ? -12.827 -10.250 -13.221 1.00 95.19 665 PRO A C 1
ATOM 5468 O O . PRO A 1 665 ? -13.983 -9.924 -12.940 1.00 95.19 665 PRO A O 1
ATOM 5471 N N . PRO A 1 666 ? -12.431 -10.414 -14.496 1.00 94.25 666 PRO A N 1
ATOM 5472 C CA . PRO A 1 666 ? -13.332 -10.248 -15.630 1.00 94.25 666 PRO A CA 1
ATOM 5473 C C . PRO A 1 666 ? -14.307 -11.429 -15.752 1.00 94.25 666 PRO A C 1
ATOM 5475 O O . PRO A 1 666 ? -13.963 -12.585 -15.487 1.00 94.25 666 PRO A O 1
ATOM 5478 N N . SER A 1 667 ? -15.523 -11.155 -16.220 1.00 91.88 667 SER A N 1
ATOM 5479 C CA . SER A 1 667 ? -16.447 -12.188 -16.695 1.00 91.88 667 SER A CA 1
ATOM 5480 C C . SER A 1 667 ? -15.938 -12.839 -17.989 1.00 91.88 667 SER A C 1
ATOM 5482 O O . SER A 1 667 ? -15.098 -12.289 -18.702 1.00 91.88 667 SER A O 1
ATOM 5484 N N . LYS A 1 668 ? -16.493 -14.003 -18.357 1.00 87.62 668 LYS A N 1
ATOM 5485 C CA . LYS A 1 668 ? -16.141 -14.689 -19.619 1.00 87.62 668 LYS A CA 1
ATOM 5486 C C . LYS A 1 668 ? -16.364 -13.806 -20.854 1.00 87.62 668 LYS A C 1
ATOM 5488 O O . LYS A 1 668 ? -15.537 -13.793 -21.753 1.00 87.62 668 LYS A O 1
ATOM 5493 N N . SER A 1 669 ? -17.457 -13.045 -20.870 1.00 87.62 669 SER A N 1
ATOM 5494 C CA . SER A 1 669 ? -17.776 -12.067 -21.917 1.00 87.62 669 SER A CA 1
ATOM 5495 C C . SER A 1 669 ? -16.743 -10.948 -22.036 1.00 87.62 669 SER A C 1
ATOM 5497 O O . SER A 1 669 ? -16.520 -10.449 -23.132 1.00 87.62 669 SER A O 1
ATOM 5499 N N . GLU A 1 670 ? -16.109 -10.561 -20.931 1.00 90.88 670 GLU A N 1
ATOM 5500 C CA . GLU A 1 670 ? -15.085 -9.517 -20.918 1.00 90.88 670 GLU A CA 1
ATOM 5501 C C . GLU A 1 670 ? -13.709 -10.084 -21.281 1.00 90.88 670 GLU A C 1
ATOM 5503 O O . GLU A 1 670 ? -12.969 -9.425 -21.999 1.00 90.88 670 GLU A O 1
ATOM 5508 N N . LEU A 1 671 ? -13.389 -11.328 -20.902 1.00 87.88 671 LEU A N 1
ATOM 5509 C CA . LEU A 1 671 ? -12.206 -12.033 -21.421 1.00 87.88 671 LEU A CA 1
ATOM 5510 C C . LEU A 1 671 ? -12.237 -12.118 -22.953 1.00 87.88 671 LEU A C 1
ATOM 5512 O O . LEU A 1 671 ? -11.281 -11.691 -23.593 1.00 87.88 671 LEU A O 1
ATOM 5516 N N . TYR A 1 672 ? -13.376 -12.494 -23.546 1.00 83.19 672 TYR A N 1
ATOM 5517 C CA . TYR A 1 672 ? -13.548 -12.441 -25.004 1.00 83.19 672 TYR A CA 1
ATOM 5518 C C . TYR A 1 672 ? -13.384 -11.021 -25.590 1.00 83.19 672 TYR A C 1
ATOM 5520 O O . TYR A 1 672 ? -13.017 -10.881 -26.753 1.00 83.19 672 TYR A O 1
ATOM 5528 N N . GLN A 1 673 ? -13.621 -9.952 -24.818 1.00 84.50 673 GLN A N 1
ATOM 5529 C CA . GLN A 1 673 ? -13.391 -8.563 -25.254 1.00 84.50 673 GLN A CA 1
ATOM 5530 C C . GLN A 1 673 ? -11.921 -8.126 -25.122 1.00 84.50 673 GLN A C 1
ATOM 5532 O O . GLN A 1 673 ? -11.472 -7.303 -25.922 1.00 84.50 673 GLN A O 1
ATOM 5537 N N . PHE A 1 674 ? -11.151 -8.691 -24.185 1.00 84.62 674 PHE A N 1
ATOM 5538 C CA . PHE A 1 674 ? -9.687 -8.579 -24.173 1.00 84.62 674 PHE A CA 1
ATOM 5539 C C . PHE A 1 674 ? -9.061 -9.349 -25.352 1.00 84.62 674 PHE A C 1
ATOM 5541 O O . PHE A 1 674 ? -8.223 -8.809 -26.077 1.00 84.62 674 PHE A O 1
ATOM 5548 N N . GLU A 1 675 ? -9.501 -10.586 -25.594 1.00 78.62 675 GLU A N 1
ATOM 5549 C CA . GLU A 1 675 ? -9.034 -11.441 -26.698 1.00 78.62 675 GLU A CA 1
ATOM 5550 C C . GLU A 1 675 ? -9.388 -10.848 -28.076 1.00 78.62 675 GLU A C 1
ATOM 5552 O O . GLU A 1 675 ? -8.545 -10.809 -28.966 1.00 78.62 675 GLU A O 1
ATOM 5557 N N . ALA A 1 676 ? -10.582 -10.269 -28.240 1.00 73.75 676 ALA A N 1
ATOM 5558 C CA . ALA A 1 676 ? -10.987 -9.588 -29.475 1.00 73.75 676 ALA A CA 1
ATOM 5559 C C . ALA A 1 676 ? -10.441 -8.150 -29.628 1.00 73.75 676 ALA A C 1
ATOM 5561 O O . ALA A 1 676 ? -10.806 -7.468 -30.587 1.00 73.75 676 ALA A O 1
ATOM 5562 N N . SER A 1 677 ? -9.622 -7.650 -28.688 1.00 71.44 677 SER A N 1
ATOM 5563 C CA . SER A 1 677 ? -9.167 -6.244 -28.640 1.00 71.44 677 SER A CA 1
ATOM 5564 C C . SER A 1 677 ? -10.315 -5.216 -28.731 1.00 71.44 677 SER A C 1
ATOM 5566 O O . SER A 1 677 ? -10.174 -4.144 -29.318 1.00 71.44 677 SER A O 1
ATOM 5568 N N . ALA A 1 678 ? -11.474 -5.544 -28.151 1.00 65.19 678 ALA A N 1
ATOM 5569 C CA . ALA A 1 678 ? -12.685 -4.723 -28.186 1.00 65.19 678 ALA A CA 1
ATOM 5570 C C . ALA A 1 678 ? -12.720 -3.639 -27.090 1.00 65.19 678 ALA A C 1
ATOM 5572 O O . ALA A 1 678 ? -13.512 -2.698 -27.173 1.00 65.19 678 ALA A O 1
ATOM 5573 N N . PHE A 1 679 ? -11.867 -3.752 -26.067 1.00 67.06 679 PHE A N 1
ATOM 5574 C CA . PHE A 1 679 ? -11.637 -2.686 -25.090 1.00 67.06 679 PHE A CA 1
ATOM 5575 C C . PHE A 1 679 ? -10.692 -1.597 -25.630 1.00 67.06 679 PHE A C 1
ATOM 5577 O O . PHE A 1 679 ? -9.847 -1.874 -26.483 1.00 67.06 679 PHE A O 1
ATOM 5584 N N . PRO A 1 680 ? -10.740 -0.368 -25.076 1.00 69.31 680 PRO A N 1
ATOM 5585 C CA . PRO A 1 680 ? -9.620 0.565 -25.168 1.00 69.31 680 PRO A CA 1
ATOM 5586 C C . PRO A 1 680 ? -8.321 -0.121 -24.719 1.00 69.31 680 PRO A C 1
ATOM 5588 O O . PRO A 1 680 ? -8.352 -0.895 -23.759 1.00 69.31 680 PRO A O 1
ATOM 5591 N N . ARG A 1 681 ? -7.196 0.172 -25.396 1.00 82.69 681 ARG A N 1
ATOM 5592 C CA . ARG A 1 681 ? -5.886 -0.468 -25.157 1.00 82.69 681 ARG A CA 1
ATOM 5593 C C . ARG A 1 681 ? -5.613 -0.620 -23.646 1.00 82.69 681 ARG A C 1
ATOM 5595 O O . ARG A 1 681 ? -5.581 0.400 -22.954 1.00 82.69 681 ARG A O 1
ATOM 5602 N N . PRO A 1 682 ? -5.409 -1.850 -23.132 1.00 91.56 682 PRO A N 1
ATOM 5603 C CA . PRO A 1 682 ? -5.199 -2.070 -21.708 1.00 91.56 682 PRO A CA 1
ATOM 5604 C C . PRO A 1 682 ? -3.886 -1.448 -21.237 1.00 91.56 682 PRO A C 1
ATOM 5606 O O . PRO A 1 682 ? -2.917 -1.361 -21.994 1.00 91.56 682 PRO A O 1
ATOM 5609 N N . PHE A 1 683 ? -3.839 -1.064 -19.962 1.00 96.62 683 PHE A N 1
ATOM 5610 C CA . PHE A 1 683 ? -2.599 -0.651 -19.319 1.00 96.62 683 PHE A CA 1
ATOM 5611 C C . PHE A 1 683 ? -1.722 -1.891 -19.081 1.00 96.62 683 PHE A C 1
ATOM 5613 O O . PHE A 1 683 ? -2.122 -2.801 -18.351 1.00 96.62 683 PHE A O 1
ATOM 5620 N N . VAL A 1 684 ? -0.543 -1.950 -19.705 1.00 97.69 684 VAL A N 1
ATOM 5621 C CA . VAL A 1 684 ? 0.316 -3.145 -19.729 1.00 97.69 684 VAL A CA 1
ATOM 5622 C C . VAL A 1 684 ? 1.413 -3.066 -18.667 1.00 97.69 684 VAL A C 1
ATOM 5624 O O . VAL A 1 684 ? 2.198 -2.120 -18.645 1.00 97.69 684 VAL A O 1
ATOM 5627 N N . ILE A 1 685 ? 1.519 -4.089 -17.818 1.00 98.69 685 ILE A N 1
ATOM 5628 C CA . ILE A 1 685 ? 2.581 -4.237 -16.815 1.00 98.69 685 ILE A CA 1
ATOM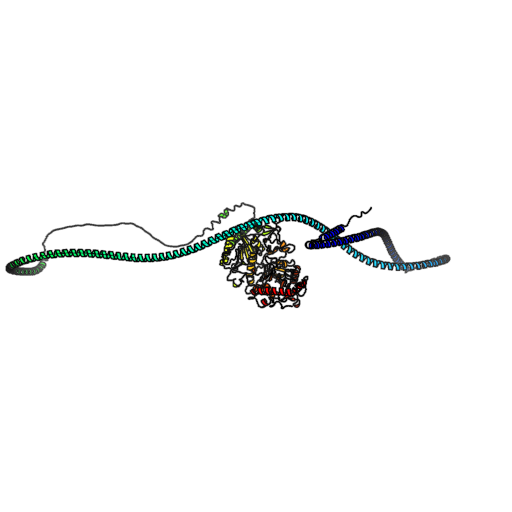 5629 C C . ILE A 1 685 ? 3.554 -5.336 -17.255 1.00 98.69 685 ILE A C 1
ATOM 5631 O O . ILE A 1 685 ? 3.249 -6.524 -17.156 1.00 98.69 685 ILE A O 1
ATOM 5635 N N . PHE A 1 686 ? 4.754 -4.940 -17.677 1.00 98.69 686 PHE A N 1
ATOM 5636 C CA . PHE A 1 686 ? 5.875 -5.835 -17.962 1.00 98.69 686 PHE A CA 1
ATOM 5637 C C . PHE A 1 686 ? 6.653 -6.121 -16.670 1.00 98.69 686 PHE A C 1
ATOM 5639 O O . PHE A 1 686 ? 7.535 -5.353 -16.265 1.00 98.69 686 PHE A O 1
ATOM 5646 N N . ASN A 1 687 ? 6.335 -7.230 -15.999 1.00 98.62 687 ASN A N 1
ATOM 5647 C CA . ASN A 1 687 ? 7.047 -7.663 -14.801 1.00 98.62 687 ASN A CA 1
ATOM 5648 C C . ASN A 1 687 ? 8.237 -8.569 -15.158 1.00 98.62 687 ASN A C 1
ATOM 5650 O O . ASN A 1 687 ? 8.175 -9.798 -15.085 1.00 98.62 687 ASN A O 1
ATOM 5654 N N . ALA A 1 688 ? 9.351 -7.917 -15.489 1.00 98.19 688 ALA A N 1
ATOM 5655 C CA . ALA A 1 688 ? 10.677 -8.509 -15.625 1.00 98.19 688 ALA A CA 1
ATOM 5656 C C . ALA A 1 688 ? 11.473 -8.436 -14.300 1.00 98.19 688 ALA A C 1
ATOM 5658 O O . ALA A 1 688 ? 12.701 -8.346 -14.302 1.00 98.19 688 ALA A O 1
ATOM 5659 N N . GLY A 1 689 ? 10.795 -8.472 -13.145 1.00 97.12 689 GLY A N 1
ATOM 5660 C CA . GLY A 1 689 ? 11.365 -8.173 -11.826 1.00 97.12 689 GLY A CA 1
ATOM 5661 C C . GLY A 1 689 ? 12.560 -9.034 -11.390 1.00 97.12 689 GLY A C 1
ATOM 5662 O O . GLY A 1 689 ? 13.368 -8.614 -10.558 1.00 97.12 689 GLY A O 1
ATOM 5663 N N . CYS A 1 690 ? 12.722 -10.220 -11.981 1.00 95.62 690 CYS A N 1
ATOM 5664 C CA . CYS A 1 690 ? 13.887 -11.087 -11.794 1.00 95.62 690 CYS A CA 1
ATOM 5665 C C . CYS A 1 690 ? 15.172 -10.558 -12.465 1.00 95.62 690 CYS A C 1
ATOM 5667 O O . CYS A 1 690 ? 16.269 -10.926 -12.041 1.00 95.62 690 CYS A O 1
ATOM 5669 N N . PHE A 1 691 ? 15.062 -9.699 -13.482 1.00 97.50 691 PHE A N 1
ATOM 5670 C CA . PHE A 1 691 ? 16.179 -9.181 -14.272 1.00 97.50 691 PHE A CA 1
ATOM 5671 C C . PHE A 1 691 ? 16.593 -7.775 -13.813 1.00 97.50 691 PHE A C 1
ATOM 5673 O O . PHE A 1 691 ? 15.734 -6.906 -13.663 1.00 97.50 691 PHE A O 1
ATOM 5680 N N . PRO A 1 692 ? 17.888 -7.500 -13.569 1.00 96.69 692 PRO A N 1
ATOM 5681 C CA . PRO A 1 692 ? 18.317 -6.208 -13.047 1.00 96.69 692 PRO A CA 1
ATOM 5682 C C . PRO A 1 692 ? 18.230 -5.082 -14.086 1.00 96.69 692 PRO A C 1
ATOM 5684 O O . PRO A 1 692 ? 18.638 -5.210 -15.248 1.00 96.69 692 PRO A O 1
ATOM 5687 N N . CYS A 1 693 ? 17.797 -3.915 -13.613 1.00 95.06 693 CYS A N 1
ATOM 5688 C CA . CYS A 1 693 ? 17.942 -2.664 -14.337 1.00 95.06 693 CYS A CA 1
ATOM 5689 C C . CYS A 1 693 ? 19.428 -2.309 -14.513 1.00 95.06 693 CYS A C 1
ATOM 5691 O O . CYS A 1 693 ? 20.265 -2.584 -13.645 1.00 95.06 693 CYS A O 1
ATOM 5693 N N . ASN A 1 694 ? 19.763 -1.675 -15.637 1.00 94.12 694 ASN A N 1
ATOM 5694 C CA . ASN A 1 694 ? 21.114 -1.191 -15.882 1.00 94.12 694 ASN A CA 1
ATOM 5695 C C . ASN A 1 694 ? 21.351 0.130 -15.133 1.00 94.12 694 ASN A C 1
ATOM 5697 O O . ASN A 1 694 ? 20.851 1.178 -15.533 1.00 94.12 694 ASN A O 1
ATOM 5701 N N . ARG A 1 695 ? 22.184 0.091 -14.087 1.00 93.56 695 ARG A N 1
ATOM 5702 C CA . ARG A 1 695 ? 22.592 1.274 -13.302 1.00 93.56 695 ARG A CA 1
ATOM 5703 C C . ARG A 1 695 ? 23.357 2.344 -14.099 1.00 93.56 695 ARG A C 1
ATOM 5705 O O . ARG A 1 695 ? 23.611 3.415 -13.566 1.00 93.56 695 ARG A O 1
ATOM 5712 N N . HIS A 1 696 ? 23.795 2.028 -15.320 1.00 93.38 696 HIS A N 1
ATOM 5713 C CA . HIS A 1 696 ? 24.503 2.952 -16.211 1.00 93.38 696 HIS A CA 1
ATOM 5714 C C . HIS A 1 696 ? 23.577 3.625 -17.235 1.00 93.38 696 HIS A C 1
ATOM 5716 O O . HIS A 1 696 ? 24.028 4.501 -17.969 1.00 93.38 696 HIS A O 1
ATOM 5722 N N . THR A 1 697 ? 22.294 3.248 -17.290 1.00 92.88 697 THR A N 1
ATOM 5723 C CA . THR A 1 697 ? 21.280 4.017 -18.021 1.00 92.88 697 THR A CA 1
ATOM 5724 C C . THR A 1 697 ? 20.979 5.308 -17.248 1.00 92.88 697 THR A C 1
ATOM 5726 O O . THR A 1 697 ? 20.913 5.294 -16.017 1.00 92.88 697 THR A O 1
ATOM 5729 N N . ALA A 1 698 ? 20.800 6.430 -17.952 1.00 92.56 698 ALA A N 1
ATOM 5730 C CA . ALA A 1 698 ? 20.520 7.727 -17.332 1.00 92.56 698 ALA A CA 1
ATOM 5731 C C . ALA A 1 698 ? 19.296 7.677 -16.393 1.00 92.56 698 ALA A C 1
ATOM 5733 O O . ALA A 1 698 ? 18.362 6.903 -16.593 1.00 92.56 698 ALA A O 1
ATOM 5734 N N . GLY A 1 699 ? 19.319 8.470 -15.318 1.00 87.56 699 GLY A N 1
ATOM 5735 C CA . GLY A 1 699 ? 18.247 8.518 -14.315 1.00 87.56 699 GLY A CA 1
ATOM 5736 C C . GLY A 1 699 ? 18.109 7.281 -13.409 1.00 87.56 699 GLY A C 1
ATOM 5737 O O . GLY A 1 699 ? 17.348 7.339 -12.438 1.00 87.56 699 GLY A O 1
ATOM 5738 N N . MET A 1 700 ? 18.822 6.176 -13.662 1.00 93.75 700 MET A N 1
ATOM 5739 C CA . MET A 1 700 ? 18.789 4.975 -12.818 1.00 93.75 700 MET A CA 1
ATOM 5740 C C . MET A 1 700 ? 19.721 5.111 -11.608 1.00 93.75 700 MET A C 1
ATOM 5742 O O . MET A 1 700 ? 20.873 5.515 -11.731 1.00 93.75 700 MET A O 1
ATOM 5746 N N . THR A 1 701 ? 19.221 4.755 -10.423 1.00 92.06 701 THR A N 1
ATOM 5747 C CA . THR A 1 701 ? 19.930 4.916 -9.136 1.00 92.06 701 THR A CA 1
ATOM 5748 C C . THR A 1 701 ? 20.407 3.606 -8.515 1.00 92.06 701 THR A C 1
ATOM 5750 O O . THR A 1 701 ? 21.198 3.620 -7.573 1.00 92.06 701 THR A O 1
ATOM 5753 N N . SER A 1 702 ? 19.936 2.464 -9.015 1.00 94.88 702 SER A N 1
ATOM 5754 C CA . SER A 1 702 ? 20.280 1.139 -8.499 1.00 94.88 702 SER A CA 1
ATOM 5755 C C . SER A 1 702 ? 20.146 0.073 -9.599 1.00 94.88 702 SER A C 1
ATOM 5757 O O . SER A 1 702 ? 20.063 0.391 -10.784 1.00 94.88 702 SER A O 1
ATOM 5759 N N . THR A 1 703 ? 20.151 -1.210 -9.225 1.00 96.19 703 THR A N 1
ATOM 5760 C CA . THR A 1 703 ? 19.772 -2.318 -10.122 1.00 96.19 703 THR A CA 1
ATOM 5761 C C . THR A 1 703 ? 18.262 -2.565 -10.170 1.00 96.19 703 THR A C 1
ATOM 5763 O O . THR A 1 703 ? 17.835 -3.520 -10.811 1.00 96.19 703 THR A O 1
ATOM 5766 N N . THR A 1 704 ? 17.459 -1.747 -9.490 1.00 96.88 704 THR A N 1
ATOM 5767 C CA . THR A 1 704 ? 15.994 -1.791 -9.486 1.00 96.88 704 THR A CA 1
ATOM 5768 C C . THR A 1 704 ? 15.443 -0.606 -10.282 1.00 96.88 704 THR A C 1
ATOM 5770 O O . THR A 1 704 ? 16.026 0.475 -10.260 1.00 96.88 704 THR A O 1
ATOM 5773 N N . SER A 1 705 ? 14.322 -0.800 -10.973 1.00 97.06 705 SER A N 1
ATOM 5774 C CA . SER A 1 705 ? 13.550 0.266 -11.619 1.00 97.06 705 SER A CA 1
ATOM 5775 C C . SER A 1 705 ? 12.071 -0.110 -11.636 1.00 97.06 705 SER A C 1
ATOM 5777 O O . SER A 1 705 ? 11.725 -1.254 -11.930 1.00 97.06 705 SER A O 1
ATOM 5779 N N . VAL A 1 706 ? 11.211 0.852 -11.302 1.00 97.88 706 VAL A N 1
ATOM 5780 C CA . VAL A 1 706 ? 9.749 0.736 -11.369 1.00 97.88 706 VAL A CA 1
ATOM 5781 C C . VAL A 1 706 ? 9.246 1.958 -12.133 1.00 97.88 706 VAL A C 1
ATOM 5783 O O . VAL A 1 706 ? 9.015 3.017 -11.549 1.00 97.88 706 VAL A O 1
ATOM 5786 N N . SER A 1 707 ? 9.178 1.838 -13.459 1.00 97.50 707 SER A N 1
ATOM 5787 C CA . SER A 1 707 ? 8.929 2.960 -14.375 1.00 97.50 707 SER A CA 1
ATOM 5788 C C . SER A 1 707 ? 7.515 2.913 -14.952 1.00 97.50 707 SER A C 1
ATOM 5790 O O . SER A 1 707 ? 7.066 1.845 -15.358 1.00 97.50 707 SER A O 1
ATOM 5792 N N . LEU A 1 708 ? 6.828 4.058 -15.011 1.00 97.94 708 LEU A N 1
ATOM 5793 C CA . LEU A 1 708 ? 5.471 4.195 -15.554 1.00 97.94 708 LEU A CA 1
ATOM 5794 C C . LEU A 1 708 ? 5.418 5.259 -16.664 1.00 97.94 708 LEU A C 1
ATOM 5796 O O . LEU A 1 708 ? 5.884 6.381 -16.461 1.00 97.94 708 LEU A O 1
ATOM 5800 N N . SER A 1 709 ? 4.787 4.924 -17.787 1.00 97.00 709 SER A N 1
ATOM 5801 C CA . SER A 1 709 ? 4.360 5.841 -18.849 1.00 97.00 709 SER A CA 1
ATOM 5802 C C . SER A 1 709 ? 2.830 5.880 -18.864 1.00 97.00 709 SER A C 1
ATOM 5804 O O . SER A 1 709 ? 2.169 4.857 -19.065 1.00 97.00 709 SER A O 1
ATOM 5806 N N . LEU A 1 710 ? 2.258 7.055 -18.595 1.00 94.19 710 LEU A N 1
ATOM 5807 C CA . LEU A 1 710 ? 0.817 7.231 -18.405 1.00 94.19 710 LEU A CA 1
ATOM 5808 C C . LEU A 1 710 ? 0.101 7.463 -19.740 1.00 94.19 710 LEU A C 1
ATOM 5810 O O . LEU A 1 710 ? -1.045 7.050 -19.892 1.00 94.19 710 LEU A O 1
ATOM 5814 N N . CYS A 1 711 ? 0.781 8.062 -20.720 1.00 88.50 711 CYS A N 1
ATOM 5815 C CA . CYS A 1 711 ? 0.233 8.309 -22.054 1.00 88.50 711 CYS A CA 1
ATOM 5816 C C . CYS A 1 711 ? 0.317 7.068 -22.958 1.00 88.50 711 CYS A C 1
ATOM 5818 O O . CYS A 1 711 ? -0.590 6.836 -23.755 1.00 88.50 711 CYS A O 1
ATOM 5820 N N . ARG A 1 712 ? 1.360 6.233 -22.820 1.00 91.62 712 ARG A N 1
ATOM 5821 C CA . ARG A 1 712 ? 1.464 4.952 -23.556 1.00 91.62 712 ARG A CA 1
ATOM 5822 C C . ARG A 1 712 ? 0.641 3.828 -22.925 1.00 91.62 712 ARG A C 1
ATOM 5824 O O . ARG A 1 712 ? 0.349 2.841 -23.599 1.00 91.62 712 ARG A O 1
ATOM 5831 N N . GLY A 1 713 ? 0.295 3.971 -21.644 1.00 95.62 713 GLY A N 1
ATOM 5832 C CA . GLY A 1 713 ? -0.363 2.934 -20.855 1.00 95.62 713 GLY A CA 1
ATOM 5833 C C . GLY A 1 713 ? 0.563 1.755 -20.548 1.00 95.62 713 GLY A C 1
ATOM 5834 O O . GLY A 1 713 ? 0.162 0.608 -20.712 1.00 95.62 713 GLY A O 1
ATOM 5835 N N . GLU A 1 714 ? 1.817 2.017 -20.166 1.00 97.75 714 GLU A N 1
ATOM 5836 C CA . GLU A 1 714 ? 2.834 0.976 -19.963 1.00 97.75 714 GLU A CA 1
ATOM 5837 C C . GLU A 1 714 ? 3.583 1.154 -18.629 1.00 97.75 714 GLU A C 1
ATOM 5839 O O . GLU A 1 714 ? 3.971 2.257 -18.241 1.00 97.75 714 GLU A O 1
ATOM 5844 N N . MET A 1 715 ? 3.843 0.047 -17.933 1.00 98.50 715 MET A N 1
ATOM 5845 C CA . MET A 1 715 ? 4.663 -0.020 -16.722 1.00 98.50 715 MET A CA 1
ATOM 5846 C C . MET A 1 715 ? 5.718 -1.116 -16.849 1.00 98.50 715 MET A C 1
ATOM 5848 O O . MET A 1 715 ? 5.434 -2.220 -17.306 1.00 98.50 715 MET A O 1
ATOM 5852 N N . VAL A 1 716 ? 6.932 -0.824 -16.386 1.00 98.62 716 VAL A N 1
ATOM 5853 C CA . VAL A 1 716 ? 8.088 -1.722 -16.461 1.00 98.62 716 VAL A CA 1
ATOM 5854 C C . VAL A 1 716 ? 8.680 -1.921 -15.068 1.00 98.62 716 VAL A C 1
ATOM 5856 O O . VAL A 1 716 ? 9.043 -0.950 -14.396 1.00 98.62 716 VAL A O 1
ATOM 5859 N N . ILE A 1 717 ? 8.803 -3.182 -14.645 1.00 98.75 717 ILE A N 1
ATOM 5860 C CA . ILE A 1 717 ? 9.413 -3.579 -13.368 1.00 98.75 717 ILE A CA 1
ATOM 5861 C C . ILE A 1 717 ? 10.687 -4.377 -13.649 1.00 98.75 717 ILE A C 1
ATOM 5863 O O . ILE A 1 717 ? 10.647 -5.412 -14.312 1.00 98.75 717 ILE A O 1
ATOM 5867 N N . LEU A 1 718 ? 11.812 -3.912 -13.105 1.00 98.44 718 LEU A N 1
ATOM 5868 C CA . LEU A 1 718 ? 13.127 -4.545 -13.203 1.00 98.44 718 LEU A CA 1
ATOM 5869 C C . LEU A 1 718 ? 13.798 -4.596 -11.825 1.00 98.44 718 LEU A C 1
ATOM 5871 O O . LEU A 1 718 ? 13.760 -3.633 -11.060 1.00 98.44 718 LEU A O 1
ATOM 5875 N N . GLY A 1 719 ? 14.473 -5.703 -11.519 1.00 97.12 719 GLY A N 1
ATOM 5876 C CA . GLY A 1 719 ? 15.347 -5.848 -10.350 1.00 97.12 719 GLY A CA 1
ATOM 5877 C C . GLY A 1 719 ? 14.661 -5.728 -8.986 1.00 97.12 719 GLY A C 1
ATOM 5878 O O . GLY A 1 719 ? 15.304 -5.346 -8.005 1.00 97.12 719 GLY A O 1
ATOM 5879 N N . THR A 1 720 ? 13.368 -6.025 -8.918 1.00 97.44 720 THR A N 1
ATOM 5880 C CA . THR A 1 720 ? 12.596 -6.229 -7.690 1.00 97.44 720 THR A CA 1
ATOM 5881 C C . THR A 1 720 ? 11.518 -7.262 -7.976 1.00 97.44 720 THR A C 1
ATOM 5883 O O . THR A 1 720 ? 10.853 -7.179 -9.002 1.00 97.44 720 THR A O 1
ATOM 5886 N N . GLN A 1 721 ? 11.352 -8.244 -7.090 1.00 97.56 721 GLN A N 1
ATOM 5887 C CA . GLN A 1 721 ? 10.298 -9.252 -7.222 1.00 97.56 721 GLN A CA 1
ATOM 5888 C C . GLN A 1 721 ? 9.149 -9.015 -6.231 1.00 97.56 721 GLN A C 1
ATOM 5890 O O . GLN A 1 721 ? 8.214 -9.798 -6.230 1.00 97.56 721 GLN A O 1
ATOM 5895 N N . TYR A 1 722 ? 9.184 -7.958 -5.408 1.00 97.69 722 TYR A N 1
ATOM 5896 C CA . TYR A 1 722 ? 8.108 -7.646 -4.457 1.00 97.69 722 TYR A CA 1
ATOM 5897 C C . TYR A 1 722 ? 6.781 -7.412 -5.193 1.00 97.69 722 TYR A C 1
ATOM 5899 O O . TYR A 1 722 ? 6.639 -6.416 -5.908 1.00 97.69 722 TYR A O 1
ATOM 5907 N N . ALA A 1 723 ? 5.798 -8.298 -5.014 1.00 97.56 723 ALA A N 1
ATOM 5908 C CA . ALA A 1 723 ? 4.576 -8.278 -5.819 1.00 97.56 723 ALA A CA 1
ATOM 5909 C C . ALA A 1 723 ? 3.761 -6.982 -5.638 1.00 97.56 723 ALA A C 1
ATOM 5911 O O . ALA A 1 723 ? 3.141 -6.481 -6.578 1.00 97.56 723 ALA A O 1
ATOM 5912 N N . GLY A 1 724 ? 3.854 -6.364 -4.455 1.00 95.81 724 GLY A N 1
ATOM 5913 C CA . GLY A 1 724 ? 3.199 -5.095 -4.139 1.00 95.81 724 GLY A CA 1
ATOM 5914 C C . GLY A 1 724 ? 3.680 -3.873 -4.941 1.00 95.81 724 GLY A C 1
ATOM 5915 O O . GLY A 1 724 ? 3.045 -2.824 -4.830 1.00 95.81 724 GLY A O 1
ATOM 5916 N N . GLU A 1 725 ? 4.745 -3.974 -5.750 1.00 97.94 725 GLU A N 1
ATOM 5917 C CA . GLU A 1 725 ? 5.061 -2.934 -6.746 1.00 97.94 725 GLU A CA 1
ATOM 5918 C C . GLU A 1 725 ? 4.006 -2.910 -7.869 1.00 97.94 725 GLU A C 1
ATOM 5920 O O . GLU A 1 725 ? 3.619 -1.826 -8.292 1.00 97.94 725 GLU A O 1
ATOM 5925 N N . MET A 1 726 ? 3.476 -4.066 -8.306 1.00 98.56 726 MET A N 1
ATOM 5926 C CA . MET A 1 726 ? 2.427 -4.129 -9.341 1.00 98.56 726 MET A CA 1
ATOM 5927 C C . MET A 1 726 ? 1.126 -3.476 -8.852 1.00 98.56 726 MET A C 1
ATOM 5929 O O . MET A 1 726 ? 0.627 -2.559 -9.504 1.00 98.56 726 MET A O 1
ATOM 5933 N N . LYS A 1 727 ? 0.644 -3.868 -7.657 1.00 97.94 727 LYS A N 1
ATOM 5934 C CA . LYS A 1 727 ? -0.513 -3.249 -6.973 1.00 97.94 727 LYS A CA 1
ATOM 5935 C C . LYS A 1 727 ? -0.372 -1.725 -6.925 1.00 97.94 727 LYS A C 1
ATOM 5937 O O . LYS A 1 727 ? -1.201 -0.994 -7.454 1.00 97.94 727 LYS A O 1
ATOM 5942 N N . LYS A 1 728 ? 0.725 -1.224 -6.346 1.00 96.25 728 LYS A N 1
ATOM 5943 C CA . LYS A 1 728 ? 0.907 0.224 -6.153 1.00 96.25 728 LYS A CA 1
ATOM 5944 C C . LYS A 1 728 ? 1.303 0.983 -7.428 1.00 96.25 728 LYS A C 1
ATOM 5946 O O . LYS A 1 728 ? 1.190 2.211 -7.459 1.00 96.25 728 LYS A O 1
ATOM 5951 N N . GLY A 1 729 ? 1.692 0.274 -8.486 1.00 97.25 729 GLY A N 1
ATOM 5952 C CA . GLY A 1 729 ? 1.735 0.780 -9.855 1.00 97.25 729 GLY A CA 1
ATOM 5953 C C . GLY A 1 729 ? 0.338 1.113 -10.369 1.00 97.25 729 GLY A C 1
ATOM 5954 O O . GLY A 1 729 ? 0.068 2.276 -10.664 1.00 97.25 729 GLY A O 1
ATOM 5955 N N . VAL A 1 730 ? -0.574 0.133 -10.360 1.00 98.44 730 VAL A N 1
ATOM 5956 C CA . VAL A 1 730 ? -2.000 0.322 -10.703 1.00 98.44 730 VAL A CA 1
ATOM 5957 C C . VAL A 1 730 ? -2.630 1.428 -9.847 1.00 98.44 730 VAL A C 1
ATOM 5959 O O . VAL A 1 730 ? -3.297 2.314 -10.378 1.00 98.44 730 VAL A O 1
ATOM 5962 N N . PHE A 1 731 ? -2.337 1.474 -8.545 1.00 98.06 731 PHE A N 1
ATOM 5963 C CA . PHE A 1 731 ? -2.820 2.555 -7.680 1.00 98.06 731 PHE A CA 1
ATOM 5964 C C . PHE A 1 731 ? -2.300 3.943 -8.089 1.00 98.06 731 PHE A C 1
ATOM 5966 O O . PHE A 1 731 ? -3.045 4.917 -8.031 1.00 98.06 731 PHE A O 1
ATOM 5973 N N . THR A 1 732 ? -1.047 4.048 -8.553 1.00 97.62 732 THR A N 1
ATOM 5974 C CA . THR A 1 732 ? -0.489 5.310 -9.084 1.00 97.62 732 THR A CA 1
ATOM 5975 C C . THR A 1 732 ? -1.209 5.734 -10.375 1.00 97.62 732 THR A C 1
ATOM 5977 O O . THR A 1 732 ? -1.466 6.920 -10.574 1.00 97.62 732 THR A O 1
ATOM 5980 N N . VAL A 1 733 ? -1.593 4.774 -11.225 1.00 97.38 733 VAL A N 1
ATOM 5981 C CA . VAL A 1 733 ? -2.389 5.006 -12.447 1.00 97.38 733 VAL A CA 1
ATOM 5982 C C . VAL A 1 733 ? -3.795 5.516 -12.091 1.00 97.38 733 VAL A C 1
ATOM 5984 O O . VAL A 1 733 ? -4.235 6.535 -12.626 1.00 97.38 733 VAL A O 1
ATOM 5987 N N . MET A 1 734 ? -4.471 4.904 -11.112 1.00 98.12 734 MET A N 1
ATOM 5988 C CA . MET A 1 734 ? -5.766 5.388 -10.602 1.00 98.12 734 MET A CA 1
ATOM 5989 C C . MET A 1 734 ? -5.649 6.776 -9.944 1.00 98.12 734 MET A C 1
ATOM 5991 O O . MET A 1 734 ? -6.488 7.645 -10.186 1.00 98.12 734 MET A O 1
ATOM 5995 N N . MET A 1 735 ? -4.575 7.023 -9.185 1.00 97.75 735 MET A N 1
ATOM 5996 C CA . MET A 1 735 ? -4.247 8.327 -8.590 1.00 97.75 735 MET A CA 1
ATOM 5997 C C . MET A 1 735 ? -4.060 9.447 -9.624 1.00 97.75 735 MET A C 1
ATOM 5999 O O . MET A 1 735 ? -4.255 10.613 -9.274 1.00 97.75 735 MET A O 1
ATOM 6003 N N . TYR A 1 736 ? -3.707 9.120 -10.871 1.00 96.75 736 TYR A N 1
ATOM 6004 C CA . TYR A 1 736 ? -3.606 10.078 -11.975 1.00 96.75 736 TYR A CA 1
ATOM 6005 C C . TYR A 1 736 ? -4.918 10.239 -12.757 1.00 96.75 736 TYR A C 1
ATOM 6007 O O . TYR A 1 736 ? -5.375 11.362 -12.960 1.00 96.75 736 TYR A O 1
ATOM 6015 N N . HIS A 1 737 ? -5.549 9.145 -13.194 1.00 95.62 737 HIS A N 1
ATOM 6016 C CA . HIS A 1 737 ? -6.701 9.247 -14.099 1.00 95.62 737 HIS A CA 1
ATOM 6017 C C . HIS A 1 737 ? -8.015 9.612 -13.402 1.00 95.62 737 HIS A C 1
ATOM 6019 O O . HIS A 1 737 ? -8.846 10.277 -14.019 1.00 95.62 737 HIS A O 1
ATOM 6025 N N . MET A 1 738 ? -8.239 9.203 -12.147 1.00 97.19 738 MET A N 1
ATOM 6026 C CA . MET A 1 738 ? -9.525 9.465 -11.484 1.00 97.19 738 MET A CA 1
ATOM 6027 C C . MET A 1 738 ? -9.800 10.970 -11.286 1.00 97.19 738 MET A C 1
ATOM 6029 O O . MET A 1 738 ? -10.879 11.403 -11.690 1.00 97.19 738 MET A O 1
ATOM 6033 N N . PRO A 1 739 ? -8.849 11.818 -10.828 1.00 96.94 739 PRO A N 1
ATOM 6034 C CA . PRO A 1 739 ? -9.081 13.261 -10.695 1.00 96.94 739 PRO A CA 1
ATOM 6035 C C . PRO A 1 739 ? -9.335 14.001 -12.018 1.00 96.94 739 PRO A C 1
ATOM 6037 O O . PRO A 1 739 ? -9.730 15.167 -11.988 1.00 96.94 739 PRO A O 1
ATOM 6040 N N . LEU A 1 740 ? -9.110 13.354 -13.168 1.00 94.94 740 LEU A N 1
ATOM 6041 C CA . LEU A 1 740 ? -9.421 13.876 -14.504 1.00 94.94 740 LEU A CA 1
ATOM 6042 C C . LEU A 1 740 ? -10.804 13.422 -15.018 1.00 94.94 740 LEU A C 1
ATOM 6044 O O . LEU A 1 740 ? -11.275 13.962 -16.018 1.00 94.94 740 LEU A O 1
ATOM 6048 N N . ARG A 1 741 ? -11.447 12.452 -14.348 1.00 95.25 741 ARG A N 1
ATOM 6049 C CA . ARG A 1 741 ? -12.739 11.849 -14.719 1.00 95.25 741 ARG A CA 1
ATOM 6050 C C . ARG A 1 741 ? -13.904 12.379 -13.850 1.00 95.25 741 ARG A C 1
ATOM 6052 O O . ARG A 1 741 ? -13.675 12.747 -12.698 1.00 95.25 741 ARG A O 1
ATOM 6059 N N . PRO A 1 742 ? -15.156 12.384 -14.352 1.00 93.44 742 PRO A N 1
ATOM 6060 C CA . PRO A 1 742 ? -15.519 12.074 -15.737 1.00 93.44 742 PRO A CA 1
ATOM 6061 C C . PRO A 1 742 ? -14.995 13.140 -16.711 1.00 93.44 742 PRO A C 1
ATOM 6063 O O . PRO A 1 742 ? -14.503 12.779 -17.774 1.00 93.44 742 PRO A O 1
ATOM 6066 N N . GLU A 1 743 ? -14.951 14.414 -16.302 1.00 92.31 743 GLU A N 1
ATOM 6067 C CA . GLU A 1 743 ? -14.337 15.496 -17.080 1.00 92.31 743 GLU A CA 1
ATOM 6068 C C . GLU A 1 743 ? -13.528 16.463 -16.196 1.00 92.31 743 GLU A C 1
ATOM 6070 O O . GLU A 1 743 ? -13.971 16.892 -15.127 1.00 92.31 743 GLU A O 1
ATOM 6075 N N . ARG A 1 744 ? -12.343 16.866 -16.679 1.00 88.88 744 ARG A N 1
ATOM 6076 C CA . ARG A 1 744 ? -11.364 17.704 -15.955 1.00 88.88 744 ARG A CA 1
ATOM 6077 C C . ARG A 1 744 ? -11.906 19.061 -15.485 1.00 88.88 744 ARG A C 1
ATOM 6079 O O . ARG A 1 744 ? -11.403 19.598 -14.503 1.00 88.88 744 ARG A O 1
ATOM 6086 N N . HIS A 1 745 ? -12.883 19.630 -16.189 1.00 90.75 745 HIS A N 1
ATOM 6087 C CA . HIS A 1 745 ? -13.379 20.987 -15.934 1.00 90.75 745 HIS A CA 1
ATOM 6088 C C . HIS A 1 745 ? -14.485 21.063 -14.864 1.00 90.75 745 HIS A C 1
ATOM 6090 O O . HIS A 1 745 ? -14.908 22.160 -14.500 1.00 90.75 745 HIS A O 1
ATOM 6096 N N . LEU A 1 746 ? -14.951 19.917 -14.355 1.00 95.06 746 LEU A N 1
ATOM 6097 C CA . LEU A 1 746 ? -15.996 19.853 -13.335 1.00 95.06 746 LEU A CA 1
ATOM 6098 C C . LEU A 1 746 ? -15.468 20.214 -11.936 1.00 95.06 746 LEU A C 1
ATOM 6100 O O . LEU A 1 746 ? -14.285 20.048 -11.614 1.00 95.06 746 LEU A O 1
ATOM 6104 N N . GLY A 1 747 ? -16.377 20.679 -11.074 1.00 94.94 747 GLY A N 1
ATOM 6105 C CA . GLY A 1 747 ? -16.062 21.047 -9.693 1.00 94.94 747 GLY A CA 1
ATOM 6106 C C . GLY A 1 747 ? -15.467 19.879 -8.881 1.00 94.94 747 GLY A C 1
ATOM 6107 O O . GLY A 1 747 ? -15.773 18.719 -9.170 1.00 94.94 747 GLY A O 1
ATOM 6108 N N . PRO A 1 748 ? -14.643 20.144 -7.843 1.00 95.25 748 PRO A N 1
ATOM 6109 C CA . PRO A 1 748 ? -13.959 19.097 -7.071 1.00 95.25 748 PRO A CA 1
ATOM 6110 C C . PRO A 1 748 ? -14.880 18.011 -6.487 1.00 95.25 748 PRO A C 1
ATOM 6112 O O . PRO A 1 748 ? -14.468 16.858 -6.379 1.00 95.25 748 PRO A O 1
ATOM 6115 N N . ALA A 1 749 ? -16.134 18.350 -6.165 1.00 95.56 749 ALA A N 1
ATOM 6116 C CA . ALA A 1 749 ? -17.124 17.397 -5.661 1.00 95.56 749 ALA A CA 1
ATOM 6117 C C . ALA A 1 749 ? -17.655 16.411 -6.725 1.00 95.56 749 ALA A C 1
ATOM 6119 O O . ALA A 1 749 ? -18.070 15.308 -6.373 1.00 95.56 749 ALA A O 1
ATOM 6120 N N . GLU A 1 750 ? -17.624 16.766 -8.014 1.00 96.38 750 GLU A N 1
ATOM 6121 C CA . GLU A 1 750 ? -18.149 15.927 -9.107 1.00 96.38 750 GLU A CA 1
ATOM 6122 C C . GLU A 1 750 ? -17.099 14.974 -9.690 1.00 96.38 750 GLU A C 1
ATOM 6124 O O . GLU A 1 750 ? -17.436 13.882 -10.148 1.00 96.38 750 GLU A O 1
ATOM 6129 N N . ARG A 1 751 ? -15.818 15.362 -9.655 1.00 96.31 751 ARG A N 1
ATOM 6130 C CA . ARG A 1 751 ? -14.711 14.545 -10.179 1.00 96.31 751 ARG A CA 1
ATOM 6131 C C . ARG A 1 751 ? -14.460 13.307 -9.308 1.00 96.31 751 ARG A C 1
ATOM 6133 O O . ARG A 1 751 ? -14.771 13.302 -8.114 1.00 96.31 751 ARG A O 1
ATOM 6140 N N . ALA A 1 752 ? -13.916 12.242 -9.891 1.00 97.88 752 ALA A N 1
ATOM 6141 C CA . ALA A 1 752 ? -13.663 10.990 -9.182 1.00 97.88 752 ALA A CA 1
ATOM 6142 C C . ALA A 1 752 ? -12.409 11.097 -8.298 1.00 97.88 752 ALA A C 1
ATOM 6144 O O . ALA A 1 752 ? -11.329 11.473 -8.747 1.00 97.88 752 ALA A O 1
ATOM 6145 N N . LEU A 1 753 ? -12.554 10.783 -7.013 1.00 98.38 753 LEU A N 1
ATOM 6146 C CA . LEU A 1 753 ? -11.519 10.968 -6.000 1.00 98.38 753 LEU A CA 1
ATOM 6147 C C . LEU A 1 753 ? -10.895 9.615 -5.618 1.00 98.38 753 LEU A C 1
ATOM 6149 O O . LEU A 1 753 ? -11.571 8.838 -4.948 1.00 98.38 753 LEU A O 1
ATOM 6153 N N . PRO A 1 754 ? -9.642 9.317 -6.010 1.00 98.19 754 PRO A N 1
ATOM 6154 C CA . PRO A 1 754 ? -8.930 8.111 -5.590 1.00 98.19 754 PRO A CA 1
ATOM 6155 C C . PRO A 1 754 ? -8.362 8.281 -4.173 1.00 98.19 754 PRO A C 1
ATOM 6157 O O . PRO A 1 754 ? -7.863 9.347 -3.813 1.00 98.19 754 PRO A O 1
ATOM 6160 N N . LEU A 1 755 ? -8.443 7.228 -3.359 1.00 97.19 755 LEU A N 1
ATOM 6161 C CA . LEU A 1 755 ? -8.265 7.279 -1.907 1.00 97.19 755 LEU A CA 1
ATOM 6162 C C . LEU A 1 755 ? -7.460 6.078 -1.393 1.00 97.19 755 LEU A C 1
ATOM 6164 O O . LEU A 1 755 ? -7.680 4.943 -1.812 1.00 97.19 755 LEU A O 1
ATOM 6168 N N . HIS A 1 756 ? -6.534 6.331 -0.461 1.00 95.75 756 HIS A N 1
ATOM 6169 C CA . HIS A 1 756 ? -5.733 5.299 0.209 1.00 95.75 756 HIS A CA 1
ATOM 6170 C C . HIS A 1 756 ? -6.333 4.955 1.580 1.00 95.75 756 HIS A C 1
ATOM 6172 O O . HIS A 1 756 ? -5.848 5.381 2.634 1.00 95.75 756 HIS A O 1
ATOM 6178 N N . SER A 1 757 ? -7.437 4.219 1.546 1.00 95.44 757 SER A N 1
ATOM 6179 C CA . SER A 1 757 ? -8.308 3.945 2.687 1.00 95.44 757 SER A CA 1
ATOM 6180 C C . SER A 1 757 ? -8.851 2.524 2.634 1.00 95.44 757 SER A C 1
ATOM 6182 O O . SER A 1 757 ? -9.071 2.006 1.542 1.00 95.44 757 SER A O 1
ATOM 6184 N N . SER A 1 758 ? -9.159 1.928 3.786 1.00 95.19 758 SER A N 1
ATOM 6185 C CA . SER A 1 758 ? -10.157 0.855 3.827 1.00 95.19 758 SER A CA 1
ATOM 6186 C C . SER A 1 758 ? -11.564 1.460 3.824 1.00 95.19 758 SER A C 1
ATOM 6188 O O . SER A 1 758 ? -11.746 2.635 4.160 1.00 95.19 758 SER A O 1
ATOM 6190 N N . CYS A 1 759 ? -12.564 0.684 3.415 1.00 96.88 759 CYS A N 1
ATOM 6191 C CA . CYS A 1 759 ? -13.952 1.131 3.357 1.00 96.88 759 CYS A CA 1
ATOM 6192 C C . CYS A 1 759 ? -14.909 0.005 3.750 1.00 96.88 759 CYS A C 1
ATOM 6194 O O . CYS A 1 759 ? -14.717 -1.146 3.351 1.00 96.88 759 CYS A O 1
ATOM 6196 N N . ASN A 1 760 ? -15.946 0.335 4.520 1.00 96.75 760 ASN A N 1
ATOM 6197 C CA . ASN A 1 760 ? -17.050 -0.571 4.823 1.00 96.75 760 ASN A CA 1
ATOM 6198 C C . ASN A 1 760 ? -18.395 0.174 4.843 1.00 96.75 760 ASN A C 1
ATOM 6200 O O . ASN A 1 760 ? -18.443 1.405 4.920 1.00 96.75 760 ASN A O 1
ATOM 6204 N N . VAL A 1 761 ? -19.483 -0.589 4.750 1.00 97.31 761 VAL A N 1
ATOM 6205 C CA . VAL A 1 761 ? -20.860 -0.079 4.732 1.00 97.31 761 VAL A CA 1
ATOM 6206 C C . VAL A 1 761 ? -21.717 -0.791 5.779 1.00 97.31 761 VAL A C 1
ATOM 6208 O O . VAL A 1 761 ? -21.638 -2.014 5.919 1.00 97.31 761 VAL A O 1
ATOM 6211 N N . GLY A 1 762 ? -22.500 -0.034 6.545 1.00 95.94 762 GLY A N 1
ATOM 6212 C CA . GLY A 1 762 ? -23.418 -0.579 7.544 1.00 95.94 762 GLY A CA 1
ATOM 6213 C C . GLY A 1 762 ? -24.752 -1.058 6.951 1.00 95.94 762 GLY A C 1
ATOM 6214 O O . GLY A 1 762 ? -24.977 -0.946 5.741 1.00 95.94 762 GLY A O 1
ATOM 6215 N N . PRO A 1 763 ? -25.649 -1.623 7.782 1.00 92.88 763 PRO A N 1
ATOM 6216 C CA . PRO A 1 763 ? -26.936 -2.159 7.329 1.00 92.88 763 PRO A CA 1
ATOM 6217 C C . PRO A 1 763 ? -27.838 -1.131 6.633 1.00 92.88 763 PRO A C 1
ATOM 6219 O O . PRO A 1 763 ? -28.527 -1.485 5.680 1.00 92.88 763 PRO A O 1
ATOM 6222 N N . GLU A 1 764 ? -27.779 0.136 7.055 1.00 90.62 764 GLU A N 1
ATOM 6223 C CA . GLU A 1 764 ? -28.581 1.246 6.516 1.00 90.62 764 GLU A CA 1
ATOM 6224 C C . GLU A 1 764 ? -27.953 1.894 5.262 1.00 90.62 764 GLU A C 1
ATOM 6226 O O . GLU A 1 764 ? -28.425 2.920 4.772 1.00 90.62 764 GLU A O 1
ATOM 6231 N N . GLY A 1 765 ? -26.866 1.323 4.726 1.00 92.31 765 GLY A N 1
ATOM 6232 C CA . GLY A 1 765 ? -26.150 1.874 3.570 1.00 92.31 765 GLY A CA 1
ATOM 6233 C C . GLY A 1 765 ? -25.201 3.032 3.904 1.00 92.31 765 GLY A C 1
ATOM 6234 O O . GLY A 1 765 ? -24.681 3.675 2.988 1.00 92.31 765 GLY A O 1
ATOM 6235 N N . ASP A 1 766 ? -24.954 3.290 5.190 1.00 93.94 766 ASP A N 1
ATOM 6236 C CA . ASP A 1 766 ? -24.009 4.287 5.689 1.00 93.94 766 ASP A CA 1
ATOM 6237 C C . ASP A 1 766 ? -22.558 3.852 5.418 1.00 93.94 766 ASP A C 1
ATOM 6239 O O . ASP A 1 766 ? -22.135 2.765 5.811 1.00 93.94 766 ASP A O 1
ATOM 6243 N N . VAL A 1 767 ? -21.781 4.686 4.725 1.00 97.81 767 VAL A N 1
ATOM 6244 C CA . VAL A 1 767 ? -20.422 4.335 4.278 1.00 97.81 767 VAL A CA 1
ATOM 6245 C C . VAL A 1 767 ? -19.364 5.034 5.134 1.00 97.81 767 VAL A C 1
ATOM 6247 O O . VAL A 1 767 ? -19.418 6.248 5.341 1.00 97.81 767 VAL A O 1
ATOM 6250 N N . SER A 1 768 ? -18.357 4.269 5.563 1.00 98.00 768 SER A N 1
ATOM 6251 C CA . SER A 1 768 ? -17.191 4.768 6.302 1.00 98.00 768 SER A CA 1
ATOM 6252 C C . SER A 1 768 ? -15.904 4.557 5.509 1.00 98.00 768 SER A C 1
ATOM 6254 O O . SER A 1 768 ? -15.642 3.462 5.005 1.00 98.00 768 SER A O 1
ATOM 6256 N N . LEU A 1 769 ? -15.071 5.596 5.432 1.00 98.00 769 LEU A N 1
ATOM 6257 C CA . LEU A 1 769 ? -13.718 5.561 4.869 1.00 98.00 769 LEU A CA 1
ATOM 6258 C C . LEU A 1 769 ? -12.682 5.710 5.988 1.00 98.00 769 LEU A C 1
ATOM 6260 O O . LEU A 1 769 ? -12.718 6.696 6.721 1.00 98.00 769 LEU A O 1
ATOM 6264 N N . PHE A 1 770 ? -11.726 4.786 6.086 1.00 97.62 770 PHE A N 1
ATOM 6265 C CA . PHE A 1 770 ? -10.671 4.804 7.105 1.00 97.62 770 PHE A CA 1
ATOM 6266 C C . PHE A 1 770 ? -9.309 5.038 6.447 1.00 97.62 770 PHE A C 1
ATOM 6268 O O . PHE A 1 770 ? -8.800 4.182 5.725 1.00 97.62 770 PHE A O 1
ATOM 6275 N N . PHE A 1 771 ? -8.696 6.189 6.695 1.00 96.25 771 PHE A N 1
ATOM 6276 C CA . PHE A 1 771 ? -7.382 6.567 6.172 1.00 96.25 771 PHE A CA 1
ATOM 6277 C C . PHE A 1 771 ? -6.289 6.270 7.187 1.00 96.25 771 PHE A C 1
ATOM 6279 O O . PHE A 1 771 ? -6.500 6.446 8.378 1.00 96.25 771 PHE A O 1
ATOM 6286 N N . GLY A 1 772 ? -5.105 5.859 6.736 1.00 87.81 772 GLY A N 1
ATOM 6287 C CA . GLY A 1 772 ? -4.005 5.565 7.652 1.00 87.81 772 GLY A CA 1
ATOM 6288 C C . GLY A 1 772 ? -2.853 4.797 7.013 1.00 87.81 772 GLY A C 1
ATOM 6289 O O . GLY A 1 772 ? -3.010 4.109 5.995 1.00 87.81 772 GLY A O 1
ATOM 6290 N N . LEU A 1 773 ? -1.676 4.892 7.636 1.00 82.62 773 LEU A N 1
ATOM 6291 C CA . LEU A 1 773 ? -0.500 4.105 7.252 1.00 82.62 773 LEU A CA 1
ATOM 6292 C C . LEU A 1 773 ? -0.561 2.676 7.821 1.00 82.62 773 LEU A C 1
ATOM 6294 O O . LEU A 1 773 ? -1.414 2.337 8.641 1.00 82.62 773 LEU A O 1
ATOM 6298 N N . SER A 1 774 ? 0.363 1.815 7.389 1.00 69.94 774 SER A N 1
ATOM 6299 C CA . SER A 1 774 ? 0.505 0.454 7.930 1.00 69.94 774 SER A CA 1
ATOM 6300 C C . SER A 1 774 ? 0.638 0.482 9.461 1.00 69.94 774 SER A C 1
ATOM 6302 O O . SER A 1 774 ? 1.459 1.226 9.984 1.00 69.94 774 SER A O 1
ATOM 6304 N N . GLY A 1 775 ? -0.137 -0.343 10.176 1.00 70.88 775 GLY A N 1
ATOM 6305 C CA . GLY A 1 775 ? -0.100 -0.436 11.647 1.00 70.88 775 GLY A CA 1
ATOM 6306 C C . GLY A 1 775 ? -0.965 0.580 12.416 1.00 70.88 775 GLY A C 1
ATOM 6307 O O . GLY A 1 775 ? -1.076 0.473 13.640 1.00 70.88 775 GLY A O 1
ATOM 6308 N N . THR A 1 776 ? -1.625 1.517 11.721 1.00 80.62 776 THR A N 1
ATOM 6309 C CA . THR A 1 776 ? -2.592 2.476 12.313 1.00 80.62 776 THR A CA 1
ATOM 6310 C C . THR A 1 776 ? -3.995 1.894 12.538 1.00 80.62 776 THR A C 1
ATOM 6312 O O . THR A 1 776 ? -4.868 2.583 13.044 1.00 80.62 776 THR A O 1
ATOM 6315 N N . GLY A 1 777 ? -4.233 0.631 12.168 1.00 79.19 777 GLY A N 1
ATOM 6316 C CA . GLY A 1 777 ? -5.503 -0.065 12.411 1.00 79.19 777 GLY A CA 1
ATOM 6317 C C . GLY A 1 777 ? -6.508 -0.083 11.253 1.00 79.19 777 GLY A C 1
ATOM 6318 O O . GLY A 1 777 ? -7.570 -0.659 11.448 1.00 79.19 777 GLY A O 1
ATOM 6319 N N . LYS A 1 778 ? -6.190 0.469 10.062 1.00 86.69 778 LYS A N 1
ATOM 6320 C CA . LYS A 1 778 ? -7.082 0.478 8.871 1.00 86.69 778 LYS A CA 1
ATOM 6321 C C . LYS A 1 778 ? -7.893 -0.814 8.706 1.00 86.69 778 LYS A C 1
ATOM 6323 O O . LYS A 1 778 ? -9.116 -0.786 8.788 1.00 86.69 778 LYS A O 1
ATOM 6328 N N . THR A 1 779 ? -7.198 -1.931 8.483 1.00 80.06 779 THR A N 1
ATOM 6329 C CA . THR A 1 779 ? -7.799 -3.237 8.180 1.00 80.06 779 THR A CA 1
ATOM 6330 C C . THR A 1 779 ? -8.594 -3.772 9.373 1.00 80.06 779 THR A C 1
ATOM 6332 O O . THR A 1 779 ? -9.748 -4.151 9.216 1.00 80.06 779 THR A O 1
ATOM 6335 N N . THR A 1 780 ? -8.018 -3.704 10.576 1.00 82.81 780 THR A N 1
ATOM 6336 C CA . THR A 1 780 ? -8.597 -4.183 11.844 1.00 82.81 780 THR A CA 1
ATOM 6337 C C . THR A 1 780 ? -9.822 -3.380 12.316 1.00 82.81 780 THR A C 1
ATOM 6339 O O . THR A 1 780 ? -10.568 -3.859 13.170 1.00 82.81 780 THR A O 1
ATOM 6342 N N . LEU A 1 781 ? -10.036 -2.163 11.796 1.00 87.69 781 LEU A N 1
ATOM 6343 C CA . LEU A 1 781 ? -11.221 -1.329 12.056 1.00 87.69 781 LEU A CA 1
ATOM 6344 C C . LEU A 1 781 ? -12.254 -1.381 10.918 1.00 87.69 781 LEU A C 1
ATOM 6346 O O . LEU A 1 781 ? -13.441 -1.224 11.186 1.00 87.69 781 LEU A O 1
ATOM 6350 N N . SER A 1 782 ? -11.844 -1.650 9.672 1.00 86.94 782 SER A N 1
ATOM 6351 C CA . SER A 1 782 ? -12.789 -1.924 8.578 1.00 86.94 782 SER A CA 1
ATOM 6352 C C . SER A 1 782 ? -13.362 -3.345 8.614 1.00 86.94 782 SER A C 1
ATOM 6354 O O . SER A 1 782 ? -14.495 -3.542 8.176 1.00 86.94 782 SER A O 1
ATOM 6356 N N . ALA A 1 783 ? -12.601 -4.312 9.144 1.00 82.56 783 ALA A N 1
ATOM 6357 C CA . ALA A 1 783 ? -13.045 -5.669 9.469 1.00 82.56 783 ALA A CA 1
ATOM 6358 C C . ALA A 1 783 ? -13.925 -5.642 10.732 1.00 82.56 783 ALA A C 1
ATOM 6360 O O . ALA A 1 783 ? -13.506 -5.950 11.854 1.00 82.56 783 ALA A O 1
ATOM 6361 N N . ASP A 1 784 ? -15.149 -5.167 10.544 1.00 86.75 784 ASP A N 1
ATOM 6362 C CA . ASP A 1 784 ? -16.197 -5.108 11.550 1.00 86.75 784 ASP A CA 1
ATOM 6363 C C . ASP A 1 784 ? -17.300 -6.111 11.173 1.00 86.75 784 ASP A C 1
ATOM 6365 O O . ASP A 1 784 ? -17.948 -5.915 10.145 1.00 86.75 784 ASP A O 1
ATOM 6369 N N . PRO A 1 785 ? -17.553 -7.165 11.974 1.00 86.06 785 PRO A N 1
ATOM 6370 C CA . PRO A 1 785 ? -18.602 -8.147 11.690 1.00 86.06 785 PRO A CA 1
ATOM 6371 C C . PRO A 1 785 ? -20.018 -7.562 11.557 1.00 86.06 785 PRO A C 1
ATOM 6373 O O . PRO A 1 785 ? -20.888 -8.215 10.982 1.00 86.06 785 PRO A O 1
ATOM 6376 N N . ALA A 1 786 ? -20.271 -6.349 12.067 1.00 89.94 786 ALA A N 1
ATOM 6377 C CA . ALA A 1 786 ? -21.551 -5.654 11.909 1.00 89.94 786 ALA A CA 1
ATOM 6378 C C . ALA A 1 786 ? -21.707 -4.925 10.555 1.00 89.94 786 ALA A C 1
ATOM 6380 O O . ALA A 1 786 ? -22.783 -4.401 10.257 1.00 89.94 786 ALA A O 1
ATOM 6381 N N . ARG A 1 787 ? -20.647 -4.857 9.737 1.00 93.88 787 ARG A N 1
ATOM 6382 C CA . ARG A 1 787 ? -20.568 -4.049 8.509 1.00 93.88 787 ARG A CA 1
ATOM 6383 C C . ARG A 1 787 ? -20.011 -4.882 7.354 1.00 93.88 787 ARG A C 1
ATOM 6385 O O . ARG A 1 787 ? -19.283 -5.851 7.555 1.00 93.88 787 ARG A O 1
ATOM 6392 N N . LYS A 1 788 ? -20.346 -4.513 6.117 1.00 95.69 788 LYS A N 1
ATOM 6393 C CA . LYS A 1 788 ? -19.817 -5.186 4.924 1.00 95.69 788 LYS A CA 1
ATOM 6394 C C . LYS A 1 788 ? -18.541 -4.515 4.443 1.00 95.69 788 LYS A C 1
ATOM 6396 O O . LYS A 1 788 ? -18.542 -3.310 4.191 1.00 95.69 788 LYS A O 1
ATOM 6401 N N . LEU A 1 789 ? -17.467 -5.287 4.286 1.00 95.88 789 LEU A N 1
ATOM 6402 C CA . LEU A 1 789 ? -16.192 -4.784 3.774 1.00 95.88 789 LEU A CA 1
ATOM 6403 C C . LEU A 1 789 ? -16.319 -4.466 2.277 1.00 95.88 789 LEU A C 1
ATOM 6405 O O . LEU A 1 789 ? -16.695 -5.332 1.492 1.00 95.88 789 LEU A O 1
ATOM 6409 N N . ILE A 1 790 ? -15.970 -3.245 1.875 1.00 97.00 790 ILE A N 1
ATOM 6410 C CA . ILE A 1 790 ? -15.841 -2.868 0.459 1.00 97.00 790 ILE A CA 1
ATOM 6411 C C . ILE A 1 790 ? -14.388 -3.095 0.005 1.00 97.00 790 ILE A C 1
ATOM 6413 O O . ILE A 1 790 ? -14.169 -3.652 -1.067 1.00 97.00 790 ILE A O 1
ATOM 6417 N N . GLY A 1 791 ? -13.397 -2.778 0.848 1.00 95.12 791 GLY A N 1
ATOM 6418 C CA . GLY A 1 791 ? -11.978 -3.075 0.599 1.00 95.12 791 GLY A CA 1
ATOM 6419 C C . GLY A 1 791 ? -11.043 -2.633 1.732 1.00 95.12 791 GLY A C 1
ATOM 6420 O O . GLY A 1 791 ? -11.449 -1.881 2.620 1.00 95.12 791 GLY A O 1
ATOM 6421 N N . ASP A 1 792 ? -9.777 -3.064 1.702 1.00 91.25 792 ASP A N 1
ATOM 6422 C CA . ASP A 1 792 ? -8.793 -2.862 2.783 1.00 91.25 792 ASP A CA 1
ATOM 6423 C C . ASP A 1 792 ? -7.787 -1.708 2.573 1.00 91.25 792 ASP A C 1
ATOM 6425 O O . ASP A 1 792 ? -7.173 -1.270 3.552 1.00 91.25 792 ASP A O 1
ATOM 6429 N N . ASP A 1 793 ? -7.583 -1.208 1.346 1.00 92.38 793 ASP A N 1
ATOM 6430 C CA . ASP A 1 793 ? -6.457 -0.289 1.079 1.00 92.38 793 ASP A CA 1
ATOM 6431 C C . ASP A 1 793 ? -6.677 0.784 -0.018 1.00 92.38 793 ASP A C 1
ATOM 6433 O O . ASP A 1 793 ? -6.062 1.853 0.081 1.00 92.38 793 ASP A O 1
ATOM 6437 N N . GLU A 1 794 ? -7.517 0.555 -1.041 1.00 96.75 794 GLU A N 1
ATOM 6438 C CA . GLU A 1 794 ? -7.603 1.420 -2.240 1.00 96.75 794 GLU A CA 1
ATOM 6439 C C . GLU A 1 794 ? -9.038 1.600 -2.784 1.00 96.75 794 GLU A C 1
ATOM 6441 O O . GLU A 1 794 ? -9.683 0.644 -3.204 1.00 96.75 794 GLU A O 1
ATOM 6446 N N . HIS A 1 795 ? -9.544 2.839 -2.831 1.00 98.38 795 HIS A N 1
ATOM 6447 C CA . HIS A 1 795 ? -10.929 3.144 -3.237 1.00 98.38 795 HIS A CA 1
ATOM 6448 C C . HIS A 1 795 ? -11.033 4.362 -4.162 1.00 98.38 795 HIS A C 1
ATOM 6450 O O . HIS A 1 795 ? -10.103 5.163 -4.259 1.00 98.38 795 HIS A O 1
ATOM 6456 N N . VAL A 1 796 ? -12.195 4.542 -4.797 1.00 98.62 796 VAL A N 1
ATOM 6457 C CA . VAL A 1 796 ? -12.573 5.770 -5.512 1.00 98.62 796 VAL A CA 1
ATOM 6458 C C . VAL A 1 796 ? -13.963 6.232 -5.076 1.00 98.62 796 VAL A C 1
ATOM 6460 O O . VAL A 1 796 ? -14.909 5.450 -5.112 1.00 98.62 796 VAL A O 1
ATOM 6463 N N . TRP A 1 797 ? -14.102 7.512 -4.718 1.00 98.50 797 TRP A N 1
ATOM 6464 C CA . TRP A 1 797 ? -15.388 8.183 -4.486 1.00 98.50 797 TRP A CA 1
ATOM 6465 C C . TRP A 1 797 ? -15.772 8.993 -5.735 1.00 98.50 797 TRP A C 1
ATOM 6467 O O . TRP A 1 797 ? -15.146 10.007 -6.057 1.00 98.50 797 TRP A O 1
ATOM 6477 N N . THR A 1 798 ? -16.788 8.536 -6.467 1.00 97.94 798 THR A N 1
ATOM 6478 C CA . THR A 1 798 ? -17.295 9.160 -7.705 1.00 97.94 798 THR A CA 1
ATOM 6479 C C . THR A 1 798 ? -18.319 10.262 -7.395 1.00 97.94 798 THR A C 1
ATOM 6481 O O . THR A 1 798 ? -18.388 10.761 -6.269 1.00 97.94 798 THR A O 1
ATOM 6484 N N . SER A 1 799 ? -19.108 10.685 -8.382 1.00 94.81 799 SER A N 1
ATOM 6485 C CA . SER A 1 799 ? -20.336 11.467 -8.179 1.00 94.81 799 SER A CA 1
ATOM 6486 C C . SER A 1 799 ? -21.547 10.607 -7.774 1.00 94.81 799 SER A C 1
ATOM 6488 O O . SER A 1 799 ? -22.563 11.169 -7.374 1.00 94.81 799 SER A O 1
ATOM 6490 N N . LYS A 1 800 ? -21.445 9.267 -7.851 1.00 95.12 800 LYS A N 1
ATOM 6491 C CA . LYS A 1 800 ? -22.522 8.297 -7.559 1.00 95.12 800 LYS A CA 1
ATOM 6492 C C . LYS A 1 800 ? -22.366 7.590 -6.211 1.00 95.12 800 LYS A C 1
ATOM 6494 O O . LYS A 1 800 ? -23.353 7.348 -5.535 1.00 95.12 800 LYS A O 1
ATOM 6499 N N . GLY A 1 801 ? -21.133 7.303 -5.796 1.00 96.50 801 GLY A N 1
ATOM 6500 C CA . GLY A 1 801 ? -20.865 6.535 -4.580 1.00 96.50 801 GLY A CA 1
ATOM 6501 C C . GLY A 1 801 ? -19.395 6.153 -4.450 1.00 96.50 801 GLY A C 1
ATOM 6502 O O . GLY A 1 801 ? -18.526 6.937 -4.841 1.00 96.50 801 GLY A O 1
ATOM 6503 N N . VAL A 1 802 ? -19.109 4.967 -3.910 1.00 98.25 802 VAL A N 1
ATOM 6504 C CA . VAL A 1 802 ? -17.744 4.455 -3.699 1.00 98.25 802 VAL A CA 1
ATOM 6505 C C . VAL A 1 802 ? -17.567 3.072 -4.319 1.00 98.25 802 VAL A C 1
ATOM 6507 O O . VAL A 1 802 ? -18.431 2.207 -4.190 1.00 98.25 802 VAL A O 1
ATOM 6510 N N . PHE A 1 803 ? -16.412 2.844 -4.947 1.00 98.44 803 PHE A N 1
ATOM 6511 C CA . PHE A 1 803 ? -15.981 1.522 -5.403 1.00 98.44 803 PHE A CA 1
ATOM 6512 C C . PHE A 1 803 ? -14.554 1.192 -4.940 1.00 98.44 803 PHE A C 1
ATOM 6514 O O . PHE A 1 803 ? -13.713 2.083 -4.794 1.00 98.44 803 PHE A O 1
ATOM 6521 N N . ASN A 1 804 ? -14.277 -0.093 -4.712 1.00 98.50 804 ASN A N 1
ATOM 6522 C CA . ASN A 1 804 ? -12.931 -0.615 -4.460 1.00 98.50 804 ASN A CA 1
ATOM 6523 C C . ASN A 1 804 ? -12.130 -0.665 -5.776 1.00 98.50 804 ASN A C 1
ATOM 6525 O O . ASN A 1 804 ? -12.676 -0.991 -6.832 1.00 98.50 804 ASN A O 1
ATOM 6529 N N . ILE A 1 805 ? -10.839 -0.340 -5.740 1.00 98.56 805 ILE A N 1
ATOM 6530 C CA . ILE A 1 805 ? -9.944 -0.469 -6.902 1.00 98.56 805 ILE A CA 1
ATOM 6531 C C . ILE A 1 805 ? -9.577 -1.944 -7.163 1.00 98.56 805 ILE A C 1
ATOM 6533 O O . ILE A 1 805 ? -9.277 -2.313 -8.298 1.00 98.56 805 ILE A O 1
ATOM 6537 N N . GLU A 1 806 ? -9.650 -2.791 -6.139 1.00 98.19 806 GLU A N 1
ATOM 6538 C CA . GLU A 1 806 ? -9.032 -4.114 -6.089 1.00 98.19 806 GLU A CA 1
ATOM 6539 C C . GLU A 1 806 ? -10.055 -5.259 -6.035 1.00 98.19 806 GLU A C 1
ATOM 6541 O O . GLU A 1 806 ? -11.124 -5.151 -5.434 1.00 98.19 806 GLU A O 1
ATOM 6546 N N . GLY A 1 807 ? -9.709 -6.405 -6.623 1.00 97.31 807 GLY A N 1
ATOM 6547 C CA . GLY A 1 807 ? -10.475 -7.655 -6.522 1.00 97.31 807 GLY A CA 1
ATOM 6548 C C . GLY A 1 807 ? -10.172 -8.488 -5.271 1.00 97.31 807 GLY A C 1
ATOM 6549 O O . GLY A 1 807 ? -10.765 -9.555 -5.098 1.00 97.31 807 GLY A O 1
ATOM 6550 N N . GLY A 1 808 ? -9.281 -8.009 -4.397 1.00 96.25 808 GLY A N 1
ATOM 6551 C CA . GLY A 1 808 ? -8.797 -8.710 -3.208 1.00 96.25 808 GLY A CA 1
ATOM 6552 C C . GLY A 1 808 ? -8.030 -7.818 -2.246 1.00 96.25 808 GLY A C 1
ATOM 6553 O O . GLY A 1 808 ? -7.981 -6.604 -2.423 1.00 96.25 808 GLY A O 1
ATOM 6554 N N . CYS A 1 809 ? -7.452 -8.438 -1.219 1.00 95.00 809 CYS A N 1
ATOM 6555 C CA . CYS A 1 809 ? -6.770 -7.755 -0.119 1.00 95.00 809 CYS A CA 1
ATOM 6556 C C . CYS A 1 809 ? -5.302 -8.179 -0.027 1.00 95.00 809 CYS A C 1
ATOM 6558 O O . CYS A 1 809 ? -4.967 -9.328 -0.322 1.00 95.00 809 CYS A O 1
ATOM 6560 N N . TYR A 1 810 ? -4.428 -7.266 0.424 1.00 94.94 810 TYR A N 1
ATOM 6561 C CA . TYR A 1 810 ? -2.991 -7.543 0.596 1.00 94.94 810 TYR A CA 1
ATOM 6562 C C . TYR A 1 810 ? -2.539 -7.362 2.050 1.00 94.94 810 TYR A C 1
ATOM 6564 O O . TYR A 1 810 ? -1.679 -6.529 2.369 1.00 94.94 810 TYR A O 1
ATOM 6572 N N . ALA A 1 811 ? -3.160 -8.134 2.941 1.00 90.88 811 ALA A N 1
ATOM 6573 C CA . ALA A 1 811 ? -2.971 -8.073 4.385 1.00 90.88 811 ALA A CA 1
ATOM 6574 C C . ALA A 1 811 ? -1.512 -8.323 4.812 1.00 90.88 811 ALA A C 1
ATOM 6576 O O . ALA A 1 811 ? -0.759 -9.047 4.156 1.00 90.88 811 ALA A O 1
ATOM 6577 N N . LYS A 1 812 ? -1.110 -7.732 5.946 1.00 88.44 812 LYS A N 1
ATOM 6578 C CA . LYS A 1 812 ? 0.112 -8.123 6.669 1.00 88.44 812 LYS A CA 1
ATOM 6579 C C . LYS A 1 812 ? -0.147 -9.398 7.476 1.00 88.44 812 LYS A C 1
ATOM 6581 O O . LYS A 1 812 ? -1.248 -9.576 7.983 1.00 88.44 812 LYS A O 1
ATOM 6586 N N . CYS A 1 813 ? 0.881 -10.230 7.641 1.00 91.00 813 CYS A N 1
ATOM 6587 C CA . CYS A 1 813 ? 0.790 -11.478 8.410 1.00 91.00 813 CYS A CA 1
ATOM 6588 C C . CYS A 1 813 ? 1.602 -11.486 9.715 1.00 91.00 813 CYS A C 1
ATOM 6590 O O . CYS A 1 813 ? 1.505 -12.447 10.466 1.00 91.00 813 CYS A O 1
ATOM 6592 N N . ILE A 1 814 ? 2.386 -10.442 10.001 1.00 88.06 814 ILE A N 1
ATOM 6593 C CA . ILE A 1 814 ? 3.153 -10.321 11.250 1.00 88.06 814 ILE A CA 1
ATOM 6594 C C . ILE A 1 814 ? 2.217 -10.323 12.470 1.00 88.06 814 ILE A C 1
ATOM 6596 O O . ILE A 1 814 ? 1.307 -9.500 12.564 1.00 88.06 814 ILE A O 1
ATOM 6600 N N . ASN A 1 815 ? 2.470 -11.237 13.405 1.00 86.62 815 ASN A N 1
ATOM 6601 C CA . ASN A 1 815 ? 1.723 -11.466 14.646 1.00 86.62 815 ASN A CA 1
ATOM 6602 C C . ASN A 1 815 ? 0.229 -11.815 14.449 1.00 86.62 815 ASN A C 1
ATOM 6604 O O . ASN A 1 815 ? -0.582 -11.664 15.379 1.00 86.62 815 ASN A O 1
ATOM 6608 N N . LEU A 1 816 ? -0.142 -12.265 13.243 1.00 89.94 816 LEU A N 1
ATOM 6609 C CA . LEU A 1 816 ? -1.502 -12.650 12.871 1.00 89.94 816 LEU A CA 1
ATOM 6610 C C . LEU A 1 816 ? -1.926 -13.920 13.619 1.00 89.94 816 LEU A C 1
ATOM 6612 O O . LEU A 1 816 ? -1.292 -14.967 13.504 1.00 89.94 816 LEU A O 1
AT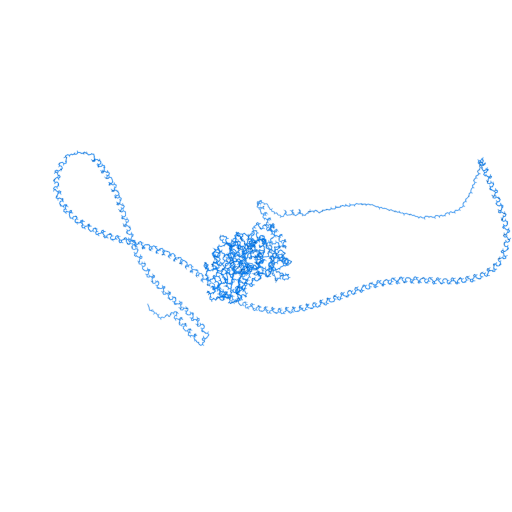OM 6616 N N . SER A 1 817 ? -3.041 -13.846 14.346 1.00 91.44 817 SER A N 1
ATOM 6617 C CA . SER A 1 817 ? -3.643 -15.006 15.004 1.00 91.44 817 SER A CA 1
ATOM 6618 C C . SER A 1 817 ? -5.163 -15.001 14.838 1.00 91.44 817 SER A C 1
ATOM 6620 O O . SER A 1 817 ? -5.786 -13.943 14.688 1.00 91.44 817 SER A O 1
ATOM 6622 N N . ARG A 1 818 ? -5.762 -16.195 14.838 1.00 92.25 818 ARG A N 1
ATOM 6623 C CA . ARG A 1 818 ? -7.181 -16.403 14.515 1.00 92.25 818 ARG A CA 1
ATOM 6624 C C . ARG A 1 818 ? -8.118 -15.771 15.547 1.00 92.25 818 ARG A C 1
ATOM 6626 O O . ARG A 1 818 ? -9.242 -15.417 15.228 1.00 92.25 818 ARG A O 1
ATOM 6633 N N . GLU A 1 819 ? -7.640 -15.590 16.772 1.00 88.06 819 GLU A N 1
ATOM 6634 C CA . GLU A 1 819 ? -8.366 -14.985 17.892 1.00 88.06 819 GLU A CA 1
ATOM 6635 C C . GLU A 1 819 ? -8.459 -13.457 17.760 1.00 88.06 819 GLU A C 1
ATOM 6637 O O . GLU A 1 819 ? -9.360 -12.847 18.331 1.00 88.06 819 GLU A O 1
ATOM 6642 N N . LYS A 1 820 ? -7.521 -12.835 17.028 1.00 80.75 820 LYS A N 1
ATOM 6643 C CA . LYS A 1 820 ? -7.460 -11.380 16.813 1.00 80.75 820 LYS A CA 1
ATOM 6644 C C . LYS A 1 820 ? -8.180 -10.970 15.530 1.00 80.75 820 LYS A C 1
ATOM 6646 O O . LYS A 1 820 ? -8.964 -10.028 15.543 1.00 80.75 820 LYS A O 1
ATOM 6651 N N . GLU A 1 821 ? -7.878 -11.655 14.424 1.00 82.75 821 GLU A N 1
ATOM 6652 C CA . GLU A 1 821 ? -8.318 -11.285 13.070 1.00 82.75 821 GLU A CA 1
ATOM 6653 C C . GLU A 1 821 ? -8.774 -12.544 12.287 1.00 82.75 821 GLU A C 1
ATOM 6655 O O . GLU A 1 821 ? -8.131 -12.943 11.311 1.00 82.75 821 GLU A O 1
ATOM 6660 N N . PRO A 1 822 ? -9.875 -13.206 12.715 1.00 89.00 822 PRO A N 1
ATOM 6661 C CA . PRO A 1 822 ? -10.316 -14.500 12.178 1.00 89.00 822 PRO A CA 1
ATOM 6662 C C . PRO A 1 822 ? -10.636 -14.466 10.681 1.00 89.00 822 PRO A C 1
ATOM 6664 O O . PRO A 1 822 ? -10.271 -15.393 9.965 1.00 89.00 822 PRO A O 1
ATOM 6667 N N . GLU A 1 823 ? -11.269 -13.393 10.195 1.00 88.69 823 GLU A N 1
ATOM 6668 C CA . GLU A 1 823 ? -11.628 -13.221 8.778 1.00 88.69 823 GLU A CA 1
ATOM 6669 C C . GLU A 1 823 ? -10.384 -13.235 7.874 1.00 88.69 823 GLU A C 1
ATOM 6671 O O . GLU A 1 823 ? -10.380 -13.880 6.827 1.00 88.69 823 GLU A O 1
ATOM 6676 N N . ILE A 1 824 ? -9.303 -12.576 8.309 1.00 90.00 824 ILE A N 1
ATOM 6677 C CA . ILE A 1 824 ? -8.022 -12.540 7.592 1.00 90.00 824 ILE A CA 1
ATOM 6678 C C . ILE A 1 824 ? -7.336 -13.906 7.676 1.00 90.00 824 ILE A C 1
ATOM 6680 O O . ILE A 1 824 ? -6.844 -14.398 6.665 1.00 90.00 824 ILE A O 1
ATOM 6684 N N . TYR A 1 825 ? -7.322 -14.532 8.858 1.00 94.75 825 TYR A N 1
ATOM 6685 C CA . TYR A 1 825 ? -6.691 -15.836 9.079 1.00 94.75 825 TYR A CA 1
ATOM 6686 C C . TYR A 1 825 ? -7.337 -16.943 8.226 1.00 94.75 825 TYR A C 1
ATOM 6688 O O . TYR A 1 825 ? -6.636 -17.681 7.534 1.00 94.75 825 TYR A O 1
ATOM 6696 N N . ASP A 1 826 ? -8.670 -17.024 8.209 1.00 95.25 826 ASP A N 1
ATOM 6697 C CA . ASP A 1 826 ? -9.421 -18.044 7.462 1.00 95.25 826 ASP A CA 1
ATOM 6698 C C . ASP A 1 826 ? -9.433 -17.795 5.939 1.00 95.25 826 ASP A C 1
ATOM 6700 O O . ASP A 1 826 ? -9.699 -18.713 5.154 1.00 95.25 826 ASP A O 1
ATOM 6704 N N . ALA A 1 827 ? -9.075 -16.583 5.498 1.00 95.62 827 ALA A N 1
ATOM 6705 C CA . ALA A 1 827 ? -8.790 -16.274 4.099 1.00 95.62 827 ALA A CA 1
ATOM 6706 C C . ALA A 1 827 ? -7.400 -16.764 3.631 1.00 95.62 827 ALA A C 1
ATOM 6708 O O . ALA A 1 827 ? -7.116 -16.745 2.430 1.00 95.62 827 ALA A O 1
ATOM 6709 N N . ILE A 1 828 ? -6.524 -17.252 4.519 1.00 98.00 828 ILE A N 1
ATOM 6710 C CA . ILE A 1 828 ? -5.221 -17.828 4.142 1.00 98.00 828 ILE A CA 1
ATOM 6711 C C . ILE A 1 828 ? -5.391 -19.314 3.818 1.00 98.00 828 ILE A C 1
ATOM 6713 O O . ILE A 1 828 ? -5.131 -20.182 4.648 1.00 98.00 828 ILE A O 1
ATOM 6717 N N . ARG A 1 829 ? -5.817 -19.617 2.590 1.00 98.06 829 ARG A N 1
ATOM 6718 C CA . ARG A 1 829 ? -6.140 -20.975 2.121 1.00 98.06 829 ARG A CA 1
ATOM 6719 C C . ARG A 1 829 ? -5.661 -21.215 0.685 1.00 98.06 829 ARG A C 1
ATOM 6721 O O . ARG A 1 829 ? -4.985 -20.364 0.111 1.00 98.06 829 ARG A O 1
ATOM 6728 N N . PHE A 1 830 ? -6.012 -22.354 0.087 1.00 98.62 830 PHE A N 1
ATOM 6729 C CA . PHE A 1 830 ? -5.789 -22.582 -1.348 1.00 98.62 830 PHE A CA 1
ATOM 6730 C C . PHE A 1 830 ? -6.341 -21.428 -2.201 1.00 98.62 830 PHE A C 1
ATOM 6732 O O . PHE A 1 830 ? -7.446 -20.954 -1.956 1.00 98.62 830 PHE A O 1
ATOM 6739 N N . GLY A 1 831 ? -5.554 -20.984 -3.183 1.00 97.62 831 GLY A N 1
ATOM 6740 C CA . GLY A 1 831 ? -5.776 -19.763 -3.969 1.00 97.62 831 GLY A CA 1
ATOM 6741 C C . GLY A 1 831 ? -5.056 -18.524 -3.416 1.00 97.62 831 GLY A C 1
ATOM 6742 O O . GLY A 1 831 ? -4.655 -17.658 -4.190 1.00 97.62 831 GLY A O 1
ATOM 6743 N N . SER A 1 832 ? -4.792 -18.464 -2.110 1.00 98.56 832 SER A N 1
ATOM 6744 C CA . SER A 1 832 ? -4.057 -17.358 -1.482 1.00 98.56 832 SER A CA 1
ATOM 6745 C C . SER A 1 832 ? -2.540 -17.497 -1.681 1.00 98.56 832 SER A C 1
ATOM 6747 O O . SER A 1 832 ? -2.020 -18.608 -1.833 1.00 98.56 832 SER A O 1
ATOM 6749 N N . VAL A 1 833 ? -1.824 -16.370 -1.668 1.00 98.75 833 VAL A N 1
ATOM 6750 C CA . VAL A 1 833 ? -0.355 -16.293 -1.784 1.00 98.75 833 VAL A CA 1
ATOM 6751 C C . VAL A 1 833 ? 0.226 -15.680 -0.520 1.00 98.75 833 VAL A C 1
ATOM 6753 O O . VAL A 1 833 ? -0.168 -14.577 -0.156 1.00 98.75 833 VAL A O 1
ATOM 6756 N N . LEU A 1 834 ? 1.200 -16.340 0.103 1.00 98.62 834 LEU A N 1
ATOM 6757 C CA . LEU A 1 834 ? 1.957 -15.827 1.243 1.00 98.62 834 LEU A CA 1
ATOM 6758 C C . LEU A 1 834 ? 3.346 -15.367 0.785 1.00 98.62 834 LEU A C 1
ATOM 6760 O O . LEU A 1 834 ? 4.142 -16.176 0.311 1.00 98.62 834 LEU A O 1
ATOM 6764 N N . GLU A 1 835 ? 3.651 -14.076 0.930 1.00 98.12 835 GLU A N 1
ATOM 6765 C CA . GLU A 1 835 ? 4.944 -13.504 0.532 1.00 98.12 835 GLU A CA 1
ATOM 6766 C C . GLU A 1 835 ? 5.847 -13.307 1.764 1.00 98.12 835 GLU A C 1
ATOM 6768 O O . GLU A 1 835 ? 5.501 -12.586 2.706 1.00 98.12 835 GLU A O 1
ATOM 6773 N N . ASN A 1 836 ? 7.027 -13.933 1.726 1.00 96.56 836 ASN A N 1
ATOM 6774 C CA . ASN A 1 836 ? 8.111 -13.837 2.713 1.00 96.56 836 ASN A CA 1
ATOM 6775 C C . ASN A 1 836 ? 7.776 -14.305 4.147 1.00 96.56 836 ASN A C 1
ATOM 6777 O O . ASN A 1 836 ? 8.432 -13.864 5.090 1.00 96.56 836 ASN A O 1
ATOM 6781 N N . VAL A 1 837 ? 6.787 -15.186 4.331 1.00 96.75 837 VAL A N 1
ATOM 6782 C CA . VAL A 1 837 ? 6.542 -15.860 5.624 1.00 96.75 837 VAL A CA 1
ATOM 6783 C C . VAL A 1 837 ? 7.557 -16.976 5.890 1.00 96.75 837 VAL A C 1
ATOM 6785 O O . VAL A 1 837 ? 8.147 -17.524 4.958 1.00 96.75 837 VAL A O 1
ATOM 6788 N N . VAL A 1 838 ? 7.702 -17.360 7.159 1.00 96.38 838 VAL A N 1
ATOM 6789 C CA . VAL A 1 838 ? 8.415 -18.575 7.579 1.00 96.38 838 VAL A CA 1
ATOM 6790 C C . VAL A 1 838 ? 7.394 -19.639 7.994 1.00 96.38 838 VAL A C 1
ATOM 6792 O O . VAL A 1 838 ? 6.319 -19.323 8.499 1.00 96.38 838 VAL A O 1
ATOM 6795 N N . PHE A 1 839 ? 7.697 -20.911 7.755 1.00 96.50 839 PHE A N 1
ATOM 6796 C CA . PHE A 1 839 ? 6.861 -22.045 8.148 1.00 96.50 839 PHE A CA 1
ATOM 6797 C C . PHE A 1 839 ? 7.749 -23.240 8.529 1.00 96.50 839 PHE A C 1
ATOM 6799 O O . PHE A 1 839 ? 8.877 -23.350 8.050 1.00 96.50 839 PHE A O 1
ATOM 6806 N N . ASP A 1 840 ? 7.244 -24.152 9.360 1.00 97.00 840 ASP A N 1
ATOM 6807 C CA . ASP A 1 840 ? 7.946 -25.401 9.689 1.00 97.00 840 ASP A CA 1
ATOM 6808 C C . ASP A 1 840 ? 7.994 -26.345 8.473 1.00 97.00 840 ASP A C 1
ATOM 6810 O O . ASP A 1 840 ? 6.960 -26.685 7.893 1.00 97.00 840 ASP A O 1
ATOM 6814 N N . GLU A 1 841 ? 9.187 -26.805 8.092 1.00 93.81 841 GLU A N 1
ATOM 6815 C CA . GLU A 1 841 ? 9.397 -27.626 6.893 1.00 93.81 841 GLU A CA 1
ATOM 6816 C C . GLU A 1 841 ? 8.650 -28.970 6.921 1.00 93.81 841 GLU A C 1
ATOM 6818 O O . GLU A 1 841 ? 8.335 -29.513 5.854 1.00 93.81 841 GLU A O 1
ATOM 6823 N N . TRP A 1 842 ? 8.336 -29.504 8.105 1.00 94.31 842 TRP A N 1
ATOM 6824 C CA . TRP A 1 842 ? 7.688 -30.809 8.255 1.00 94.31 842 TRP A CA 1
ATOM 6825 C C . TRP A 1 842 ? 6.162 -30.706 8.277 1.00 94.31 842 TRP A C 1
ATOM 6827 O O . TRP A 1 842 ? 5.492 -31.314 7.445 1.00 94.31 842 TRP A O 1
ATOM 6837 N N . SER A 1 843 ? 5.598 -29.919 9.197 1.00 96.75 843 SER A N 1
ATOM 6838 C CA . SER A 1 843 ? 4.145 -29.744 9.341 1.00 96.75 843 SER A CA 1
ATOM 6839 C C . SER A 1 843 ? 3.546 -28.706 8.390 1.00 96.75 843 SER A C 1
ATOM 6841 O O . SER A 1 843 ? 2.323 -28.630 8.277 1.00 96.75 843 SER A O 1
ATOM 6843 N N . ARG A 1 844 ? 4.384 -27.895 7.726 1.00 96.81 844 ARG A N 1
ATOM 6844 C CA . ARG A 1 844 ? 4.011 -26.783 6.831 1.00 96.81 844 ARG A CA 1
ATOM 6845 C C . ARG A 1 844 ? 3.191 -25.673 7.500 1.00 96.81 844 ARG A C 1
ATOM 6847 O O . ARG A 1 844 ? 2.654 -24.806 6.807 1.00 96.81 844 ARG A O 1
ATOM 6854 N N . LYS A 1 845 ? 3.089 -25.670 8.833 1.00 97.88 845 LYS A N 1
ATOM 6855 C CA . LYS A 1 845 ? 2.423 -24.610 9.601 1.00 97.88 845 LYS A CA 1
ATOM 6856 C C . LYS A 1 845 ? 3.237 -23.322 9.532 1.00 97.88 845 LYS A C 1
ATOM 6858 O O . LYS A 1 845 ? 4.442 -23.345 9.762 1.00 97.88 845 LYS A O 1
ATOM 6863 N N . VAL A 1 846 ? 2.560 -22.221 9.216 1.00 97.88 846 VAL A N 1
ATOM 6864 C CA . VAL A 1 846 ? 3.160 -20.885 9.144 1.00 97.88 846 VAL A CA 1
ATOM 6865 C C . VAL A 1 846 ? 3.405 -20.358 10.552 1.00 97.88 846 VAL A C 1
ATOM 6867 O O . VAL A 1 846 ? 2.526 -20.451 11.408 1.00 97.88 846 VAL A O 1
ATOM 6870 N N . ASP A 1 847 ? 4.591 -19.800 10.763 1.00 96.81 847 ASP A N 1
ATOM 6871 C CA . ASP A 1 847 ? 4.947 -19.039 11.951 1.00 96.81 847 ASP A CA 1
ATOM 6872 C C . ASP A 1 847 ? 4.764 -17.551 11.623 1.00 96.81 847 ASP A C 1
ATOM 6874 O O . ASP A 1 847 ? 5.503 -16.970 10.825 1.00 96.81 847 ASP A O 1
ATOM 6878 N N . TYR A 1 848 ? 3.708 -16.959 12.182 1.00 96.06 848 TYR A N 1
ATOM 6879 C CA . TYR A 1 848 ? 3.320 -15.573 11.922 1.00 96.06 848 TYR A CA 1
ATOM 6880 C C . TYR A 1 848 ? 4.064 -14.557 12.800 1.00 96.06 848 TYR A C 1
ATOM 6882 O O . TYR A 1 848 ? 4.087 -13.374 12.457 1.00 96.06 848 TYR A O 1
ATOM 6890 N N . ASP A 1 849 ? 4.699 -14.997 13.889 1.00 94.19 849 ASP A N 1
ATOM 6891 C CA . ASP A 1 849 ? 5.525 -14.146 14.752 1.00 94.19 849 ASP A CA 1
ATOM 6892 C C . ASP A 1 849 ? 6.987 -14.083 14.240 1.00 94.19 849 ASP A C 1
ATOM 6894 O O . ASP A 1 849 ? 7.733 -13.147 14.541 1.00 94.19 849 ASP A O 1
ATOM 6898 N N . ASN A 1 850 ? 7.409 -15.044 13.407 1.00 92.94 850 ASN A N 1
ATOM 6899 C CA . ASN A 1 850 ? 8.762 -15.121 12.853 1.00 92.94 850 ASN A CA 1
ATOM 6900 C C . ASN A 1 850 ? 9.015 -14.151 11.684 1.00 92.94 850 ASN A C 1
ATOM 6902 O O . ASN A 1 850 ? 8.703 -14.405 10.519 1.00 92.94 850 ASN A O 1
ATOM 6906 N N . VAL A 1 851 ? 9.685 -13.047 12.014 1.00 91.06 851 VAL A N 1
ATOM 6907 C CA . VAL A 1 851 ? 10.066 -11.963 11.094 1.00 91.06 851 VAL A CA 1
ATOM 6908 C C . VAL A 1 851 ? 11.489 -12.079 10.527 1.00 91.06 851 VAL A C 1
ATOM 6910 O O . VAL A 1 851 ? 12.009 -11.105 9.983 1.00 91.06 851 VAL A O 1
ATOM 6913 N N . SER A 1 852 ? 12.146 -13.243 10.628 1.00 91.06 852 SER A N 1
ATOM 6914 C CA . SER A 1 852 ? 13.566 -13.408 10.244 1.00 91.06 852 SER A CA 1
ATOM 6915 C C . SER A 1 852 ? 13.877 -13.089 8.771 1.00 91.06 852 SER A C 1
ATOM 6917 O O . SER A 1 852 ? 14.999 -12.695 8.453 1.00 91.06 852 SER A O 1
ATOM 6919 N N . LEU A 1 853 ? 12.885 -13.195 7.877 1.00 89.88 853 LEU A N 1
ATOM 6920 C CA . LEU A 1 853 ? 12.970 -12.709 6.494 1.00 89.88 853 LEU A CA 1
ATOM 6921 C C . LEU A 1 853 ? 12.594 -11.221 6.368 1.00 89.88 853 LEU A C 1
ATOM 6923 O O . LEU A 1 853 ? 13.220 -10.483 5.603 1.00 89.88 853 LEU A O 1
ATOM 6927 N N . THR A 1 854 ? 11.539 -10.785 7.065 1.00 89.12 854 THR A N 1
ATOM 6928 C CA . THR A 1 854 ? 11.045 -9.399 7.094 1.00 89.12 854 THR A CA 1
ATOM 6929 C C . THR A 1 854 ? 9.908 -9.217 8.113 1.00 89.12 854 THR A C 1
ATOM 6931 O O . THR A 1 854 ? 9.119 -10.125 8.344 1.00 89.12 854 THR A O 1
ATOM 6934 N N . GLU A 1 855 ? 9.725 -7.999 8.627 1.00 84.62 855 GLU A N 1
ATOM 6935 C CA . GLU A 1 855 ? 8.509 -7.563 9.343 1.00 84.62 855 GLU A CA 1
ATOM 6936 C C . GLU A 1 855 ? 7.335 -7.222 8.393 1.00 84.62 855 GLU A C 1
ATOM 6938 O O . GLU A 1 855 ? 6.231 -6.868 8.820 1.00 84.62 855 GLU A O 1
ATOM 6943 N N . ASN A 1 856 ? 7.563 -7.249 7.076 1.00 87.00 856 ASN A N 1
ATOM 6944 C CA . ASN A 1 856 ? 6.560 -7.035 6.032 1.00 87.00 856 ASN A CA 1
ATOM 6945 C C . ASN A 1 856 ? 6.141 -8.367 5.384 1.00 87.00 856 ASN A C 1
ATOM 6947 O O . ASN A 1 856 ? 6.028 -8.451 4.164 1.00 87.00 856 ASN A O 1
ATOM 6951 N N . THR A 1 857 ? 5.903 -9.396 6.203 1.00 94.06 857 THR A N 1
ATOM 6952 C CA . THR A 1 857 ? 5.232 -10.628 5.766 1.00 94.06 857 THR A CA 1
ATOM 6953 C C . THR A 1 857 ? 3.803 -10.312 5.316 1.00 94.06 857 THR A C 1
ATOM 6955 O O . THR A 1 857 ? 3.148 -9.416 5.871 1.00 94.06 857 THR A O 1
ATOM 6958 N N . ARG A 1 858 ? 3.319 -10.997 4.276 1.00 95.25 858 ARG A N 1
ATOM 6959 C CA . ARG A 1 858 ? 2.061 -10.650 3.595 1.00 95.25 858 ARG A CA 1
ATOM 6960 C C . ARG A 1 858 ? 1.253 -11.866 3.163 1.00 95.25 858 ARG A C 1
ATOM 6962 O O . ARG A 1 858 ? 1.837 -12.897 2.843 1.00 95.25 858 ARG A O 1
ATOM 6969 N N . CYS A 1 859 ? -0.060 -11.683 3.025 1.00 96.94 859 CYS A N 1
ATOM 6970 C CA . CYS A 1 859 ? -0.926 -12.569 2.251 1.00 96.94 859 CYS A CA 1
ATOM 6971 C C . CYS A 1 859 ? -1.729 -11.772 1.214 1.00 96.94 859 CYS A C 1
ATOM 6973 O O . CYS A 1 859 ? -2.263 -10.712 1.537 1.00 96.94 859 CYS A O 1
ATOM 6975 N N . ALA A 1 860 ? -1.825 -12.288 -0.012 1.00 98.19 860 ALA A N 1
ATOM 6976 C CA . ALA A 1 860 ? -2.728 -11.812 -1.058 1.00 98.19 860 ALA A CA 1
ATOM 6977 C C . ALA A 1 860 ? -3.828 -12.849 -1.305 1.00 98.19 860 ALA A C 1
ATOM 6979 O O . ALA A 1 860 ? -3.524 -13.993 -1.660 1.00 98.19 860 ALA A O 1
ATOM 6980 N N . TYR A 1 861 ? -5.092 -12.455 -1.163 1.00 97.94 861 TYR A N 1
ATOM 6981 C CA . TYR A 1 861 ? -6.253 -13.327 -1.366 1.00 97.94 861 TYR A CA 1
ATOM 6982 C C . TYR A 1 861 ? -7.420 -12.579 -2.038 1.00 97.94 861 TYR A C 1
ATOM 6984 O O . TYR A 1 861 ? -7.554 -11.368 -1.835 1.00 97.94 861 TYR A O 1
ATOM 6992 N N . PRO A 1 862 ? -8.280 -13.266 -2.819 1.00 97.44 862 PRO A N 1
ATOM 6993 C CA . PRO A 1 862 ? -9.459 -12.653 -3.433 1.00 97.44 862 PRO A CA 1
ATOM 6994 C C . PRO A 1 862 ? -10.445 -12.113 -2.391 1.00 97.44 862 PRO A C 1
ATOM 6996 O O . PRO A 1 862 ? -10.648 -12.725 -1.343 1.00 97.44 862 PRO A O 1
ATOM 6999 N N . LEU A 1 863 ? -11.137 -11.016 -2.703 1.00 95.62 863 LEU A N 1
ATOM 7000 C CA . LEU A 1 863 ? -12.009 -10.305 -1.756 1.00 95.62 863 LEU A CA 1
ATOM 7001 C C . LEU A 1 863 ? -13.164 -11.190 -1.266 1.00 95.62 863 LEU A C 1
ATOM 7003 O O . LEU A 1 863 ? -13.520 -11.161 -0.094 1.00 95.62 863 LEU A O 1
ATOM 7007 N N . HIS A 1 864 ? -13.674 -12.065 -2.137 1.00 95.56 864 HIS A N 1
ATOM 7008 C CA . HIS A 1 864 ? -14.719 -13.042 -1.819 1.00 95.56 864 HIS A CA 1
ATOM 7009 C C . HIS A 1 864 ? -14.270 -14.175 -0.865 1.00 95.56 864 HIS A C 1
ATOM 7011 O O . HIS A 1 864 ? -15.034 -15.108 -0.617 1.00 95.56 864 HIS A O 1
ATOM 7017 N N . TYR A 1 865 ? -13.034 -14.149 -0.346 1.00 96.12 865 TYR A N 1
ATOM 7018 C CA . TYR A 1 865 ? -12.619 -15.023 0.759 1.00 96.12 865 TYR A CA 1
ATOM 7019 C C . TYR A 1 865 ? -13.020 -14.448 2.126 1.00 96.12 865 TYR A C 1
ATOM 7021 O O . TYR A 1 865 ? -13.144 -15.218 3.076 1.00 96.12 865 TYR A O 1
ATOM 7029 N N . ILE A 1 866 ? -13.283 -13.139 2.206 1.00 93.50 866 ILE A N 1
ATOM 7030 C CA . ILE A 1 866 ? -13.816 -12.447 3.384 1.00 93.50 866 ILE A CA 1
ATOM 7031 C C . ILE A 1 866 ? -15.355 -12.589 3.384 1.00 93.50 866 ILE A C 1
ATOM 7033 O O . ILE A 1 866 ? -16.001 -12.066 2.473 1.00 93.50 866 ILE A O 1
ATOM 7037 N N . PRO A 1 867 ? -15.983 -13.302 4.347 1.00 90.94 867 PRO A N 1
ATOM 7038 C CA . PRO A 1 867 ? -17.404 -13.682 4.247 1.00 90.94 867 PRO A CA 1
ATOM 7039 C C . PRO A 1 867 ? -18.405 -12.516 4.274 1.00 90.94 867 PRO A C 1
ATOM 7041 O O . PRO A 1 867 ? -19.500 -12.627 3.729 1.00 90.94 867 PRO A O 1
ATOM 7044 N N . ASN A 1 868 ? -18.032 -11.405 4.909 1.00 90.50 868 ASN A N 1
ATOM 7045 C CA . ASN A 1 868 ? -18.777 -10.147 5.000 1.00 90.50 868 ASN A CA 1
ATOM 7046 C C . ASN A 1 868 ? -18.419 -9.146 3.882 1.00 90.50 868 ASN A C 1
ATOM 7048 O O . ASN A 1 868 ? -18.875 -8.004 3.929 1.00 90.50 868 ASN A O 1
ATOM 7052 N N . ALA A 1 869 ? -17.630 -9.519 2.869 1.00 94.88 869 ALA A N 1
ATOM 7053 C CA . ALA A 1 869 ? -17.331 -8.614 1.762 1.00 94.88 869 ALA A CA 1
ATOM 7054 C C . ALA A 1 869 ? -18.564 -8.306 0.891 1.00 94.88 869 ALA A C 1
ATOM 7056 O O . ALA A 1 869 ? -19.390 -9.173 0.598 1.00 94.88 869 ALA A O 1
ATOM 7057 N N . LEU A 1 870 ? -18.665 -7.058 0.431 1.00 95.88 870 LEU A N 1
ATOM 7058 C CA . LEU A 1 870 ? -19.636 -6.639 -0.574 1.00 95.88 870 LEU A CA 1
ATOM 7059 C C . LEU A 1 870 ? -19.114 -7.023 -1.967 1.00 95.88 870 LEU A C 1
ATOM 7061 O O . LEU A 1 870 ? -18.053 -6.562 -2.378 1.00 95.88 870 LEU A O 1
ATOM 7065 N N . ILE A 1 871 ? -19.858 -7.857 -2.695 1.00 95.62 871 ILE A N 1
ATOM 7066 C CA . ILE A 1 871 ? -19.549 -8.270 -4.071 1.00 95.62 871 ILE A CA 1
ATOM 7067 C C . ILE A 1 871 ? -20.811 -8.058 -4.931 1.00 95.62 871 ILE A C 1
ATOM 7069 O O . ILE A 1 871 ? -21.834 -8.671 -4.619 1.00 95.62 871 ILE A O 1
ATOM 7073 N N . PRO A 1 872 ? -20.774 -7.242 -6.007 1.00 95.88 872 PRO A N 1
ATOM 7074 C CA . PRO A 1 872 ? -19.672 -6.372 -6.443 1.00 95.88 872 PRO A CA 1
ATOM 7075 C C . PRO A 1 872 ? -19.241 -5.352 -5.379 1.00 95.88 872 PRO A C 1
ATOM 7077 O O . PRO A 1 872 ? -20.083 -4.837 -4.649 1.00 95.88 872 PRO A O 1
ATOM 7080 N N . ALA A 1 873 ? -17.948 -5.021 -5.304 1.00 97.25 873 ALA A N 1
ATOM 7081 C CA . ALA A 1 873 ? -17.417 -4.091 -4.298 1.00 97.25 873 ALA A CA 1
ATOM 7082 C C . ALA A 1 873 ? -17.597 -2.615 -4.704 1.00 97.25 873 ALA A C 1
ATOM 7084 O O . ALA A 1 873 ? -16.648 -1.831 -4.808 1.00 97.25 873 ALA A O 1
ATOM 7085 N N . LYS A 1 874 ? -18.857 -2.258 -4.951 1.00 96.81 874 LYS A N 1
ATOM 7086 C CA . LYS A 1 874 ? -19.346 -0.923 -5.284 1.00 96.81 874 LYS A CA 1
ATOM 7087 C C . LYS A 1 874 ? -20.632 -0.659 -4.501 1.00 96.81 874 LYS A C 1
ATOM 7089 O O . LYS A 1 874 ? -21.474 -1.545 -4.380 1.00 96.81 874 LYS A O 1
ATOM 7094 N N . ILE A 1 875 ? -20.804 0.571 -4.029 1.00 97.00 875 ILE A N 1
ATOM 7095 C CA . ILE A 1 875 ? -22.058 1.062 -3.458 1.00 97.00 875 ILE A CA 1
ATOM 7096 C C . ILE A 1 875 ? -22.373 2.448 -4.031 1.00 97.00 875 ILE A C 1
ATOM 7098 O O . ILE A 1 875 ? -21.506 3.319 -4.056 1.00 97.00 875 ILE A O 1
ATOM 7102 N N . ASP A 1 876 ? -23.609 2.663 -4.483 1.00 95.81 876 ASP A N 1
ATOM 7103 C CA . ASP A 1 876 ? -24.104 3.966 -4.965 1.00 95.81 876 ASP A CA 1
ATOM 7104 C C . ASP A 1 876 ? -24.709 4.801 -3.807 1.00 95.81 876 ASP A C 1
ATOM 7106 O O . ASP A 1 876 ? -25.736 5.464 -3.945 1.00 95.81 876 ASP A O 1
ATOM 7110 N N . SER A 1 877 ? -24.069 4.738 -2.632 1.00 95.62 877 SER A N 1
ATOM 7111 C CA . SER A 1 877 ? -24.278 5.647 -1.499 1.00 95.62 877 SER A CA 1
ATOM 7112 C C . SER A 1 877 ? -22.970 6.367 -1.160 1.00 95.62 877 SER A C 1
ATOM 7114 O O . SER A 1 877 ? -21.873 5.934 -1.531 1.00 95.62 877 SER A O 1
ATOM 7116 N N . HIS A 1 878 ? -23.073 7.518 -0.495 1.00 97.50 878 HIS A N 1
ATOM 7117 C CA . HIS A 1 878 ? -21.922 8.367 -0.195 1.00 97.50 878 HIS A CA 1
ATOM 7118 C C . HIS A 1 878 ? -21.423 8.171 1.248 1.00 97.50 878 HIS A C 1
ATOM 7120 O O . HIS A 1 878 ? -22.239 7.978 2.149 1.00 97.50 878 HIS A O 1
ATOM 7126 N N . PRO A 1 879 ? -20.101 8.276 1.487 1.00 97.62 879 PRO A N 1
ATOM 7127 C CA . PRO A 1 879 ? -19.506 8.343 2.814 1.00 97.62 879 PRO A CA 1
ATOM 7128 C C . PRO A 1 879 ? -20.179 9.363 3.731 1.00 97.62 879 PRO A C 1
ATOM 7130 O O . PRO A 1 879 ? -20.028 10.574 3.558 1.00 97.62 879 PRO A O 1
ATOM 7133 N N . SER A 1 880 ? -20.873 8.854 4.749 1.00 96.38 880 SER A N 1
ATOM 7134 C CA . SER A 1 880 ? -21.317 9.645 5.895 1.00 96.38 880 SER A CA 1
ATOM 7135 C C . SER A 1 880 ? -20.147 9.945 6.832 1.00 96.38 880 SER A C 1
ATOM 7137 O O . SER A 1 880 ? -20.176 10.959 7.524 1.00 96.38 880 SER A O 1
ATOM 7139 N N . ASN A 1 881 ? -19.103 9.105 6.827 1.00 97.69 881 ASN A N 1
ATOM 7140 C CA . ASN A 1 881 ? -17.967 9.205 7.736 1.00 97.69 881 ASN A CA 1
ATOM 7141 C C . ASN A 1 881 ? -16.605 9.053 7.033 1.00 97.69 881 ASN A C 1
ATOM 7143 O O . ASN A 1 881 ? -16.343 8.085 6.317 1.00 97.69 881 ASN A O 1
ATOM 7147 N N . VAL A 1 882 ? -15.695 9.987 7.315 1.00 98.19 882 VAL A N 1
ATOM 7148 C CA . VAL A 1 882 ? -14.269 9.944 6.950 1.00 98.19 882 VAL A CA 1
ATOM 7149 C C . VAL A 1 882 ? -13.431 9.945 8.226 1.00 98.19 882 VAL A C 1
ATOM 7151 O O . VAL A 1 882 ? -13.438 10.906 8.987 1.00 98.19 882 VAL A O 1
ATOM 7154 N N . ILE A 1 883 ? -12.696 8.867 8.477 1.00 98.38 883 ILE A N 1
ATOM 7155 C CA . ILE A 1 883 ? -11.934 8.650 9.709 1.00 98.38 883 ILE A CA 1
ATOM 7156 C C . ILE A 1 883 ? -10.442 8.649 9.368 1.00 98.38 883 ILE A C 1
ATOM 7158 O O . ILE A 1 883 ? -9.949 7.773 8.660 1.00 98.38 883 ILE A O 1
ATOM 7162 N N . LEU A 1 884 ? -9.710 9.640 9.870 1.00 98.00 884 LEU A N 1
ATOM 7163 C CA . LEU A 1 884 ? -8.262 9.766 9.729 1.00 98.00 884 LEU A CA 1
ATOM 7164 C C . LEU A 1 884 ? -7.584 9.079 10.926 1.00 98.00 884 LEU A C 1
ATOM 7166 O O . LEU A 1 884 ? -7.635 9.585 12.047 1.00 98.00 884 LEU A O 1
ATOM 7170 N N . LEU A 1 885 ? -6.962 7.920 10.703 1.00 95.88 885 LEU A N 1
ATOM 7171 C CA . LEU A 1 885 ? -6.250 7.159 11.730 1.00 95.88 885 LEU A CA 1
ATOM 7172 C C . LEU A 1 885 ? -4.812 7.669 11.878 1.00 95.88 885 LEU A C 1
ATOM 7174 O O . LEU A 1 885 ? -4.012 7.610 10.941 1.00 95.88 885 LEU A O 1
ATOM 7178 N N . THR A 1 886 ? -4.456 8.090 13.088 1.00 95.00 886 THR A N 1
ATOM 7179 C CA . THR A 1 886 ? -3.071 8.379 13.483 1.00 95.00 886 THR A CA 1
ATOM 7180 C C . THR A 1 886 ? -2.641 7.439 14.604 1.00 95.00 886 THR A C 1
ATOM 7182 O O . THR A 1 886 ? -3.447 7.079 15.459 1.00 95.00 886 THR A O 1
ATOM 7185 N N . CYS A 1 887 ? -1.382 7.005 14.607 1.00 92.19 887 CYS A N 1
ATOM 7186 C CA . CYS A 1 887 ? -0.771 6.341 15.755 1.00 92.19 887 CYS A CA 1
ATOM 7187 C C . CYS A 1 887 ? 0.153 7.352 16.446 1.00 92.19 887 CYS A C 1
ATOM 7189 O O . CYS A 1 887 ? 1.350 7.389 16.161 1.00 92.19 887 CYS A O 1
ATOM 7191 N N . ASP A 1 888 ? -0.392 8.227 17.297 1.00 94.56 888 ASP A N 1
ATOM 7192 C CA . ASP A 1 888 ? 0.404 9.257 17.966 1.00 94.56 888 ASP A CA 1
ATOM 7193 C C . ASP A 1 888 ? 1.189 8.686 19.157 1.00 94.56 888 ASP A C 1
ATOM 7195 O O . ASP A 1 888 ? 0.650 8.512 20.246 1.00 94.56 888 ASP A O 1
ATOM 7199 N N . ALA A 1 889 ? 2.481 8.410 18.975 1.00 91.25 889 ALA A N 1
ATOM 7200 C CA . ALA A 1 889 ? 3.362 7.940 20.049 1.00 91.25 889 ALA A CA 1
ATOM 7201 C C . ALA A 1 889 ? 3.892 9.068 20.965 1.00 91.25 889 ALA A C 1
ATOM 7203 O O . ALA A 1 889 ? 4.616 8.782 21.922 1.00 91.25 889 ALA A O 1
ATOM 7204 N N . PHE A 1 890 ? 3.525 10.333 20.710 1.00 92.81 890 PHE A N 1
ATOM 7205 C CA . PHE A 1 890 ? 3.751 11.441 21.646 1.00 92.81 890 PHE A CA 1
ATOM 7206 C C . PHE A 1 890 ? 2.634 11.540 22.693 1.00 92.81 890 PHE A C 1
ATOM 7208 O O . PHE A 1 890 ? 2.849 12.171 23.720 1.00 92.81 890 PHE A O 1
ATOM 7215 N N . GLY A 1 891 ? 1.474 10.909 22.472 1.00 93.56 891 GLY A N 1
ATOM 7216 C CA . GLY A 1 891 ? 0.359 10.889 23.426 1.00 93.56 891 GLY A CA 1
ATOM 7217 C C . GLY A 1 891 ? -0.356 12.232 23.602 1.00 93.56 891 GLY A C 1
ATOM 7218 O O . GLY A 1 891 ? -0.935 12.478 24.660 1.00 93.56 891 GLY A O 1
ATOM 7219 N N . VAL A 1 892 ? -0.280 13.106 22.597 1.00 95.56 892 VAL A N 1
ATOM 7220 C CA . VAL A 1 892 ? -0.802 14.480 22.605 1.00 95.56 892 VAL A CA 1
ATOM 7221 C C . VAL A 1 892 ? -2.214 14.545 22.027 1.00 95.56 892 VAL A C 1
ATOM 7223 O O . VAL A 1 892 ? -3.054 15.285 22.538 1.00 95.56 892 VAL A O 1
ATOM 7226 N N . LEU A 1 893 ? -2.474 13.810 20.942 1.00 96.12 893 LEU A N 1
ATOM 7227 C CA . LEU A 1 893 ? -3.725 13.929 20.194 1.00 96.12 893 LEU A CA 1
ATOM 7228 C C . LEU A 1 893 ? -4.897 13.222 20.909 1.00 96.12 893 LEU A C 1
ATOM 7230 O O . LEU A 1 893 ? -4.710 12.110 21.419 1.00 96.12 893 LEU A O 1
ATOM 7234 N N . PRO A 1 894 ? -6.115 13.807 20.923 1.00 94.81 894 PRO A N 1
ATOM 7235 C CA . PRO A 1 894 ? -7.282 13.180 21.542 1.00 94.81 894 PRO A CA 1
ATOM 7236 C C . PRO A 1 894 ? -7.622 11.822 20.910 1.00 94.81 894 PRO A C 1
ATOM 7238 O O . PRO A 1 894 ? -7.376 11.635 19.716 1.00 94.81 894 PRO A O 1
ATOM 7241 N N . PRO A 1 895 ? -8.240 10.884 21.657 1.00 94.38 895 PRO A N 1
ATOM 7242 C CA . PRO A 1 895 ? -8.676 9.596 21.110 1.00 94.38 895 PRO A CA 1
ATOM 7243 C C . PRO A 1 895 ? -9.585 9.742 19.889 1.00 94.38 895 PRO A C 1
ATOM 7245 O O . PRO A 1 895 ? -9.469 8.961 18.952 1.00 94.38 895 PRO A O 1
ATOM 7248 N N . ILE A 1 896 ? -10.452 10.759 19.898 1.00 96.69 896 ILE A N 1
ATOM 7249 C CA . ILE A 1 896 ? -11.334 11.159 18.800 1.00 96.69 896 ILE A CA 1
ATOM 7250 C C . ILE A 1 896 ? -11.394 12.692 18.724 1.00 96.69 896 ILE A C 1
ATOM 7252 O O . ILE A 1 896 ? -11.355 13.375 19.751 1.00 96.69 896 ILE A O 1
ATOM 7256 N N . SER A 1 897 ? -11.526 13.261 17.528 1.00 97.38 897 SER A N 1
ATOM 7257 C CA . SER A 1 897 ? -11.875 14.675 17.340 1.00 97.38 897 SER A CA 1
ATOM 7258 C C . SER A 1 897 ? -12.721 14.901 16.089 1.00 97.38 897 SER A C 1
ATOM 7260 O O . SER A 1 897 ? -12.436 14.299 15.055 1.00 97.38 897 SER A O 1
ATOM 7262 N N . LYS A 1 898 ? -13.725 15.784 16.168 1.00 97.06 898 LYS A N 1
ATOM 7263 C CA . LYS A 1 898 ? -14.543 16.240 15.023 1.00 97.06 898 LYS A CA 1
ATOM 7264 C C . LYS A 1 898 ? -13.785 17.354 14.291 1.00 97.06 898 LYS A C 1
ATOM 7266 O O . LYS A 1 898 ? -13.344 18.308 14.931 1.00 97.06 898 LYS A O 1
ATOM 7271 N N . LEU A 1 899 ? -13.593 17.225 12.978 1.00 97.50 899 LEU A N 1
ATOM 7272 C CA . LEU A 1 899 ? -12.776 18.151 12.180 1.00 97.50 899 LEU A CA 1
ATOM 7273 C C . LEU A 1 899 ? -13.633 19.183 11.435 1.00 97.50 899 LEU A C 1
ATOM 7275 O O . LEU A 1 899 ? -14.678 18.835 10.885 1.00 97.50 899 LEU A O 1
ATOM 7279 N N . THR A 1 900 ? -13.166 20.434 11.343 1.00 96.06 900 THR A N 1
ATOM 7280 C CA . THR A 1 900 ? -13.689 21.382 10.336 1.00 96.06 900 THR A CA 1
ATOM 7281 C C . THR A 1 900 ? -13.188 21.023 8.936 1.00 96.06 900 THR A C 1
ATOM 7283 O O . THR A 1 900 ? -12.197 20.310 8.783 1.00 96.06 900 THR A O 1
ATOM 7286 N N . LYS A 1 901 ? -13.829 21.564 7.895 1.00 95.44 901 LYS A N 1
ATOM 7287 C CA . LYS A 1 901 ? -13.441 21.404 6.483 1.00 95.44 901 LYS A CA 1
ATOM 7288 C C . LYS A 1 901 ? -11.948 21.681 6.238 1.00 95.44 901 LYS A C 1
ATOM 7290 O O . LYS A 1 901 ? -11.258 20.905 5.580 1.00 95.44 901 LYS A O 1
ATOM 7295 N N . GLU A 1 902 ? -11.430 22.753 6.822 1.00 97.12 902 GLU A N 1
ATOM 7296 C CA . GLU A 1 902 ? -10.040 23.193 6.701 1.00 97.12 902 GLU A CA 1
ATOM 7297 C C . GLU A 1 902 ? -9.098 22.272 7.488 1.00 97.12 902 GLU A C 1
ATOM 7299 O O . GLU A 1 902 ? -8.019 21.936 6.998 1.00 97.12 902 GLU A O 1
ATOM 7304 N N . GLN A 1 903 ? -9.522 21.798 8.667 1.00 97.75 903 GLN A N 1
ATOM 7305 C CA . GLN A 1 903 ? -8.782 20.802 9.448 1.00 97.75 903 GLN A CA 1
ATOM 7306 C C . GLN A 1 903 ? -8.722 19.442 8.741 1.00 97.75 903 GLN A C 1
ATOM 7308 O O . GLN A 1 903 ? -7.679 18.792 8.790 1.00 97.75 903 GLN A O 1
ATOM 7313 N N . VAL A 1 904 ? -9.781 19.020 8.033 1.00 97.62 904 VAL A N 1
ATOM 7314 C CA . VAL A 1 904 ? -9.741 17.830 7.163 1.00 97.62 904 VAL A CA 1
ATOM 7315 C C . VAL A 1 904 ? -8.643 17.994 6.125 1.00 97.62 904 VAL A C 1
ATOM 7317 O O . VAL A 1 904 ? -7.782 17.125 6.019 1.00 97.62 904 VAL A O 1
ATOM 7320 N N . MET A 1 905 ? -8.620 19.120 5.406 1.00 98.12 905 MET A N 1
ATOM 7321 C CA . MET A 1 905 ? -7.586 19.378 4.403 1.00 98.12 905 MET A CA 1
ATOM 7322 C C . MET A 1 905 ? -6.183 19.398 5.027 1.00 98.12 905 MET A C 1
ATOM 7324 O O . MET A 1 905 ? -5.284 18.733 4.514 1.00 98.12 905 MET A O 1
ATOM 7328 N N . TYR A 1 906 ? -5.996 20.082 6.160 1.00 98.38 906 TYR A N 1
ATOM 7329 C CA . TYR A 1 906 ? -4.702 20.175 6.839 1.00 98.38 906 TYR A CA 1
ATOM 7330 C C . TYR A 1 906 ? -4.192 18.814 7.343 1.00 98.38 906 TYR A C 1
ATOM 7332 O O . TYR A 1 906 ? -3.058 18.420 7.047 1.00 98.38 906 TYR A O 1
ATOM 7340 N N . HIS A 1 907 ? -5.017 18.055 8.072 1.00 98.00 907 HIS A N 1
ATOM 7341 C CA . HIS A 1 907 ? -4.624 16.756 8.624 1.00 98.00 907 HIS A CA 1
ATOM 7342 C C . HIS A 1 907 ? -4.504 15.669 7.548 1.00 98.00 907 HIS A C 1
ATOM 7344 O O . HIS A 1 907 ? -3.627 14.811 7.662 1.00 98.00 907 HIS A O 1
ATOM 7350 N N . PHE A 1 908 ? -5.296 15.732 6.473 1.00 98.00 908 PHE A N 1
ATOM 7351 C CA . PHE A 1 908 ? -5.159 14.837 5.323 1.00 98.00 908 PHE A CA 1
ATOM 7352 C C . PHE A 1 908 ? -3.870 15.117 4.537 1.00 98.00 908 PHE A C 1
ATOM 7354 O O . PHE A 1 908 ? -3.106 14.187 4.290 1.00 98.00 908 PHE A O 1
ATOM 7361 N N . ILE A 1 909 ? -3.554 16.382 4.222 1.00 97.88 909 ILE A N 1
ATOM 7362 C CA . ILE A 1 909 ? -2.279 16.765 3.579 1.00 97.88 909 ILE A CA 1
ATOM 7363 C C . ILE A 1 909 ? -1.080 16.441 4.484 1.00 97.88 909 ILE A C 1
ATOM 7365 O O . ILE A 1 909 ? -0.045 16.011 3.985 1.00 97.88 909 ILE A O 1
ATOM 7369 N N . SER A 1 910 ? -1.218 16.569 5.807 1.00 97.38 910 SER A N 1
ATOM 7370 C CA . SER A 1 910 ? -0.169 16.168 6.755 1.00 97.38 910 SER A CA 1
ATOM 7371 C C . SER A 1 910 ? 0.041 14.648 6.786 1.00 97.38 910 SER A C 1
ATOM 7373 O O . SER A 1 910 ? 1.180 14.183 6.784 1.00 97.38 910 SER A O 1
ATOM 7375 N N . GLY A 1 911 ? -1.042 13.861 6.824 1.00 95.62 911 GLY A N 1
ATOM 7376 C CA . GLY A 1 911 ? -0.988 12.397 6.877 1.00 95.62 911 GLY A CA 1
ATOM 7377 C C . GLY A 1 911 ? -0.132 11.868 8.033 1.00 95.62 911 GLY A C 1
ATOM 7378 O O . GLY A 1 911 ? 0.765 11.051 7.817 1.00 95.62 911 GLY A O 1
ATOM 7379 N N . TYR A 1 912 ? -0.339 12.419 9.233 1.00 95.81 912 TYR A N 1
ATOM 7380 C CA . TYR A 1 912 ? 0.514 12.202 10.404 1.00 95.81 912 TYR A CA 1
ATOM 7381 C C . TYR A 1 912 ? 0.290 10.843 11.083 1.00 95.81 912 TYR A C 1
ATOM 7383 O O . TYR A 1 912 ? -0.839 10.450 11.373 1.00 95.81 912 TYR A O 1
ATOM 7391 N N . THR A 1 913 ? 1.391 10.194 11.450 1.00 89.88 913 THR A N 1
ATOM 7392 C CA . THR A 1 913 ? 1.477 9.115 12.444 1.00 89.88 913 THR A CA 1
ATOM 7393 C C . THR A 1 913 ? 2.864 9.149 13.097 1.00 89.88 913 THR A C 1
ATOM 7395 O O . THR A 1 913 ? 3.766 9.805 12.584 1.00 89.88 913 THR A O 1
ATOM 7398 N N . ALA A 1 914 ? 3.102 8.411 14.178 1.00 82.94 914 ALA A N 1
ATOM 7399 C CA . ALA A 1 914 ? 4.454 8.159 14.675 1.00 82.94 914 ALA A CA 1
ATOM 7400 C C . ALA A 1 914 ? 4.933 6.732 14.356 1.00 82.94 914 ALA A C 1
ATOM 7402 O O . ALA A 1 914 ? 4.131 5.807 14.199 1.00 82.94 914 ALA A O 1
ATOM 7403 N N . LYS A 1 915 ? 6.257 6.563 14.300 1.00 73.56 915 LYS A N 1
ATOM 7404 C CA . LYS A 1 915 ? 6.945 5.283 14.496 1.00 73.56 915 LYS A CA 1
ATOM 7405 C C . LYS A 1 915 ? 7.232 5.079 15.978 1.00 73.56 915 LYS A C 1
ATOM 7407 O O . LYS A 1 915 ? 7.518 6.040 16.695 1.00 73.56 915 LYS A O 1
ATOM 7412 N N . VAL A 1 916 ? 7.169 3.827 16.412 1.00 64.44 916 VAL A N 1
ATOM 7413 C CA . VAL A 1 916 ? 7.324 3.417 17.810 1.00 64.44 916 VAL A CA 1
ATOM 7414 C C . VAL A 1 916 ? 8.768 2.969 18.050 1.00 64.44 916 VAL A C 1
ATOM 7416 O O . VAL A 1 916 ? 9.383 2.343 17.188 1.00 64.44 916 VAL A O 1
ATOM 7419 N N . ALA A 1 917 ? 9.335 3.306 19.209 1.00 45.28 917 ALA A N 1
ATOM 7420 C CA . ALA A 1 917 ? 10.708 2.922 19.520 1.00 45.28 917 ALA A CA 1
ATOM 7421 C C . ALA A 1 917 ? 10.825 1.415 19.793 1.00 45.28 917 ALA A C 1
ATOM 7423 O O . ALA A 1 917 ? 10.003 0.832 20.499 1.00 45.28 917 ALA A O 1
ATOM 7424 N N . GLY A 1 918 ? 11.855 0.791 19.223 1.00 38.53 918 GLY A N 1
ATOM 7425 C CA . GLY A 1 918 ? 12.071 -0.656 19.265 1.00 38.53 918 GLY A CA 1
ATOM 7426 C C . GLY A 1 918 ? 11.285 -1.472 18.229 1.00 38.53 918 GLY A C 1
ATOM 7427 O O . GLY A 1 918 ? 11.507 -2.675 18.159 1.00 38.53 918 GLY A O 1
ATOM 7428 N N . THR A 1 919 ? 10.416 -0.863 17.406 1.00 42.72 919 THR A N 1
ATOM 7429 C CA . THR A 1 919 ? 9.661 -1.581 16.348 1.00 42.72 919 THR A CA 1
ATOM 7430 C C . THR A 1 919 ? 10.237 -1.410 14.938 1.00 42.72 919 THR A C 1
ATOM 7432 O O . THR A 1 919 ? 9.581 -1.781 13.974 1.00 42.72 919 THR A O 1
ATOM 7435 N N . GLU A 1 920 ? 11.405 -0.779 14.807 1.00 50.44 920 GLU A N 1
ATOM 7436 C CA . GLU A 1 920 ? 12.231 -0.739 13.593 1.00 50.44 920 GLU A CA 1
ATOM 7437 C C . GLU A 1 920 ? 13.705 -0.590 14.017 1.00 50.44 920 GLU A C 1
ATOM 7439 O O . GLU A 1 920 ? 14.008 0.103 14.997 1.00 50.44 920 GLU A O 1
ATOM 7444 N N . MET A 1 921 ? 14.646 -1.189 13.275 1.00 32.66 921 MET A N 1
ATOM 7445 C CA . MET A 1 921 ? 16.078 -1.066 13.588 1.00 32.66 921 MET A CA 1
ATOM 7446 C C . MET A 1 921 ? 16.547 0.399 13.584 1.00 32.66 921 MET A C 1
ATOM 7448 O O . MET A 1 921 ? 16.469 1.091 12.570 1.00 32.66 921 MET A O 1
ATOM 7452 N N . GLY A 1 922 ? 17.101 0.845 14.716 1.00 46.34 922 GLY A N 1
ATOM 7453 C CA . GLY A 1 922 ? 17.653 2.192 14.898 1.00 46.34 922 GLY A CA 1
ATOM 7454 C C . GLY A 1 922 ? 16.677 3.242 15.444 1.00 46.34 922 GLY A C 1
ATOM 7455 O O . GLY A 1 922 ? 17.090 4.380 15.654 1.00 46.34 922 GLY A O 1
ATOM 7456 N N . VAL A 1 923 ? 15.411 2.896 15.712 1.00 51.50 923 VAL A N 1
ATOM 7457 C CA . VAL A 1 923 ? 14.432 3.824 16.309 1.00 51.50 923 VAL A CA 1
ATOM 7458 C C . VAL A 1 923 ? 14.405 3.652 17.833 1.00 51.50 923 VAL A C 1
ATOM 7460 O O . VAL A 1 923 ? 13.776 2.730 18.347 1.00 51.50 923 VAL A O 1
ATOM 7463 N N . THR A 1 924 ? 15.094 4.535 18.563 1.00 57.19 924 THR A N 1
ATOM 7464 C CA . THR A 1 924 ? 15.180 4.521 20.044 1.00 57.19 924 THR A CA 1
ATOM 7465 C C . THR A 1 924 ? 14.201 5.468 20.746 1.00 57.19 924 THR A C 1
ATOM 7467 O O . THR A 1 924 ? 13.946 5.303 21.932 1.00 57.19 924 THR A O 1
ATOM 7470 N N . GLU A 1 925 ? 13.630 6.433 20.023 1.00 65.75 925 GLU A N 1
ATOM 7471 C CA . GLU A 1 925 ? 12.605 7.375 20.498 1.00 65.75 925 GLU A CA 1
ATOM 7472 C C . GLU A 1 925 ? 11.453 7.462 19.478 1.00 65.75 925 GLU A C 1
ATOM 7474 O O . GLU A 1 925 ? 11.677 7.173 18.299 1.00 65.75 925 GLU A O 1
ATOM 7479 N N . PRO A 1 926 ? 10.237 7.886 19.878 1.00 72.44 926 PRO A N 1
ATOM 7480 C CA . PRO A 1 926 ? 9.141 8.178 18.955 1.00 72.44 926 PRO A CA 1
ATOM 7481 C C . PRO A 1 926 ? 9.529 9.147 17.834 1.00 72.44 926 PRO A C 1
ATOM 7483 O O . PRO A 1 926 ? 9.939 10.282 18.085 1.00 72.44 926 PRO A O 1
ATOM 7486 N N . GLN A 1 927 ? 9.344 8.724 16.582 1.00 82.88 927 GLN A N 1
ATOM 7487 C CA . GLN A 1 927 ? 9.632 9.551 15.406 1.00 82.88 927 GLN A CA 1
ATOM 7488 C C . GLN A 1 927 ? 8.347 9.886 14.652 1.00 82.88 927 GLN A C 1
ATOM 7490 O O . GLN A 1 927 ? 7.678 9.001 14.114 1.00 82.88 927 GLN A O 1
ATOM 7495 N N . ALA A 1 928 ? 8.016 11.176 14.579 1.00 88.50 928 ALA A N 1
ATOM 7496 C CA . ALA A 1 928 ? 6.926 11.667 13.744 1.00 88.50 928 ALA A CA 1
ATOM 7497 C C . ALA A 1 928 ? 7.174 11.310 12.269 1.00 88.50 928 ALA A C 1
ATOM 7499 O O . ALA A 1 928 ? 8.266 11.503 11.738 1.00 88.50 928 ALA A O 1
ATOM 7500 N N . THR A 1 929 ? 6.152 10.776 11.609 1.00 90.62 929 THR A N 1
ATOM 7501 C CA . THR A 1 929 ? 6.158 10.368 10.205 1.00 90.62 929 THR A CA 1
ATOM 7502 C C . THR A 1 929 ? 4.948 10.980 9.515 1.00 90.62 929 THR A C 1
ATOM 7504 O O . THR A 1 929 ? 3.802 10.665 9.829 1.00 90.62 929 THR A O 1
ATOM 7507 N N . PHE A 1 930 ? 5.212 11.847 8.547 1.00 93.62 930 PHE A N 1
ATOM 7508 C CA . PHE A 1 930 ? 4.193 12.495 7.731 1.00 93.62 930 PHE A CA 1
ATOM 7509 C C . PHE A 1 930 ? 4.178 11.858 6.340 1.00 93.62 930 PHE A C 1
ATOM 7511 O O . PHE A 1 930 ? 5.229 11.588 5.751 1.00 93.62 930 PHE A O 1
ATOM 7518 N N . SER A 1 931 ? 2.991 11.572 5.812 1.00 93.25 931 SER A N 1
ATOM 7519 C CA . SER A 1 931 ? 2.840 10.974 4.486 1.00 93.25 931 SER A CA 1
ATOM 7520 C C . SER A 1 931 ? 1.543 11.448 3.849 1.00 93.25 931 SER A C 1
ATOM 7522 O O . SER A 1 931 ? 0.475 10.914 4.136 1.00 93.25 931 SER A O 1
ATOM 7524 N N . ALA A 1 932 ? 1.645 12.468 2.997 1.00 95.06 932 ALA A N 1
ATOM 7525 C CA . ALA A 1 932 ? 0.498 13.228 2.514 1.00 95.06 932 ALA A CA 1
ATOM 7526 C C . ALA A 1 932 ? -0.649 12.365 1.960 1.00 95.06 932 ALA A C 1
ATOM 7528 O O . ALA A 1 932 ? -0.423 11.344 1.307 1.00 95.06 932 ALA A O 1
ATOM 7529 N N . CYS A 1 933 ? -1.887 12.769 2.249 1.00 96.00 933 CYS A N 1
ATOM 7530 C CA . CYS A 1 933 ? -3.127 12.036 1.949 1.00 96.00 933 CYS A CA 1
ATOM 7531 C C . CYS A 1 933 ? -3.153 10.596 2.513 1.00 96.00 933 CYS A C 1
ATOM 7533 O O . CYS A 1 933 ? -3.821 9.720 1.967 1.00 96.00 933 CYS A O 1
ATOM 7535 N N . PHE A 1 934 ? -2.355 10.324 3.557 1.00 93.25 934 PHE A N 1
ATOM 7536 C CA . PHE A 1 934 ? -2.027 8.986 4.079 1.00 93.25 934 PHE A CA 1
ATOM 7537 C C . PHE A 1 934 ? -1.507 7.999 3.011 1.00 93.25 934 PHE A C 1
ATOM 7539 O O . PHE A 1 934 ? -1.516 6.787 3.220 1.00 93.25 934 PHE A O 1
ATOM 7546 N N . GLY A 1 935 ? -1.034 8.501 1.866 1.00 90.00 935 GLY A N 1
ATOM 7547 C CA . GLY A 1 935 ? -0.698 7.718 0.672 1.00 90.00 935 GLY A CA 1
ATOM 7548 C C . GLY A 1 935 ? 0.470 8.288 -0.138 1.00 90.00 935 GLY A C 1
ATOM 7549 O O . GLY A 1 935 ? 0.653 7.899 -1.289 1.00 90.00 935 GLY A O 1
ATOM 7550 N N . GLY A 1 936 ? 1.266 9.188 0.452 1.00 90.12 936 GLY A N 1
ATOM 7551 C CA . GLY A 1 936 ? 2.241 10.057 -0.220 1.00 90.12 936 GLY A CA 1
ATOM 7552 C C . GLY A 1 936 ? 3.041 9.435 -1.378 1.00 90.12 936 GLY A C 1
ATOM 7553 O O . GLY A 1 936 ? 3.054 10.027 -2.451 1.00 90.12 936 GLY A O 1
ATOM 7554 N N . PRO A 1 937 ? 3.661 8.242 -1.235 1.00 90.25 937 PRO A N 1
ATOM 7555 C CA . PRO A 1 937 ? 4.431 7.592 -2.307 1.00 90.25 937 PRO A CA 1
ATOM 7556 C C . PRO A 1 937 ? 3.653 7.237 -3.592 1.00 90.25 937 PRO A C 1
ATOM 7558 O O . PRO A 1 937 ? 4.267 6.903 -4.611 1.00 90.25 937 PRO A O 1
ATOM 7561 N N . PHE A 1 938 ? 2.321 7.250 -3.540 1.00 92.75 938 PHE A N 1
ATOM 7562 C CA . PHE A 1 938 ? 1.425 6.831 -4.622 1.00 92.75 938 PHE A CA 1
ATOM 7563 C C . PHE A 1 938 ? 0.735 8.004 -5.325 1.00 92.75 938 PHE A C 1
ATOM 7565 O O . PHE A 1 938 ? 0.230 7.825 -6.429 1.00 92.75 938 PHE A O 1
ATOM 7572 N N . LEU A 1 939 ? 0.732 9.192 -4.709 1.00 95.69 939 LEU A N 1
ATOM 7573 C CA . LEU A 1 939 ? 0.095 10.382 -5.268 1.00 95.69 939 LEU A CA 1
ATOM 7574 C C . LEU A 1 939 ? 0.744 10.758 -6.601 1.00 95.69 939 LEU A C 1
ATOM 7576 O O . LEU A 1 939 ? 1.971 10.843 -6.697 1.00 95.69 939 LEU A O 1
ATOM 7580 N N . ALA A 1 940 ? -0.083 10.991 -7.616 1.00 96.19 940 ALA A N 1
ATOM 7581 C CA . ALA A 1 940 ? 0.366 11.462 -8.920 1.00 96.19 940 ALA A CA 1
ATOM 7582 C C . ALA A 1 940 ? 0.416 12.996 -8.955 1.00 96.19 940 ALA A C 1
ATOM 7584 O O . ALA A 1 940 ? 1.423 13.562 -9.364 1.00 96.19 940 ALA A O 1
ATOM 7585 N N . MET A 1 941 ? -0.643 13.653 -8.473 1.00 95.88 941 MET A N 1
ATOM 7586 C CA . MET A 1 941 ? -0.806 15.111 -8.429 1.00 95.88 941 MET A CA 1
ATOM 7587 C C . MET A 1 941 ? -0.408 15.697 -7.061 1.00 95.88 941 MET A C 1
ATOM 7589 O O . MET A 1 941 ? -0.047 14.966 -6.136 1.00 95.88 941 MET A O 1
ATOM 7593 N N . HIS A 1 942 ? -0.468 17.025 -6.912 1.00 96.19 942 HIS A N 1
ATOM 7594 C CA . HIS A 1 942 ? -0.151 17.692 -5.644 1.00 96.19 942 HIS A CA 1
ATOM 7595 C C . HIS A 1 942 ? -1.197 17.350 -4.554 1.00 96.19 942 HIS A C 1
ATOM 7597 O O . HIS A 1 942 ? -2.395 17.371 -4.859 1.00 96.19 942 HIS A O 1
ATOM 7603 N N . PRO A 1 943 ? -0.804 17.084 -3.284 1.00 96.88 943 PRO A N 1
ATOM 7604 C CA . PRO A 1 943 ? -1.719 16.655 -2.216 1.00 96.88 943 PRO A CA 1
ATOM 7605 C C . PRO A 1 943 ? -2.957 17.535 -2.017 1.00 96.88 943 PRO A C 1
ATOM 7607 O O . PRO A 1 943 ? -4.030 17.026 -1.692 1.00 96.88 943 PRO A O 1
ATOM 7610 N N . TYR A 1 944 ? -2.824 18.844 -2.253 1.00 96.56 944 TYR A N 1
ATOM 7611 C CA . TYR A 1 944 ? -3.925 19.799 -2.135 1.00 96.56 944 TYR A CA 1
ATOM 7612 C C . TYR A 1 944 ? -5.143 19.428 -3.004 1.00 96.56 944 TYR A C 1
ATOM 7614 O O . TYR A 1 944 ? -6.268 19.558 -2.534 1.00 96.56 944 TYR A O 1
ATOM 7622 N N . HIS A 1 945 ? -4.956 18.895 -4.219 1.00 95.44 945 HIS A N 1
ATOM 7623 C CA . HIS A 1 945 ? -6.084 18.548 -5.096 1.00 95.44 945 HIS A CA 1
ATOM 7624 C C . HIS A 1 945 ? -6.952 17.419 -4.526 1.00 95.44 945 HIS A C 1
ATOM 7626 O O . HIS A 1 945 ? -8.178 17.518 -4.539 1.00 95.44 945 HIS A O 1
ATOM 7632 N N . TYR A 1 946 ? -6.333 16.368 -3.980 1.00 97.88 946 TYR A N 1
ATOM 7633 C CA . TYR A 1 946 ? -7.065 15.270 -3.344 1.00 97.88 946 TYR A CA 1
ATOM 7634 C C . TYR A 1 946 ? -7.773 15.745 -2.063 1.00 97.88 946 TYR A C 1
ATOM 7636 O O . TYR A 1 946 ? -8.896 15.329 -1.789 1.00 97.88 946 TYR A O 1
ATOM 7644 N N . ALA A 1 947 ? -7.148 16.654 -1.307 1.00 97.81 947 ALA A N 1
ATOM 7645 C CA . ALA A 1 947 ? -7.726 17.251 -0.105 1.00 97.81 947 ALA A CA 1
ATOM 7646 C C . ALA A 1 947 ? -8.930 18.163 -0.404 1.00 97.81 947 ALA A C 1
ATOM 7648 O O . ALA A 1 947 ? -9.947 18.081 0.280 1.00 97.81 947 ALA A O 1
ATOM 7649 N N . GLU A 1 948 ? -8.837 18.994 -1.443 1.00 96.88 948 GLU A N 1
ATOM 7650 C CA . GLU A 1 948 ? -9.915 19.874 -1.908 1.00 96.88 948 GLU A CA 1
ATOM 7651 C C . GLU A 1 948 ? -11.118 19.062 -2.403 1.00 96.88 948 GLU A C 1
ATOM 7653 O O . GLU A 1 948 ? -12.257 19.352 -2.041 1.00 96.88 948 GLU A O 1
ATOM 7658 N N . MET A 1 949 ? -10.868 17.992 -3.165 1.00 97.88 949 MET A N 1
ATOM 7659 C CA . MET A 1 949 ? -11.909 17.057 -3.598 1.00 97.88 949 MET A CA 1
ATOM 7660 C C . MET A 1 949 ? -12.555 16.323 -2.412 1.00 97.88 949 MET A C 1
ATOM 7662 O O . MET A 1 949 ? -13.778 16.193 -2.383 1.00 97.88 949 MET A O 1
ATOM 7666 N N . LEU A 1 950 ? -11.777 15.885 -1.413 1.00 98.31 950 LEU A N 1
ATOM 7667 C CA . LEU A 1 950 ? -12.301 15.230 -0.206 1.00 98.31 950 LEU A CA 1
ATOM 7668 C C . LEU A 1 950 ? -13.213 16.169 0.596 1.00 98.31 950 LEU A C 1
ATOM 7670 O O . LEU A 1 950 ? -14.334 15.800 0.944 1.00 98.31 950 LEU A O 1
ATOM 7674 N N . ALA A 1 951 ? -12.752 17.397 0.839 1.00 97.19 951 ALA A N 1
ATOM 7675 C CA . ALA A 1 951 ? -13.500 18.418 1.564 1.00 97.19 951 ALA A CA 1
ATOM 7676 C C . ALA A 1 951 ? -14.789 18.828 0.830 1.00 97.19 951 ALA A C 1
ATOM 7678 O O . ALA A 1 951 ? -15.846 18.911 1.451 1.00 97.19 951 ALA A O 1
ATOM 7679 N N . ALA A 1 952 ? -14.725 19.025 -0.491 1.00 97.19 952 ALA A N 1
ATOM 7680 C CA . ALA A 1 952 ? -15.886 19.392 -1.302 1.00 97.19 952 ALA A CA 1
ATOM 7681 C C . ALA A 1 952 ? -16.929 18.263 -1.404 1.00 97.19 952 ALA A C 1
ATOM 7683 O O . ALA A 1 952 ? -18.126 18.542 -1.449 1.00 97.19 952 ALA A O 1
ATOM 7684 N N . LYS A 1 953 ? -16.508 16.989 -1.416 1.00 97.75 953 LYS A N 1
ATOM 7685 C CA . LYS A 1 953 ? -17.437 15.847 -1.377 1.00 97.75 953 LYS A CA 1
ATOM 7686 C C . LYS A 1 953 ? -18.115 15.703 -0.013 1.00 97.75 953 LYS A C 1
ATOM 7688 O O . LYS A 1 953 ? -19.332 15.553 0.026 1.00 97.75 953 LYS A O 1
ATOM 7693 N N . LEU A 1 954 ? -17.368 15.810 1.089 1.00 96.75 954 LEU A N 1
ATOM 7694 C CA . LEU A 1 954 ? -17.945 15.820 2.441 1.00 96.75 954 LEU A CA 1
ATOM 7695 C C . LEU A 1 954 ? -18.997 16.930 2.593 1.00 96.75 954 LEU A C 1
ATOM 7697 O O . LEU A 1 954 ? -20.115 16.657 3.018 1.00 96.75 954 LEU A O 1
ATOM 7701 N N . GLU A 1 955 ? -18.669 18.148 2.159 1.00 96.12 955 GLU A N 1
ATOM 7702 C CA . GLU A 1 955 ? -19.572 19.305 2.171 1.00 96.12 955 GLU A CA 1
ATOM 7703 C C . GLU A 1 955 ? -20.826 19.093 1.302 1.00 96.12 955 GLU A C 1
ATOM 7705 O O . GLU A 1 955 ? -21.938 19.312 1.778 1.00 96.12 955 GLU A O 1
ATOM 7710 N N . LYS A 1 956 ? -20.675 18.602 0.061 1.00 96.94 956 LYS A N 1
ATOM 7711 C CA . LYS A 1 956 ? -21.803 18.311 -0.846 1.00 96.94 956 LYS A CA 1
ATOM 7712 C C . LYS A 1 956 ? -22.767 17.260 -0.282 1.00 96.94 956 LYS A C 1
ATOM 7714 O O . LYS A 1 956 ? -23.967 17.337 -0.539 1.00 96.94 956 LYS A O 1
ATOM 7719 N N . HIS A 1 957 ? -22.247 16.263 0.431 1.00 96.12 957 HIS A N 1
ATOM 7720 C CA . HIS A 1 957 ? -23.007 15.088 0.864 1.00 96.12 957 HIS A CA 1
ATOM 7721 C C . HIS A 1 957 ? -23.362 15.088 2.363 1.00 96.12 957 HIS A C 1
ATOM 7723 O O . HIS A 1 957 ? -23.948 14.121 2.842 1.00 96.12 957 HIS A O 1
ATOM 7729 N N . GLY A 1 958 ? -23.039 16.157 3.103 1.00 94.31 958 GLY A N 1
ATOM 7730 C CA . GLY A 1 958 ? -23.330 16.285 4.538 1.00 94.31 958 GLY A CA 1
ATOM 7731 C C . GLY A 1 958 ? -22.506 15.361 5.446 1.00 94.31 958 GLY A C 1
ATOM 7732 O O . GLY A 1 958 ? -22.853 15.183 6.611 1.00 94.31 958 GLY A O 1
ATOM 7733 N N . GLY A 1 959 ? -21.431 14.765 4.923 1.00 95.19 959 GLY A N 1
ATOM 7734 C CA . GLY A 1 959 ? -20.605 13.799 5.642 1.00 95.19 959 GLY A CA 1
ATOM 7735 C C . GLY A 1 959 ? -19.745 14.440 6.733 1.00 95.19 959 GLY A C 1
ATOM 7736 O O . GLY A 1 959 ? -19.377 15.615 6.672 1.00 95.19 959 GLY A O 1
ATOM 7737 N N . HIS A 1 960 ? -19.392 13.652 7.743 1.00 97.00 960 HIS A N 1
ATOM 7738 C CA . HIS A 1 960 ? -18.554 14.065 8.862 1.00 97.00 960 HIS A CA 1
ATOM 7739 C C . HIS A 1 960 ? -17.141 13.504 8.754 1.00 97.00 960 HIS A C 1
ATOM 7741 O O . HIS A 1 960 ? -16.903 12.447 8.165 1.00 97.00 960 HIS A O 1
ATOM 7747 N N . ALA A 1 961 ? -16.191 14.221 9.351 1.00 97.94 961 ALA A N 1
ATOM 7748 C CA . ALA A 1 961 ? -14.796 13.832 9.352 1.00 97.94 961 ALA A CA 1
ATOM 7749 C C . ALA A 1 961 ? -14.178 13.884 10.748 1.00 97.94 961 ALA A C 1
ATOM 7751 O O . ALA A 1 961 ? -14.443 14.786 11.548 1.00 97.94 961 ALA A O 1
ATOM 7752 N N . TRP A 1 962 ? -13.328 12.898 11.006 1.00 98.31 962 TRP A N 1
ATOM 7753 C CA . TRP A 1 962 ? -12.865 12.534 12.333 1.00 98.31 962 TRP A CA 1
ATOM 7754 C C . TRP A 1 962 ? -11.358 12.288 12.328 1.00 98.31 962 TRP A C 1
ATOM 7756 O O . TRP A 1 962 ? -10.836 11.678 11.398 1.00 98.31 962 TRP A O 1
ATOM 7766 N N . LEU A 1 963 ? -10.658 12.702 13.381 1.00 98.12 963 LEU A N 1
ATOM 7767 C CA . LEU A 1 963 ? -9.284 12.278 13.666 1.00 98.12 963 LEU A CA 1
ATOM 7768 C C . LEU A 1 963 ? -9.322 11.293 14.838 1.00 98.12 963 LEU A C 1
ATOM 7770 O O . LEU A 1 963 ? -9.802 11.655 15.909 1.00 98.12 963 LEU A O 1
ATOM 7774 N N . LEU A 1 964 ? -8.852 10.061 14.633 1.00 97.44 964 LEU A N 1
ATOM 7775 C CA . LEU A 1 964 ? -8.876 8.986 15.630 1.00 97.44 964 LEU A CA 1
ATOM 7776 C C . LEU A 1 964 ? -7.439 8.593 16.005 1.00 97.44 964 LEU A C 1
ATOM 7778 O O . LEU A 1 964 ? -6.666 8.142 15.152 1.00 97.44 964 LEU A O 1
ATOM 7782 N N . ASN A 1 965 ? -7.077 8.746 17.280 1.00 95.88 965 ASN A N 1
ATOM 7783 C CA . ASN A 1 965 ? -5.766 8.353 17.791 1.00 95.88 965 ASN A CA 1
ATOM 7784 C C . ASN A 1 965 ? -5.773 6.876 18.229 1.00 95.88 965 ASN A C 1
ATOM 7786 O O . ASN A 1 965 ? -6.333 6.497 19.254 1.00 95.88 965 ASN A O 1
ATOM 7790 N N . THR A 1 966 ? -5.097 6.049 17.436 1.00 93.38 966 THR A N 1
ATOM 7791 C CA . THR A 1 966 ? -4.837 4.615 17.660 1.00 93.38 966 THR A CA 1
ATOM 7792 C C . THR A 1 966 ? -3.446 4.353 18.263 1.00 93.38 966 THR A C 1
ATOM 7794 O O . THR A 1 966 ? -2.994 3.206 18.337 1.00 93.38 966 THR A O 1
ATOM 7797 N N . GLY A 1 967 ? -2.741 5.424 18.635 1.00 91.94 967 GLY A N 1
ATOM 7798 C CA . GLY A 1 967 ? -1.441 5.435 19.296 1.00 91.94 967 GLY A CA 1
ATOM 7799 C C . GLY A 1 967 ? -1.586 5.546 20.805 1.00 91.94 967 GLY A C 1
ATOM 7800 O O . GLY A 1 967 ? -2.359 4.804 21.399 1.00 91.94 967 GLY A O 1
ATOM 7801 N N . TRP A 1 968 ? -0.810 6.422 21.433 1.00 92.44 968 TRP A N 1
ATOM 7802 C CA . TRP A 1 968 ? -0.670 6.505 22.884 1.00 92.44 968 TRP A CA 1
ATOM 7803 C C . TRP A 1 968 ? -1.640 7.495 23.527 1.00 92.44 968 TRP A C 1
ATOM 7805 O O . TRP A 1 968 ? -2.054 8.478 22.915 1.00 92.44 968 TRP A O 1
ATOM 7815 N N . VAL A 1 969 ? -1.989 7.214 24.783 1.00 92.06 969 VAL A N 1
ATOM 7816 C CA . VAL A 1 969 ? -2.812 8.055 25.658 1.00 92.06 969 VAL A CA 1
ATOM 7817 C C . VAL A 1 969 ? -2.217 8.093 27.068 1.00 92.06 969 VAL A C 1
ATOM 7819 O O . VAL A 1 969 ? -1.645 7.117 27.558 1.00 92.06 969 VAL A O 1
ATOM 7822 N N . GLY A 1 970 ? -2.358 9.239 27.737 1.00 90.12 970 GLY A N 1
ATOM 7823 C CA . GLY A 1 970 ? -1.887 9.440 29.111 1.00 90.12 970 GLY A CA 1
ATOM 7824 C C . GLY A 1 970 ? -0.369 9.526 29.288 1.00 90.12 970 GLY A C 1
ATOM 7825 O O . GLY A 1 970 ? 0.118 9.354 30.399 1.00 90.12 970 GLY A O 1
ATOM 7826 N N . GLY A 1 971 ? 0.380 9.771 28.217 1.00 90.94 971 GLY A N 1
ATOM 7827 C CA . GLY A 1 971 ? 1.832 9.937 28.219 1.00 90.94 971 GLY A CA 1
ATOM 7828 C C . GLY A 1 971 ? 2.412 9.627 26.842 1.00 90.94 971 GLY A C 1
ATOM 7829 O O . GLY A 1 971 ? 1.767 8.958 26.030 1.00 90.94 971 GLY A O 1
ATOM 7830 N N . ALA A 1 972 ? 3.641 10.067 26.588 1.00 88.88 972 ALA A N 1
ATOM 7831 C CA . ALA A 1 972 ? 4.410 9.601 25.436 1.00 88.88 972 ALA A CA 1
ATOM 7832 C C . ALA A 1 972 ? 4.799 8.114 25.587 1.00 88.88 972 ALA A C 1
ATOM 7834 O O . ALA A 1 972 ? 4.687 7.530 26.672 1.00 88.88 972 ALA A O 1
ATOM 7835 N N . TYR A 1 973 ? 5.275 7.490 24.505 1.00 85.06 973 TYR A N 1
ATOM 7836 C CA . TYR A 1 973 ? 5.779 6.112 24.531 1.00 85.06 973 TYR A CA 1
ATOM 7837 C C . TYR A 1 973 ? 6.766 5.862 25.685 1.00 85.06 973 TYR A C 1
ATOM 7839 O O . TYR A 1 973 ? 7.688 6.644 25.903 1.00 85.06 973 TYR A O 1
ATOM 7847 N N . GLY A 1 974 ? 6.579 4.750 26.400 1.00 83.69 974 GLY A N 1
ATOM 7848 C CA . GLY A 1 974 ? 7.373 4.382 27.577 1.00 83.69 974 GLY A CA 1
ATOM 7849 C C . GLY A 1 974 ? 6.814 4.889 28.914 1.00 83.69 974 GLY A C 1
ATOM 7850 O O . GLY A 1 974 ? 7.230 4.381 29.950 1.00 83.69 974 GLY A O 1
ATOM 7851 N N . VAL A 1 975 ? 5.852 5.823 28.904 1.00 87.12 975 VAL A N 1
ATOM 7852 C CA . VAL A 1 975 ? 5.157 6.321 30.114 1.00 87.12 975 VAL A CA 1
ATOM 7853 C C . VAL A 1 975 ? 3.635 6.181 29.985 1.00 87.12 975 VAL A C 1
ATOM 7855 O O . VAL A 1 975 ? 2.966 5.672 30.886 1.00 87.12 975 VAL A O 1
ATOM 7858 N N . GLY A 1 976 ? 3.081 6.597 28.845 1.00 87.50 976 GLY A N 1
ATOM 7859 C CA . GLY A 1 976 ? 1.699 6.314 28.465 1.00 87.50 976 GLY A CA 1
ATOM 7860 C C . GLY A 1 976 ? 1.526 4.901 27.905 1.00 87.50 976 GLY A C 1
ATOM 7861 O O . GLY A 1 976 ? 2.490 4.204 27.581 1.00 87.50 976 GLY A O 1
ATOM 7862 N N . GLU A 1 977 ? 0.273 4.506 27.705 1.00 88.56 977 GLU A N 1
ATOM 7863 C CA . GLU A 1 977 ? -0.095 3.230 27.079 1.00 88.56 977 GLU A CA 1
ATOM 7864 C C . GLU A 1 977 ? -0.749 3.453 25.716 1.00 88.56 977 GLU A C 1
ATOM 7866 O O . GLU A 1 977 ? -1.356 4.496 25.465 1.00 88.56 977 GLU A O 1
ATOM 7871 N N . ARG A 1 978 ? -0.657 2.453 24.831 1.00 89.50 978 ARG A N 1
ATOM 7872 C CA . ARG A 1 978 ? -1.398 2.470 23.568 1.00 89.50 978 ARG A CA 1
ATOM 7873 C C . ARG A 1 978 ? -2.899 2.384 23.863 1.00 89.50 978 ARG A C 1
ATOM 7875 O O . ARG A 1 978 ? -3.316 1.535 24.647 1.00 89.50 978 ARG A O 1
ATOM 7882 N N . CYS A 1 979 ? -3.694 3.237 23.219 1.00 89.44 979 CYS A N 1
ATOM 7883 C CA . CYS A 1 979 ? -5.148 3.275 23.311 1.00 89.44 979 CYS A CA 1
ATOM 7884 C C . CYS A 1 979 ? -5.725 1.855 23.126 1.00 89.44 979 CYS A C 1
ATOM 7886 O O . CYS A 1 979 ? -5.527 1.257 22.063 1.00 89.44 979 CYS A O 1
ATOM 7888 N N . PRO A 1 980 ? -6.396 1.279 24.143 1.00 88.38 980 PRO A N 1
ATOM 7889 C CA . PRO A 1 980 ? -6.945 -0.067 24.046 1.00 88.38 980 PRO A CA 1
ATOM 7890 C C . PRO A 1 980 ? -7.937 -0.198 22.888 1.00 88.38 980 PRO A C 1
ATOM 7892 O O . PRO A 1 980 ? -8.910 0.553 22.819 1.00 88.38 980 PRO A O 1
ATOM 7895 N N . LEU A 1 981 ? -7.752 -1.215 22.035 1.00 85.69 981 LEU A N 1
ATOM 7896 C CA . LEU A 1 981 ? -8.579 -1.458 20.840 1.00 85.69 981 LEU A CA 1
ATOM 7897 C C . LEU A 1 981 ? -10.088 -1.514 21.144 1.00 85.69 981 LEU A C 1
ATOM 7899 O O . LEU A 1 981 ? -10.897 -1.132 20.304 1.00 85.69 981 LEU A O 1
ATOM 7903 N N . LYS A 1 982 ? -10.472 -1.927 22.361 1.00 90.56 982 LYS A N 1
ATOM 7904 C CA . LYS A 1 982 ? -11.854 -1.863 22.859 1.00 90.56 982 LYS A CA 1
ATOM 7905 C C . LYS A 1 982 ? -12.419 -0.437 22.838 1.00 90.56 982 LYS A C 1
ATOM 7907 O O . LYS A 1 982 ? -13.529 -0.245 22.357 1.00 90.56 982 LYS A O 1
ATOM 7912 N N . PHE A 1 983 ? -11.669 0.549 23.333 1.00 92.69 983 PHE A N 1
ATOM 7913 C CA . PHE A 1 983 ? -12.086 1.951 23.302 1.00 92.69 983 PHE A CA 1
ATOM 7914 C C . PHE A 1 983 ? -12.025 2.504 21.877 1.00 92.69 983 PHE A C 1
ATOM 7916 O O . PHE A 1 983 ? -12.940 3.207 21.471 1.00 92.69 983 PHE A O 1
ATOM 7923 N N . THR A 1 984 ? -11.011 2.137 21.085 1.00 93.12 984 THR A N 1
ATOM 7924 C CA . THR A 1 984 ? -10.931 2.527 19.666 1.00 93.12 984 THR A CA 1
ATOM 7925 C C . THR A 1 984 ? -12.150 2.047 18.872 1.00 93.12 984 THR A C 1
ATOM 7927 O O . THR A 1 984 ? -12.723 2.835 18.126 1.00 93.12 984 THR A O 1
ATOM 7930 N N . ARG A 1 985 ? -12.592 0.795 19.071 1.00 92.19 985 ARG A N 1
ATOM 7931 C CA . ARG A 1 985 ? -13.836 0.278 18.481 1.00 92.19 985 ARG A CA 1
ATOM 7932 C C . ARG A 1 985 ? -15.060 1.025 19.013 1.00 92.19 985 ARG A C 1
ATOM 7934 O O . ARG A 1 985 ? -15.781 1.571 18.202 1.00 92.19 985 ARG A O 1
ATOM 7941 N N . GLN A 1 986 ? -15.209 1.214 20.326 1.00 93.81 986 GLN A N 1
ATOM 7942 C CA . GLN A 1 986 ? -16.334 1.982 20.897 1.00 93.81 986 GLN A CA 1
ATOM 7943 C C . GLN A 1 986 ? -16.427 3.441 20.408 1.00 93.81 986 GLN A C 1
ATOM 7945 O O . GLN A 1 986 ? -17.522 3.992 20.324 1.00 93.81 986 GLN A O 1
ATOM 7950 N N . LEU A 1 987 ? -15.301 4.075 20.065 1.00 95.69 987 LEU A N 1
ATOM 7951 C CA . LEU A 1 987 ? -15.281 5.398 19.432 1.00 95.69 987 LEU A CA 1
ATOM 7952 C C . LEU A 1 987 ? -15.726 5.348 17.963 1.00 95.69 987 LEU A C 1
ATOM 7954 O O . LEU A 1 987 ? -16.399 6.267 17.512 1.00 95.69 987 LEU A O 1
ATOM 7958 N N . VAL A 1 988 ? -15.381 4.284 17.232 1.00 95.75 988 VAL A N 1
ATOM 7959 C CA . VAL A 1 988 ? -15.851 4.031 15.858 1.00 95.75 988 VAL A CA 1
ATOM 7960 C C . VAL A 1 988 ? -17.336 3.640 15.843 1.00 95.75 988 VAL A C 1
ATOM 7962 O O . VAL A 1 988 ? -18.084 4.156 15.018 1.00 95.75 988 VAL A O 1
ATOM 7965 N N . ASP A 1 989 ? -17.796 2.837 16.803 1.00 94.75 989 ASP A N 1
ATOM 7966 C CA . ASP A 1 989 ? -19.211 2.509 17.014 1.00 94.75 989 ASP A CA 1
ATOM 7967 C C . ASP A 1 989 ? -20.029 3.796 17.223 1.00 94.75 989 ASP A C 1
ATOM 7969 O O . ASP A 1 989 ? -21.039 3.998 16.557 1.00 94.75 989 ASP A O 1
ATOM 7973 N N . ALA A 1 990 ? -19.531 4.719 18.058 1.00 95.25 990 ALA A N 1
ATOM 7974 C CA . ALA A 1 990 ? -20.149 6.025 18.319 1.00 95.25 990 ALA A CA 1
ATOM 7975 C C . ALA A 1 990 ? -20.045 7.035 17.149 1.00 95.25 990 ALA A C 1
ATOM 7977 O O . ALA A 1 990 ? -20.679 8.095 17.184 1.00 95.25 990 ALA A O 1
ATOM 7978 N N . VAL A 1 991 ? -19.238 6.738 16.123 1.00 96.19 991 VAL A N 1
ATOM 7979 C CA . VAL A 1 991 ? -19.244 7.434 14.823 1.00 96.19 991 VAL A CA 1
ATOM 7980 C C . VAL A 1 991 ? -20.296 6.816 13.889 1.00 96.19 991 VAL A C 1
ATOM 7982 O O . VAL A 1 991 ? -20.988 7.549 13.182 1.00 96.19 991 VAL A O 1
ATOM 7985 N N . HIS A 1 992 ? -20.443 5.488 13.893 1.00 95.38 992 HIS A N 1
ATOM 7986 C CA . HIS A 1 992 ? -21.406 4.761 13.060 1.00 95.38 992 HIS A CA 1
ATOM 7987 C C . HIS A 1 992 ? -22.860 4.915 13.533 1.00 95.38 992 HIS A C 1
ATOM 7989 O O . HIS A 1 992 ? -23.741 5.113 12.704 1.00 95.38 992 HIS A O 1
ATOM 7995 N N . ASP A 1 993 ? -23.122 4.871 14.843 1.00 93.25 993 ASP A N 1
ATOM 7996 C CA . ASP A 1 993 ? -24.473 5.011 15.413 1.00 93.25 993 ASP A CA 1
ATOM 7997 C C . ASP A 1 993 ? -24.978 6.469 15.479 1.00 93.25 993 ASP A C 1
ATOM 7999 O O . ASP A 1 993 ? -26.104 6.730 15.901 1.00 93.25 993 ASP A O 1
ATOM 8003 N N . GLY A 1 994 ? -24.149 7.427 15.051 1.00 93.25 994 GLY A N 1
ATOM 8004 C CA . GLY A 1 994 ? -24.468 8.852 15.031 1.00 93.25 994 GLY A CA 1
ATOM 8005 C C . GLY A 1 994 ? -24.341 9.571 16.380 1.00 93.25 994 GLY A C 1
ATOM 8006 O O . GLY A 1 994 ? -24.519 10.790 16.412 1.00 93.25 994 GLY A O 1
ATOM 8007 N N . THR A 1 995 ? -23.974 8.892 17.475 1.00 94.06 995 THR A N 1
ATOM 8008 C CA . THR A 1 995 ? -23.845 9.503 18.815 1.00 94.06 995 THR A CA 1
ATOM 8009 C C . THR A 1 995 ? -22.910 10.712 18.814 1.00 94.06 995 THR A C 1
ATOM 8011 O O . THR A 1 995 ? -23.236 11.739 19.401 1.00 94.06 995 THR A O 1
ATOM 8014 N N . LEU A 1 996 ? -21.758 10.626 18.137 1.00 94.75 996 LEU A N 1
ATOM 8015 C CA . LEU A 1 996 ? -20.821 11.748 17.995 1.00 94.75 996 LEU A CA 1
ATOM 8016 C C . LEU A 1 996 ? -21.257 12.755 16.917 1.00 94.75 996 LEU A C 1
ATOM 8018 O O . LEU A 1 996 ? -20.911 13.936 16.993 1.00 94.75 996 LEU A O 1
ATOM 8022 N N . ALA A 1 997 ? -22.015 12.321 15.908 1.00 93.00 997 ALA A N 1
ATOM 8023 C CA . ALA A 1 997 ? -22.546 13.210 14.877 1.00 93.00 997 ALA A CA 1
ATOM 8024 C C . ALA A 1 997 ? -23.499 14.247 15.495 1.00 93.00 997 ALA A C 1
ATOM 8026 O O . ALA A 1 997 ? -23.292 15.448 15.307 1.00 93.00 997 ALA A O 1
ATOM 8027 N N . GLY A 1 998 ? -24.452 13.771 16.305 1.00 91.81 998 GLY A N 1
ATOM 8028 C CA . GLY A 1 998 ? -25.486 14.554 16.989 1.00 91.81 998 GLY A CA 1
ATOM 8029 C C . GLY A 1 998 ? -25.079 15.222 18.310 1.00 91.81 998 GLY A C 1
ATOM 8030 O O . GLY A 1 998 ? -25.960 15.588 19.083 1.00 91.81 998 GLY A O 1
ATOM 8031 N N . LEU A 1 999 ? -23.781 15.376 18.602 1.00 92.75 999 LEU A N 1
ATOM 8032 C CA . LEU A 1 999 ? -23.329 16.243 19.699 1.00 92.75 999 LEU A CA 1
ATOM 8033 C C . LEU A 1 999 ? -23.367 17.716 19.271 1.00 92.75 999 LEU A C 1
ATOM 8035 O O . LEU A 1 999 ? -22.666 18.093 18.322 1.00 92.75 999 LEU A O 1
ATOM 8039 N N . GLU A 1 1000 ? -24.127 18.514 20.027 1.00 92.25 1000 GLU A N 1
ATOM 8040 C CA . GLU A 1 1000 ? -24.267 19.972 19.891 1.00 92.25 1000 GLU A CA 1
ATOM 8041 C C . GLU A 1 1000 ? -22.922 20.699 20.034 1.00 92.25 1000 GLU A C 1
ATOM 8043 O O . GLU A 1 1000 ? -21.962 20.163 20.593 1.00 92.25 1000 GLU A O 1
ATOM 8048 N N . ASP A 1 1001 ? -22.826 21.936 19.542 1.00 88.62 1001 ASP A N 1
ATOM 8049 C CA . ASP A 1 1001 ? -21.538 22.628 19.443 1.00 88.62 1001 ASP A CA 1
ATOM 8050 C C . ASP A 1 1001 ? -20.862 22.874 20.811 1.00 88.62 1001 ASP A C 1
ATOM 8052 O O . ASP A 1 1001 ? -19.631 22.789 20.908 1.00 88.62 1001 ASP A O 1
ATOM 8056 N N . GLU A 1 1002 ? -21.644 23.083 21.875 1.00 90.81 1002 GLU A N 1
ATOM 8057 C CA . GLU A 1 1002 ? -21.181 23.246 23.259 1.00 90.81 1002 GLU A CA 1
ATOM 8058 C C . GLU A 1 1002 ? -20.655 21.950 23.894 1.00 90.81 1002 GLU A C 1
ATOM 8060 O O . GLU A 1 1002 ? -19.833 22.015 24.813 1.00 90.81 1002 GLU A O 1
ATOM 8065 N N . ASP A 1 1003 ? -21.070 20.772 23.409 1.00 93.00 1003 ASP A N 1
ATOM 8066 C CA . ASP A 1 1003 ? -20.574 19.473 23.893 1.00 93.00 1003 ASP A CA 1
ATOM 8067 C C . ASP A 1 1003 ? -19.132 19.185 23.461 1.00 93.00 1003 ASP A C 1
ATOM 8069 O O . ASP A 1 1003 ? -18.519 18.220 23.929 1.00 93.00 1003 ASP A O 1
ATOM 8073 N N . TRP A 1 1004 ? -18.570 20.037 22.606 1.00 94.00 1004 TRP A N 1
ATOM 8074 C CA . TRP A 1 1004 ? -17.184 19.982 22.175 1.00 94.00 1004 TRP A CA 1
ATOM 8075 C C . TRP A 1 1004 ? -16.302 20.965 22.945 1.00 94.00 1004 TRP A C 1
ATOM 8077 O O . TRP A 1 1004 ? -16.703 22.057 23.357 1.00 94.00 1004 TRP A O 1
ATOM 8087 N N . GLU A 1 1005 ? -15.042 20.582 23.094 1.00 93.75 1005 GLU A N 1
ATOM 8088 C CA . GLU A 1 1005 ? -13.982 21.389 23.677 1.00 93.75 1005 GLU A CA 1
ATOM 8089 C C . GLU A 1 1005 ? -12.801 21.425 22.699 1.00 93.75 1005 GLU A C 1
ATOM 8091 O O . GLU A 1 1005 ? -12.367 20.367 22.240 1.00 93.75 1005 GLU A O 1
ATOM 8096 N N . PRO A 1 1006 ? -12.292 22.605 22.307 1.00 94.88 1006 PRO A N 1
ATOM 8097 C CA . PRO A 1 1006 ? -11.102 22.678 21.473 1.00 94.88 1006 PRO A CA 1
ATOM 8098 C C . PRO A 1 1006 ? -9.868 22.376 22.326 1.00 94.88 1006 PRO A C 1
ATOM 8100 O O . PRO A 1 1006 ? -9.636 23.049 23.327 1.00 94.88 1006 PRO A O 1
ATOM 8103 N N . LEU A 1 1007 ? -9.042 21.415 21.915 1.00 94.38 1007 LEU A N 1
ATOM 8104 C CA . LEU A 1 1007 ? -7.705 21.226 22.476 1.00 94.38 1007 LEU A CA 1
ATOM 8105 C C . LEU A 1 1007 ? -6.838 22.460 22.133 1.00 94.38 1007 LEU A C 1
ATOM 8107 O O . LEU A 1 1007 ? -6.638 22.722 20.941 1.00 94.38 1007 LEU A O 1
ATOM 8111 N N . PRO A 1 1008 ? -6.303 23.216 23.117 1.00 93.12 1008 PRO A N 1
ATOM 8112 C CA . PRO A 1 1008 ? -5.388 24.327 22.846 1.00 93.12 1008 PRO A CA 1
ATOM 8113 C C . PRO A 1 1008 ? -4.163 23.917 22.016 1.00 93.12 1008 PRO A C 1
ATOM 8115 O O . PRO A 1 1008 ? -3.825 22.738 21.911 1.00 93.12 1008 PRO A O 1
ATOM 8118 N N . ILE A 1 1009 ? -3.505 24.900 21.395 1.00 93.31 1009 ILE A N 1
ATOM 8119 C CA . ILE A 1 1009 ? -2.510 24.733 20.316 1.00 93.31 1009 ILE A CA 1
ATOM 8120 C C . ILE A 1 1009 ? -3.111 24.132 19.029 1.00 93.31 1009 ILE A C 1
ATOM 8122 O O . ILE A 1 1009 ? -2.930 24.718 17.968 1.00 93.31 1009 ILE A O 1
ATOM 8126 N N . PHE A 1 1010 ? -3.839 23.013 19.084 1.00 95.69 1010 PHE A N 1
ATOM 8127 C CA . PHE A 1 1010 ? -4.302 22.282 17.892 1.00 95.69 1010 PHE A CA 1
ATOM 8128 C C . PHE A 1 1010 ? -5.674 22.715 17.351 1.00 95.69 1010 PHE A C 1
ATOM 8130 O O . PHE A 1 1010 ? -5.951 22.509 16.174 1.00 95.69 1010 PHE A O 1
ATOM 8137 N N . GLY A 1 1011 ? -6.559 23.262 18.188 1.00 95.19 1011 GLY A N 1
ATOM 8138 C CA . GLY A 1 1011 ? -7.937 23.605 17.804 1.00 95.19 1011 GLY A CA 1
ATOM 8139 C C . GLY A 1 1011 ? -8.836 22.395 17.501 1.00 95.19 1011 GLY A C 1
ATOM 8140 O O . GLY A 1 1011 ? -9.947 22.563 17.000 1.00 95.19 1011 GLY A O 1
ATOM 8141 N N . LEU A 1 1012 ? -8.372 21.173 17.778 1.00 96.81 1012 LEU A N 1
ATOM 8142 C CA . LEU A 1 1012 ? -9.109 19.928 17.544 1.00 96.81 1012 LEU A CA 1
ATOM 8143 C C . LEU A 1 1012 ? -10.269 19.794 18.535 1.00 96.81 1012 LEU A C 1
ATOM 8145 O O . LEU A 1 1012 ? -10.060 19.894 19.743 1.00 96.81 1012 LEU A O 1
ATOM 8149 N N . ARG A 1 1013 ? -11.486 19.551 18.038 1.00 95.56 1013 ARG A N 1
ATOM 8150 C CA . ARG A 1 1013 ? -12.691 19.445 18.873 1.00 95.56 1013 ARG A CA 1
ATOM 8151 C C . ARG A 1 1013 ? -12.804 18.046 19.481 1.00 95.56 1013 ARG A C 1
ATOM 8153 O O . ARG A 1 1013 ? -13.181 17.110 18.780 1.00 95.56 1013 ARG A O 1
ATOM 8160 N N . MET A 1 1014 ? -12.519 17.913 20.775 1.00 94.50 1014 MET A N 1
ATOM 8161 C CA . MET A 1 1014 ? -12.704 16.690 21.575 1.00 94.50 1014 MET A CA 1
ATOM 8162 C C . MET A 1 1014 ? -14.037 16.725 22.358 1.00 94.50 1014 MET A C 1
ATOM 8164 O O . MET A 1 1014 ? -14.516 17.814 22.681 1.00 94.50 1014 MET A O 1
ATOM 8168 N N . PRO A 1 1015 ? -14.679 15.577 22.649 1.00 93.75 1015 PRO A N 1
ATOM 8169 C CA . PRO A 1 1015 ? -15.987 15.546 23.312 1.00 93.75 1015 PRO A CA 1
ATOM 8170 C C . PRO A 1 1015 ? -15.882 15.753 24.835 1.00 93.75 1015 PRO A C 1
ATOM 8172 O O . PRO A 1 1015 ? -15.111 15.078 25.516 1.00 93.75 1015 PRO A O 1
ATOM 8175 N N . ARG A 1 1016 ? -16.709 16.648 25.397 1.00 87.75 1016 ARG A N 1
ATOM 8176 C CA . ARG A 1 1016 ? -16.802 16.911 26.852 1.00 87.75 1016 ARG A CA 1
ATOM 8177 C C . ARG A 1 1016 ? -17.534 15.809 27.617 1.00 87.75 1016 ARG A C 1
ATOM 8179 O O . ARG A 1 1016 ? -17.213 15.544 2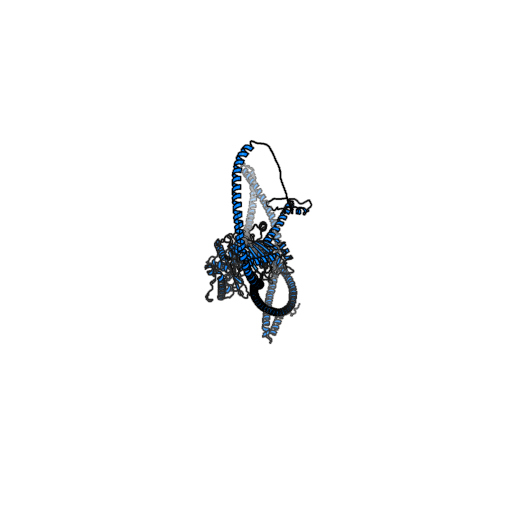8.784 1.00 87.75 1016 ARG A O 1
ATOM 8186 N N . LYS A 1 1017 ? -18.572 15.243 26.987 1.00 82.06 1017 LYS A N 1
ATOM 8187 C CA . LYS A 1 1017 ? -19.418 14.155 27.503 1.00 82.06 1017 LYS A CA 1
ATOM 8188 C C . LYS A 1 1017 ? -18.689 12.813 27.374 1.00 82.06 1017 LYS A C 1
ATOM 8190 O O . LYS A 1 1017 ? -17.895 12.614 26.461 1.00 82.06 1017 LYS A O 1
ATOM 8195 N N . ALA A 1 1018 ? -18.963 11.888 28.293 1.00 79.38 1018 ALA A N 1
ATOM 8196 C CA . ALA A 1 1018 ? -18.406 10.539 28.225 1.00 79.38 1018 ALA A CA 1
ATOM 8197 C C . ALA A 1 1018 ? -19.048 9.740 27.077 1.00 79.38 1018 ALA A C 1
ATOM 8199 O O . ALA A 1 1018 ? -20.271 9.732 26.938 1.00 79.38 1018 ALA A O 1
ATOM 8200 N N . VAL A 1 1019 ? -18.229 9.037 26.291 1.00 89.00 1019 VAL A N 1
ATOM 8201 C CA . VAL A 1 1019 ? -18.697 8.104 25.254 1.00 89.00 1019 VAL A CA 1
ATOM 8202 C C . VAL A 1 1019 ? -18.953 6.734 25.890 1.00 89.00 1019 VAL A C 1
ATOM 8204 O O . VAL A 1 1019 ? -18.242 6.317 26.805 1.00 89.00 1019 VAL A O 1
ATOM 8207 N N . LYS A 1 1020 ? -19.985 6.019 25.431 1.00 88.44 1020 LYS A N 1
ATOM 8208 C CA . LYS A 1 1020 ? -20.452 4.751 26.014 1.00 88.44 1020 LYS A CA 1
ATOM 8209 C C . LYS A 1 1020 ? -19.326 3.706 26.115 1.00 88.44 1020 LYS A C 1
ATOM 8211 O O . LYS A 1 1020 ? -18.924 3.103 25.127 1.00 88.44 1020 LYS A O 1
ATOM 8216 N N . GLY A 1 1021 ? -18.864 3.453 27.341 1.00 86.44 1021 GLY A N 1
ATOM 8217 C CA . GLY A 1 1021 ? -17.812 2.474 27.647 1.00 86.44 1021 GLY A CA 1
ATOM 8218 C C . GLY A 1 1021 ? -16.376 3.013 27.624 1.00 86.44 1021 GLY A C 1
ATOM 8219 O O . GLY A 1 1021 ? -15.478 2.296 28.063 1.00 86.44 1021 GLY A O 1
ATOM 8220 N N . VAL A 1 1022 ? -16.166 4.264 27.199 1.00 91.44 1022 VAL A N 1
ATOM 8221 C CA . VAL A 1 1022 ? -14.856 4.930 27.156 1.00 91.44 1022 VAL A CA 1
ATOM 8222 C C . VAL A 1 1022 ? -14.716 5.875 28.363 1.00 91.44 1022 VAL A C 1
ATOM 8224 O O . VAL A 1 1022 ? -15.527 6.793 28.502 1.00 91.44 1022 VAL A O 1
ATOM 8227 N N . PRO A 1 1023 ? -13.710 5.691 29.242 1.00 88.50 1023 PRO A N 1
ATOM 8228 C CA . PRO A 1 1023 ? -13.463 6.585 30.376 1.00 88.50 1023 PRO A CA 1
ATOM 8229 C C . PRO A 1 1023 ? -13.263 8.044 29.947 1.00 88.50 1023 PRO A C 1
ATOM 8231 O O . PRO A 1 1023 ? -12.523 8.329 29.000 1.00 88.50 1023 PRO A O 1
ATOM 8234 N N . ARG A 1 1024 ? -13.893 8.984 30.662 1.00 85.81 1024 ARG A N 1
ATOM 8235 C CA . ARG A 1 1024 ? -13.856 10.422 30.334 1.00 85.81 1024 ARG A CA 1
ATOM 8236 C C . ARG A 1 1024 ? -12.442 10.994 30.441 1.00 85.81 1024 ARG A C 1
ATOM 8238 O O . ARG A 1 1024 ? -12.063 11.878 29.681 1.00 85.81 1024 ARG A O 1
ATOM 8245 N N . GLU A 1 1025 ? -11.659 10.438 31.353 1.00 85.25 1025 GLU A N 1
ATOM 8246 C CA . GLU A 1 1025 ? -10.272 10.780 31.652 1.00 85.25 1025 GLU A CA 1
ATOM 8247 C C . GLU A 1 1025 ? -9.357 10.530 30.447 1.00 85.25 1025 GLU A C 1
ATOM 8249 O O . GLU A 1 1025 ? -8.349 11.209 30.303 1.00 85.25 1025 GLU A O 1
ATOM 8254 N N . ILE A 1 1026 ? -9.719 9.588 29.565 1.00 87.50 1026 ILE A N 1
ATOM 8255 C CA . ILE A 1 1026 ? -8.961 9.256 28.351 1.00 87.50 1026 ILE A CA 1
ATOM 8256 C C . ILE A 1 1026 ? -9.314 10.212 27.200 1.00 87.50 1026 ILE A C 1
ATOM 8258 O O . ILE A 1 1026 ? -8.453 10.506 26.374 1.00 87.50 1026 ILE A O 1
ATOM 8262 N N . LEU A 1 1027 ? -10.550 10.732 27.151 1.00 90.25 1027 LEU A N 1
ATOM 8263 C CA . LEU A 1 1027 ? -11.031 11.624 26.082 1.00 90.25 1027 LEU A CA 1
ATOM 8264 C C . LEU A 1 1027 ? -10.315 12.986 26.059 1.00 90.25 1027 LEU A C 1
ATOM 8266 O O . LEU A 1 1027 ? -10.173 13.569 24.987 1.00 90.25 1027 LEU A O 1
ATOM 8270 N N . CYS A 1 1028 ? -9.830 13.461 27.211 1.00 92.44 1028 CYS A N 1
ATOM 8271 C CA . CYS A 1 1028 ? -9.004 14.662 27.333 1.00 92.44 1028 CYS A CA 1
ATOM 8272 C C . CYS A 1 1028 ? -7.533 14.278 27.597 1.00 92.44 1028 CYS A C 1
ATOM 8274 O O . CYS A 1 1028 ? -7.219 13.833 28.705 1.00 92.44 1028 CYS A O 1
ATOM 8276 N N . PRO A 1 1029 ? -6.606 14.469 26.634 1.00 93.00 1029 PRO A N 1
ATOM 8277 C CA . PRO A 1 1029 ? -5.205 14.069 26.781 1.00 93.00 1029 PRO A CA 1
ATOM 8278 C C . PRO A 1 1029 ? -4.506 14.620 28.030 1.00 93.00 1029 PRO A C 1
ATOM 8280 O O . PRO A 1 1029 ? -3.846 13.864 28.737 1.00 93.00 1029 PRO A O 1
ATOM 8283 N N . GLU A 1 1030 ? -4.696 15.898 28.368 1.00 93.62 1030 GLU A N 1
ATOM 8284 C CA . GLU A 1 1030 ? -4.075 16.496 29.558 1.00 93.62 1030 GLU A CA 1
ATOM 8285 C C . GLU A 1 1030 ? -4.559 15.823 30.861 1.00 93.62 1030 GLU A C 1
ATOM 8287 O O . GLU A 1 1030 ? -3.767 15.551 31.767 1.00 93.62 1030 GLU A O 1
ATOM 8292 N N . ALA A 1 1031 ? -5.851 15.483 30.946 1.00 91.56 1031 ALA A N 1
ATOM 8293 C CA . ALA A 1 1031 ? -6.404 14.733 32.073 1.00 91.56 1031 ALA A CA 1
ATOM 8294 C C . ALA A 1 1031 ? -5.844 13.302 32.128 1.00 91.56 1031 ALA A C 1
ATOM 8296 O O . ALA A 1 1031 ? -5.493 12.825 33.211 1.00 91.56 1031 ALA A O 1
ATOM 8297 N N . ALA A 1 1032 ? -5.673 12.652 30.972 1.00 91.81 1032 ALA A N 1
ATOM 8298 C CA . ALA A 1 1032 ? -5.057 11.333 30.885 1.00 91.81 1032 ALA A CA 1
ATOM 8299 C C . ALA A 1 1032 ? -3.611 11.357 31.424 1.00 91.81 1032 ALA A C 1
ATOM 8301 O O . ALA A 1 1032 ? -3.235 10.485 32.208 1.00 91.81 1032 ALA A O 1
ATOM 8302 N N . TRP A 1 1033 ? -2.808 12.368 31.065 1.00 94.31 1033 TRP A N 1
ATOM 8303 C CA . TRP A 1 1033 ? -1.425 12.526 31.548 1.00 94.31 1033 TRP A CA 1
ATOM 8304 C C . TRP A 1 1033 ? -1.373 12.734 33.066 1.00 94.31 1033 TRP A C 1
ATOM 8306 O O . TRP A 1 1033 ? -0.637 12.024 33.759 1.00 94.31 1033 TRP A O 1
ATOM 8316 N N . ARG A 1 1034 ? -2.219 13.631 33.597 1.00 92.44 1034 ARG A N 1
ATOM 8317 C CA . ARG A 1 1034 ? -2.357 13.852 35.047 1.00 92.44 1034 ARG A CA 1
ATOM 8318 C C . ARG A 1 1034 ? -2.789 12.585 35.789 1.00 92.44 1034 ARG A C 1
ATOM 8320 O O . ARG A 1 1034 ? -2.277 12.321 36.873 1.00 92.44 1034 ARG A O 1
ATOM 8327 N N . SER A 1 1035 ? -3.666 11.758 35.207 1.00 88.19 1035 SER A N 1
ATOM 8328 C CA . SER A 1 1035 ? -4.090 10.492 35.831 1.00 88.19 1035 SER A CA 1
ATOM 8329 C C . SER A 1 1035 ? -2.955 9.466 35.980 1.00 88.19 1035 SER A C 1
ATOM 8331 O O . SER A 1 1035 ? -3.027 8.601 36.850 1.00 88.19 1035 SER A O 1
ATOM 8333 N N . ARG A 1 1036 ? -1.877 9.597 35.188 1.00 87.69 1036 ARG A N 1
ATOM 8334 C CA . ARG A 1 1036 ? -0.636 8.807 35.295 1.00 87.69 1036 ARG A CA 1
ATOM 8335 C C . ARG A 1 1036 ? 0.497 9.521 36.046 1.00 87.69 1036 ARG A C 1
ATOM 8337 O O . ARG A 1 1036 ? 1.631 9.059 36.018 1.00 87.69 1036 ARG A O 1
ATOM 8344 N N . GLY A 1 1037 ? 0.203 10.628 36.732 1.00 88.69 1037 GLY A N 1
ATOM 8345 C CA . GLY A 1 1037 ? 1.160 11.342 37.584 1.00 88.69 1037 GLY A CA 1
ATOM 8346 C C . GLY A 1 1037 ? 2.133 12.279 36.859 1.00 88.69 1037 GLY A C 1
ATOM 8347 O O . GLY A 1 1037 ? 3.039 12.794 37.507 1.00 88.69 1037 GLY A O 1
ATOM 8348 N N . GLN A 1 1038 ? 1.951 12.530 35.557 1.00 92.00 1038 GLN A N 1
ATOM 8349 C CA . GLN A 1 1038 ? 2.699 13.567 34.830 1.00 92.00 1038 GLN A CA 1
ATOM 8350 C C . GLN A 1 1038 ? 2.058 14.948 35.036 1.00 92.00 1038 GLN A C 1
ATOM 8352 O O . GLN A 1 1038 ? 0.856 15.071 35.289 1.00 92.00 1038 GLN A O 1
ATOM 8357 N N . SER A 1 1039 ? 2.857 16.004 34.912 1.00 90.94 1039 SER A N 1
ATOM 8358 C CA . SER A 1 1039 ? 2.412 17.392 35.054 1.00 90.94 1039 SER A CA 1
ATOM 8359 C C . SER A 1 1039 ? 1.777 17.960 33.777 1.00 90.94 1039 SER A C 1
ATOM 8361 O O . SER A 1 1039 ? 2.039 17.504 32.662 1.00 90.94 1039 SER A O 1
ATOM 8363 N N . SER A 1 1040 ? 0.987 19.032 33.931 1.00 91.69 1040 SER A N 1
ATOM 8364 C CA . SER A 1 1040 ? 0.471 19.831 32.806 1.00 91.69 1040 SER A CA 1
ATOM 8365 C C . SER A 1 1040 ? 1.607 20.338 31.905 1.00 91.69 1040 SER A C 1
ATOM 8367 O O . SER A 1 1040 ? 1.485 20.338 30.686 1.00 91.69 1040 SER A O 1
ATOM 8369 N N . ALA A 1 1041 ? 2.731 20.748 32.503 1.00 91.38 1041 ALA A N 1
ATOM 8370 C CA . ALA A 1 1041 ? 3.861 21.332 31.785 1.00 91.38 1041 ALA A CA 1
ATOM 8371 C C . ALA A 1 1041 ? 4.544 20.325 30.844 1.00 91.38 1041 ALA A C 1
ATOM 8373 O O . ALA A 1 1041 ? 4.927 20.687 29.733 1.00 91.38 1041 ALA A O 1
ATOM 8374 N N . GLU A 1 1042 ? 4.654 19.055 31.246 1.00 91.56 1042 GLU A N 1
ATOM 8375 C CA . GLU A 1 1042 ? 5.193 17.989 30.391 1.00 91.56 1042 GLU A CA 1
ATOM 8376 C C . GLU A 1 1042 ? 4.270 17.711 29.194 1.00 91.56 1042 GLU A C 1
ATOM 8378 O O . GLU A 1 1042 ? 4.751 17.593 28.063 1.00 91.56 1042 GLU A O 1
ATOM 8383 N N . PHE A 1 1043 ? 2.949 17.709 29.416 1.00 94.31 1043 PHE A N 1
ATOM 8384 C CA . PHE A 1 1043 ? 1.961 17.619 28.338 1.00 94.31 1043 PHE A CA 1
ATOM 8385 C C . PHE A 1 1043 ? 2.074 18.804 27.363 1.00 94.31 1043 PHE A C 1
ATOM 8387 O O . PHE A 1 1043 ? 2.186 18.597 26.154 1.00 94.31 1043 PHE A O 1
ATOM 8394 N N . TRP A 1 1044 ? 2.115 20.046 27.860 1.00 94.00 1044 TRP A N 1
ATOM 8395 C CA . TRP A 1 1044 ? 2.207 21.240 27.009 1.00 94.00 1044 TRP A CA 1
ATOM 8396 C C . TRP A 1 1044 ? 3.547 21.364 26.271 1.00 94.00 1044 TRP A C 1
ATOM 8398 O O . TRP A 1 1044 ? 3.576 21.842 25.131 1.00 94.00 1044 TRP A O 1
ATOM 8408 N N . ALA A 1 1045 ? 4.641 20.860 26.847 1.00 92.06 1045 ALA A N 1
ATOM 8409 C CA . ALA A 1 1045 ? 5.925 20.731 26.161 1.00 92.06 1045 ALA A CA 1
ATOM 8410 C C . ALA A 1 1045 ? 5.861 19.703 25.014 1.00 92.06 1045 ALA A C 1
ATOM 8412 O O . ALA A 1 1045 ? 6.308 19.996 23.900 1.00 92.06 1045 ALA A O 1
ATOM 8413 N N . ALA A 1 1046 ? 5.258 18.530 25.243 1.00 92.62 1046 ALA A N 1
ATOM 8414 C CA . ALA A 1 1046 ? 5.044 17.523 24.201 1.00 92.62 1046 ALA A CA 1
ATOM 8415 C C . ALA A 1 1046 ? 4.113 18.036 23.087 1.00 92.62 1046 ALA A C 1
ATOM 8417 O O . ALA A 1 1046 ? 4.422 17.880 21.902 1.00 92.62 1046 ALA A O 1
ATOM 8418 N N . ALA A 1 1047 ? 3.027 18.723 23.454 1.00 94.75 1047 ALA A N 1
ATOM 8419 C CA . ALA A 1 1047 ? 2.085 19.336 22.523 1.00 94.75 1047 ALA A CA 1
ATOM 8420 C C . ALA A 1 1047 ? 2.749 20.408 21.646 1.00 94.75 1047 ALA A C 1
ATOM 8422 O O . ALA A 1 1047 ? 2.586 20.396 20.425 1.00 94.75 1047 ALA A O 1
ATOM 8423 N N . SER A 1 1048 ? 3.570 21.279 22.242 1.00 93.94 1048 SER A N 1
ATOM 8424 C CA . SER A 1 1048 ? 4.335 22.301 21.515 1.00 93.94 1048 SER A CA 1
ATOM 8425 C C . SER A 1 1048 ? 5.380 21.681 20.576 1.00 93.94 1048 SER A C 1
ATOM 8427 O O . SER A 1 1048 ? 5.509 22.113 19.429 1.00 93.94 1048 SER A O 1
ATOM 8429 N N . LYS A 1 1049 ? 6.081 20.621 21.014 1.00 93.50 1049 LYS A N 1
ATOM 8430 C CA . LYS A 1 1049 ? 7.026 19.857 20.176 1.00 93.50 1049 LYS A CA 1
ATOM 8431 C C . LYS A 1 1049 ? 6.322 19.236 18.964 1.00 93.50 1049 LYS A C 1
ATOM 8433 O O . LYS A 1 1049 ? 6.831 19.347 17.851 1.00 93.50 1049 LYS A O 1
ATOM 8438 N N . LEU A 1 1050 ? 5.153 18.620 19.154 1.00 94.81 1050 LEU A N 1
ATOM 8439 C CA . LEU A 1 1050 ? 4.385 18.026 18.056 1.00 94.81 1050 LEU A CA 1
ATOM 8440 C C . LEU A 1 1050 ? 3.821 19.095 17.102 1.00 94.81 1050 LEU A C 1
ATOM 8442 O O . LEU A 1 1050 ? 3.886 18.915 15.887 1.00 94.81 1050 LEU A O 1
ATOM 8446 N N . ALA A 1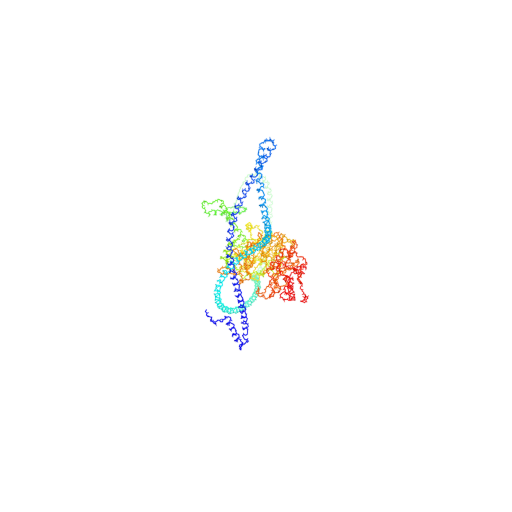 1051 ? 3.338 20.226 17.620 1.00 95.94 1051 ALA A N 1
ATOM 8447 C CA . ALA A 1 1051 ? 2.843 21.337 16.806 1.00 95.94 1051 ALA A CA 1
ATOM 8448 C C . ALA A 1 1051 ? 3.916 21.904 15.860 1.00 95.94 1051 ALA A C 1
ATOM 8450 O O . ALA A 1 1051 ? 3.641 22.104 14.678 1.00 95.94 1051 ALA A O 1
ATOM 8451 N N . LEU A 1 1052 ? 5.153 22.080 16.342 1.00 95.62 1052 LEU A N 1
ATOM 8452 C CA . LEU A 1 1052 ? 6.289 22.489 15.506 1.00 95.62 1052 LEU A CA 1
ATOM 8453 C C . LEU A 1 1052 ? 6.605 21.458 14.409 1.00 95.62 1052 LEU A C 1
ATOM 8455 O O . LEU A 1 1052 ? 6.884 21.835 13.275 1.00 95.62 1052 LEU A O 1
ATOM 8459 N N . LEU A 1 1053 ? 6.513 20.156 14.703 1.00 95.62 1053 LEU A N 1
ATOM 8460 C CA . LEU A 1 1053 ? 6.717 19.104 13.697 1.00 95.62 1053 LEU A CA 1
ATOM 8461 C C . LEU A 1 1053 ? 5.640 19.133 12.598 1.00 95.62 1053 LEU A C 1
ATOM 8463 O O . LEU A 1 1053 ? 5.969 18.952 11.426 1.00 95.62 1053 LEU A O 1
ATOM 8467 N N . PHE A 1 1054 ? 4.380 19.408 12.954 1.00 96.69 1054 PHE A N 1
ATOM 8468 C CA . PHE A 1 1054 ? 3.300 19.638 11.987 1.00 96.69 1054 PHE A CA 1
ATOM 8469 C C . PHE A 1 1054 ? 3.557 20.880 11.121 1.00 96.69 1054 PHE A C 1
ATOM 8471 O O . PHE A 1 1054 ? 3.473 20.786 9.897 1.00 96.69 1054 PHE A O 1
ATOM 8478 N N . GLN A 1 1055 ? 3.911 22.019 11.732 1.00 95.50 1055 GLN A N 1
ATOM 8479 C CA . GLN A 1 1055 ? 4.210 23.263 11.011 1.00 95.50 1055 GLN A CA 1
ATOM 8480 C C . GLN A 1 1055 ? 5.361 23.076 10.014 1.00 95.50 1055 GLN A C 1
ATOM 8482 O O . GLN A 1 1055 ? 5.163 23.307 8.823 1.00 95.50 1055 GLN A O 1
ATOM 8487 N N . ASN A 1 1056 ? 6.507 22.559 10.471 1.00 95.62 1056 ASN A N 1
ATOM 8488 C CA . ASN A 1 1056 ? 7.695 22.330 9.640 1.00 95.62 1056 ASN A CA 1
ATOM 8489 C C . ASN A 1 1056 ? 7.422 21.365 8.469 1.00 95.62 1056 ASN A C 1
ATOM 8491 O O . ASN A 1 1056 ? 7.963 21.536 7.381 1.00 95.62 1056 ASN A O 1
ATOM 8495 N N . ASN A 1 1057 ? 6.575 20.347 8.665 1.00 95.12 1057 ASN A N 1
ATOM 8496 C CA . ASN A 1 1057 ? 6.144 19.464 7.577 1.00 95.12 1057 ASN A CA 1
ATOM 8497 C C . ASN A 1 1057 ? 5.225 20.180 6.569 1.00 95.12 1057 ASN A C 1
ATOM 8499 O O . ASN A 1 1057 ? 5.250 19.862 5.382 1.00 95.12 1057 ASN A O 1
ATOM 8503 N N . PHE A 1 1058 ? 4.398 21.126 7.020 1.00 96.31 1058 PHE A N 1
ATOM 8504 C CA . PHE A 1 1058 ? 3.422 21.785 6.153 1.00 96.31 1058 PHE A CA 1
ATOM 8505 C C . PHE A 1 1058 ? 4.026 22.863 5.239 1.00 96.31 1058 PHE A C 1
ATOM 8507 O O . PHE A 1 1058 ? 3.403 23.220 4.237 1.00 96.31 1058 PHE A O 1
ATOM 8514 N N . GLU A 1 1059 ? 5.245 23.338 5.522 1.00 95.31 1059 GLU A N 1
ATOM 8515 C CA . GLU A 1 1059 ? 5.976 24.303 4.682 1.00 95.31 1059 GLU A CA 1
ATOM 8516 C C . GLU A 1 1059 ? 6.114 23.845 3.217 1.00 95.31 1059 GLU A C 1
ATOM 8518 O O . GLU A 1 1059 ? 6.061 24.670 2.308 1.00 95.31 1059 GLU A O 1
ATOM 8523 N N . GLU A 1 1060 ? 6.218 22.532 2.970 1.00 93.12 1060 GLU A N 1
ATOM 8524 C CA . GLU A 1 1060 ? 6.313 21.952 1.621 1.00 93.12 1060 GLU A CA 1
ATOM 8525 C C . GLU A 1 1060 ? 5.032 22.139 0.786 1.00 93.12 1060 GLU A C 1
ATOM 8527 O O . GLU A 1 1060 ? 5.108 22.258 -0.437 1.00 93.12 1060 GLU A O 1
ATOM 8532 N N . TYR A 1 1061 ? 3.862 22.193 1.432 1.00 94.88 1061 TYR A N 1
ATOM 8533 C CA . TYR A 1 1061 ? 2.553 22.251 0.765 1.00 94.88 1061 TYR A CA 1
ATOM 8534 C C . TYR A 1 1061 ? 1.920 23.648 0.816 1.00 94.88 1061 TYR A C 1
ATOM 8536 O O . TYR A 1 1061 ? 1.142 24.007 -0.071 1.00 94.88 1061 TYR A O 1
ATOM 8544 N N . ALA A 1 1062 ? 2.265 24.450 1.832 1.00 94.25 1062 ALA A N 1
ATOM 8545 C CA . ALA A 1 1062 ? 1.692 25.771 2.086 1.00 94.25 1062 ALA A CA 1
ATOM 8546 C C . ALA A 1 1062 ? 1.639 26.715 0.860 1.00 94.25 1062 ALA A C 1
ATOM 8548 O O . ALA A 1 1062 ? 0.607 27.370 0.706 1.00 94.25 1062 ALA A O 1
ATOM 8549 N N . PRO A 1 1063 ? 2.639 26.773 -0.052 1.00 94.88 1063 PRO A N 1
ATOM 8550 C CA . PRO A 1 1063 ? 2.599 27.664 -1.219 1.00 94.88 1063 PRO A CA 1
ATOM 8551 C C . PRO A 1 1063 ? 1.469 27.397 -2.228 1.00 94.88 1063 PRO A C 1
ATOM 8553 O O . PRO A 1 1063 ? 1.216 28.249 -3.076 1.00 94.88 1063 PRO A O 1
ATOM 8556 N N . GLN A 1 1064 ? 0.810 26.233 -2.167 1.00 91.75 1064 GLN A N 1
ATOM 8557 C CA . GLN A 1 1064 ? -0.340 25.886 -3.018 1.00 91.75 1064 GLN A CA 1
ATOM 8558 C C . GLN A 1 1064 ? -1.649 25.715 -2.226 1.00 91.75 1064 GLN A C 1
ATOM 8560 O O . GLN A 1 1064 ? -2.678 25.386 -2.811 1.00 91.75 1064 GLN A O 1
ATOM 8565 N N . CYS A 1 1065 ? -1.628 25.918 -0.906 1.00 94.88 1065 CYS A N 1
ATOM 8566 C CA . CYS A 1 1065 ? -2.804 25.794 -0.048 1.00 94.88 1065 CYS A CA 1
ATOM 8567 C C . CYS A 1 1065 ? -3.506 27.147 0.135 1.00 94.88 1065 CYS A C 1
ATOM 8569 O O . CYS A 1 1065 ? -2.864 28.192 0.239 1.00 94.88 1065 CYS A O 1
ATOM 8571 N N . LEU A 1 1066 ? -4.836 27.131 0.269 1.00 94.56 1066 LEU A N 1
ATOM 8572 C CA . LEU A 1 1066 ? -5.585 28.316 0.696 1.00 94.56 1066 LEU A CA 1
ATOM 8573 C C . LEU A 1 1066 ? -5.158 28.748 2.117 1.00 94.56 1066 LEU A C 1
ATOM 8575 O O . LEU A 1 1066 ? -4.967 27.878 2.973 1.00 94.56 1066 LEU A O 1
ATOM 8579 N N . PRO A 1 1067 ? -5.083 30.062 2.427 1.00 95.50 1067 PRO A N 1
ATOM 8580 C CA . PRO A 1 1067 ? -4.645 30.545 3.741 1.00 95.50 1067 PRO A CA 1
ATOM 8581 C C . PRO A 1 1067 ? -5.427 29.962 4.925 1.00 95.50 1067 PRO A C 1
ATOM 8583 O O . PRO A 1 1067 ? -4.831 29.673 5.958 1.00 95.50 1067 PRO A O 1
ATOM 8586 N N . ALA A 1 1068 ? -6.732 29.720 4.761 1.00 96.00 1068 ALA A N 1
ATOM 8587 C CA . ALA A 1 1068 ? -7.577 29.103 5.786 1.00 96.00 1068 ALA A CA 1
ATOM 8588 C C . ALA A 1 1068 ? -7.140 27.665 6.138 1.00 96.00 1068 ALA A C 1
ATOM 8590 O O . ALA A 1 1068 ? -7.168 27.285 7.304 1.00 96.00 1068 ALA A O 1
ATOM 8591 N N . VAL A 1 1069 ? -6.657 26.887 5.160 1.00 96.12 1069 VAL A N 1
ATOM 8592 C CA . VAL A 1 1069 ? -6.124 25.531 5.390 1.00 96.12 1069 VAL A CA 1
ATOM 8593 C C . VAL A 1 1069 ? -4.813 25.595 6.172 1.00 96.12 1069 VAL A C 1
ATOM 8595 O O . VAL A 1 1069 ? -4.611 24.807 7.087 1.00 96.12 1069 VAL A O 1
ATOM 8598 N N . VAL A 1 1070 ? -3.939 26.561 5.864 1.00 95.88 1070 VAL A N 1
ATOM 8599 C CA . VAL A 1 1070 ? -2.686 26.775 6.614 1.00 95.88 1070 VAL A CA 1
ATOM 8600 C C . VAL A 1 1070 ? -2.978 27.225 8.055 1.00 95.88 1070 VAL A C 1
ATOM 8602 O O . VAL A 1 1070 ? -2.326 26.767 8.989 1.00 95.88 1070 VAL A O 1
ATOM 8605 N N . GLN A 1 1071 ? -3.985 28.082 8.249 1.00 95.06 1071 GLN A N 1
ATOM 8606 C CA . GLN A 1 1071 ? -4.416 28.578 9.564 1.00 95.06 1071 GLN A CA 1
ATOM 8607 C C . GLN A 1 1071 ? -5.131 27.521 10.420 1.00 95.06 1071 GLN A C 1
ATOM 8609 O O . GLN A 1 1071 ? -5.088 27.617 11.643 1.00 95.06 1071 GLN A O 1
ATOM 8614 N N . ALA A 1 1072 ? -5.740 26.502 9.806 1.00 95.94 1072 ALA A N 1
ATOM 8615 C CA . ALA A 1 1072 ? -6.352 25.372 10.508 1.00 95.94 1072 ALA A CA 1
ATOM 8616 C C . ALA A 1 1072 ? -5.336 24.367 11.090 1.00 95.94 1072 ALA A C 1
ATOM 8618 O O . ALA A 1 1072 ? -5.732 23.439 11.797 1.00 95.94 1072 ALA A O 1
ATOM 8619 N N . GLY A 1 1073 ? -4.041 24.544 10.805 1.00 94.94 1073 GLY A N 1
ATOM 8620 C CA . GLY A 1 1073 ? -2.961 23.820 11.468 1.00 94.94 1073 GLY A CA 1
ATOM 8621 C C . GLY A 1 1073 ? -2.699 24.290 12.906 1.00 94.94 1073 GLY A C 1
ATOM 8622 O O . GLY A 1 1073 ? -3.154 25.366 13.311 1.00 94.94 1073 GLY A O 1
ATOM 8623 N N . PRO A 1 1074 ? -1.933 23.514 13.696 1.00 95.75 1074 PRO A N 1
ATOM 8624 C CA . PRO A 1 1074 ? -1.648 23.848 15.082 1.00 95.75 1074 PRO A CA 1
ATOM 8625 C C . PRO A 1 1074 ? -0.810 25.125 15.205 1.00 95.75 1074 PRO A C 1
ATOM 8627 O O . PRO A 1 1074 ? 0.134 25.361 14.450 1.00 95.75 1074 PRO A O 1
ATOM 8630 N N . GLN A 1 1075 ? -1.138 25.934 16.206 1.00 90.88 1075 GLN A N 1
ATOM 8631 C CA . GLN A 1 1075 ? -0.545 27.236 16.488 1.00 90.88 1075 GLN A CA 1
ATOM 8632 C C . GLN A 1 1075 ? 0.531 27.098 17.574 1.00 90.88 1075 GLN A C 1
ATOM 8634 O O . GLN A 1 1075 ? 0.282 27.351 18.754 1.00 90.88 1075 GLN A O 1
ATOM 8639 N N . ALA A 1 1076 ? 1.727 26.649 17.182 1.00 77.06 1076 ALA A N 1
ATOM 8640 C CA . ALA A 1 1076 ? 2.855 26.503 18.100 1.00 77.06 1076 ALA A CA 1
ATOM 8641 C C . ALA A 1 1076 ? 3.214 27.851 18.772 1.00 77.06 1076 ALA A C 1
ATOM 8643 O O . ALA A 1 1076 ? 3.354 28.864 18.074 1.00 77.06 1076 ALA A O 1
ATOM 8644 N N . PRO A 1 1077 ? 3.376 27.899 20.109 1.00 66.88 1077 PRO A N 1
ATOM 8645 C CA . PRO A 1 1077 ? 3.767 29.122 20.801 1.00 66.88 1077 PRO A CA 1
ATOM 8646 C C . PRO A 1 1077 ? 5.217 29.497 20.464 1.00 66.88 1077 PRO A C 1
ATOM 8648 O O . PRO A 1 1077 ? 6.094 28.638 20.386 1.00 66.88 1077 PRO A O 1
ATOM 8651 N N . LYS A 1 1078 ? 5.484 30.798 20.290 1.00 55.22 1078 LYS A N 1
ATOM 8652 C CA . LYS A 1 1078 ? 6.822 31.309 19.925 1.00 55.22 1078 LYS A CA 1
ATOM 8653 C C . LYS A 1 1078 ? 7.858 31.200 21.051 1.00 55.22 1078 LYS A C 1
ATOM 8655 O O . LYS A 1 1078 ? 9.050 31.257 20.775 1.00 55.22 1078 LYS A O 1
ATOM 8660 N N . GLU A 1 1079 ? 7.406 31.028 22.292 1.00 50.31 1079 GLU A N 1
ATOM 8661 C CA . GLU A 1 1079 ? 8.233 30.793 23.477 1.00 50.31 1079 GLU A CA 1
ATOM 8662 C C . GLU A 1 1079 ? 7.581 29.694 24.332 1.00 50.31 1079 GLU A C 1
ATOM 8664 O O . GLU A 1 1079 ? 6.357 29.640 24.463 1.00 50.31 1079 GLU A O 1
ATOM 8669 N N . ALA A 1 1080 ? 8.387 28.802 24.914 1.00 43.94 1080 ALA A N 1
ATOM 8670 C CA . ALA A 1 1080 ? 7.920 27.566 25.560 1.00 43.94 1080 ALA A CA 1
ATOM 8671 C C . ALA A 1 1080 ? 7.318 27.748 26.976 1.00 43.94 1080 ALA A C 1
ATOM 8673 O O . ALA A 1 1080 ? 7.120 26.772 27.693 1.00 43.94 1080 ALA A O 1
ATOM 8674 N N . SER A 1 1081 ? 7.056 28.988 27.393 1.00 43.41 1081 SER A N 1
ATOM 8675 C CA . SER A 1 1081 ? 6.695 29.394 28.762 1.00 43.41 1081 SER A CA 1
ATOM 8676 C C . SER A 1 1081 ? 5.315 30.068 28.873 1.00 43.41 1081 SER A C 1
ATOM 8678 O O . SER A 1 1081 ? 4.992 30.634 29.914 1.00 43.41 1081 SER A O 1
ATOM 8680 N N . GLY A 1 1082 ? 4.516 30.056 27.799 1.00 42.06 1082 GLY A N 1
ATOM 8681 C CA . GLY A 1 1082 ? 3.315 30.896 27.653 1.00 42.06 1082 GLY A CA 1
ATOM 8682 C C . GLY A 1 1082 ? 1.953 30.278 28.008 1.00 42.06 1082 GLY A C 1
ATOM 8683 O O . GLY A 1 1082 ? 0.944 30.926 27.738 1.00 42.06 1082 GLY A O 1
ATOM 8684 N N . TYR A 1 1083 ? 1.892 29.061 28.559 1.00 47.66 1083 TYR A N 1
ATOM 8685 C CA . TYR A 1 1083 ? 0.642 28.381 28.953 1.00 47.66 1083 TYR A CA 1
ATOM 8686 C C . TYR A 1 1083 ? 0.654 28.007 30.456 1.00 47.66 1083 TYR A C 1
ATOM 8688 O O . TYR A 1 1083 ? 1.744 27.826 31.003 1.00 47.66 1083 TYR A O 1
ATOM 8696 N N . PRO A 1 1084 ? -0.522 27.952 31.122 1.00 43.81 1084 PRO A N 1
ATOM 8697 C CA . PRO A 1 1084 ? -0.655 27.793 32.579 1.00 43.81 1084 PRO A CA 1
ATOM 8698 C C . PRO A 1 1084 ? -0.502 26.351 33.103 1.00 43.81 1084 PRO A C 1
ATOM 8700 O O . PRO A 1 1084 ? -0.756 25.393 32.339 1.00 43.81 1084 PRO A O 1
#

Radius of gyration: 75.76 Å; chains: 1; bounding box: 223×95×260 Å